Protein AF-0000000083728473 (afdb_homodimer)

pLDDT: mean 76.92, std 25.3, range [21.97, 98.69]

Organism: Esox lucius (NCBI:txid8010)

Solvent-accessible surface area (backbone atoms only — not comparable to full-atom values): 55226 Å² total; per-residue (Å²): 123,104,67,81,75,85,74,69,78,68,78,66,72,75,62,76,76,74,73,73,75,75,67,61,64,62,52,53,49,41,45,56,47,47,64,56,51,70,59,81,72,70,82,62,66,76,74,64,68,76,71,71,89,53,82,67,53,52,53,49,51,45,53,66,54,48,65,55,62,77,62,70,70,65,49,57,71,38,56,44,56,70,57,47,48,82,53,80,58,35,45,38,58,38,30,34,24,48,46,45,50,54,54,52,30,64,45,43,46,63,52,96,87,59,48,34,32,56,72,64,47,51,64,67,32,48,62,34,19,38,82,46,86,57,87,84,58,59,59,71,80,72,92,42,73,88,44,29,49,40,31,35,29,53,60,66,88,43,76,55,30,35,40,46,56,49,85,41,47,47,37,39,67,72,33,74,88,47,78,54,28,61,32,32,33,42,35,38,30,42,25,66,85,60,70,34,41,74,44,40,30,42,34,24,38,37,57,73,89,40,95,53,32,89,34,71,34,61,91,46,29,34,29,52,33,58,60,24,38,48,49,60,40,54,58,29,61,73,39,73,52,23,66,55,46,48,40,53,61,33,55,44,40,53,77,50,43,66,43,69,78,64,39,43,63,75,34,84,80,61,65,62,66,63,59,54,56,63,69,69,60,70,68,80,54,90,81,65,61,56,72,67,53,70,65,64,66,79,62,79,45,57,63,56,44,50,72,65,42,43,36,70,46,57,30,79,73,6,21,27,22,40,37,41,32,52,44,46,67,71,51,46,72,69,36,51,29,47,22,47,26,43,94,90,44,68,48,86,40,89,50,86,76,43,23,51,53,73,47,80,42,100,38,59,29,40,58,53,35,20,26,28,38,21,33,64,87,78,56,47,75,76,48,64,32,49,45,36,35,37,39,75,59,53,74,66,31,60,31,72,96,51,67,32,29,37,31,51,32,36,57,76,12,16,34,21,42,36,41,39,32,31,60,86,51,73,62,45,62,69,75,30,60,63,13,31,36,35,35,25,71,42,63,83,51,56,68,82,63,48,74,49,70,44,52,52,70,70,40,41,80,74,48,73,42,79,61,23,35,34,24,39,46,72,51,94,46,49,27,22,39,28,19,26,38,32,33,23,61,46,93,54,72,57,67,59,28,62,33,72,53,35,68,93,138,87,68,88,81,81,77,78,84,74,82,79,75,78,70,78,78,76,76,75,76,76,70,58,66,62,51,53,50,39,43,59,46,46,64,58,49,69,60,79,76,70,82,64,66,78,76,62,70,76,70,69,87,51,81,68,54,52,53,47,52,45,51,67,54,49,66,57,62,76,63,70,69,65,48,56,71,38,57,43,58,70,57,48,49,82,54,80,56,35,45,36,59,36,30,33,23,49,45,44,51,54,55,52,31,60,43,43,47,63,52,97,84,56,49,34,33,56,75,64,46,52,64,68,32,48,63,34,20,37,83,46,85,58,84,86,58,60,61,72,81,70,91,43,71,87,46,27,49,40,28,36,28,54,59,65,86,41,77,56,30,36,39,45,54,50,86,40,47,48,39,39,68,74,33,76,87,47,78,55,30,59,32,32,33,42,36,37,29,41,26,66,85,59,71,35,41,73,44,41,32,42,34,25,38,36,57,73,89,40,95,53,33,88,35,71,34,61,92,48,29,33,29,52,31,58,61,25,39,49,48,60,42,52,60,29,61,74,39,74,52,22,66,55,45,50,39,55,61,32,56,42,40,52,76,51,42,64,41,68,75,62,37,46,69,53,46,87,80,63,66,65,67,62,60,57,54,64,69,68,61,70,69,83,53,91,80,66,63,56,73,67,53,69,67,64,69,80,65,78,46,55,62,53,47,50,74,65,42,42,37,70,46,58,30,81,75,6,20,25,23,42,38,41,33,53,46,49,66,71,51,44,72,71,36,53,33,48,24,46,27,42,95,89,46,67,49,84,40,88,49,84,76,43,23,51,54,72,48,80,42,100,40,58,30,40,59,52,37,21,27,28,37,22,34,62,87,80,56,48,73,76,49,65,31,50,45,36,34,37,38,76,57,54,73,66,30,60,32,72,98,49,68,32,28,36,30,51,31,35,58,76,11,17,34,20,41,34,43,40,32,31,61,86,51,72,62,47,62,68,74,30,60,62,13,31,36,36,35,26,71,42,62,83,51,55,71,81,63,48,76,50,70,45,53,52,73,71,38,40,79,74,48,74,42,78,61,25,38,34,24,36,46,73,50,92,45,49,27,21,37,29,19,26,36,31,34,23,60,44,90,52,72,56,67,58,26,63,34,70,53,35,69,92

Radius of gyration: 35.51 Å; Cα contacts (8 Å, |Δi|>4): 1986; chains: 2; bounding box: 98×97×85 Å

Structure (mmCIF, N/CA/C/O backbone):
data_AF-0000000083728473-model_v1
#
loop_
_entity.id
_entity.type
_entity.pdbx_description
1 polymer 'Uncharacterized protein'
#
loop_
_atom_site.group_PDB
_atom_site.id
_atom_site.type_symbol
_atom_site.label_atom_id
_atom_site.label_alt_id
_atom_site.label_comp_id
_atom_site.label_asym_id
_atom_site.label_entity_id
_atom_site.label_seq_id
_atom_site.pdbx_PDB_ins_code
_atom_site.Cartn_x
_atom_site.Cartn_y
_atom_site.Cartn_z
_atom_site.occupancy
_atom_site.B_iso_or_equiv
_atom_site.auth_seq_id
_atom_site.auth_comp_id
_atom_site.auth_asym_id
_atom_site.auth_atom_id
_atom_site.pdbx_PDB_model_num
ATOM 1 N N . MET A 1 1 ? 44.094 33.469 -22.766 1 22.36 1 MET A N 1
ATOM 2 C CA . MET A 1 1 ? 43 32.625 -22.234 1 22.36 1 MET A CA 1
ATOM 3 C C . MET A 1 1 ? 43.469 31.188 -22.016 1 22.36 1 MET A C 1
ATOM 5 O O . MET A 1 1 ? 43.781 30.484 -22.969 1 22.36 1 MET A O 1
ATOM 9 N N . LEU A 1 2 ? 44.375 30.891 -21.047 1 26.5 2 LEU A N 1
ATOM 10 C CA . LEU A 1 2 ? 44.844 29.891 -20.094 1 26.5 2 LEU A CA 1
ATOM 11 C C . LEU A 1 2 ? 43.719 29.016 -19.594 1 26.5 2 LEU A C 1
ATOM 13 O O . LEU A 1 2 ? 43.812 28.438 -18.516 1 26.5 2 LEU A O 1
ATOM 17 N N . THR A 1 3 ? 42.375 29.078 -20.547 1 24.66 3 THR A N 1
ATOM 18 C CA . THR A 1 3 ? 41.156 28.688 -21.234 1 24.66 3 THR A CA 1
ATOM 19 C C . THR A 1 3 ? 41.312 27.344 -21.922 1 24.66 3 THR A C 1
ATOM 21 O O . THR A 1 3 ? 40.406 26.516 -21.938 1 24.66 3 THR A O 1
ATOM 24 N N . SER A 1 4 ? 42.156 26.969 -22.797 1 25.55 4 SER A N 1
ATOM 25 C CA . SER A 1 4 ? 41.812 25.859 -23.672 1 25.55 4 SER A CA 1
ATOM 26 C C . SER A 1 4 ? 42.094 24.516 -23 1 25.55 4 SER A C 1
ATOM 28 O O . SER A 1 4 ? 42 23.469 -23.641 1 25.55 4 SER A O 1
ATOM 30 N N . VAL A 1 5 ? 42.781 24.359 -21.828 1 26.14 5 VAL A N 1
ATOM 31 C CA . VAL A 1 5 ? 43.469 23.156 -21.375 1 26.14 5 VAL A CA 1
ATOM 32 C C . VAL A 1 5 ? 42.438 22.156 -20.828 1 26.14 5 VAL A C 1
ATOM 34 O O . VAL A 1 5 ? 42.531 20.969 -21.094 1 26.14 5 VAL A O 1
ATOM 37 N N . PHE A 1 6 ? 41.5 22.594 -19.734 1 25.92 6 PHE A N 1
ATOM 38 C CA . PHE A 1 6 ? 40.906 22.047 -18.516 1 25.92 6 PHE A CA 1
ATOM 39 C C . PHE A 1 6 ? 39.562 21.406 -18.828 1 25.92 6 PHE A C 1
ATOM 41 O O . PHE A 1 6 ? 38.875 20.953 -17.922 1 25.92 6 PHE A O 1
ATOM 48 N N . ILE A 1 7 ? 38.938 21.531 -20.016 1 26.45 7 ILE A N 1
ATOM 49 C CA . ILE A 1 7 ? 37.625 21.109 -20.547 1 26.45 7 ILE A CA 1
ATOM 50 C C . ILE A 1 7 ? 37.625 19.594 -20.75 1 26.45 7 ILE A C 1
ATOM 52 O O . ILE A 1 7 ? 36.594 18.969 -20.797 1 26.45 7 ILE A O 1
ATOM 56 N N . TYR A 1 8 ? 38.812 18.969 -21.031 1 24.41 8 TYR A N 1
ATOM 57 C CA . TYR A 1 8 ? 38.969 17.719 -21.75 1 24.41 8 TYR A CA 1
ATOM 58 C C . TYR A 1 8 ? 38.562 16.531 -20.859 1 24.41 8 TYR A C 1
ATOM 60 O O . TYR A 1 8 ? 38.531 15.391 -21.328 1 24.41 8 TYR A O 1
ATOM 68 N N . ILE A 1 9 ? 38.562 16.672 -19.531 1 26.03 9 ILE A N 1
ATOM 69 C CA . ILE A 1 9 ? 38.5 15.469 -18.703 1 26.03 9 ILE A CA 1
ATOM 70 C C . ILE A 1 9 ? 37.062 14.945 -18.656 1 26.03 9 ILE A C 1
ATOM 72 O O . ILE A 1 9 ? 36.75 14.094 -17.828 1 26.03 9 ILE A O 1
ATOM 76 N N . GLU A 1 10 ? 36.125 15.602 -19.375 1 27.42 10 GLU A N 1
ATOM 77 C CA . GLU A 1 10 ? 34.75 15.148 -19.344 1 27.42 10 GLU A CA 1
ATOM 78 C C . GLU A 1 10 ? 34.625 13.688 -19.766 1 27.42 10 GLU A C 1
ATOM 80 O O . GLU A 1 10 ? 33.812 12.938 -19.203 1 27.42 10 GLU A O 1
ATOM 85 N N . LYS A 1 11 ? 35.031 13.352 -21.062 1 27.45 11 LYS A N 1
ATOM 86 C CA . LYS A 1 11 ? 34.594 12.258 -21.922 1 27.45 11 LYS A CA 1
ATOM 87 C C . LYS A 1 11 ? 35.125 10.922 -21.422 1 27.45 11 LYS A C 1
ATOM 89 O O . LYS A 1 11 ? 34.938 9.891 -22.078 1 27.45 11 LYS A O 1
ATOM 94 N N . LEU A 1 12 ? 36.125 10.852 -20.625 1 25.94 12 LEU A N 1
ATOM 95 C CA . LEU A 1 12 ? 36.844 9.609 -20.406 1 25.94 12 LEU A CA 1
ATOM 96 C C . LEU A 1 12 ? 36.062 8.664 -19.516 1 25.94 12 LEU A C 1
ATOM 98 O O . LEU A 1 12 ? 36.625 7.828 -18.812 1 25.94 12 LEU A O 1
ATOM 102 N N . LYS A 1 13 ? 34.812 8.945 -19.281 1 26.62 13 LYS A N 1
ATOM 103 C CA . LYS A 1 13 ? 34.188 8.133 -18.25 1 26.62 13 LYS A CA 1
ATOM 104 C C . LYS A 1 13 ? 34.188 6.656 -18.625 1 26.62 13 LYS A C 1
ATOM 106 O O . LYS A 1 13 ? 34.031 5.785 -17.766 1 26.62 13 LYS A O 1
ATOM 111 N N . ARG A 1 14 ? 33.688 6.387 -19.875 1 27 14 ARG A N 1
ATOM 112 C CA . ARG A 1 14 ? 33.312 5 -20.156 1 27 14 ARG A CA 1
ATOM 113 C C . ARG A 1 14 ? 34.531 4.121 -20.281 1 27 14 ARG A C 1
ATOM 115 O O . ARG A 1 14 ? 34.469 2.979 -20.734 1 27 14 ARG A O 1
ATOM 122 N N . ILE A 1 15 ? 35.688 4.695 -20.469 1 25.81 15 ILE A N 1
ATOM 123 C CA . ILE A 1 15 ? 36.719 3.82 -21.047 1 25.81 15 ILE A CA 1
ATOM 124 C C . ILE A 1 15 ? 37.094 2.742 -20.031 1 25.81 15 ILE A C 1
ATOM 126 O O . ILE A 1 15 ? 37.594 3.051 -18.938 1 25.81 15 ILE A O 1
ATOM 130 N N . PRO A 1 16 ? 36.531 1.496 -20.188 1 24.64 16 PRO A N 1
ATOM 131 C CA . PRO A 1 16 ? 36.969 0.366 -19.359 1 24.64 16 PRO A CA 1
ATOM 132 C C . PRO A 1 16 ? 38.5 0.232 -19.312 1 24.64 16 PRO A C 1
ATOM 134 O O . PRO A 1 16 ? 39.156 0.171 -20.344 1 24.64 16 PRO A O 1
ATOM 137 N N . ILE A 1 17 ? 39.156 1.001 -18.562 1 25.17 17 ILE A N 1
ATOM 138 C CA . ILE A 1 17 ? 40.625 0.855 -18.469 1 25.17 17 ILE A CA 1
ATOM 139 C C . ILE A 1 17 ? 40.969 -0.606 -18.203 1 25.17 17 ILE A C 1
ATOM 141 O O . ILE A 1 17 ? 40.656 -1.148 -17.141 1 25.17 17 ILE A O 1
ATOM 145 N N . ALA A 1 18 ? 40.844 -1.518 -19.281 1 22.77 18 ALA A N 1
ATOM 146 C CA . ALA A 1 18 ? 41.5 -2.822 -19.328 1 22.77 18 ALA A CA 1
ATOM 147 C C . ALA A 1 18 ? 42.938 -2.73 -18.844 1 22.77 18 ALA A C 1
ATOM 149 O O . ALA A 1 18 ? 43.812 -2.152 -19.531 1 22.77 18 ALA A O 1
ATOM 150 N N . ILE A 1 19 ? 43.156 -2.293 -17.656 1 22.56 19 ILE A N 1
ATOM 151 C CA . ILE A 1 19 ? 44.5 -2.453 -17.172 1 22.56 19 ILE A CA 1
ATOM 152 C C . ILE A 1 19 ? 45 -3.873 -17.453 1 22.56 19 ILE A C 1
ATOM 154 O O . ILE A 1 19 ? 44.5 -4.836 -16.859 1 22.56 19 ILE A O 1
ATOM 158 N N . VAL A 1 20 ? 45.219 -4.18 -18.766 1 22.64 20 VAL A N 1
ATOM 159 C CA . VAL A 1 20 ? 46 -5.309 -19.25 1 22.64 20 VAL A CA 1
ATOM 160 C C . VAL A 1 20 ? 47.281 -5.414 -18.438 1 22.64 20 VAL A C 1
ATOM 162 O O . VAL A 1 20 ? 48.188 -4.574 -18.578 1 22.64 20 VAL A O 1
ATOM 165 N N . VAL A 1 21 ? 47.156 -5.617 -17.156 1 23.5 21 VAL A N 1
ATOM 166 C CA . VAL A 1 21 ? 48.344 -6.035 -16.469 1 23.5 21 VAL A CA 1
ATOM 167 C C . VAL A 1 21 ? 49 -7.199 -17.219 1 23.5 21 VAL A C 1
ATOM 169 O O . VAL A 1 21 ? 48.438 -8.297 -17.266 1 23.5 21 VAL A O 1
ATOM 172 N N . LEU A 1 22 ? 49.594 -6.949 -18.391 1 24.11 22 LEU A N 1
ATOM 173 C CA . LEU A 1 22 ? 50.562 -7.75 -19.125 1 24.11 22 LEU A CA 1
ATOM 174 C C . LEU A 1 22 ? 51.594 -8.383 -18.188 1 24.11 22 LEU A C 1
ATOM 176 O O . LEU A 1 22 ? 52.531 -7.719 -17.766 1 24.11 22 LEU A O 1
ATOM 180 N N . PHE A 1 23 ? 51.062 -9.055 -17.156 1 27.41 23 PHE A N 1
ATOM 181 C CA . PHE A 1 23 ? 52 -9.891 -16.453 1 27.41 23 PHE A CA 1
ATOM 182 C C . PHE A 1 23 ? 52.781 -10.789 -17.422 1 27.41 23 PHE A C 1
ATOM 184 O O . PHE A 1 23 ? 52.156 -11.414 -18.297 1 27.41 23 PHE A O 1
ATOM 191 N N . ASN A 1 24 ? 53.938 -10.438 -17.797 1 27.88 24 ASN A N 1
ATOM 192 C CA . ASN A 1 24 ? 54.906 -11.109 -18.672 1 27.88 24 ASN A CA 1
ATOM 193 C C . ASN A 1 24 ? 54.906 -12.617 -18.422 1 27.88 24 ASN A C 1
ATOM 195 O O . ASN A 1 24 ? 55.219 -13.07 -17.328 1 27.88 24 ASN A O 1
ATOM 199 N N . PHE A 1 25 ? 53.969 -13.367 -19.078 1 32.97 25 PHE A N 1
ATOM 200 C CA . PHE A 1 25 ? 53.906 -14.82 -19.156 1 32.97 25 PHE A CA 1
ATOM 201 C C . PHE A 1 25 ? 55.312 -15.422 -19.188 1 32.97 25 PHE A C 1
ATOM 203 O O . PHE A 1 25 ? 55.5 -16.578 -18.812 1 32.97 25 PHE A O 1
ATOM 210 N N . SER A 1 26 ? 56.281 -14.617 -19.688 1 34 26 SER A N 1
ATOM 211 C CA . SER A 1 26 ? 57.625 -15.109 -19.797 1 34 26 SER A CA 1
ATOM 212 C C . SER A 1 26 ? 58.25 -15.344 -18.438 1 34 26 SER A C 1
ATOM 214 O O . SER A 1 26 ? 59 -16.312 -18.234 1 34 26 SER A O 1
ATOM 216 N N . SER A 1 27 ? 57.844 -14.414 -17.531 1 34.66 27 SER A N 1
ATOM 217 C CA . SER A 1 27 ? 58.531 -14.539 -16.25 1 34.66 27 SER A CA 1
ATOM 218 C C . SER A 1 27 ? 57.969 -15.703 -15.438 1 34.66 27 SER A C 1
ATOM 220 O O . SER A 1 27 ? 58.688 -16.266 -14.586 1 34.66 27 SER A O 1
ATOM 222 N N . ILE A 1 28 ? 56.625 -15.812 -15.602 1 34.72 28 ILE A N 1
ATOM 223 C CA . ILE A 1 28 ? 56.094 -16.953 -14.852 1 34.72 28 ILE A CA 1
ATOM 224 C C . ILE A 1 28 ? 56.625 -18.25 -15.461 1 34.72 28 ILE A C 1
ATOM 226 O O . ILE A 1 28 ? 57 -19.172 -14.734 1 34.72 28 ILE A O 1
ATOM 230 N N . ILE A 1 29 ? 56.719 -18.25 -16.797 1 36.41 29 ILE A N 1
ATOM 231 C CA . ILE A 1 29 ? 57.406 -19.391 -17.406 1 36.41 29 ILE A CA 1
ATOM 232 C C . ILE A 1 29 ? 58.812 -19.5 -16.875 1 36.41 29 ILE A C 1
ATOM 234 O O . ILE A 1 29 ? 59.281 -20.594 -16.562 1 36.41 29 ILE A O 1
ATOM 238 N N . ASN A 1 30 ? 59.312 -18.328 -16.703 1 37.12 30 ASN A N 1
ATOM 239 C CA . ASN A 1 30 ? 60.719 -18.312 -16.219 1 37.12 30 ASN A CA 1
ATOM 240 C C . ASN A 1 30 ? 60.812 -18.797 -14.773 1 37.12 30 ASN A C 1
ATOM 242 O O . ASN A 1 30 ? 61.75 -19.484 -14.406 1 37.12 30 ASN A O 1
ATOM 246 N N . ILE A 1 31 ? 59.781 -18.328 -14.008 1 37.97 31 ILE A N 1
ATOM 247 C CA . ILE A 1 31 ? 59.844 -18.766 -12.625 1 37.97 31 ILE A CA 1
ATOM 248 C C . ILE A 1 31 ? 59.594 -20.266 -12.555 1 37.97 31 ILE A C 1
ATOM 250 O O . ILE A 1 31 ? 60.312 -21 -11.852 1 37.97 31 ILE A O 1
ATOM 254 N N . ILE A 1 32 ? 58.469 -20.625 -13.289 1 35.56 32 ILE A N 1
ATOM 255 C CA . ILE A 1 32 ? 58.281 -22.078 -13.312 1 35.56 32 ILE A CA 1
ATOM 256 C C . ILE A 1 32 ? 59.531 -22.766 -13.867 1 35.56 32 ILE A C 1
ATOM 258 O O . ILE A 1 32 ? 59.969 -23.766 -13.32 1 35.56 32 ILE A O 1
ATOM 262 N N . LEU A 1 33 ? 60.031 -22.016 -14.844 1 35.47 33 LEU A N 1
ATOM 263 C CA . LEU A 1 33 ? 61.281 -22.547 -15.398 1 35.47 33 LEU A CA 1
ATOM 264 C C . LEU A 1 33 ? 62.406 -22.5 -14.375 1 35.47 33 LEU A C 1
ATOM 266 O O . LEU A 1 33 ? 63.281 -23.359 -14.352 1 35.47 33 LEU A O 1
ATOM 270 N N . SER A 1 34 ? 62.312 -21.422 -13.594 1 33.81 34 SER A N 1
ATOM 271 C CA . SER A 1 34 ? 63.438 -21.297 -12.648 1 33.81 34 SER A CA 1
ATOM 272 C C . SER A 1 34 ? 63.375 -22.391 -11.586 1 33.81 34 SER A C 1
ATOM 274 O O . SER A 1 34 ? 64.438 -22.828 -11.086 1 33.81 34 SER A O 1
ATOM 276 N N . TYR A 1 35 ? 62.125 -22.484 -11.023 1 32.22 35 TYR A N 1
ATOM 277 C CA . TYR A 1 35 ? 62.062 -23.484 -9.977 1 32.22 35 TYR A CA 1
ATOM 278 C C . TYR A 1 35 ? 62.406 -24.875 -10.523 1 32.22 35 TYR A C 1
ATOM 280 O O . TYR A 1 35 ? 62.906 -25.719 -9.789 1 32.22 35 TYR A O 1
ATOM 288 N N . TYR A 1 36 ? 61.938 -25.062 -11.711 1 29.62 36 TYR A N 1
ATOM 289 C CA . TYR A 1 36 ? 62.344 -26.344 -12.273 1 29.62 36 TYR A CA 1
ATOM 290 C C . TYR A 1 36 ? 63.844 -26.406 -12.5 1 29.62 36 TYR A C 1
ATOM 292 O O . TYR A 1 36 ? 64.375 -27.375 -13.07 1 29.62 36 TYR A O 1
ATOM 300 N N . ARG A 1 37 ? 64.438 -25.203 -12.266 1 29.22 37 ARG A N 1
ATOM 301 C CA . ARG A 1 37 ? 65.875 -25.25 -12.555 1 29.22 37 ARG A CA 1
ATOM 302 C C . ARG A 1 37 ? 66.562 -26.234 -11.633 1 29.22 37 ARG A C 1
ATOM 304 O O . ARG A 1 37 ? 67.688 -26.641 -11.914 1 29.22 37 ARG A O 1
ATOM 311 N N . THR A 1 38 ? 66.125 -26.203 -10.391 1 30.55 38 THR A N 1
ATOM 312 C CA . THR A 1 38 ? 67.125 -26.906 -9.555 1 30.55 38 THR A CA 1
ATOM 313 C C . THR A 1 38 ? 67.062 -28.406 -9.844 1 30.55 38 THR A C 1
ATOM 315 O O . THR A 1 38 ? 67.812 -29.172 -9.195 1 30.55 38 THR A O 1
ATOM 318 N N . ILE A 1 39 ? 66 -28.906 -10.453 1 28.25 39 ILE A N 1
ATOM 319 C CA . ILE A 1 39 ? 66.125 -30.359 -10.602 1 28.25 39 ILE A CA 1
ATOM 320 C C . ILE A 1 39 ? 67.25 -30.672 -11.586 1 28.25 39 ILE A C 1
ATOM 322 O O . ILE A 1 39 ? 67.312 -30.062 -12.648 1 28.25 39 ILE A O 1
ATOM 326 N N . THR A 1 40 ? 68.312 -31.391 -11.148 1 26.27 40 THR A N 1
ATOM 327 C CA . THR A 1 40 ? 69.625 -31.812 -11.703 1 26.27 40 THR A CA 1
ATOM 328 C C . THR A 1 40 ? 69.438 -32.406 -13.109 1 26.27 40 THR A C 1
ATOM 330 O O . THR A 1 40 ? 68.562 -33.25 -13.328 1 26.27 40 THR A O 1
ATOM 333 N N . LEU A 1 41 ? 69.75 -31.594 -14.164 1 27.78 41 LEU A N 1
ATOM 334 C CA . LEU A 1 41 ? 69.75 -31.719 -15.625 1 27.78 41 LEU A CA 1
ATOM 335 C C . LEU A 1 41 ? 70.5 -33 -16.062 1 27.78 41 LEU A C 1
ATOM 337 O O . LEU A 1 41 ? 70.875 -33.125 -17.219 1 27.78 41 LEU A O 1
ATOM 341 N N . SER A 1 42 ? 71 -33.812 -15.117 1 28.41 42 SER A N 1
ATOM 342 C CA . SER A 1 42 ? 72 -34.719 -15.547 1 28.41 42 SER A CA 1
ATOM 343 C C . SER A 1 42 ? 71.5 -35.625 -16.656 1 28.41 42 SER A C 1
ATOM 345 O O . SER A 1 42 ? 72.312 -36.062 -17.516 1 28.41 42 SER A O 1
ATOM 347 N N . VAL A 1 43 ? 70.438 -36.344 -16.406 1 30.36 43 VAL A N 1
ATOM 348 C CA . VAL A 1 43 ? 70.188 -37.562 -17.172 1 30.36 43 VAL A CA 1
ATOM 349 C C . VAL A 1 43 ? 69.625 -37.188 -18.547 1 30.36 43 VAL A C 1
ATOM 351 O O . VAL A 1 43 ? 69.25 -38.094 -19.312 1 30.36 43 VAL A O 1
ATOM 354 N N . ILE A 1 44 ? 69.5 -35.875 -18.891 1 28.12 44 ILE A N 1
ATOM 355 C CA . ILE A 1 44 ? 68.75 -35.531 -20.062 1 28.12 44 ILE A CA 1
ATOM 356 C C . ILE A 1 44 ? 69.562 -35.781 -21.328 1 28.12 44 ILE A C 1
ATOM 358 O O . ILE A 1 44 ? 69.125 -35.469 -22.438 1 28.12 44 ILE A O 1
ATOM 362 N N . PRO A 1 45 ? 70.812 -36.094 -21.188 1 29.55 45 PRO A N 1
ATOM 363 C CA . PRO A 1 45 ? 71.562 -36.031 -22.453 1 29.55 45 PRO A CA 1
ATOM 364 C C . PRO A 1 45 ? 70.938 -36.906 -23.547 1 29.55 45 PRO A C 1
ATOM 366 O O . PRO A 1 45 ? 70.875 -36.5 -24.703 1 29.55 45 PRO A O 1
ATOM 369 N N . SER A 1 46 ? 70.938 -38.25 -23.281 1 30.67 46 SER A N 1
ATOM 370 C CA . SER A 1 46 ? 71.062 -39.188 -24.375 1 30.67 46 SER A CA 1
ATOM 371 C C . SER A 1 46 ? 69.812 -39.281 -25.188 1 30.67 46 SER A C 1
ATOM 373 O O . SER A 1 46 ? 69.75 -39.938 -26.219 1 30.67 46 SER A O 1
ATOM 375 N N . LEU A 1 47 ? 68.625 -39.156 -24.469 1 27.44 47 LEU A N 1
ATOM 376 C CA . LEU A 1 47 ? 67.438 -39.594 -25.188 1 27.44 47 LEU A CA 1
ATOM 377 C C . LEU A 1 47 ? 67 -38.531 -26.188 1 27.44 47 LEU A C 1
ATOM 379 O O . LEU A 1 47 ? 66 -38.656 -26.828 1 27.44 47 LEU A O 1
ATOM 383 N N . CYS A 1 48 ? 67.625 -37.344 -26.203 1 28.5 48 CYS A N 1
ATOM 384 C CA . CYS A 1 48 ? 67.188 -36.25 -27.047 1 28.5 48 CYS A CA 1
ATOM 385 C C . CYS A 1 48 ? 67.375 -36.562 -28.531 1 28.5 48 CYS A C 1
ATOM 387 O O . CYS A 1 48 ? 67.188 -35.719 -29.391 1 28.5 48 CYS A O 1
ATOM 389 N N . HIS A 1 49 ? 68.312 -37.438 -28.812 1 30.5 49 HIS A N 1
ATOM 390 C CA . HIS A 1 49 ? 68.625 -37.438 -30.234 1 30.5 49 HIS A CA 1
ATOM 391 C C . HIS A 1 49 ? 67.375 -37.656 -31.078 1 30.5 49 HIS A C 1
ATOM 393 O O . HIS A 1 49 ? 67.188 -37 -32.094 1 30.5 49 HIS A O 1
ATOM 399 N N . ARG A 1 50 ? 66.938 -39 -31.188 1 29.47 50 ARG A N 1
ATOM 400 C CA . ARG A 1 50 ? 66.25 -39.5 -32.375 1 29.47 50 ARG A CA 1
ATOM 401 C C . ARG A 1 50 ? 64.812 -39.094 -32.375 1 29.47 50 ARG A C 1
ATOM 403 O O . ARG A 1 50 ? 63.969 -39.688 -33.062 1 29.47 50 ARG A O 1
ATOM 410 N N . PHE A 1 51 ? 64.25 -38.406 -31.25 1 31.88 51 PHE A N 1
ATOM 411 C CA . PHE A 1 51 ? 62.844 -38.281 -31.391 1 31.88 51 PHE A CA 1
ATOM 412 C C . PHE A 1 51 ? 62.469 -37.375 -32.562 1 31.88 51 PHE A C 1
ATOM 414 O O . PHE A 1 51 ? 62.781 -36.188 -32.531 1 31.88 51 PHE A O 1
ATOM 421 N N . THR A 1 52 ? 62.531 -37.875 -33.812 1 31.27 52 THR A N 1
ATOM 422 C CA . THR A 1 52 ? 61.906 -37.281 -34.969 1 31.27 52 THR A CA 1
ATOM 423 C C . THR A 1 52 ? 60.469 -36.844 -34.656 1 31.27 52 THR A C 1
ATOM 425 O O . THR A 1 52 ? 59.719 -37.562 -34 1 31.27 52 THR A O 1
ATOM 428 N N . MET A 1 53 ? 60.25 -35.531 -34.531 1 36.53 53 MET A N 1
ATOM 429 C CA . MET A 1 53 ? 59.062 -34.719 -34.25 1 36.53 53 MET A CA 1
ATOM 430 C C . MET A 1 53 ? 57.844 -35.219 -35.031 1 36.53 53 MET A C 1
ATOM 432 O O . MET A 1 53 ? 57.5 -34.625 -36.062 1 36.53 53 MET A O 1
ATOM 436 N N . GLY A 1 54 ? 57.812 -36.562 -35.469 1 34.31 54 GLY A N 1
ATOM 437 C CA . GLY A 1 54 ? 56.781 -36.938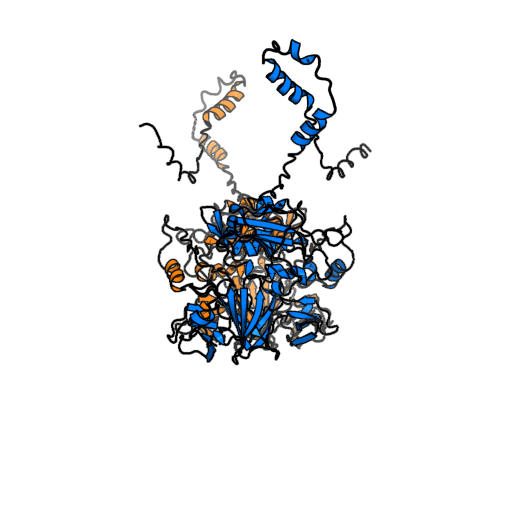 -36.406 1 34.31 54 GLY A CA 1
ATOM 438 C C . GLY A 1 54 ? 55.375 -36.594 -35.906 1 34.31 54 GLY A C 1
ATOM 439 O O . GLY A 1 54 ? 55.188 -36.25 -34.719 1 34.31 54 GLY A O 1
ATOM 440 N N . ARG A 1 55 ? 54.281 -36.906 -36.844 1 43.28 55 ARG A N 1
ATOM 441 C CA . ARG A 1 55 ? 52.844 -36.75 -36.969 1 43.28 55 ARG A CA 1
ATOM 442 C C . ARG A 1 55 ? 52.125 -37.281 -35.719 1 43.28 55 ARG A C 1
ATOM 444 O O . ARG A 1 55 ? 50.906 -37.125 -35.594 1 43.28 55 ARG A O 1
ATOM 451 N N . GLU A 1 56 ? 52.906 -38.062 -34.906 1 41.81 56 GLU A N 1
ATOM 452 C CA . GLU A 1 56 ? 52.156 -38.781 -33.844 1 41.81 56 GLU A CA 1
ATOM 453 C C . GLU A 1 56 ? 51.938 -37.875 -32.656 1 41.81 56 GLU A C 1
ATOM 455 O O . GLU A 1 56 ? 51.281 -38.312 -31.688 1 41.81 56 GLU A O 1
ATOM 460 N N . CYS A 1 57 ? 52.812 -36.812 -32.594 1 42.62 57 CYS A N 1
ATOM 461 C CA . CYS A 1 57 ? 52.594 -36.031 -31.375 1 42.62 57 CYS A CA 1
ATOM 462 C C . CYS A 1 57 ? 51.344 -35.188 -31.484 1 42.62 57 CYS A C 1
ATOM 464 O O . CYS A 1 57 ? 50.938 -34.531 -30.516 1 42.62 57 CYS A O 1
ATOM 466 N N . LEU A 1 58 ? 50.875 -35.125 -32.781 1 44.97 58 LEU A N 1
ATOM 467 C CA . LEU A 1 58 ? 49.688 -34.281 -32.938 1 44.97 58 LEU A CA 1
ATOM 468 C C . LEU A 1 58 ? 48.5 -34.844 -32.188 1 44.97 58 LEU A C 1
ATOM 470 O O . LEU A 1 58 ? 47.75 -34.125 -31.531 1 44.97 58 LEU A O 1
ATOM 474 N N . PRO A 1 59 ? 48.375 -36.219 -32.344 1 48.81 59 PRO A N 1
ATOM 475 C CA . PRO A 1 59 ? 47.156 -36.719 -31.672 1 48.81 59 PRO A CA 1
ATOM 476 C C . PRO A 1 59 ? 47.281 -36.625 -30.141 1 48.81 59 PRO A C 1
ATOM 478 O O . PRO A 1 59 ? 46.281 -36.406 -29.453 1 48.81 59 PRO A O 1
ATOM 481 N N . PHE A 1 60 ? 48.531 -36.75 -29.625 1 48.09 60 PHE A N 1
ATOM 482 C CA . PHE A 1 60 ? 48.688 -36.688 -28.172 1 48.09 60 PHE A CA 1
ATOM 483 C C . PHE A 1 60 ? 48.406 -35.281 -27.656 1 48.09 60 PHE A C 1
ATOM 485 O O . PHE A 1 60 ? 47.719 -35.094 -26.641 1 48.09 60 PHE A O 1
ATOM 492 N N . ILE A 1 61 ? 48.969 -34.281 -28.359 1 48.19 61 ILE A N 1
ATOM 493 C CA . ILE A 1 61 ? 48.625 -32.906 -27.984 1 48.19 61 ILE A CA 1
ATOM 494 C C . ILE A 1 61 ? 47.125 -32.719 -28.188 1 48.19 61 ILE A C 1
ATOM 496 O O . ILE A 1 61 ? 46.438 -32.094 -27.359 1 48.19 61 ILE A O 1
ATOM 500 N N . PHE A 1 62 ? 46.656 -33.312 -29.375 1 47.44 62 PHE A N 1
ATOM 501 C CA . PHE A 1 62 ? 45.219 -33.219 -29.562 1 47.44 62 PHE A CA 1
ATOM 502 C C . PHE A 1 62 ? 44.469 -33.969 -28.469 1 47.44 62 PHE A C 1
ATOM 504 O O . PHE A 1 62 ? 43.469 -33.5 -27.953 1 47.44 62 PHE A O 1
ATOM 511 N N . LEU A 1 63 ? 44.938 -35.188 -28.141 1 47.72 63 LEU A N 1
ATOM 512 C CA . LEU A 1 63 ? 44.281 -35.938 -27.062 1 47.72 63 LEU A CA 1
ATOM 513 C C . LEU A 1 63 ? 44.469 -35.219 -25.719 1 47.72 63 LEU A C 1
ATOM 515 O O . LEU A 1 63 ? 43.562 -35.281 -24.875 1 47.72 63 LEU A O 1
ATOM 519 N N . MET A 1 64 ? 45.719 -34.75 -25.438 1 46.91 64 MET A N 1
ATOM 520 C CA . MET A 1 64 ? 45.844 -34 -24.203 1 46.91 64 MET A CA 1
ATOM 521 C C . MET A 1 64 ? 45.031 -32.719 -24.234 1 46.91 64 MET A C 1
ATOM 523 O O . MET A 1 64 ? 44.656 -32.188 -23.172 1 46.91 64 MET A O 1
ATOM 527 N N . LEU A 1 65 ? 44.969 -32.094 -25.438 1 44.81 65 LEU A N 1
ATOM 528 C CA . LEU A 1 65 ? 44.094 -30.938 -25.547 1 44.81 65 LEU A CA 1
ATOM 529 C C . LEU A 1 65 ? 42.625 -31.359 -25.609 1 44.81 65 LEU A C 1
ATOM 531 O O . LEU A 1 65 ? 41.719 -30.5 -25.547 1 44.81 65 LEU A O 1
ATOM 535 N N . LEU A 1 66 ? 42.375 -32.562 -26.031 1 40.81 66 LEU A N 1
ATOM 536 C CA . LEU A 1 66 ? 41 -32.969 -26.125 1 40.81 66 LEU A CA 1
ATOM 537 C C . LEU A 1 66 ? 40.312 -32.875 -24.766 1 40.81 66 LEU A C 1
ATOM 539 O O . LEU A 1 66 ? 39.062 -32.781 -24.688 1 40.81 66 LEU A O 1
ATOM 543 N N . PRO A 1 67 ? 41 -33.469 -23.766 1 38.53 67 PRO A N 1
ATOM 544 C CA . PRO A 1 67 ? 40.062 -33.219 -22.656 1 38.53 67 PRO A CA 1
ATOM 545 C C . PRO A 1 67 ? 39.719 -31.75 -22.484 1 38.53 67 PRO A C 1
ATOM 547 O O . PRO A 1 67 ? 40.406 -31.047 -21.734 1 38.53 67 PRO A O 1
ATOM 550 N N . VAL A 1 68 ? 39.812 -30.906 -23.469 1 37.62 68 VAL A N 1
ATOM 551 C CA . VAL A 1 68 ? 38.969 -29.766 -23.203 1 37.62 68 VAL A CA 1
ATOM 552 C C . VAL A 1 68 ? 37.656 -30.219 -22.531 1 37.62 68 VAL A C 1
ATOM 554 O O . VAL A 1 68 ? 36.812 -30.828 -23.172 1 37.62 68 VAL A O 1
ATOM 557 N N . ALA A 1 69 ? 37.75 -31.016 -21.516 1 35.94 69 ALA A N 1
ATOM 558 C CA . ALA A 1 69 ? 36.562 -31.203 -20.672 1 35.94 69 ALA A CA 1
ATOM 559 C C . ALA A 1 69 ? 35.562 -30.078 -20.859 1 35.94 69 ALA A C 1
ATOM 561 O O . ALA A 1 69 ? 35.938 -28.891 -20.766 1 35.94 69 ALA A O 1
ATOM 562 N N . LEU A 1 70 ? 34.656 -30.125 -21.797 1 40.03 70 LEU A N 1
ATOM 563 C CA . LEU A 1 70 ? 33.406 -29.375 -21.734 1 40.03 70 LEU A CA 1
ATOM 564 C C . LEU A 1 70 ? 33.094 -28.922 -20.312 1 40.03 70 LEU A C 1
ATOM 566 O O . LEU A 1 70 ? 32.594 -29.703 -19.516 1 40.03 70 LEU A O 1
ATOM 570 N N . VAL A 1 71 ? 34.031 -28.531 -19.609 1 41.94 71 VAL A N 1
ATOM 571 C CA . VAL A 1 71 ? 33.719 -27.875 -18.359 1 41.94 71 VAL A CA 1
ATOM 572 C C . VAL A 1 71 ? 32.406 -27.109 -18.484 1 41.94 71 VAL A C 1
ATOM 574 O O . VAL A 1 71 ? 32.281 -26.172 -19.266 1 41.94 71 VAL A O 1
ATOM 577 N N . TRP A 1 72 ? 31.328 -27.812 -18.641 1 50.47 72 TRP A N 1
ATOM 578 C CA . TRP A 1 72 ? 30.078 -27.094 -18.438 1 50.47 72 TRP A CA 1
ATOM 579 C C . TRP A 1 72 ? 30.266 -25.984 -17.406 1 50.47 72 TRP A C 1
ATOM 581 O O . TRP A 1 72 ? 30.75 -26.219 -16.297 1 50.47 72 TRP A O 1
ATOM 591 N N . ALA A 1 73 ? 30.688 -24.875 -17.828 1 63.12 73 ALA A N 1
ATOM 592 C CA . ALA A 1 73 ? 30.828 -23.703 -16.969 1 63.12 73 ALA A CA 1
ATOM 593 C C . ALA A 1 73 ? 29.578 -23.484 -16.125 1 63.12 73 ALA A C 1
ATOM 595 O O . ALA A 1 73 ? 28.469 -23.359 -16.672 1 63.12 73 ALA A O 1
ATOM 596 N N . ASN A 1 74 ? 29.516 -24 -14.867 1 84.06 74 ASN A N 1
ATOM 597 C CA . ASN A 1 74 ? 28.453 -23.688 -13.906 1 84.06 74 ASN A CA 1
ATOM 598 C C . ASN A 1 74 ? 28.203 -22.188 -13.805 1 84.06 74 ASN A C 1
ATOM 600 O O . ASN A 1 74 ? 29.156 -21.406 -13.727 1 84.06 74 ASN A O 1
ATOM 604 N N . PRO A 1 75 ? 26.969 -21.859 -14.086 1 93.81 75 PRO A N 1
ATOM 605 C CA . PRO A 1 75 ? 26.688 -20.438 -13.852 1 93.81 75 PRO A CA 1
ATOM 606 C C . PRO A 1 75 ? 27.234 -19.922 -12.523 1 93.81 75 PRO A C 1
ATOM 608 O O . PRO A 1 75 ? 27.234 -20.656 -11.531 1 93.81 75 PRO A O 1
ATOM 611 N N . PRO A 1 76 ? 27.844 -18.75 -12.586 1 95.62 76 PRO A N 1
ATOM 612 C CA . PRO A 1 76 ? 28.312 -18.172 -11.32 1 95.62 76 PRO A CA 1
ATOM 613 C C . PRO A 1 76 ? 27.219 -18.078 -10.266 1 95.62 76 PRO A C 1
ATOM 615 O O . PRO A 1 76 ? 26.047 -17.969 -10.609 1 95.62 76 PRO A O 1
ATOM 618 N N . THR A 1 77 ? 27.625 -18.141 -8.992 1 97.25 77 THR A N 1
ATOM 619 C CA . THR A 1 77 ? 26.672 -18.172 -7.895 1 97.25 77 THR A CA 1
ATOM 620 C C . THR A 1 77 ? 26.578 -16.812 -7.219 1 97.25 77 THR A C 1
ATOM 622 O O . THR A 1 77 ? 27.594 -16.172 -6.938 1 97.25 77 THR A O 1
ATOM 625 N N . LEU A 1 78 ? 25.391 -16.266 -7.066 1 97.81 78 LEU A N 1
ATOM 626 C CA . LEU A 1 78 ? 25.109 -15.07 -6.281 1 97.81 78 LEU A CA 1
ATOM 627 C C . LEU A 1 78 ? 24.859 -15.422 -4.82 1 97.81 78 LEU A C 1
ATOM 629 O O . LEU A 1 78 ? 24.031 -16.297 -4.527 1 97.81 78 LEU A O 1
ATOM 633 N N . ASN A 1 79 ? 25.469 -14.688 -3.896 1 95.94 79 ASN A N 1
ATOM 634 C CA . ASN A 1 79 ? 25.422 -15.117 -2.5 1 95.94 79 ASN A CA 1
ATOM 635 C C . ASN A 1 79 ? 24.688 -14.102 -1.629 1 95.94 79 ASN A C 1
ATOM 637 O O . ASN A 1 79 ? 24.188 -14.445 -0.555 1 95.94 79 ASN A O 1
ATOM 641 N N . THR A 1 80 ? 24.656 -12.859 -2.07 1 93.25 80 THR A N 1
ATOM 642 C CA . THR A 1 80 ? 24.031 -11.805 -1.287 1 93.25 80 THR A CA 1
ATOM 643 C C . THR A 1 80 ? 23.203 -10.883 -2.186 1 93.25 80 THR A C 1
ATOM 645 O O . THR A 1 80 ? 23.344 -10.922 -3.41 1 93.25 80 THR A O 1
ATOM 648 N N . THR A 1 81 ? 22.438 -10.094 -1.554 1 91.25 81 THR A N 1
ATOM 649 C CA . THR A 1 81 ? 21.641 -9.125 -2.305 1 91.25 81 THR A CA 1
ATOM 650 C C . THR A 1 81 ? 22.531 -8.109 -3.004 1 91.25 81 THR A C 1
ATOM 652 O O . THR A 1 81 ? 22.188 -7.609 -4.078 1 91.25 81 THR A O 1
ATOM 655 N N . SER A 1 82 ? 23.703 -7.809 -2.477 1 89.69 82 SER A N 1
ATOM 656 C CA . SER A 1 82 ? 24.641 -6.891 -3.107 1 89.69 82 SER A CA 1
ATOM 657 C C . SER A 1 82 ? 25.125 -7.43 -4.449 1 89.69 82 SER A C 1
ATOM 659 O O . SER A 1 82 ? 25.422 -6.66 -5.363 1 89.69 82 SER A O 1
ATOM 661 N N . ASP A 1 83 ? 25.141 -8.758 -4.57 1 94.88 83 ASP A N 1
ATOM 662 C CA . ASP A 1 83 ? 25.578 -9.383 -5.816 1 94.88 83 ASP A CA 1
ATOM 663 C C . ASP A 1 83 ? 24.578 -9.109 -6.941 1 94.88 83 ASP A C 1
ATOM 665 O O . ASP A 1 83 ? 24.922 -9.195 -8.125 1 94.88 83 ASP A O 1
ATOM 669 N N . LEU A 1 84 ? 23.344 -8.797 -6.566 1 96.06 84 LEU A N 1
ATOM 670 C CA . LEU A 1 84 ? 22.312 -8.555 -7.559 1 96.06 84 LEU A CA 1
ATOM 671 C C . LEU A 1 84 ? 22.5 -7.195 -8.219 1 96.06 84 LEU A C 1
ATOM 673 O O . LEU A 1 84 ? 21.922 -6.93 -9.281 1 96.06 84 LEU A O 1
ATOM 677 N N . ILE A 1 85 ? 23.219 -6.344 -7.633 1 93.56 85 ILE A N 1
ATOM 678 C CA . ILE A 1 85 ? 23.328 -4.953 -8.062 1 93.56 85 ILE A CA 1
ATOM 679 C C . ILE A 1 85 ? 24.016 -4.887 -9.422 1 93.56 85 ILE A C 1
ATOM 681 O O . ILE A 1 85 ? 23.609 -4.109 -10.297 1 93.56 85 ILE A O 1
ATOM 685 N N . ASN A 1 86 ? 24.953 -5.699 -9.68 1 87.38 86 ASN A N 1
ATOM 686 C CA . ASN A 1 86 ? 25.812 -5.512 -10.836 1 87.38 86 ASN A CA 1
ATOM 687 C C . ASN A 1 86 ? 25.5 -6.512 -11.945 1 87.38 86 ASN A C 1
ATOM 689 O O . ASN A 1 86 ? 26.312 -6.742 -12.836 1 87.38 86 ASN A O 1
ATOM 693 N N . ILE A 1 87 ? 24.391 -7.125 -11.883 1 94.75 87 ILE A N 1
ATOM 694 C CA . ILE A 1 87 ? 24.031 -8.055 -12.953 1 94.75 87 ILE A CA 1
ATOM 695 C C . ILE A 1 87 ? 22.844 -7.5 -13.727 1 94.75 87 ILE A C 1
ATOM 697 O O . ILE A 1 87 ? 22.219 -6.527 -13.305 1 94.75 87 ILE A O 1
ATOM 701 N N . GLU A 1 88 ? 22.625 -8.094 -14.828 1 92.94 88 GLU A N 1
ATOM 702 C CA . GLU A 1 88 ? 21.453 -7.727 -15.625 1 92.94 88 GLU A CA 1
ATOM 703 C C . GLU A 1 88 ? 20.328 -8.742 -15.445 1 92.94 88 GLU A C 1
ATOM 705 O O . GLU A 1 88 ? 20.344 -9.805 -16.062 1 92.94 88 GLU A O 1
ATOM 710 N N . PHE A 1 89 ? 19.328 -8.445 -14.688 1 95.69 89 PHE A N 1
ATOM 711 C CA . PHE A 1 89 ? 18.219 -9.352 -14.461 1 95.69 89 PHE A CA 1
ATOM 712 C C . PHE A 1 89 ? 17 -8.586 -13.938 1 95.69 89 PHE A C 1
ATOM 714 O O . PHE A 1 89 ? 16.656 -8.688 -12.758 1 95.69 89 PHE A O 1
ATOM 721 N N . GLY A 1 90 ? 16.297 -7.918 -14.828 1 94.56 90 GLY A N 1
ATOM 722 C CA . GLY A 1 90 ? 15.031 -7.301 -14.484 1 94.56 90 GLY A CA 1
ATOM 723 C C . GLY A 1 90 ? 15.18 -6.066 -13.617 1 94.56 90 GLY A C 1
ATOM 724 O O . GLY A 1 90 ? 14.359 -5.82 -12.734 1 94.56 90 GLY A O 1
ATOM 725 N N . HIS A 1 91 ? 16.219 -5.227 -13.797 1 93.38 91 HIS A N 1
ATOM 726 C CA . HIS A 1 91 ? 16.516 -4.074 -12.953 1 93.38 91 HIS A CA 1
ATOM 727 C C . HIS A 1 91 ? 15.773 -2.83 -13.438 1 93.38 91 HIS A C 1
ATOM 729 O O . HIS A 1 91 ? 15.82 -1.785 -12.789 1 93.38 91 HIS A O 1
ATOM 735 N N . ARG A 1 92 ? 15.125 -3.008 -14.516 1 88.69 92 ARG A N 1
ATOM 736 C CA . ARG A 1 92 ? 14.406 -1.865 -15.078 1 88.69 92 ARG A CA 1
ATOM 737 C C . ARG A 1 92 ? 13.039 -2.283 -15.617 1 88.69 92 ARG A C 1
ATOM 739 O O . ARG A 1 92 ? 12.867 -3.418 -16.062 1 88.69 92 ARG A O 1
ATOM 746 N N . PHE A 1 93 ? 12.086 -1.357 -15.539 1 86.25 93 PHE A N 1
ATOM 747 C CA . PHE A 1 93 ? 10.805 -1.531 -16.203 1 86.25 93 PHE A CA 1
ATOM 748 C C . PHE A 1 93 ? 11 -1.663 -17.719 1 86.25 93 PHE A C 1
ATOM 750 O O . PHE A 1 93 ? 11.82 -0.958 -18.312 1 86.25 93 PHE A O 1
ATOM 757 N N . PRO A 1 94 ? 10.414 -2.582 -18.328 1 89.12 94 PRO A N 1
ATOM 758 C CA . PRO A 1 94 ? 9.289 -3.393 -17.859 1 89.12 94 PRO A CA 1
ATOM 759 C C . PRO A 1 94 ? 9.703 -4.816 -17.484 1 89.12 94 PRO A C 1
ATOM 761 O O . PRO A 1 94 ? 8.852 -5.707 -17.406 1 89.12 94 PRO A O 1
ATOM 764 N N . ARG A 1 95 ? 10.969 -5.043 -17.312 1 93.25 95 ARG A N 1
ATOM 765 C CA . ARG A 1 95 ? 11.438 -6.375 -16.953 1 93.25 95 ARG A CA 1
ATOM 766 C C . ARG A 1 95 ? 10.938 -6.773 -15.562 1 93.25 95 ARG A C 1
ATOM 768 O O . ARG A 1 95 ? 10.727 -5.914 -14.703 1 93.25 95 ARG A O 1
ATOM 775 N N . HIS A 1 96 ? 10.719 -8.086 -15.344 1 94.44 96 HIS A N 1
ATOM 776 C CA . HIS A 1 96 ? 10.062 -8.508 -14.109 1 94.44 96 HIS A CA 1
ATOM 777 C C . HIS A 1 96 ? 10.953 -9.453 -13.312 1 94.44 96 HIS A C 1
ATOM 779 O O . HIS A 1 96 ? 10.492 -10.094 -12.359 1 94.44 96 HIS A O 1
ATOM 785 N N . GLY A 1 97 ? 12.195 -9.547 -13.625 1 97.44 97 GLY A N 1
ATOM 786 C CA . GLY A 1 97 ? 13.094 -10.547 -13.07 1 97.44 97 GLY A CA 1
ATOM 787 C C . GLY A 1 97 ? 13.203 -10.477 -11.555 1 97.44 97 GLY A C 1
ATOM 788 O O . GLY A 1 97 ? 12.969 -11.469 -10.859 1 97.44 97 GLY A O 1
ATOM 789 N N . LEU A 1 98 ? 13.523 -9.328 -11.07 1 96.62 98 LEU A N 1
ATOM 790 C CA . LEU A 1 98 ? 13.711 -9.172 -9.633 1 96.62 98 LEU A CA 1
ATOM 791 C C . LEU A 1 98 ? 12.406 -9.422 -8.883 1 96.62 98 LEU A C 1
ATOM 793 O O . LEU A 1 98 ? 12.414 -9.992 -7.793 1 96.62 98 LEU A O 1
ATOM 797 N N . HIS A 1 99 ? 11.297 -9.016 -9.438 1 94.75 99 HIS A N 1
ATOM 798 C CA . HIS A 1 99 ? 9.992 -9.289 -8.844 1 94.75 99 HIS A CA 1
ATOM 799 C C . HIS A 1 99 ? 9.727 -10.789 -8.766 1 94.75 99 HIS A C 1
ATOM 801 O O . HIS A 1 99 ? 9.234 -11.289 -7.754 1 94.75 99 HIS A O 1
ATOM 807 N N . LEU A 1 100 ? 10.055 -11.43 -9.797 1 97.31 100 LEU A N 1
ATOM 808 C CA . LEU A 1 100 ? 9.867 -12.867 -9.883 1 97.31 100 LEU A CA 1
ATOM 809 C C . LEU A 1 100 ? 10.758 -13.594 -8.875 1 97.31 100 LEU A C 1
ATOM 811 O O . LEU A 1 100 ? 10.305 -14.508 -8.188 1 97.31 100 LEU A O 1
ATOM 815 N N . LEU A 1 101 ? 12 -13.188 -8.789 1 97.69 101 LEU A N 1
ATOM 816 C CA . LEU A 1 101 ? 12.922 -13.789 -7.832 1 97.69 101 LEU A CA 1
ATOM 817 C C . LEU A 1 101 ? 12.406 -13.609 -6.406 1 97.69 101 LEU A C 1
ATOM 819 O O . LEU A 1 101 ? 12.43 -14.555 -5.609 1 97.69 101 LEU A O 1
ATOM 823 N N . TYR A 1 102 ? 11.969 -12.43 -6.113 1 94.81 102 TYR A N 1
ATOM 824 C CA . TYR A 1 102 ? 11.383 -12.156 -4.805 1 94.81 102 TYR A CA 1
ATOM 825 C C . TYR A 1 102 ? 10.25 -13.117 -4.504 1 94.81 102 TYR A C 1
ATOM 827 O O . TYR A 1 102 ? 10.195 -13.703 -3.42 1 94.81 102 TYR A O 1
ATOM 835 N N . PHE A 1 103 ? 9.391 -13.234 -5.426 1 94.81 103 PHE A N 1
ATOM 836 C CA . PHE A 1 103 ? 8.219 -14.086 -5.254 1 94.81 103 PHE A CA 1
ATOM 837 C C . PHE A 1 103 ? 8.641 -15.531 -4.988 1 94.81 103 PHE A C 1
ATOM 839 O O . PHE A 1 103 ? 8.203 -16.141 -4.008 1 94.81 103 PHE A O 1
ATOM 846 N N . ILE A 1 104 ? 9.492 -16.062 -5.801 1 95.75 104 ILE A N 1
ATOM 847 C CA . ILE A 1 104 ? 9.891 -17.453 -5.707 1 95.75 104 ILE A CA 1
ATOM 848 C C . ILE A 1 104 ? 10.648 -17.688 -4.406 1 95.75 104 ILE A C 1
ATOM 850 O O . ILE A 1 104 ? 10.461 -18.719 -3.744 1 95.75 104 ILE A O 1
ATOM 854 N N . ALA A 1 105 ? 11.477 -16.797 -4.066 1 94.75 105 ALA A N 1
ATOM 855 C CA . ALA A 1 105 ? 12.242 -16.938 -2.836 1 94.75 105 ALA A CA 1
ATOM 856 C C . ALA A 1 105 ? 11.32 -17.094 -1.628 1 94.75 105 ALA A C 1
ATOM 858 O O . ALA A 1 105 ? 11.648 -17.812 -0.679 1 94.75 105 ALA A O 1
ATOM 859 N N . HIS A 1 106 ? 10.227 -16.5 -1.687 1 89.94 106 HIS A N 1
ATOM 860 C CA . HIS A 1 106 ? 9.305 -16.531 -0.558 1 89.94 106 HIS A CA 1
ATOM 861 C C . HIS A 1 106 ? 8.516 -17.844 -0.534 1 89.94 106 HIS A C 1
ATOM 863 O O . HIS A 1 106 ? 7.836 -18.141 0.448 1 89.94 106 HIS A O 1
ATOM 869 N N . HIS A 1 107 ? 8.633 -18.578 -1.534 1 91.19 107 HIS A N 1
ATOM 870 C CA . HIS A 1 107 ? 7.984 -19.891 -1.586 1 91.19 107 HIS A CA 1
ATOM 871 C C . HIS A 1 107 ? 9 -21.016 -1.423 1 91.19 107 HIS A C 1
ATOM 873 O O . HIS A 1 107 ? 8.688 -22.172 -1.698 1 91.19 107 HIS A O 1
ATOM 879 N N . LEU A 1 108 ? 10.18 -20.609 -0.971 1 93.06 108 LEU A N 1
ATOM 880 C CA . LEU A 1 108 ? 11.242 -21.578 -0.713 1 93.06 108 LEU A CA 1
ATOM 881 C C . LEU A 1 108 ? 11.688 -21.516 0.746 1 93.06 108 L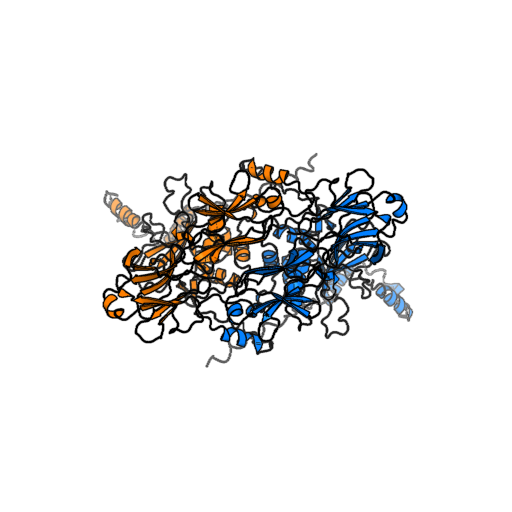EU A C 1
ATOM 883 O O . LEU A 1 108 ? 12.031 -20.453 1.256 1 93.06 108 LEU A O 1
ATOM 887 N N . ASP A 1 109 ? 11.625 -22.641 1.366 1 89.31 109 ASP A N 1
ATOM 888 C CA . ASP A 1 109 ? 12.195 -22.781 2.705 1 89.31 109 ASP A CA 1
ATOM 889 C C . ASP A 1 109 ? 13.617 -23.328 2.645 1 89.31 109 ASP A C 1
ATOM 891 O O . ASP A 1 109 ? 13.859 -24.375 2.035 1 89.31 109 ASP A O 1
ATOM 895 N N . VAL A 1 110 ? 14.461 -22.609 3.211 1 92.31 110 VAL A N 1
ATOM 896 C CA . VAL A 1 110 ? 15.852 -23.047 3.26 1 92.31 110 VAL A CA 1
ATOM 897 C C . VAL A 1 110 ? 16.25 -23.359 4.699 1 92.31 110 VAL A C 1
ATOM 899 O O . VAL A 1 110 ? 16.266 -22.469 5.555 1 92.31 110 VAL A O 1
ATOM 902 N N . ASP A 1 111 ? 16.609 -24.531 4.98 1 89.94 111 ASP A N 1
ATOM 903 C CA . ASP A 1 111 ? 16.938 -24.922 6.352 1 89.94 111 ASP A CA 1
ATOM 904 C C . ASP A 1 111 ? 18.406 -24.672 6.656 1 89.94 111 ASP A C 1
ATOM 906 O O . ASP A 1 111 ? 19.141 -24.125 5.832 1 89.94 111 ASP A O 1
ATOM 910 N N . ASP A 1 112 ? 18.844 -25.125 7.82 1 89.69 112 ASP A N 1
ATOM 911 C CA . ASP A 1 112 ? 20.203 -24.844 8.297 1 89.69 112 ASP A CA 1
ATOM 912 C C . ASP A 1 112 ? 21.234 -25.656 7.516 1 89.69 112 ASP A C 1
ATOM 914 O O . ASP A 1 112 ? 22.422 -25.312 7.512 1 89.69 112 ASP A O 1
ATOM 918 N N . ASN A 1 113 ? 20.875 -26.75 6.855 1 92.5 113 ASN A N 1
ATOM 919 C CA . ASN A 1 113 ? 21.75 -27.562 6.031 1 92.5 113 ASN A CA 1
ATOM 920 C C . ASN A 1 113 ? 21.734 -27.125 4.57 1 92.5 113 ASN A C 1
ATOM 922 O O . ASN A 1 113 ? 22.234 -27.828 3.697 1 92.5 113 ASN A O 1
ATOM 926 N N . ASN A 1 114 ? 21.062 -26.016 4.293 1 93.38 114 ASN A N 1
ATOM 927 C CA . ASN A 1 114 ? 20.984 -25.391 2.973 1 93.38 114 ASN A CA 1
ATOM 928 C C . ASN A 1 114 ? 20.156 -26.234 2.008 1 93.38 114 ASN A C 1
ATOM 930 O O . ASN A 1 114 ? 20.391 -26.219 0.799 1 93.38 114 ASN A O 1
ATOM 934 N N . ILE A 1 115 ? 19.312 -27.016 2.607 1 94.5 115 ILE A N 1
ATOM 935 C CA . ILE A 1 115 ? 18.359 -27.734 1.778 1 94.5 115 ILE A CA 1
ATOM 936 C C . ILE A 1 115 ? 17.203 -26.812 1.408 1 94.5 115 ILE A C 1
ATOM 938 O O . ILE A 1 115 ? 16.609 -26.172 2.279 1 94.5 115 ILE A O 1
ATOM 942 N N . ILE A 1 116 ? 16.906 -26.719 0.102 1 96 116 ILE A N 1
ATOM 943 C CA . ILE A 1 116 ? 15.852 -25.828 -0.4 1 96 116 ILE A CA 1
ATOM 944 C C . ILE A 1 116 ? 14.562 -26.625 -0.611 1 96 116 ILE A C 1
ATOM 946 O O . ILE A 1 116 ? 14.492 -27.469 -1.503 1 96 116 ILE A O 1
ATOM 950 N N . ARG A 1 117 ? 13.578 -26.344 0.148 1 93.94 117 ARG A N 1
ATOM 951 C CA . ARG A 1 117 ? 12.297 -27.031 0.051 1 93.94 117 ARG A CA 1
ATOM 952 C C . ARG A 1 117 ? 11.211 -26.094 -0.466 1 93.94 117 ARG A C 1
ATOM 954 O O . ARG A 1 117 ? 10.867 -25.109 0.191 1 93.94 117 ARG A O 1
ATOM 961 N N . PRO A 1 118 ? 10.688 -26.391 -1.601 1 94.06 118 PRO A N 1
ATOM 962 C CA . PRO A 1 118 ? 9.617 -25.547 -2.139 1 94.06 118 PRO A CA 1
ATOM 963 C C . PRO A 1 118 ? 8.25 -25.891 -1.542 1 94.06 118 PRO A C 1
ATOM 965 O O . PRO A 1 118 ? 8.023 -27.016 -1.11 1 94.06 118 PRO A O 1
ATOM 968 N N . ASN A 1 119 ? 7.344 -24.922 -1.52 1 89.62 119 ASN A N 1
ATOM 969 C CA . ASN A 1 119 ? 5.953 -25.172 -1.164 1 89.62 119 ASN A CA 1
ATOM 970 C C . ASN A 1 119 ? 5.078 -25.344 -2.404 1 89.62 119 ASN A C 1
ATOM 972 O O . ASN A 1 119 ? 3.857 -25.188 -2.33 1 89.62 119 ASN A O 1
ATOM 976 N N . PHE A 1 120 ? 5.715 -25.547 -3.492 1 92.38 120 PHE A N 1
ATOM 977 C CA . PHE A 1 120 ? 5.07 -25.781 -4.777 1 92.38 120 PHE A CA 1
ATOM 978 C C . PHE A 1 120 ? 5.68 -27 -5.473 1 92.38 120 PHE A C 1
ATOM 980 O O . PHE A 1 120 ? 6.715 -27.5 -5.047 1 92.38 120 PHE A O 1
ATOM 987 N N . VAL A 1 121 ? 5.008 -27.438 -6.457 1 92 121 VAL A N 1
ATOM 988 C CA . VAL A 1 121 ? 5.461 -28.578 -7.242 1 92 121 VAL A CA 1
ATOM 989 C C . VAL A 1 121 ? 5.684 -28.156 -8.695 1 92 121 VAL A C 1
ATOM 991 O O . VAL A 1 121 ? 4.73 -28.047 -9.461 1 92 121 VAL A O 1
ATOM 994 N N . PRO A 1 122 ? 6.918 -28.016 -9.047 1 92.56 122 PRO A N 1
ATOM 995 C CA . PRO A 1 122 ? 7.188 -27.531 -10.398 1 92.56 122 PRO A CA 1
ATOM 996 C C . PRO A 1 122 ? 6.637 -28.469 -11.477 1 92.56 122 PRO A C 1
ATOM 998 O O . PRO A 1 122 ? 6.105 -28 -12.492 1 92.56 122 PRO A O 1
ATOM 1001 N N . ASP A 1 123 ? 6.746 -29.719 -11.297 1 89.94 123 ASP A N 1
ATOM 1002 C CA . ASP A 1 123 ? 6.359 -30.703 -12.305 1 89.94 123 ASP A CA 1
ATOM 1003 C C . ASP A 1 123 ? 4.84 -30.766 -12.453 1 89.94 123 ASP A C 1
ATOM 1005 O O . ASP A 1 123 ? 4.332 -31.328 -13.422 1 89.94 123 ASP A O 1
ATOM 1009 N N . ARG A 1 124 ? 4.152 -30.234 -11.547 1 89.5 124 ARG A N 1
ATOM 1010 C CA . ARG A 1 124 ? 2.697 -30.156 -11.625 1 89.5 124 ARG A CA 1
ATOM 1011 C C . ARG A 1 124 ? 2.244 -28.891 -12.336 1 89.5 124 ARG A C 1
ATOM 1013 O O . ARG A 1 124 ? 1.055 -28.719 -12.602 1 89.5 124 ARG A O 1
ATOM 1020 N N . GLY A 1 125 ? 3.209 -27.984 -12.562 1 90.25 125 GLY A N 1
ATOM 1021 C CA . GLY A 1 125 ? 2.893 -26.75 -13.258 1 90.25 125 GLY A CA 1
ATOM 1022 C C . GLY A 1 125 ? 2.488 -25.625 -12.328 1 90.25 125 GLY A C 1
ATOM 1023 O O . GLY A 1 125 ? 1.92 -24.625 -12.758 1 90.25 125 GLY A O 1
ATOM 1024 N N . ASP A 1 126 ? 2.754 -25.766 -11.039 1 92.06 126 ASP A N 1
ATOM 1025 C CA . ASP A 1 126 ? 2.414 -24.719 -10.07 1 92.06 126 ASP A CA 1
ATOM 1026 C C . ASP A 1 126 ? 2.998 -23.375 -10.477 1 92.06 126 ASP A C 1
ATOM 1028 O O . ASP A 1 126 ? 4.133 -23.297 -10.961 1 92.06 126 ASP A O 1
ATOM 1032 N N . TRP A 1 127 ? 2.215 -22.312 -10.391 1 92.06 127 TRP A N 1
ATOM 1033 C CA . TRP A 1 127 ? 2.582 -20.922 -10.68 1 92.06 127 TRP A CA 1
ATOM 1034 C C . TRP A 1 127 ? 2.92 -20.734 -12.148 1 92.06 127 TRP A C 1
ATOM 1036 O O . TRP A 1 127 ? 3.4 -19.688 -12.555 1 92.06 127 TRP A O 1
ATOM 1046 N N . GLY A 1 128 ? 2.801 -21.766 -12.938 1 90.69 128 GLY A N 1
ATOM 1047 C CA . GLY A 1 128 ? 3.127 -21.672 -14.352 1 90.69 128 GLY A CA 1
ATOM 1048 C C . GLY A 1 128 ? 4.469 -22.297 -14.695 1 90.69 128 GLY A C 1
ATOM 1049 O O . GLY A 1 128 ? 4.992 -22.094 -15.789 1 90.69 128 GLY A O 1
ATOM 1050 N N . PHE A 1 129 ? 5.02 -23.016 -13.789 1 93.44 129 PHE A N 1
ATOM 1051 C CA . PHE A 1 129 ? 6.242 -23.75 -14.094 1 93.44 129 PHE A CA 1
ATOM 1052 C C . PHE A 1 129 ? 6.023 -24.719 -15.25 1 93.44 129 PHE A C 1
ATOM 1054 O O . PHE A 1 129 ? 4.973 -25.344 -15.344 1 93.44 129 PHE A O 1
ATOM 1061 N N . PHE A 1 130 ? 7.004 -24.859 -16.078 1 92 130 PHE A N 1
ATOM 1062 C CA . PHE A 1 130 ? 7 -25.844 -17.156 1 92 130 PHE A CA 1
ATOM 1063 C C . PHE A 1 130 ? 8.375 -26.484 -17.328 1 92 130 PHE A C 1
ATOM 1065 O O . PHE A 1 130 ? 9.383 -25.891 -16.938 1 92 130 PHE A O 1
ATOM 1072 N N . SER A 1 131 ? 8.391 -27.609 -17.859 1 92.25 131 SER A N 1
ATOM 1073 C CA . SER A 1 131 ? 9.641 -28.344 -18.062 1 92.25 131 SER A CA 1
ATOM 1074 C C . SER A 1 131 ? 10.508 -27.656 -19.125 1 92.25 131 SER A C 1
ATOM 1076 O O . SER A 1 131 ? 10 -27.188 -20.141 1 92.25 131 SER A O 1
ATOM 1078 N N . TYR A 1 132 ? 11.719 -27.562 -18.766 1 92.56 132 TYR A N 1
ATOM 1079 C CA . TYR A 1 132 ? 12.688 -26.984 -19.688 1 92.56 132 TYR A CA 1
ATOM 1080 C C . TYR A 1 132 ? 13.758 -27.984 -20.078 1 92.56 132 TYR A C 1
ATOM 1082 O O . TYR A 1 132 ? 14.453 -28.531 -19.203 1 92.56 132 TYR A O 1
ATOM 1090 N N . SER A 1 133 ? 14.008 -28.297 -21.344 1 88.38 133 SER A N 1
ATOM 1091 C CA . SER A 1 133 ? 14.898 -29.359 -21.828 1 88.38 133 SER A CA 1
ATOM 1092 C C . SER A 1 133 ? 16.344 -28.891 -21.828 1 88.38 133 SER A C 1
ATOM 1094 O O . SER A 1 133 ? 17.266 -29.703 -21.844 1 88.38 133 SER A O 1
ATOM 1096 N N . ASP A 1 134 ? 16.672 -27.672 -21.688 1 89.62 134 ASP A N 1
ATOM 1097 C CA . ASP A 1 134 ? 18.016 -27.094 -21.688 1 89.62 134 ASP A CA 1
ATOM 1098 C C . ASP A 1 134 ? 18.828 -27.609 -22.875 1 89.62 134 ASP A C 1
ATOM 1100 O O . ASP A 1 134 ? 19.953 -28.078 -22.703 1 89.62 134 ASP A O 1
ATOM 1104 N N . SER A 1 135 ? 18.359 -27.594 -24.031 1 83.06 135 SER A N 1
ATOM 1105 C CA . SER A 1 135 ? 19.031 -28.094 -25.219 1 83.06 135 SER A CA 1
ATOM 1106 C C . SER A 1 135 ? 20.297 -27.281 -25.531 1 83.06 135 SER A C 1
ATOM 1108 O O . SER A 1 135 ? 21.25 -27.781 -26.109 1 83.06 135 SER A O 1
ATOM 1110 N N . GLU A 1 136 ? 20.344 -26.078 -25.156 1 84.06 136 GLU A N 1
ATOM 1111 C CA . GLU A 1 136 ? 21.469 -25.172 -25.391 1 84.06 136 GLU A CA 1
ATOM 1112 C C . GLU A 1 136 ? 22.578 -25.406 -24.375 1 84.06 136 GLU A C 1
ATOM 1114 O O . GLU A 1 136 ? 23.703 -24.938 -24.547 1 84.06 136 GLU A O 1
ATOM 1119 N N . GLY A 1 137 ? 22.312 -26.078 -23.312 1 88.44 137 GLY A N 1
ATOM 1120 C CA . GLY A 1 137 ? 23.328 -26.406 -22.328 1 88.44 137 GLY A CA 1
ATOM 1121 C C . GLY A 1 137 ? 23.703 -25.25 -21.438 1 88.44 137 GLY A C 1
ATOM 1122 O O . GLY A 1 137 ? 24.875 -24.984 -21.219 1 88.44 137 GLY A O 1
ATOM 1123 N N . VAL A 1 138 ? 22.734 -24.531 -21.047 1 92.69 138 VAL A N 1
ATOM 1124 C CA . VAL A 1 138 ? 22.938 -23.375 -20.188 1 92.69 138 VAL A CA 1
ATOM 1125 C C . VAL A 1 138 ? 23.188 -23.828 -18.75 1 92.69 138 VAL A C 1
ATOM 1127 O O . VAL A 1 138 ? 23.922 -23.203 -18.016 1 92.69 138 VAL A O 1
ATOM 1130 N N . PHE A 1 139 ? 22.641 -24.969 -18.375 1 94.75 139 PHE A N 1
ATOM 1131 C CA . PHE A 1 139 ? 22.672 -25.469 -17 1 94.75 139 PHE A CA 1
ATOM 1132 C C . PHE A 1 139 ? 23.5 -26.734 -16.906 1 94.75 139 PHE A C 1
ATOM 1134 O O . PHE A 1 139 ? 23.703 -27.438 -17.906 1 94.75 139 PHE A O 1
ATOM 1141 N N . PRO A 1 140 ? 23.969 -27.031 -15.688 1 93.06 140 PRO A N 1
ATOM 1142 C CA . PRO A 1 140 ? 24.688 -28.297 -15.516 1 93.06 140 PRO A CA 1
ATOM 1143 C C . PRO A 1 140 ? 23.844 -29.516 -15.883 1 93.06 140 PRO A C 1
ATOM 1145 O O . PRO A 1 140 ? 22.625 -29.5 -15.672 1 93.06 140 PRO A O 1
ATOM 1148 N N . PRO A 1 141 ? 24.547 -30.469 -16.375 1 90.38 141 PRO A N 1
ATOM 1149 C CA . PRO A 1 141 ? 23.781 -31.672 -16.734 1 90.38 141 PRO A CA 1
ATOM 1150 C C . PRO A 1 141 ? 23.125 -32.344 -15.539 1 90.38 141 PRO A C 1
ATOM 1152 O O . PRO A 1 141 ? 23.656 -32.281 -14.43 1 90.38 141 PRO A O 1
ATOM 1155 N N . LEU A 1 142 ? 21.984 -32.969 -15.82 1 90.62 142 LEU A N 1
ATOM 1156 C CA . LEU A 1 142 ? 21.25 -33.688 -14.789 1 90.62 142 LEU A CA 1
ATOM 1157 C C . LEU A 1 142 ? 21.906 -35.031 -14.508 1 90.62 142 LEU A C 1
ATOM 1159 O O . LEU A 1 142 ? 22.375 -35.719 -15.43 1 90.62 142 LEU A O 1
ATOM 1163 N N . LEU A 1 143 ? 22 -35.406 -13.273 1 84.69 143 LEU A N 1
ATOM 1164 C CA . LEU A 1 143 ? 22.562 -36.688 -12.898 1 84.69 143 LEU A CA 1
ATOM 1165 C C . LEU A 1 143 ? 21.594 -37.812 -13.25 1 84.69 143 LEU A C 1
ATOM 1167 O O . LEU A 1 143 ? 22.016 -38.906 -13.656 1 84.69 143 LEU A O 1
ATOM 1171 N N . ASP A 1 144 ? 20.344 -37.594 -13.023 1 86.5 144 ASP A N 1
ATOM 1172 C CA . ASP A 1 144 ? 19.266 -38.531 -13.359 1 86.5 144 ASP A CA 1
ATOM 1173 C C . ASP A 1 144 ? 18.188 -37.844 -14.195 1 86.5 144 ASP A C 1
ATOM 1175 O O . ASP A 1 144 ? 17.297 -37.219 -13.648 1 86.5 144 ASP A O 1
ATOM 1179 N N . GLN A 1 145 ? 18.188 -38.094 -15.406 1 81.81 145 GLN A N 1
ATOM 1180 C CA . GLN A 1 145 ? 17.297 -37.406 -16.344 1 81.81 145 GLN A CA 1
ATOM 1181 C C . GLN A 1 145 ? 15.852 -37.875 -16.156 1 81.81 145 GLN A C 1
ATOM 1183 O O . GLN A 1 145 ? 14.922 -37.188 -16.594 1 81.81 145 GLN A O 1
ATOM 1188 N N . ASN A 1 146 ? 15.75 -39.062 -15.578 1 79.25 146 ASN A N 1
ATOM 1189 C CA . ASN A 1 146 ? 14.406 -39.594 -15.438 1 79.25 146 ASN A CA 1
ATOM 1190 C C . ASN A 1 146 ? 13.734 -39.094 -14.156 1 79.25 146 ASN A C 1
ATOM 1192 O O . ASN A 1 146 ? 12.5 -39.062 -14.07 1 79.25 146 ASN A O 1
ATOM 1196 N N . GLN A 1 147 ? 14.562 -38.688 -13.25 1 82.94 147 GLN A N 1
ATOM 1197 C CA . GLN A 1 147 ? 14 -38.375 -11.938 1 82.94 147 GLN A CA 1
ATOM 1198 C C . GLN A 1 147 ? 14.203 -36.906 -11.602 1 82.94 147 GLN A C 1
ATOM 1200 O O . GLN A 1 147 ? 13.625 -36.406 -10.633 1 82.94 147 GLN A O 1
ATOM 1205 N N . GLN A 1 148 ? 15.008 -36.312 -12.359 1 89.06 148 GLN A N 1
ATOM 1206 C CA . GLN A 1 148 ? 15.281 -34.906 -12.164 1 89.06 148 GLN A CA 1
ATOM 1207 C C . GLN A 1 148 ? 14.859 -34.062 -13.383 1 89.06 148 GLN A C 1
ATOM 1209 O O . GLN A 1 148 ? 14.641 -34.625 -14.469 1 89.06 148 GLN A O 1
ATOM 1214 N N . GLY A 1 149 ? 14.68 -32.812 -13.141 1 91.81 149 GLY A N 1
ATOM 1215 C CA . GLY A 1 149 ? 14.375 -31.938 -14.273 1 91.81 149 GLY A CA 1
ATOM 1216 C C . GLY A 1 149 ? 14.594 -30.469 -13.977 1 91.81 149 GLY A C 1
ATOM 1217 O O . GLY A 1 149 ? 14.766 -30.078 -12.82 1 91.81 149 GLY A O 1
ATOM 1218 N N . TYR A 1 150 ? 14.727 -29.75 -15.086 1 95.25 150 TYR A N 1
ATOM 1219 C CA . TYR A 1 150 ? 14.695 -28.297 -15.016 1 95.25 150 TYR A CA 1
ATOM 1220 C C . TYR A 1 150 ? 13.289 -27.766 -15.305 1 95.25 150 TYR A C 1
ATOM 1222 O O . TYR A 1 150 ? 12.633 -28.219 -16.25 1 95.25 150 TYR A O 1
ATOM 1230 N N . TYR A 1 151 ? 12.828 -26.891 -14.484 1 95.25 151 TYR A N 1
ATOM 1231 C CA . TYR A 1 151 ? 11.531 -26.25 -14.648 1 95.25 151 TYR A CA 1
ATOM 1232 C C . TYR A 1 151 ? 11.656 -24.734 -14.602 1 95.25 151 TYR A C 1
ATOM 1234 O O . TYR A 1 151 ? 12.336 -24.188 -13.719 1 95.25 151 TYR A O 1
ATOM 1242 N N . SER A 1 152 ? 11.062 -24.125 -15.539 1 96.19 152 SER A N 1
ATOM 1243 C CA . SER A 1 152 ? 11.172 -22.672 -15.688 1 96.19 152 SER A CA 1
ATOM 1244 C C . SER A 1 152 ? 9.844 -21.984 -15.406 1 96.19 152 SER A C 1
ATOM 1246 O O . SER A 1 152 ? 8.781 -22.531 -15.703 1 96.19 152 SER A O 1
ATOM 1248 N N . VAL A 1 153 ? 9.891 -20.828 -14.766 1 96.69 153 VAL A N 1
ATOM 1249 C CA . VAL A 1 153 ? 8.727 -19.984 -14.531 1 96.69 153 VAL A CA 1
ATOM 1250 C C . VAL A 1 153 ? 9.047 -18.531 -14.914 1 96.69 153 VAL A C 1
ATOM 1252 O O . VAL A 1 153 ? 10.211 -18.141 -14.922 1 96.69 153 VAL A O 1
ATOM 1255 N N . GLY A 1 154 ? 8.008 -17.766 -15.281 1 95.88 154 GLY A N 1
ATOM 1256 C CA . GLY A 1 154 ? 8.195 -16.359 -15.602 1 95.88 154 GLY A CA 1
ATOM 1257 C C . GLY A 1 154 ? 7.793 -16.016 -17.016 1 95.88 154 GLY A C 1
ATOM 1258 O O . GLY A 1 154 ? 7.848 -14.852 -17.422 1 95.88 154 GLY A O 1
ATOM 1259 N N . ASN A 1 155 ? 7.449 -17.016 -17.812 1 94 155 ASN A N 1
ATOM 1260 C CA . ASN A 1 155 ? 6.898 -16.719 -19.125 1 94 155 ASN A CA 1
ATOM 1261 C C . ASN A 1 155 ? 5.5 -16.125 -19.031 1 94 155 ASN A C 1
ATOM 1263 O O . ASN A 1 155 ? 4.516 -16.859 -18.891 1 94 155 ASN A O 1
ATOM 1267 N N . LEU A 1 156 ? 5.359 -14.867 -19.219 1 91.88 156 LEU A N 1
ATOM 1268 C CA . LEU A 1 156 ? 4.117 -14.148 -18.953 1 91.88 156 LEU A CA 1
ATOM 1269 C C . LEU A 1 156 ? 3.207 -14.172 -20.172 1 91.88 156 LEU A C 1
ATOM 1271 O O . LEU A 1 156 ? 2.08 -13.672 -20.125 1 91.88 156 LEU A O 1
ATOM 1275 N N . ASN A 1 157 ? 3.641 -14.758 -21.25 1 85.81 157 ASN A N 1
ATOM 1276 C CA . ASN A 1 157 ? 2.801 -14.922 -22.422 1 85.81 157 ASN A CA 1
ATOM 1277 C C . ASN A 1 157 ? 1.807 -16.062 -22.25 1 85.81 157 ASN A C 1
ATOM 1279 O O . ASN A 1 157 ? 0.825 -16.172 -22.984 1 85.81 157 ASN A O 1
ATOM 1283 N N . LEU A 1 158 ? 2.109 -16.828 -21.344 1 78.94 158 LEU A N 1
ATOM 1284 C CA . LEU A 1 158 ? 1.297 -18.031 -21.141 1 78.94 158 LEU A CA 1
ATOM 1285 C C . LEU A 1 158 ? 0.15 -17.75 -20.172 1 78.94 158 LEU A C 1
ATOM 1287 O O . LEU A 1 158 ? 0.336 -17.062 -19.156 1 78.94 158 LEU A O 1
ATOM 1291 N N . GLN A 1 159 ? -0.946 -18.297 -20.438 1 74.62 159 GLN A N 1
ATOM 1292 C CA . GLN A 1 159 ? -2.119 -18.125 -19.594 1 74.62 159 GLN A CA 1
ATOM 1293 C C . GLN A 1 159 ? -1.884 -18.734 -18.203 1 74.62 159 GLN A C 1
ATOM 1295 O O . GLN A 1 159 ? -2.512 -18.312 -17.234 1 74.62 159 GLN A O 1
ATOM 1300 N N . ILE A 1 160 ? -1.035 -19.641 -18.188 1 71.12 160 ILE A N 1
ATOM 1301 C CA . ILE A 1 160 ? -0.744 -20.328 -16.938 1 71.12 160 ILE A CA 1
ATOM 1302 C C . ILE A 1 160 ? -0.073 -19.359 -15.961 1 71.12 160 ILE A C 1
ATOM 1304 O O . ILE A 1 160 ? -0.036 -19.609 -14.758 1 71.12 160 ILE A O 1
ATOM 1308 N N . SER A 1 161 ? 0.383 -18.266 -16.484 1 75.75 161 SER A N 1
ATOM 1309 C CA . SER A 1 161 ? 1.098 -17.312 -15.648 1 75.75 161 SER A CA 1
ATOM 1310 C C . SER A 1 161 ? 0.13 -16.375 -14.922 1 75.75 161 SER A C 1
ATOM 1312 O O . SER A 1 161 ? 0.551 -15.531 -14.133 1 75.75 161 SER A O 1
ATOM 1314 N N . TYR A 1 162 ? -1.143 -16.672 -15.117 1 81.38 162 TYR A N 1
ATOM 1315 C CA . TYR A 1 162 ? -2.127 -15.82 -14.445 1 81.38 162 TYR A CA 1
ATOM 1316 C C . TYR A 1 162 ? -2.08 -16.016 -12.938 1 81.38 162 TYR A C 1
ATOM 1318 O O . TYR A 1 162 ? -2.592 -15.188 -12.18 1 81.38 162 TYR A O 1
ATOM 1326 N N . SER A 1 163 ? -1.453 -17.094 -12.594 1 89.06 163 SER A N 1
ATOM 1327 C CA . SER A 1 163 ? -1.406 -17.422 -11.172 1 89.06 163 SER A CA 1
ATOM 1328 C C . SER A 1 163 ? -0.331 -16.609 -10.461 1 89.06 163 SER A C 1
ATOM 1330 O O . SER A 1 163 ? -0.307 -16.547 -9.227 1 89.06 163 SER A O 1
ATOM 1332 N N . LEU A 1 164 ? 0.564 -15.977 -11.242 1 92.25 164 LEU A N 1
ATOM 1333 C CA . LEU A 1 164 ? 1.597 -15.148 -10.625 1 92.25 164 LEU A CA 1
ATOM 1334 C C . LEU A 1 164 ? 0.999 -13.859 -10.07 1 92.25 164 LEU A C 1
ATOM 1336 O O . LEU A 1 164 ? 0.008 -13.352 -10.602 1 92.25 164 LEU A O 1
ATOM 1340 N N . PRO A 1 165 ? 1.565 -13.391 -9.031 1 90.06 165 PRO A N 1
ATOM 1341 C CA . PRO A 1 165 ? 1.009 -12.18 -8.422 1 90.06 165 PRO A CA 1
ATOM 1342 C C . PRO A 1 165 ? 1.112 -10.961 -9.336 1 90.06 165 PRO A C 1
ATOM 1344 O O . PRO A 1 165 ? 1.939 -10.938 -10.25 1 90.06 165 PRO A O 1
ATOM 1347 N N . HIS A 1 166 ? 0.332 -9.992 -8.992 1 86.31 166 HIS A N 1
ATOM 1348 C CA . HIS A 1 166 ? 0.219 -8.781 -9.805 1 86.31 166 HIS A CA 1
ATOM 1349 C C . HIS A 1 166 ? 1.55 -8.047 -9.875 1 86.31 166 HIS A C 1
ATOM 1351 O O . HIS A 1 166 ? 1.92 -7.527 -10.938 1 86.31 166 HIS A O 1
ATOM 1357 N N . PHE A 1 167 ? 2.277 -8.008 -8.766 1 87.19 167 PHE A N 1
ATOM 1358 C CA . PHE A 1 167 ? 3.504 -7.223 -8.758 1 87.19 167 PHE A CA 1
ATOM 1359 C C . PHE A 1 167 ? 4.539 -7.832 -9.695 1 87.19 167 PHE A C 1
ATOM 1361 O O . PHE A 1 167 ? 5.5 -7.164 -10.094 1 87.19 167 PHE A O 1
ATOM 1368 N N . VAL A 1 168 ? 4.344 -9.055 -10.078 1 92.75 168 VAL A N 1
ATOM 1369 C CA . VAL A 1 168 ? 5.227 -9.688 -11.047 1 92.75 168 VAL A CA 1
ATOM 1370 C C . VAL A 1 168 ? 4.727 -9.414 -12.461 1 92.75 168 VAL A C 1
ATOM 1372 O O . VAL A 1 168 ? 5.523 -9.172 -13.375 1 92.75 168 VAL A O 1
ATOM 1375 N N . THR A 1 169 ? 3.439 -9.391 -12.672 1 91.06 169 THR A N 1
ATOM 1376 C CA . THR A 1 169 ? 2.873 -9.406 -14.016 1 91.06 169 THR A CA 1
ATOM 1377 C C . THR A 1 169 ? 2.512 -7.996 -14.469 1 91.06 169 THR A C 1
ATOM 1379 O O . THR A 1 169 ? 2.258 -7.762 -15.656 1 91.06 169 THR A O 1
ATOM 1382 N N . GLN A 1 170 ? 2.455 -7.086 -13.609 1 84.38 170 GLN A N 1
ATOM 1383 C CA . GLN A 1 170 ? 1.943 -5.746 -13.883 1 84.38 170 GLN A CA 1
ATOM 1384 C C . GLN A 1 170 ? 2.715 -5.086 -15.023 1 84.38 170 GLN A C 1
ATOM 1386 O O . GLN A 1 170 ? 2.117 -4.469 -15.906 1 84.38 170 GLN A O 1
ATOM 1391 N N . SER A 1 171 ? 4.035 -5.219 -14.992 1 83.56 171 SER A N 1
ATOM 1392 C CA . SER A 1 171 ? 4.852 -4.562 -16 1 83.56 171 SER A CA 1
ATOM 1393 C C . SER A 1 171 ? 4.574 -5.125 -17.391 1 83.56 171 SER A C 1
ATOM 1395 O O . SER A 1 171 ? 4.625 -4.398 -18.391 1 83.56 171 SER A O 1
ATOM 1397 N N . TYR A 1 172 ? 4.266 -6.348 -17.438 1 87.5 172 TYR A N 1
ATOM 1398 C CA . TYR A 1 172 ? 3.955 -7.012 -18.703 1 87.5 172 TYR A CA 1
ATOM 1399 C C . TYR A 1 172 ? 2.725 -6.391 -19.359 1 87.5 172 TYR A C 1
ATOM 1401 O O . TYR A 1 172 ? 2.705 -6.164 -20.562 1 87.5 172 TYR A O 1
ATOM 1409 N N . ARG A 1 173 ? 1.813 -6.066 -18.609 1 79.44 173 ARG A N 1
ATOM 1410 C CA . ARG A 1 173 ? 0.541 -5.551 -19.109 1 79.44 173 ARG A CA 1
ATOM 1411 C C . ARG A 1 173 ? 0.644 -4.066 -19.438 1 79.44 173 ARG A C 1
ATOM 1413 O O . ARG A 1 173 ? -0.036 -3.584 -20.359 1 79.44 173 ARG A O 1
ATOM 1420 N N . LEU A 1 174 ? 1.482 -3.414 -18.734 1 77.5 174 LEU A N 1
ATOM 1421 C CA . LEU A 1 174 ? 1.607 -1.97 -18.906 1 77.5 174 LEU A CA 1
ATOM 1422 C C . LEU A 1 174 ? 2.492 -1.636 -20.094 1 77.5 174 LEU A C 1
ATOM 1424 O O . LEU A 1 174 ? 2.443 -0.52 -20.625 1 77.5 174 LEU A O 1
ATOM 1428 N N . ALA A 1 175 ? 3.273 -2.59 -20.484 1 80.25 175 ALA A N 1
ATOM 1429 C CA . ALA A 1 175 ? 4.246 -2.316 -21.547 1 80.25 175 ALA A CA 1
ATOM 1430 C C . ALA A 1 175 ? 3.967 -3.162 -22.781 1 80.25 175 ALA A C 1
ATOM 1432 O O . ALA A 1 175 ? 4.871 -3.811 -23.312 1 80.25 175 ALA A O 1
ATOM 1433 N N . LEU A 1 176 ? 2.83 -3.225 -23.328 1 75.38 176 LEU A N 1
ATOM 1434 C CA . LEU A 1 176 ? 2.391 -4.07 -24.438 1 75.38 176 LEU A CA 1
ATOM 1435 C C . LEU A 1 176 ? 3.299 -3.895 -25.656 1 75.38 176 LEU A C 1
ATOM 1437 O O . LEU A 1 176 ? 3.539 -4.848 -26.391 1 75.38 176 LEU A O 1
ATOM 1441 N N . GLY A 1 177 ? 3.967 -2.834 -25.844 1 75 177 GLY A N 1
ATOM 1442 C CA . GLY A 1 177 ? 4.793 -2.596 -27.016 1 75 177 GLY A CA 1
ATOM 1443 C C . GLY A 1 177 ? 6.266 -2.883 -26.766 1 75 177 GLY A C 1
ATOM 1444 O O . GLY A 1 177 ? 7.066 -2.854 -27.703 1 75 177 GLY A O 1
ATOM 1445 N N . SER A 1 178 ? 6.562 -3.371 -25.625 1 84.5 178 SER A N 1
ATOM 1446 C CA . SER A 1 178 ? 7.973 -3.582 -25.312 1 84.5 178 SER A CA 1
ATOM 1447 C C . SER A 1 178 ? 8.352 -5.055 -25.438 1 84.5 178 SER A C 1
ATOM 1449 O O . SER A 1 178 ? 7.668 -5.922 -24.891 1 84.5 178 SER A O 1
ATOM 1451 N N . ALA A 1 179 ? 9.438 -5.305 -26.078 1 86.19 179 ALA A N 1
ATOM 1452 C CA . ALA A 1 179 ? 9.945 -6.664 -26.25 1 86.19 179 ALA A CA 1
ATOM 1453 C C . ALA A 1 179 ? 10.625 -7.148 -24.969 1 86.19 179 ALA A C 1
ATOM 1455 O O . ALA A 1 179 ? 10.891 -8.344 -24.812 1 86.19 179 ALA A O 1
ATOM 1456 N N . GLU A 1 180 ? 10.867 -6.254 -24.078 1 90.94 180 GLU A N 1
ATOM 1457 C CA . GLU A 1 180 ? 11.641 -6.578 -22.875 1 90.94 180 GLU A CA 1
ATOM 1458 C C . GLU A 1 180 ? 10.75 -7.102 -21.766 1 90.94 180 GLU A C 1
ATOM 1460 O O . GLU A 1 180 ? 11.242 -7.625 -20.766 1 90.94 180 GLU A O 1
ATOM 1465 N N . ARG A 1 181 ? 9.484 -7.094 -21.953 1 90.19 181 ARG A N 1
ATOM 1466 C CA . ARG A 1 181 ? 8.547 -7.285 -20.844 1 90.19 181 ARG A CA 1
ATOM 1467 C C . ARG A 1 181 ? 8.414 -8.766 -20.484 1 90.19 181 ARG A C 1
ATOM 1469 O O . ARG A 1 181 ? 7.797 -9.109 -19.484 1 90.19 181 ARG A O 1
ATOM 1476 N N . ASN A 1 182 ? 8.969 -9.688 -21.297 1 93.75 182 ASN A N 1
ATOM 1477 C CA . ASN A 1 182 ? 8.82 -11.117 -21.047 1 93.75 182 ASN A CA 1
ATOM 1478 C C . ASN A 1 182 ? 10.148 -11.852 -21.203 1 93.75 182 ASN A C 1
ATOM 1480 O O . ASN A 1 182 ? 10.195 -12.938 -21.781 1 93.75 182 ASN A O 1
ATOM 1484 N N . ARG A 1 183 ? 11.195 -11.367 -20.625 1 95.31 183 ARG A N 1
ATOM 1485 C CA . ARG A 1 183 ? 12.516 -11.945 -20.859 1 95.31 183 ARG A CA 1
ATOM 1486 C C . ARG A 1 183 ? 12.977 -12.766 -19.656 1 95.31 183 ARG A C 1
ATOM 1488 O O . ARG A 1 183 ? 13.711 -13.742 -19.812 1 95.31 183 ARG A O 1
ATOM 1495 N N . ASP A 1 184 ? 12.625 -12.398 -18.531 1 96.88 184 ASP A N 1
ATOM 1496 C CA . ASP A 1 184 ? 13.234 -12.906 -17.312 1 96.88 184 ASP A CA 1
ATOM 1497 C C . ASP A 1 184 ? 12.586 -14.219 -16.875 1 96.88 184 ASP A C 1
ATOM 1499 O O . ASP A 1 184 ? 11.375 -14.383 -17 1 96.88 184 ASP A O 1
ATOM 1503 N N . ARG A 1 185 ? 13.508 -15.133 -16.391 1 97.5 185 ARG A N 1
ATOM 1504 C CA . ARG A 1 185 ? 13.039 -16.438 -15.945 1 97.5 185 ARG A CA 1
ATOM 1505 C C . ARG A 1 185 ? 13.742 -16.859 -14.656 1 97.5 185 ARG A C 1
ATOM 1507 O O . ARG A 1 185 ? 14.883 -16.469 -14.406 1 97.5 185 ARG A O 1
ATOM 1514 N N . VAL A 1 186 ? 13.023 -17.594 -13.836 1 98.19 186 VAL A N 1
ATOM 1515 C CA . VAL A 1 186 ? 13.625 -18.391 -12.766 1 98.19 186 VAL A CA 1
ATOM 1516 C C . VAL A 1 186 ? 13.539 -19.875 -13.117 1 98.19 186 VAL A C 1
ATOM 1518 O O . VAL A 1 186 ? 12.5 -20.344 -13.578 1 98.19 186 VAL A O 1
ATOM 1521 N N . VAL A 1 187 ? 14.633 -20.578 -12.969 1 97.94 187 VAL A N 1
ATOM 1522 C CA . VAL A 1 187 ? 14.695 -22 -13.273 1 97.94 187 VAL A CA 1
ATOM 1523 C C . VAL A 1 187 ? 15.086 -22.781 -12.016 1 97.94 187 VAL A C 1
ATOM 1525 O O . VAL A 1 187 ? 16 -22.375 -11.297 1 97.94 187 VAL A O 1
ATOM 1528 N N . VAL A 1 188 ? 14.352 -23.812 -11.781 1 97.75 188 VAL A N 1
ATOM 1529 C CA . VAL A 1 188 ? 14.68 -24.656 -10.641 1 97.75 188 VAL A CA 1
ATOM 1530 C C . VAL A 1 188 ? 15.07 -26.062 -11.117 1 97.75 188 VAL A C 1
ATOM 1532 O O . VAL A 1 188 ? 14.594 -26.516 -12.156 1 97.75 188 VAL A O 1
ATOM 1535 N N . ARG A 1 189 ? 15.977 -26.641 -10.391 1 96.5 189 ARG A N 1
ATOM 1536 C CA . ARG A 1 189 ? 16.359 -28.031 -10.602 1 96.5 189 ARG A CA 1
ATOM 1537 C C . ARG A 1 189 ? 15.859 -28.922 -9.469 1 96.5 189 ARG A C 1
ATOM 1539 O O . ARG A 1 189 ? 16.188 -28.688 -8.305 1 96.5 189 ARG A O 1
ATOM 1546 N N . THR A 1 190 ? 15.078 -29.891 -9.82 1 94.69 190 THR A N 1
ATOM 1547 C CA . THR A 1 190 ? 14.5 -30.75 -8.797 1 94.69 190 THR A CA 1
ATOM 1548 C C . THR A 1 190 ? 15.484 -31.859 -8.406 1 94.69 190 THR A C 1
ATOM 1550 O O . THR A 1 190 ? 16.359 -32.219 -9.188 1 94.69 190 THR A O 1
ATOM 1553 N N . SER A 1 191 ? 15.32 -32.344 -7.184 1 91.25 191 SER A N 1
ATOM 1554 C CA . SER A 1 191 ? 16.047 -33.531 -6.73 1 91.25 191 SER A CA 1
ATOM 1555 C C . SER A 1 191 ? 15.43 -34.812 -7.301 1 91.25 191 SER A C 1
ATOM 1557 O O . SER A 1 191 ? 14.297 -34.812 -7.789 1 91.25 191 SER A O 1
ATOM 1559 N N . PRO A 1 192 ? 16.172 -35.844 -7.23 1 83.56 192 PRO A N 1
ATOM 1560 C CA . PRO A 1 192 ? 15.641 -37.125 -7.77 1 83.56 192 PRO A CA 1
ATOM 1561 C C . PRO A 1 192 ? 14.352 -37.562 -7.082 1 83.56 192 PRO A C 1
ATOM 1563 O O . PRO A 1 192 ? 13.453 -38.094 -7.734 1 83.56 192 PRO A O 1
ATOM 1566 N N . ASN A 1 193 ? 14.258 -37.344 -5.766 1 74.94 193 ASN A N 1
ATOM 1567 C CA . ASN A 1 193 ? 13.031 -37.75 -5.078 1 74.94 193 ASN A CA 1
ATOM 1568 C C . ASN A 1 193 ? 12.008 -36.625 -5.07 1 74.94 193 ASN A C 1
ATOM 1570 O O . ASN A 1 193 ? 10.898 -36.781 -4.566 1 74.94 193 ASN A O 1
ATOM 1574 N N . ARG A 1 194 ? 12.398 -35.531 -5.711 1 70.81 194 ARG A N 1
ATOM 1575 C CA . ARG A 1 194 ? 11.586 -34.344 -5.977 1 70.81 194 ARG A CA 1
ATOM 1576 C C . ARG A 1 194 ? 11.062 -33.75 -4.68 1 70.81 194 ARG A C 1
ATOM 1578 O O . ARG A 1 194 ? 10.039 -33.062 -4.676 1 70.81 194 ARG A O 1
ATOM 1585 N N . GLU A 1 195 ? 11.742 -34.031 -3.619 1 79.56 195 GLU A N 1
ATOM 1586 C CA . GLU A 1 195 ? 11.344 -33.531 -2.312 1 79.56 195 GLU A CA 1
ATOM 1587 C C . GLU A 1 195 ? 11.945 -32.156 -2.061 1 79.56 195 GLU A C 1
ATOM 1589 O O . GLU A 1 195 ? 11.391 -31.344 -1.297 1 79.56 195 GLU A O 1
ATOM 1594 N N . TYR A 1 196 ? 12.984 -31.922 -2.656 1 92.81 196 TYR A N 1
ATOM 1595 C CA . TYR A 1 196 ? 13.664 -30.641 -2.494 1 92.81 196 TYR A CA 1
ATOM 1596 C C . TYR A 1 196 ? 14.258 -30.156 -3.814 1 92.81 196 TYR A C 1
ATOM 1598 O O . TYR A 1 196 ? 14.172 -30.859 -4.828 1 92.81 196 TYR A O 1
ATOM 1606 N N . LEU A 1 197 ? 14.641 -28.953 -3.859 1 96.5 197 LEU A N 1
ATOM 1607 C CA . LEU A 1 197 ? 15.32 -28.391 -5.027 1 96.5 197 LEU A CA 1
ATOM 1608 C C . LEU A 1 197 ? 16.828 -28.469 -4.855 1 96.5 197 LEU A C 1
ATOM 1610 O O . LEU A 1 197 ? 17.359 -28.125 -3.793 1 96.5 197 LEU A O 1
ATOM 1614 N N . GLU A 1 198 ? 17.5 -28.859 -5.855 1 95.62 198 GLU A N 1
ATOM 1615 C CA . GLU A 1 198 ? 18.969 -28.906 -5.82 1 95.62 198 GLU A CA 1
ATOM 1616 C C . GLU A 1 198 ? 19.562 -27.547 -6.148 1 95.62 198 GLU A C 1
ATOM 1618 O O . GLU A 1 198 ? 20.656 -27.219 -5.676 1 95.62 198 GLU A O 1
ATOM 1623 N N . ALA A 1 199 ? 18.844 -26.844 -6.949 1 96.44 199 ALA A N 1
ATOM 1624 C CA . ALA A 1 199 ? 19.391 -25.547 -7.344 1 96.44 199 ALA A CA 1
ATOM 1625 C C . ALA A 1 199 ? 18.266 -24.625 -7.828 1 96.44 199 ALA A C 1
ATOM 1627 O O . ALA A 1 199 ? 17.219 -25.078 -8.266 1 96.44 199 ALA A O 1
ATOM 1628 N N . VAL A 1 200 ? 18.5 -23.375 -7.66 1 98.25 200 VAL A N 1
ATOM 1629 C CA . VAL A 1 200 ? 17.672 -22.297 -8.203 1 98.25 200 VAL A CA 1
ATOM 1630 C C . VAL A 1 200 ? 18.547 -21.375 -9.062 1 98.25 200 VAL A C 1
ATOM 1632 O O . VAL A 1 200 ? 19.641 -20.984 -8.664 1 98.25 200 VAL A O 1
ATOM 1635 N N . TYR A 1 201 ? 18.078 -21.062 -10.266 1 98.31 201 TYR A N 1
ATOM 1636 C CA . TYR A 1 201 ? 18.797 -20.188 -11.188 1 98.31 201 TYR A CA 1
ATOM 1637 C C . TYR A 1 201 ? 17.922 -19.016 -11.625 1 98.31 201 TYR A C 1
ATOM 1639 O O . TYR A 1 201 ? 16.703 -19.125 -11.641 1 98.31 201 TYR A O 1
ATOM 1647 N N . ILE A 1 202 ? 18.531 -17.906 -11.867 1 98.5 202 ILE A N 1
ATOM 1648 C CA . ILE A 1 202 ? 17.891 -16.828 -12.594 1 98.5 202 ILE A CA 1
ATOM 1649 C C . ILE A 1 202 ? 18.516 -16.672 -13.969 1 98.5 202 ILE A C 1
ATOM 1651 O O . ILE A 1 202 ? 19.734 -16.875 -14.133 1 98.5 202 ILE A O 1
ATOM 1655 N N . THR A 1 203 ? 17.703 -16.406 -14.953 1 97.69 203 THR A N 1
ATOM 1656 C CA . THR A 1 203 ? 18.172 -16.281 -16.328 1 97.69 203 THR A CA 1
ATOM 1657 C C . THR A 1 203 ? 17.234 -15.391 -17.141 1 97.69 203 THR A C 1
ATOM 1659 O O . THR A 1 203 ? 16.344 -14.758 -16.594 1 97.69 203 THR A O 1
ATOM 1662 N N . GLN A 1 204 ? 17.578 -15.211 -18.344 1 96.81 204 GLN A N 1
ATOM 1663 C CA . GLN A 1 204 ? 16.766 -14.406 -19.266 1 96.81 204 GLN A CA 1
ATOM 1664 C C . GLN A 1 204 ? 16.922 -14.883 -20.703 1 96.81 204 GLN A C 1
ATOM 1666 O O . GLN A 1 204 ? 17.938 -15.484 -21.062 1 96.81 204 GLN A O 1
ATOM 1671 N N . ARG A 1 205 ? 15.914 -14.664 -21.438 1 95.25 205 ARG A N 1
ATOM 1672 C CA . ARG A 1 205 ? 16.016 -14.906 -22.875 1 95.25 205 ARG A CA 1
ATOM 1673 C C . ARG A 1 205 ? 16.844 -13.828 -23.547 1 95.25 205 ARG A C 1
ATOM 1675 O O . ARG A 1 205 ? 16.953 -12.711 -23.047 1 95.25 205 ARG A O 1
ATOM 1682 N N . TYR A 1 206 ? 17.359 -14.203 -24.734 1 93.75 206 TYR A N 1
ATOM 1683 C CA . TYR A 1 206 ? 17.969 -13.195 -25.578 1 93.75 206 TYR A CA 1
ATOM 1684 C C . TYR A 1 206 ? 16.938 -12.172 -26.062 1 93.75 206 TYR A C 1
ATOM 1686 O O . TYR A 1 206 ? 15.742 -12.461 -26.078 1 93.75 206 TYR A O 1
ATOM 1694 N N . PRO A 1 207 ? 17.438 -10.984 -26.344 1 90.56 207 PRO A N 1
ATOM 1695 C CA . PRO A 1 207 ? 16.5 -10 -26.906 1 90.56 207 PRO A CA 1
ATOM 1696 C C . PRO A 1 207 ? 15.797 -10.508 -28.156 1 90.56 207 PRO A C 1
ATOM 1698 O O . PRO A 1 207 ? 16.344 -11.344 -28.891 1 90.56 207 PRO A O 1
ATOM 1701 N N . LEU A 1 208 ? 14.664 -10.023 -28.391 1 87.62 208 LEU A N 1
ATOM 1702 C CA . LEU A 1 208 ? 13.805 -10.5 -29.469 1 87.62 208 LEU A CA 1
ATOM 1703 C C . LEU A 1 208 ? 14.5 -10.367 -30.812 1 87.62 208 LEU A C 1
ATOM 1705 O O . LEU A 1 208 ? 14.258 -11.164 -31.734 1 87.62 208 LEU A O 1
ATOM 1709 N N . ASN A 1 209 ? 15.305 -9.406 -31 1 86.88 209 ASN A N 1
ATOM 1710 C CA . ASN A 1 209 ? 15.992 -9.18 -32.281 1 86.88 209 ASN A CA 1
ATOM 1711 C C . ASN A 1 209 ? 17.172 -10.141 -32.438 1 86.88 209 ASN A C 1
ATOM 1713 O O . ASN A 1 209 ? 17.766 -10.211 -33.531 1 86.88 209 ASN A O 1
ATOM 1717 N N . ASP A 1 210 ? 17.469 -10.836 -31.484 1 90.56 210 ASP A N 1
ATOM 1718 C CA . ASP A 1 210 ? 18.531 -11.836 -31.547 1 90.56 210 ASP A CA 1
ATOM 1719 C C . ASP A 1 210 ? 18.031 -13.141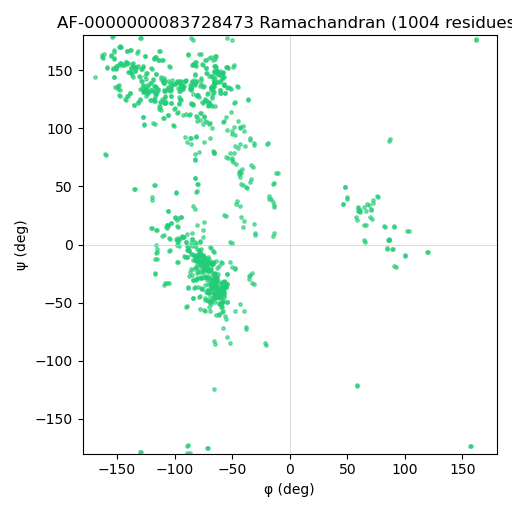 -32.156 1 90.56 210 ASP A C 1
ATOM 1721 O O . ASP A 1 210 ? 16.922 -13.586 -31.844 1 90.56 210 ASP A O 1
ATOM 1725 N N . PRO A 1 211 ? 18.797 -13.844 -33.031 1 89.69 211 PRO A N 1
ATOM 1726 C CA . PRO A 1 211 ? 18.391 -15.133 -33.562 1 89.69 211 PRO A CA 1
ATOM 1727 C C . PRO A 1 211 ? 18.203 -16.203 -32.5 1 89.69 211 PRO A C 1
ATOM 1729 O O . PRO A 1 211 ? 17.516 -17.203 -32.75 1 89.69 211 PRO A O 1
ATOM 1732 N N . ARG A 1 212 ? 18.734 -16 -31.406 1 88.12 212 ARG A N 1
ATOM 1733 C CA . ARG A 1 212 ? 18.641 -16.953 -30.312 1 88.12 212 ARG A CA 1
ATOM 1734 C C . ARG A 1 212 ? 17.531 -16.547 -29.328 1 88.12 212 ARG A C 1
ATOM 1736 O O . ARG A 1 212 ? 17.547 -16.922 -28.172 1 88.12 212 ARG A O 1
ATOM 1743 N N . SER A 1 213 ? 16.625 -15.797 -29.703 1 89.81 213 SER A N 1
ATOM 1744 C CA . SER A 1 213 ? 15.617 -15.164 -28.859 1 89.81 213 SER A CA 1
ATOM 1745 C C . SER A 1 213 ? 14.797 -16.203 -28.109 1 89.81 213 SER A C 1
ATOM 1747 O O . SER A 1 213 ? 14.211 -15.891 -27.062 1 89.81 213 SER A O 1
ATOM 1749 N N . ASN A 1 214 ? 14.852 -17.438 -28.516 1 87.5 214 ASN A N 1
ATOM 1750 C CA . ASN A 1 214 ? 14.086 -18.484 -27.844 1 87.5 214 ASN A CA 1
ATOM 1751 C C . ASN A 1 214 ? 14.93 -19.234 -26.828 1 87.5 214 ASN A C 1
ATOM 1753 O O . ASN A 1 214 ? 14.422 -20.109 -26.109 1 87.5 214 ASN A O 1
ATOM 1757 N N . GLN A 1 215 ? 16.125 -18.781 -26.719 1 92.12 215 GLN A N 1
ATOM 1758 C CA . GLN A 1 215 ? 17.047 -19.453 -25.812 1 92.12 215 GLN A CA 1
ATOM 1759 C C . GLN A 1 215 ? 17.359 -18.578 -24.594 1 92.12 215 GLN A C 1
ATOM 1761 O O . GLN A 1 215 ? 17.141 -17.359 -24.641 1 92.12 215 GLN A O 1
ATOM 1766 N N . TYR A 1 216 ? 17.781 -19.266 -23.625 1 95.31 216 TYR A N 1
ATOM 1767 C CA . TYR A 1 216 ? 18.297 -18.531 -22.469 1 95.31 216 TYR A CA 1
ATOM 1768 C C . TYR A 1 216 ? 19.734 -18.094 -22.688 1 95.31 216 TYR A C 1
ATOM 1770 O O . TYR A 1 216 ? 20.5 -18.797 -23.359 1 95.31 216 TYR A O 1
ATOM 1778 N N . ASP A 1 217 ? 20.094 -16.969 -22.156 1 94 217 ASP A N 1
ATOM 1779 C CA . ASP A 1 217 ? 21.422 -16.375 -22.297 1 94 217 ASP A CA 1
ATOM 1780 C C . ASP A 1 217 ? 22.375 -16.891 -21.219 1 94 217 ASP A C 1
ATOM 1782 O O . ASP A 1 217 ? 22.266 -16.5 -20.062 1 94 217 ASP A O 1
ATOM 1786 N N . PRO A 1 218 ? 23.359 -17.672 -21.625 1 93.56 218 PRO A N 1
ATOM 1787 C CA . PRO A 1 218 ? 24.266 -18.203 -20.609 1 93.56 218 PRO A CA 1
ATOM 1788 C C . PRO A 1 218 ? 25.094 -17.125 -19.906 1 93.56 218 PRO A C 1
ATOM 1790 O O . PRO A 1 218 ? 25.5 -17.281 -18.766 1 93.56 218 PRO A O 1
ATOM 1793 N N . GLN A 1 219 ? 25.312 -15.977 -20.531 1 92.44 219 GLN A N 1
ATOM 1794 C CA . GLN A 1 219 ? 26.125 -14.898 -19.969 1 92.44 219 GLN A CA 1
ATOM 1795 C C . GLN A 1 219 ? 25.359 -14.141 -18.891 1 92.44 219 GLN A C 1
ATOM 1797 O O . GLN A 1 219 ? 25.953 -13.43 -18.078 1 92.44 219 GLN A O 1
ATOM 1802 N N . ASN A 1 220 ? 24.094 -14.297 -18.969 1 95.56 220 ASN A N 1
ATOM 1803 C CA . ASN A 1 220 ? 23.25 -13.656 -17.953 1 95.56 220 ASN A CA 1
ATOM 1804 C C . ASN A 1 220 ? 22.438 -14.688 -17.188 1 95.56 220 ASN A C 1
ATOM 1806 O O . ASN A 1 220 ? 21.234 -14.523 -17.016 1 95.56 220 ASN A O 1
ATOM 1810 N N . THR A 1 221 ? 23.047 -15.781 -16.875 1 97.19 221 THR A N 1
ATOM 1811 C CA . THR A 1 221 ? 22.469 -16.844 -16.047 1 97.19 221 THR A CA 1
ATOM 1812 C C . THR A 1 221 ? 23.281 -17.031 -14.773 1 97.19 221 THR A C 1
ATOM 1814 O O . THR A 1 221 ? 24.516 -17.109 -14.82 1 97.19 221 THR A O 1
ATOM 1817 N N . TRP A 1 222 ? 22.609 -17.078 -13.656 1 98.06 222 TRP A N 1
ATOM 1818 C CA . TRP A 1 222 ? 23.281 -17.172 -12.359 1 98.06 222 TRP A CA 1
ATOM 1819 C C . TRP A 1 222 ? 22.578 -18.188 -11.453 1 98.06 222 TRP A C 1
ATOM 1821 O O . TRP A 1 222 ? 21.344 -18.312 -11.492 1 98.06 222 TRP A O 1
ATOM 1831 N N . ARG A 1 223 ? 23.391 -18.812 -10.703 1 98.12 223 ARG A N 1
ATOM 1832 C CA . ARG A 1 223 ? 22.844 -19.641 -9.625 1 98.12 223 ARG A CA 1
ATOM 1833 C C . ARG A 1 223 ? 22.609 -18.812 -8.367 1 98.12 223 ARG A C 1
ATOM 1835 O O . ARG A 1 223 ? 23.406 -17.938 -8.023 1 98.12 223 ARG A O 1
ATOM 1842 N N . ILE A 1 224 ? 21.484 -19.016 -7.699 1 98.38 224 ILE A N 1
ATOM 1843 C CA . ILE A 1 224 ? 21.156 -18.344 -6.453 1 98.38 224 ILE A CA 1
ATOM 1844 C C . ILE A 1 224 ? 21.547 -19.219 -5.266 1 98.38 224 ILE A C 1
ATOM 1846 O O . ILE A 1 224 ? 21.109 -20.375 -5.168 1 98.38 224 ILE A O 1
ATOM 1850 N N . SER A 1 225 ? 22.312 -18.734 -4.375 1 97.75 225 SER A N 1
ATOM 1851 C CA . SER A 1 225 ? 22.719 -19.5 -3.209 1 97.75 225 SER A CA 1
ATOM 1852 C C . SER A 1 225 ? 21.578 -19.609 -2.195 1 97.75 225 SER A C 1
ATOM 1854 O O . SER A 1 225 ? 20.703 -18.75 -2.141 1 97.75 225 SER A O 1
ATOM 1856 N N . PRO A 1 226 ? 21.625 -20.672 -1.387 1 97.12 226 PRO A N 1
ATOM 1857 C CA . PRO A 1 226 ? 20.688 -20.734 -0.276 1 97.12 226 PRO A CA 1
ATOM 1858 C C . PRO A 1 226 ? 20.766 -19.531 0.654 1 97.12 226 PRO A C 1
ATOM 1860 O O . PRO A 1 226 ? 19.75 -19.094 1.197 1 97.12 226 PRO A O 1
ATOM 1863 N N . ALA A 1 227 ? 21.938 -18.984 0.8 1 95.56 227 ALA A N 1
ATOM 1864 C CA . ALA A 1 227 ? 22.125 -17.812 1.655 1 95.56 227 ALA A CA 1
ATOM 1865 C C . ALA A 1 227 ? 21.359 -16.609 1.114 1 95.56 227 ALA A C 1
ATOM 1867 O O . ALA A 1 227 ? 20.703 -15.883 1.875 1 95.56 227 ALA A O 1
ATOM 1868 N N . LEU A 1 228 ? 21.438 -16.406 -0.154 1 96.56 228 LEU A N 1
ATOM 1869 C CA . LEU A 1 228 ? 20.719 -15.297 -0.767 1 96.56 228 LEU A CA 1
ATOM 1870 C C . LEU A 1 228 ? 19.203 -15.5 -0.645 1 96.56 228 LEU A C 1
ATOM 1872 O O . LEU A 1 228 ? 18.469 -14.555 -0.355 1 96.56 228 LEU A O 1
ATOM 1876 N N . LEU A 1 229 ? 18.766 -16.703 -0.866 1 96.19 229 LEU A N 1
ATOM 1877 C CA . LEU A 1 229 ? 17.344 -17.016 -0.705 1 96.19 229 LEU A CA 1
ATOM 1878 C C . LEU A 1 229 ? 16.875 -16.688 0.709 1 96.19 229 LEU A C 1
ATOM 1880 O O . LEU A 1 229 ? 15.82 -16.078 0.892 1 96.19 229 LEU A O 1
ATOM 1884 N N . ARG A 1 230 ? 17.688 -17 1.675 1 92.44 230 ARG A N 1
ATOM 1885 C CA . ARG A 1 230 ? 17.375 -16.703 3.064 1 92.44 230 ARG A CA 1
ATOM 1886 C C . ARG A 1 230 ? 17.344 -15.195 3.301 1 92.44 230 ARG A C 1
ATOM 1888 O O . ARG A 1 230 ? 16.453 -14.688 3.998 1 92.44 230 ARG A O 1
ATOM 1895 N N . GLU A 1 231 ? 18.297 -14.594 2.727 1 90.5 231 GLU A N 1
ATOM 1896 C CA . GLU A 1 231 ? 18.375 -13.148 2.902 1 90.5 231 GLU A CA 1
ATOM 1897 C C . GLU A 1 231 ? 17.141 -12.445 2.342 1 90.5 231 GLU A C 1
ATOM 1899 O O . GLU A 1 231 ? 16.594 -11.555 2.979 1 90.5 231 GLU A O 1
ATOM 1904 N N . ILE A 1 232 ? 16.719 -12.81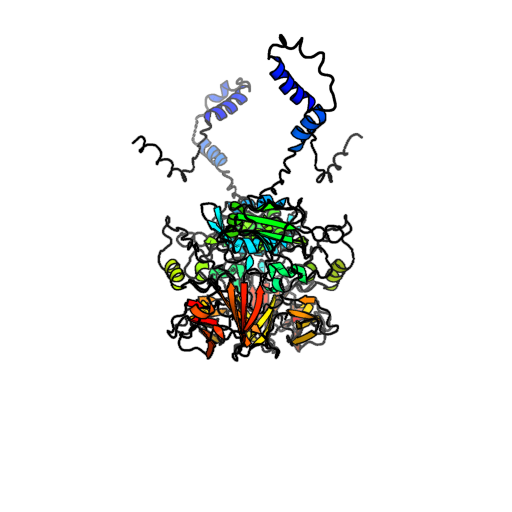2 1.188 1 90.69 232 ILE A N 1
ATOM 1905 C CA . ILE A 1 232 ? 15.547 -12.219 0.566 1 90.69 232 ILE A CA 1
ATOM 1906 C C . ILE A 1 232 ? 14.32 -12.461 1.445 1 90.69 232 ILE A C 1
ATOM 1908 O O . ILE A 1 232 ? 13.523 -11.555 1.676 1 90.69 232 ILE A O 1
ATOM 1912 N N . ARG A 1 233 ? 14.219 -13.602 1.964 1 85.75 233 ARG A N 1
ATOM 1913 C CA . ARG A 1 233 ? 13.078 -13.961 2.803 1 85.75 233 ARG A CA 1
ATOM 1914 C C . ARG A 1 233 ? 13.109 -13.195 4.121 1 85.75 233 ARG A C 1
ATOM 1916 O O . ARG A 1 233 ? 12.062 -12.797 4.633 1 85.75 233 ARG A O 1
ATOM 1923 N N . ASN A 1 234 ? 14.227 -13.039 4.594 1 76.94 234 ASN A N 1
ATOM 1924 C CA . ASN A 1 234 ? 14.367 -12.398 5.898 1 76.94 234 ASN A CA 1
ATOM 1925 C C . ASN A 1 234 ? 14.141 -10.891 5.816 1 76.94 234 ASN A C 1
ATOM 1927 O O . ASN A 1 234 ? 13.82 -10.258 6.82 1 76.94 234 ASN A O 1
ATOM 1931 N N . LEU A 1 235 ? 14.445 -10.32 4.625 1 73.88 235 LEU A N 1
ATOM 1932 C CA . LEU A 1 235 ? 14.125 -8.906 4.477 1 73.88 235 LEU A CA 1
ATOM 1933 C C . LEU A 1 235 ? 12.656 -8.648 4.781 1 73.88 235 LEU A C 1
ATOM 1935 O O . LEU A 1 235 ? 12.289 -7.559 5.227 1 73.88 235 LEU A O 1
ATOM 1939 N N . SER A 1 236 ? 11.906 -9.578 4.438 1 59.81 236 SER A N 1
ATOM 1940 C CA . SER A 1 236 ? 10.453 -9.492 4.52 1 59.81 236 SER A CA 1
ATOM 1941 C C . SER A 1 236 ? 9.961 -9.805 5.926 1 59.81 236 SER A C 1
ATOM 1943 O O . SER A 1 236 ? 8.797 -9.562 6.25 1 59.81 236 SER A O 1
ATOM 1945 N N . ALA A 1 237 ? 10.852 -10.32 6.609 1 58.88 237 ALA A N 1
ATOM 1946 C CA . ALA A 1 237 ? 10.344 -10.773 7.906 1 58.88 237 ALA A CA 1
ATOM 1947 C C . ALA A 1 237 ? 9.719 -9.617 8.68 1 58.88 237 ALA A C 1
ATOM 1949 O O . ALA A 1 237 ? 10.375 -8.609 8.945 1 58.88 237 ALA A O 1
ATOM 1950 N N . ASN A 1 238 ? 8.469 -9.602 8.742 1 57.72 238 ASN A N 1
ATOM 1951 C CA . ASN A 1 238 ? 7.648 -8.734 9.578 1 57.72 238 ASN A CA 1
ATOM 1952 C C . ASN A 1 238 ? 7.449 -7.363 8.945 1 57.72 238 ASN A C 1
ATOM 1954 O O . ASN A 1 238 ? 7.273 -6.367 9.648 1 57.72 238 ASN A O 1
ATOM 1958 N N . ARG A 1 239 ? 7.809 -7.402 7.547 1 64.62 239 ARG A N 1
ATOM 1959 C CA . ARG A 1 239 ? 7.648 -6.102 6.902 1 64.62 239 ARG A CA 1
ATOM 1960 C C . ARG A 1 239 ? 6.582 -6.164 5.812 1 64.62 239 ARG A C 1
ATOM 1962 O O . ARG A 1 239 ? 6.566 -7.094 5.004 1 64.62 239 ARG A O 1
ATOM 1969 N N . LYS A 1 240 ? 5.695 -5.281 5.855 1 65.56 240 LYS A N 1
ATOM 1970 C CA . LYS A 1 240 ? 4.699 -5.148 4.801 1 65.56 240 LYS A CA 1
ATOM 1971 C C . LYS A 1 240 ? 5.324 -4.617 3.514 1 65.56 240 LYS A C 1
ATOM 1973 O O . LYS A 1 240 ? 4.805 -4.855 2.42 1 65.56 240 LYS A O 1
ATOM 1978 N N . ASP A 1 241 ? 6.414 -3.951 3.643 1 72.69 241 ASP A N 1
ATOM 1979 C CA . ASP A 1 241 ? 7.043 -3.301 2.498 1 72.69 241 ASP A CA 1
ATOM 1980 C C . ASP A 1 241 ? 8.281 -4.066 2.043 1 72.69 241 ASP A C 1
ATOM 1982 O O . ASP A 1 241 ? 9.227 -3.475 1.507 1 72.69 241 ASP A O 1
ATOM 1986 N N . SER A 1 242 ? 8.25 -5.352 2.277 1 79 242 SER A N 1
ATOM 1987 C CA . SER A 1 242 ? 9.438 -6.176 2.037 1 79 242 SER A CA 1
ATOM 1988 C C . SER A 1 242 ? 9.844 -6.133 0.569 1 79 242 SER A C 1
ATOM 1990 O O . SER A 1 242 ? 11.039 -6.082 0.254 1 79 242 SER A O 1
ATOM 1992 N N . LEU A 1 243 ? 8.891 -6.137 -0.314 1 86.25 243 LEU A N 1
ATOM 1993 C CA . LEU A 1 243 ? 9.211 -6.09 -1.736 1 86.25 243 LEU A CA 1
ATOM 1994 C C . LEU A 1 243 ? 9.938 -4.801 -2.086 1 86.25 243 LEU A C 1
ATOM 1996 O O . LEU A 1 243 ? 10.961 -4.828 -2.777 1 86.25 243 LEU A O 1
ATOM 2000 N N . SER A 1 244 ? 9.461 -3.711 -1.567 1 80.38 244 SER A N 1
ATOM 2001 C CA . SER A 1 244 ? 10.062 -2.41 -1.836 1 80.38 244 SER A CA 1
ATOM 2002 C C . SER A 1 244 ? 11.5 -2.357 -1.334 1 80.38 244 SER A C 1
ATOM 2004 O O . SER A 1 244 ? 12.391 -1.854 -2.027 1 80.38 244 SER A O 1
ATOM 2006 N N . VAL A 1 245 ? 11.719 -2.838 -0.17 1 82.31 245 VAL A N 1
ATOM 2007 C CA . VAL A 1 245 ? 13.055 -2.848 0.428 1 82.31 245 VAL A CA 1
ATOM 2008 C C . VAL A 1 245 ? 13.984 -3.74 -0.392 1 82.31 245 VAL A C 1
ATOM 2010 O O . VAL A 1 245 ? 15.125 -3.373 -0.66 1 82.31 245 VAL A O 1
ATOM 2013 N N . PHE A 1 246 ? 13.469 -4.879 -0.801 1 90.12 246 PHE A N 1
ATOM 2014 C CA . PHE A 1 246 ? 14.266 -5.777 -1.633 1 90.12 246 PHE A CA 1
ATOM 2015 C C . PHE A 1 246 ? 14.664 -5.098 -2.936 1 90.12 246 PHE A C 1
ATOM 2017 O O . PHE A 1 246 ? 15.836 -5.125 -3.322 1 90.12 246 PHE A O 1
ATOM 2024 N N . LEU A 1 247 ? 13.703 -4.523 -3.633 1 88.44 247 LEU A N 1
ATOM 2025 C CA . LEU A 1 247 ? 13.969 -3.869 -4.91 1 88.44 247 LEU A CA 1
ATOM 2026 C C . LEU A 1 247 ? 14.984 -2.744 -4.746 1 88.44 247 LEU A C 1
ATOM 2028 O O . LEU A 1 247 ? 15.859 -2.566 -5.594 1 88.44 247 LEU A O 1
ATOM 2032 N N . TYR A 1 248 ? 14.859 -2.033 -3.646 1 83.38 248 TYR A N 1
ATOM 2033 C CA . TYR A 1 248 ? 15.812 -0.971 -3.367 1 83.38 248 TYR A CA 1
ATOM 2034 C C . TYR A 1 248 ? 17.219 -1.54 -3.15 1 83.38 248 TYR A C 1
ATOM 2036 O O . TYR A 1 248 ? 18.188 -1.048 -3.725 1 83.38 248 TYR A O 1
ATOM 2044 N N . THR A 1 249 ? 17.328 -2.559 -2.393 1 85.19 249 THR A N 1
ATOM 2045 C CA . THR A 1 249 ? 18.625 -3.15 -2.07 1 85.19 249 THR A CA 1
ATOM 2046 C C . THR A 1 249 ? 19.25 -3.793 -3.305 1 85.19 249 THR A C 1
ATOM 2048 O O . THR A 1 249 ? 20.484 -3.84 -3.434 1 85.19 249 THR A O 1
ATOM 2051 N N . ALA A 1 250 ? 18.391 -4.254 -4.18 1 91.06 250 ALA A N 1
ATOM 2052 C CA . ALA A 1 250 ? 18.859 -4.867 -5.418 1 91.06 250 ALA A CA 1
ATOM 2053 C C . ALA A 1 250 ? 19.125 -3.811 -6.488 1 91.06 250 ALA A C 1
ATOM 2055 O O . ALA A 1 250 ? 19.484 -4.141 -7.621 1 91.06 250 ALA A O 1
ATOM 2056 N N . SER A 1 251 ? 18.891 -2.533 -6.223 1 87.94 251 SER A N 1
ATOM 2057 C CA . SER A 1 251 ? 19.156 -1.391 -7.09 1 87.94 251 SER A CA 1
ATOM 2058 C C . SER A 1 251 ? 18.219 -1.384 -8.297 1 87.94 251 SER A C 1
ATOM 2060 O O . SER A 1 251 ? 18.656 -1.152 -9.43 1 87.94 251 SER A O 1
ATOM 2062 N N . TYR A 1 252 ? 17.016 -1.843 -8.07 1 88.38 252 TYR A N 1
ATOM 2063 C CA . TYR A 1 252 ? 16.016 -1.678 -9.117 1 88.38 252 TYR A CA 1
ATOM 2064 C C . TYR A 1 252 ? 15.852 -0.209 -9.492 1 88.38 252 TYR A C 1
ATOM 2066 O O . TYR A 1 252 ? 15.773 0.656 -8.617 1 88.38 252 TYR A O 1
ATOM 2074 N N . ASP A 1 253 ? 15.742 0.077 -10.797 1 81.56 253 ASP A N 1
ATOM 2075 C CA . ASP A 1 253 ? 15.625 1.45 -11.273 1 81.56 253 ASP A CA 1
ATOM 2076 C C . ASP A 1 253 ? 14.172 1.913 -11.266 1 81.56 253 ASP A C 1
ATOM 2078 O O . ASP A 1 253 ? 13.461 1.787 -12.273 1 81.56 253 ASP A O 1
ATOM 2082 N N . VAL A 1 254 ? 13.82 2.443 -10.273 1 72.62 254 VAL A N 1
ATOM 2083 C CA . VAL A 1 254 ? 12.438 2.883 -10.109 1 72.62 254 VAL A CA 1
ATOM 2084 C C . VAL A 1 254 ? 12.125 3.996 -11.109 1 72.62 254 VAL A C 1
ATOM 2086 O O . VAL A 1 254 ? 10.977 4.172 -11.523 1 72.62 254 VAL A O 1
ATOM 2089 N N . SER A 1 255 ? 13.117 4.75 -11.492 1 66 255 SER A N 1
ATOM 2090 C CA . SER A 1 255 ? 12.93 5.863 -12.414 1 66 255 SER A CA 1
ATOM 2091 C C . SER A 1 255 ? 12.57 5.371 -13.812 1 66 255 SER A C 1
ATOM 2093 O O . SER A 1 255 ? 12.086 6.137 -14.641 1 66 255 SER A O 1
ATOM 2095 N N . SER A 1 256 ? 12.828 4.113 -13.945 1 68.75 256 SER A N 1
ATOM 2096 C CA . SER A 1 256 ? 12.523 3.549 -15.258 1 68.75 256 SER A CA 1
ATOM 2097 C C . SER A 1 256 ? 11.023 3.391 -15.461 1 68.75 256 SER A C 1
ATOM 2099 O O . SER A 1 256 ? 10.555 3.211 -16.578 1 68.75 256 SER A O 1
ATOM 2101 N N . ILE A 1 257 ? 10.43 3.229 -14.242 1 61.75 257 ILE A N 1
ATOM 2102 C CA . ILE A 1 257 ? 8.977 3.123 -14.328 1 61.75 257 ILE A CA 1
ATOM 2103 C C . ILE A 1 257 ? 8.391 4.449 -14.797 1 61.75 257 ILE A C 1
ATOM 2105 O O . ILE A 1 257 ? 8.562 5.484 -14.148 1 61.75 257 ILE A O 1
ATOM 2109 N N . ASN A 1 258 ? 8.438 4.652 -15.945 1 50.53 258 ASN A N 1
ATOM 2110 C CA . ASN A 1 258 ? 7.797 5.879 -16.406 1 50.53 258 ASN A CA 1
ATOM 2111 C C . ASN A 1 258 ? 6.414 6.059 -15.797 1 50.53 258 ASN A C 1
ATOM 2113 O O . ASN A 1 258 ? 5.402 5.766 -16.438 1 50.53 258 ASN A O 1
ATOM 2117 N N . PHE A 1 259 ? 6.426 5.59 -14.555 1 48.75 259 PHE A N 1
ATOM 2118 C CA . PHE A 1 259 ? 5.117 5.746 -13.93 1 48.75 259 PHE A CA 1
ATOM 2119 C C . PHE A 1 259 ? 4.602 7.168 -14.102 1 48.75 259 PHE A C 1
ATOM 2121 O O . PHE A 1 259 ? 3.516 7.504 -13.625 1 48.75 259 PHE A O 1
ATOM 2128 N N . ASN A 1 260 ? 5.547 8.094 -14.406 1 43.72 260 ASN A N 1
ATOM 2129 C CA . ASN A 1 260 ? 5.062 9.461 -14.594 1 43.72 260 ASN A CA 1
ATOM 2130 C C . ASN A 1 260 ? 3.688 9.477 -15.25 1 43.72 260 ASN A C 1
ATOM 2132 O O . ASN A 1 260 ? 2.898 10.398 -15.023 1 43.72 260 ASN A O 1
ATOM 2136 N N . LYS A 1 261 ? 3.549 8.445 -16.016 1 45.06 261 LYS A N 1
ATOM 2137 C CA . LYS A 1 261 ? 2.275 8.547 -16.719 1 45.06 261 LYS A CA 1
ATOM 2138 C C . LYS A 1 261 ? 1.101 8.336 -15.773 1 45.06 261 LYS A C 1
ATOM 2140 O O . LYS A 1 261 ? 0.016 8.883 -15.984 1 45.06 261 LYS A O 1
ATOM 2145 N N . TYR A 1 262 ? 1.365 7.547 -14.711 1 46.5 262 TYR A N 1
ATOM 2146 C CA . TYR A 1 262 ? 0.162 7.293 -13.93 1 46.5 262 TYR A CA 1
ATOM 2147 C C . TYR A 1 262 ? 0.284 7.887 -12.531 1 46.5 262 TYR A C 1
ATOM 2149 O O . TYR A 1 262 ? -0.53 7.594 -11.648 1 46.5 262 TYR A O 1
ATOM 2157 N N . CYS A 1 263 ? 1.415 8.5 -12.258 1 50.28 263 CYS A N 1
ATOM 2158 C CA . CYS A 1 263 ? 1.466 9.289 -11.031 1 50.28 263 CYS A CA 1
ATOM 2159 C C . CYS A 1 263 ? 0.72 10.602 -11.203 1 50.28 263 CYS A C 1
ATOM 2161 O O . CYS A 1 263 ? 0.898 11.297 -12.203 1 50.28 263 CYS A O 1
ATOM 2163 N N . TYR A 1 264 ? -0.418 10.641 -10.664 1 44.56 264 TYR A N 1
ATOM 2164 C CA . TYR A 1 264 ? -1.236 11.844 -10.781 1 44.56 264 TYR A CA 1
ATOM 2165 C C . TYR A 1 264 ? -0.962 12.805 -9.625 1 44.56 264 TYR A C 1
ATOM 2167 O O . TYR A 1 264 ? -0.718 12.367 -8.492 1 44.56 264 TYR A O 1
ATOM 2175 N N . TYR A 1 265 ? -0.402 13.836 -9.992 1 42.53 265 TYR A N 1
ATOM 2176 C CA . TYR A 1 265 ? -0.149 14.922 -9.055 1 42.53 265 TYR A CA 1
ATOM 2177 C C . TYR A 1 265 ? -1.436 15.367 -8.367 1 42.53 265 TYR A C 1
ATOM 2179 O O . TYR A 1 265 ? -2.484 15.469 -9.008 1 42.53 265 TYR A O 1
ATOM 2187 N N . THR A 1 266 ? -1.615 15.117 -7.117 1 39.44 266 THR A N 1
ATOM 2188 C CA . THR A 1 266 ? -2.779 15.609 -6.391 1 39.44 266 THR A CA 1
ATOM 2189 C C . THR A 1 266 ? -2.559 17.047 -5.938 1 39.44 266 THR A C 1
ATOM 2191 O O . THR A 1 266 ? -3.457 17.672 -5.371 1 39.44 266 THR A O 1
ATOM 2194 N N . GLY A 1 267 ? -1.747 17.938 -6.68 1 38.97 267 GLY A N 1
ATOM 2195 C CA . GLY A 1 267 ? -1.608 19.297 -6.211 1 38.97 267 GLY A CA 1
ATOM 2196 C C . GLY A 1 267 ? -2.32 20.312 -7.09 1 38.97 267 GLY A C 1
ATOM 2197 O O . GLY A 1 267 ? -2.643 20.016 -8.242 1 38.97 267 GLY A O 1
ATOM 2198 N N . PRO A 1 268 ? -2.924 21.375 -6.508 1 35.66 268 PRO A N 1
ATOM 2199 C CA . PRO A 1 268 ? -3.732 22.359 -7.234 1 35.66 268 PRO A CA 1
ATOM 2200 C C . PRO A 1 268 ? -3.139 22.719 -8.586 1 35.66 268 PRO A C 1
ATOM 2202 O O . PRO A 1 268 ? -3.875 23.047 -9.523 1 35.66 268 PRO A O 1
ATOM 2205 N N . ASP A 1 269 ? -1.934 23.188 -8.641 1 34.66 269 ASP A N 1
ATOM 2206 C CA . ASP A 1 269 ? -1.453 23.938 -9.805 1 34.66 269 ASP A CA 1
ATOM 2207 C C . ASP A 1 269 ? -0.936 23 -10.891 1 34.66 269 ASP A C 1
ATOM 2209 O O . ASP A 1 269 ? -0.158 23.406 -11.75 1 34.66 269 ASP A O 1
ATOM 2213 N N . ILE A 1 270 ? -1.118 21.844 -10.789 1 35.16 270 ILE A N 1
ATOM 2214 C CA . ILE A 1 270 ? -0.462 21.125 -11.875 1 35.16 270 ILE A CA 1
ATOM 2215 C C . ILE A 1 270 ? -1.342 21.172 -13.125 1 35.16 270 ILE A C 1
ATOM 2217 O O . ILE A 1 270 ? -2.461 20.656 -13.117 1 35.16 270 ILE A O 1
ATOM 2221 N N . ASN A 1 271 ? -1.191 22.031 -13.945 1 31.52 271 ASN A N 1
ATOM 2222 C CA . ASN A 1 271 ? -1.622 21.859 -15.328 1 31.52 271 ASN A CA 1
ATOM 2223 C C . ASN A 1 271 ? -1.211 20.484 -15.867 1 31.52 271 ASN A C 1
ATOM 2225 O O . ASN A 1 271 ? -0.022 20.219 -16.047 1 31.52 271 ASN A O 1
ATOM 2229 N N . ILE A 1 272 ? -1.891 19.516 -15.648 1 34.38 272 ILE A N 1
ATOM 2230 C CA . ILE A 1 272 ? -1.833 18.156 -16.172 1 34.38 272 ILE A CA 1
ATOM 2231 C C . ILE A 1 272 ? -1.293 18.172 -17.609 1 34.38 272 ILE A C 1
ATOM 2233 O O . ILE A 1 272 ? -0.78 17.156 -18.094 1 34.38 272 ILE A O 1
ATOM 2237 N N . ASP A 1 273 ? -1.562 19.141 -18.359 1 33.06 273 ASP A N 1
ATOM 2238 C CA . ASP A 1 273 ? -1.15 19.172 -19.766 1 33.06 273 ASP A CA 1
ATOM 2239 C C . ASP A 1 273 ? 0.359 18.984 -19.891 1 33.06 273 ASP A C 1
ATOM 2241 O O . ASP A 1 273 ? 0.837 18.438 -20.891 1 33.06 273 ASP A O 1
ATOM 2245 N N . GLN A 1 274 ? 1.1 19.484 -19.031 1 33.31 274 GLN A N 1
ATOM 2246 C CA . GLN A 1 274 ? 2.539 19.5 -19.266 1 33.31 274 GLN A CA 1
ATOM 2247 C C . GLN A 1 274 ? 3.162 18.141 -18.953 1 33.31 274 GLN A C 1
ATOM 2249 O O . GLN A 1 274 ? 4.254 17.828 -19.438 1 33.31 274 GLN A O 1
ATOM 2254 N N . VAL A 1 275 ? 2.549 17.344 -18.172 1 35.44 275 VAL A N 1
ATOM 2255 C CA . VAL A 1 275 ? 3.152 16.047 -17.891 1 35.44 275 VAL A CA 1
ATOM 2256 C C . VAL A 1 275 ? 2.799 15.07 -19.016 1 35.44 275 VAL A C 1
ATOM 2258 O O . VAL A 1 275 ? 3.568 14.156 -19.312 1 35.44 275 VAL A O 1
ATOM 2261 N N . GLU A 1 276 ? 1.657 15.125 -19.547 1 35.97 276 GLU A N 1
ATOM 2262 C CA . GLU A 1 276 ? 1.322 14.266 -20.672 1 35.97 276 GLU A CA 1
ATOM 2263 C C . GLU A 1 276 ? 2.273 14.5 -21.844 1 35.97 276 GLU A C 1
ATOM 2265 O O . GLU A 1 276 ? 2.635 13.555 -22.562 1 35.97 276 GLU A O 1
ATOM 2270 N N . GLU A 1 277 ? 2.502 15.742 -22.25 1 33.69 277 GLU A N 1
ATOM 2271 C CA . GLU A 1 277 ? 3.322 16.031 -23.422 1 33.69 277 GLU A CA 1
ATOM 2272 C C . GLU A 1 277 ? 4.75 15.523 -23.234 1 33.69 277 GLU A C 1
ATOM 2274 O O . GLU A 1 277 ? 5.41 15.133 -24.203 1 33.69 277 GLU A O 1
ATOM 2279 N N . ALA A 1 278 ? 5.262 15.641 -22.078 1 32.09 278 ALA A N 1
ATOM 2280 C CA . ALA A 1 278 ? 6.66 15.219 -22 1 32.09 278 ALA A CA 1
ATOM 2281 C C . ALA A 1 278 ? 6.785 13.703 -22.125 1 32.09 278 ALA A C 1
ATOM 2283 O O . ALA A 1 278 ? 7.801 13.195 -22.609 1 32.09 278 ALA A O 1
ATOM 2284 N N . SER A 1 279 ? 5.828 13.016 -21.609 1 32.34 279 SER A N 1
ATOM 2285 C CA . SER A 1 279 ? 5.992 11.562 -21.672 1 32.34 279 SER A CA 1
ATOM 2286 C C . SER A 1 279 ? 5.715 11.039 -23.078 1 32.34 279 SER A C 1
ATOM 2288 O O . SER A 1 279 ? 6.195 9.969 -23.453 1 32.34 279 SER A O 1
ATOM 2290 N N . ALA A 1 280 ? 4.754 11.523 -23.859 1 30.34 280 ALA A N 1
ATOM 2291 C CA . ALA A 1 280 ? 4.441 10.945 -25.172 1 30.34 280 ALA A CA 1
ATOM 2292 C C . ALA A 1 280 ? 5.57 11.203 -26.172 1 30.34 280 ALA A C 1
ATOM 2294 O O . ALA A 1 280 ? 5.637 10.555 -27.219 1 30.34 280 ALA A O 1
ATOM 2295 N N . GLN A 1 281 ? 6.086 12.438 -26.312 1 29.53 281 GLN A N 1
ATOM 2296 C CA . GLN A 1 281 ? 6.848 12.609 -27.547 1 29.53 281 GLN A CA 1
ATOM 2297 C C . GLN A 1 281 ? 8.094 11.727 -27.562 1 29.53 281 GLN A C 1
ATOM 2299 O O . GLN A 1 281 ? 8.539 11.281 -28.609 1 29.53 281 GLN A O 1
ATOM 2304 N N . GLN A 1 282 ? 9.297 12.188 -26.953 1 29.52 282 GLN A N 1
ATOM 2305 C CA . GLN A 1 282 ? 10.555 11.758 -27.547 1 29.52 282 GLN A CA 1
ATOM 2306 C C . GLN A 1 282 ? 10.852 10.297 -27.203 1 29.52 282 GLN A C 1
ATOM 2308 O O . GLN A 1 282 ? 10.648 9.867 -26.062 1 29.52 282 GLN A O 1
ATOM 2313 N N . PRO A 1 283 ? 11.016 9.445 -28.172 1 28.17 283 PRO A N 1
ATOM 2314 C CA . PRO A 1 283 ? 11.75 8.195 -27.984 1 28.17 283 PRO A CA 1
ATOM 2315 C C . PRO A 1 283 ? 12.938 8.336 -27.047 1 28.17 283 PRO A C 1
ATOM 2317 O O . PRO A 1 283 ? 13.578 9.391 -27 1 28.17 283 PRO A O 1
ATOM 2320 N N . PRO A 1 284 ? 13.094 7.605 -26 1 28.62 284 PRO A N 1
ATOM 2321 C CA . PRO A 1 284 ? 14.375 7.734 -25.297 1 28.62 284 PRO A CA 1
ATOM 2322 C C . PRO A 1 284 ? 15.562 7.812 -26.25 1 28.62 284 PRO A C 1
ATOM 2324 O O . PRO A 1 284 ? 15.867 6.84 -26.953 1 28.62 284 PRO A O 1
ATOM 2327 N N . THR A 1 285 ? 15.844 8.742 -27.125 1 28.56 285 THR A N 1
ATOM 2328 C CA . THR A 1 285 ? 17.25 8.742 -27.5 1 28.56 285 THR A CA 1
ATOM 2329 C C . THR A 1 285 ? 18.156 8.695 -26.266 1 28.56 285 THR A C 1
ATOM 2331 O O . THR A 1 285 ? 17.734 9.102 -25.188 1 28.56 285 THR A O 1
ATOM 2334 N N . GLU A 1 286 ? 19.547 8.094 -26.453 1 27.98 286 GLU A N 1
ATOM 2335 C CA . GLU A 1 286 ? 20.594 7.816 -25.484 1 27.98 286 GLU A CA 1
ATOM 2336 C C . GLU A 1 286 ? 20.656 8.906 -24.422 1 27.98 286 GLU A C 1
ATOM 2338 O O . GLU A 1 286 ? 20.859 8.617 -23.234 1 27.98 286 GLU A O 1
ATOM 2343 N N . SER A 1 287 ? 21.188 10.086 -24.875 1 24.53 287 SER A N 1
ATOM 2344 C CA . SER A 1 287 ? 21.703 11.195 -24.078 1 24.53 287 SER A CA 1
ATOM 2345 C C . SER A 1 287 ? 20.609 11.789 -23.188 1 24.53 287 SER A C 1
ATOM 2347 O O . SER A 1 287 ? 20.891 12.273 -22.094 1 24.53 287 SER A O 1
ATOM 2349 N N . THR A 1 288 ? 19.641 12.25 -23.844 1 23.23 288 THR A N 1
ATOM 2350 C CA . THR A 1 288 ? 18.734 13.234 -23.234 1 23.23 288 THR A CA 1
ATOM 2351 C C . THR A 1 288 ? 17.688 12.547 -22.359 1 23.23 288 THR A C 1
ATOM 2353 O O . THR A 1 288 ? 16.594 13.062 -22.188 1 23.23 288 THR A O 1
ATOM 2356 N N . ALA A 1 289 ? 17.766 11.297 -22.281 1 26.12 289 ALA A N 1
ATOM 2357 C CA . ALA A 1 289 ? 16.938 10.852 -21.172 1 26.12 289 ALA A CA 1
ATOM 2358 C C . ALA A 1 289 ? 17.062 11.805 -19.984 1 26.12 289 ALA A C 1
ATOM 2360 O O . ALA A 1 289 ? 17.891 11.602 -19.094 1 26.12 289 ALA A O 1
ATOM 2361 N N . VAL A 1 290 ? 17.5 12.938 -20.328 1 24.8 290 VAL A N 1
ATOM 2362 C CA . VAL A 1 290 ? 17.391 14.031 -19.375 1 24.8 290 VAL A CA 1
ATOM 2363 C C . VAL A 1 290 ? 16.109 13.875 -18.562 1 24.8 290 VAL A C 1
ATOM 2365 O O . VAL A 1 290 ? 15.016 13.742 -19.125 1 24.8 290 VAL A O 1
ATOM 2368 N N . ASN A 1 291 ? 16.188 13.227 -17.453 1 27.14 291 ASN A N 1
ATOM 2369 C CA . ASN A 1 291 ? 15.445 13.398 -16.219 1 27.14 291 ASN A CA 1
ATOM 2370 C C . ASN A 1 291 ? 14.688 14.727 -16.203 1 27.14 291 ASN A C 1
ATOM 2372 O O . ASN A 1 291 ? 15.266 15.766 -15.891 1 27.14 291 ASN A O 1
ATOM 2376 N N . LYS A 1 292 ? 14.305 15.102 -17.281 1 28.25 292 LYS A N 1
ATOM 2377 C CA . LYS A 1 292 ? 13.406 16.219 -17.031 1 28.25 292 LYS A CA 1
ATOM 2378 C C . LYS A 1 292 ? 12.609 16.016 -15.742 1 28.25 292 LYS A C 1
ATOM 2380 O O . LYS A 1 292 ? 11.68 15.195 -15.703 1 28.25 292 LYS A O 1
ATOM 2385 N N . ARG A 1 293 ? 13.305 15.789 -14.727 1 30.06 293 ARG A N 1
ATOM 2386 C CA . ARG A 1 293 ? 12.797 16.266 -13.445 1 30.06 293 ARG A CA 1
ATOM 2387 C C . ARG A 1 293 ? 11.656 17.266 -13.648 1 30.06 293 ARG A C 1
ATOM 2389 O O . ARG A 1 293 ? 11.867 18.359 -14.18 1 30.06 293 ARG A O 1
ATOM 2396 N N . VAL A 1 294 ? 10.727 16.828 -14.422 1 29.62 294 VAL A N 1
ATOM 2397 C CA . VAL A 1 294 ? 9.75 17.828 -14.016 1 29.62 294 VAL A CA 1
ATOM 2398 C C . VAL A 1 294 ? 10.25 18.562 -12.781 1 29.62 294 VAL A C 1
ATOM 2400 O O . VAL A 1 294 ? 10.406 17.969 -11.711 1 29.62 294 VAL A O 1
ATOM 2403 N N . SER A 1 295 ? 11.367 19.234 -12.875 1 30.48 295 SER A N 1
ATOM 2404 C CA . SER A 1 295 ? 11.578 20.266 -11.875 1 30.48 295 SER A CA 1
ATOM 2405 C C . SER A 1 295 ? 10.273 20.609 -11.156 1 30.48 295 SER A C 1
ATOM 2407 O O . SER A 1 295 ? 9.508 21.453 -11.633 1 30.48 295 SER A O 1
ATOM 2409 N N . LEU A 1 296 ? 9.555 19.688 -10.906 1 31.88 296 LEU A N 1
ATOM 2410 C CA . LEU A 1 296 ? 8.617 20.016 -9.828 1 31.88 296 LEU A CA 1
ATOM 2411 C C . LEU A 1 296 ? 9.219 21.031 -8.875 1 31.88 296 LEU A C 1
ATOM 2413 O O . LEU A 1 296 ? 9.633 20.703 -7.766 1 31.88 296 LEU A O 1
ATOM 2417 N N . SER A 1 297 ? 10.258 21.578 -9.172 1 32.34 297 SER A N 1
ATOM 2418 C CA . SER A 1 297 ? 10.883 22.703 -8.484 1 32.34 297 SER A CA 1
ATOM 2419 C C . SER A 1 297 ? 9.875 23.469 -7.633 1 32.34 297 SER A C 1
ATOM 2421 O O . SER A 1 297 ? 10.125 23.719 -6.453 1 32.34 297 SER A O 1
ATOM 2423 N N . ASN A 1 298 ? 9.203 24.438 -8.336 1 32.31 298 ASN A N 1
ATOM 2424 C CA . ASN A 1 298 ? 8.5 25.484 -7.598 1 32.31 298 ASN A CA 1
ATOM 2425 C C . ASN A 1 298 ? 7.266 24.938 -6.887 1 32.31 298 ASN A C 1
ATOM 2427 O O . ASN A 1 298 ? 6.676 25.609 -6.039 1 32.31 298 ASN A O 1
ATOM 2431 N N . SER A 1 299 ? 6.328 24.234 -7.691 1 33.66 299 SER A N 1
ATOM 2432 C CA . SER A 1 299 ? 5.012 24.047 -7.094 1 33.66 299 SER A CA 1
ATOM 2433 C C . SER A 1 299 ? 5.047 22.969 -6.012 1 33.66 299 SER A C 1
ATOM 2435 O O . SER A 1 299 ? 5.734 21.953 -6.156 1 33.66 299 SER A O 1
ATOM 2437 N N . ASN A 1 300 ? 4.922 23.219 -4.777 1 38.34 300 ASN A N 1
ATOM 2438 C CA . ASN A 1 300 ? 4.527 22.688 -3.479 1 38.34 300 ASN A CA 1
ATOM 2439 C C . ASN A 1 300 ? 3.752 21.391 -3.617 1 38.34 300 ASN A C 1
ATOM 2441 O O . ASN A 1 300 ? 3.033 20.984 -2.701 1 38.34 300 ASN A O 1
ATOM 2445 N N . ASN A 1 301 ? 3.701 20.875 -4.953 1 39.78 301 ASN A N 1
ATOM 2446 C CA . ASN A 1 301 ? 2.707 19.812 -5.055 1 39.78 301 ASN A CA 1
ATOM 2447 C C . ASN A 1 301 ? 3.311 18.453 -4.75 1 39.78 301 ASN A C 1
ATOM 2449 O O . ASN A 1 301 ? 4.32 18.062 -5.348 1 39.78 301 ASN A O 1
ATOM 2453 N N . HIS A 1 302 ? 3.311 18.125 -3.59 1 44.25 302 HIS A N 1
ATOM 2454 C CA . HIS A 1 302 ? 3.58 16.75 -3.213 1 44.25 302 HIS A CA 1
ATOM 2455 C C . HIS A 1 302 ? 2.889 15.773 -4.164 1 44.25 302 HIS A C 1
ATOM 2457 O O . HIS A 1 302 ? 1.702 15.93 -4.461 1 44.25 302 HIS A O 1
ATOM 2463 N N . VAL A 1 303 ? 3.701 15.188 -5.121 1 46.16 303 VAL A N 1
ATOM 2464 C CA . VAL A 1 303 ? 3.205 14.148 -6.012 1 46.16 303 VAL A CA 1
ATOM 2465 C C . VAL A 1 303 ? 3.059 12.836 -5.242 1 46.16 303 VAL A C 1
ATOM 2467 O O . VAL A 1 303 ? 4.016 12.352 -4.633 1 46.16 303 VAL A O 1
ATOM 2470 N N . GLU A 1 304 ? 1.92 12.641 -4.648 1 49.25 304 GLU A N 1
ATOM 2471 C CA . GLU A 1 304 ? 1.759 11.281 -4.145 1 49.25 304 GLU A CA 1
ATOM 2472 C C . GLU A 1 304 ? 1.401 10.312 -5.27 1 49.25 304 GLU A C 1
ATOM 2474 O O . GLU A 1 304 ? 0.455 10.555 -6.023 1 49.25 304 GLU A O 1
ATOM 2479 N N . CYS A 1 305 ? 2.322 9.469 -5.672 1 54.41 305 CYS A N 1
ATOM 2480 C CA . CYS A 1 305 ? 2.139 8.438 -6.688 1 54.41 305 CYS A CA 1
ATOM 2481 C C . CYS A 1 305 ? 1.416 7.23 -6.109 1 54.41 305 CYS A C 1
ATOM 2483 O O . CYS A 1 305 ? 1.98 6.492 -5.301 1 54.41 305 CYS A O 1
ATOM 2485 N N . ASN A 1 306 ? 0.054 7.445 -6.027 1 58.97 306 ASN A N 1
ATOM 2486 C CA . ASN A 1 306 ? -0.669 6.254 -5.598 1 58.97 306 ASN A CA 1
ATOM 2487 C C . ASN A 1 306 ? -0.89 5.285 -6.758 1 58.97 306 ASN A C 1
ATOM 2489 O O . ASN A 1 306 ? -1.175 5.707 -7.879 1 58.97 306 ASN A O 1
ATOM 2493 N N . GLU A 1 307 ? -0.541 4.055 -6.582 1 69.75 307 GLU A N 1
ATOM 2494 C CA . GLU A 1 307 ? -0.811 3.023 -7.582 1 69.75 307 GLU A CA 1
ATOM 2495 C C . GLU A 1 307 ? -2.303 2.711 -7.664 1 69.75 307 GLU A C 1
ATOM 2497 O O . GLU A 1 307 ? -2.951 2.479 -6.641 1 69.75 307 GLU A O 1
ATOM 2502 N N . ILE A 1 308 ? -2.842 2.916 -8.898 1 82.19 308 ILE A N 1
ATOM 2503 C CA . ILE A 1 308 ? -4.23 2.535 -9.125 1 82.19 308 ILE A CA 1
ATOM 2504 C C . ILE A 1 308 ? -4.406 1.039 -8.883 1 82.19 308 ILE A C 1
ATOM 2506 O O . ILE A 1 308 ? -3.578 0.232 -9.312 1 82.19 308 ILE A O 1
ATOM 2510 N N . PHE A 1 309 ? -5.336 0.72 -8.141 1 86.75 309 PHE A N 1
ATOM 2511 C CA . PHE A 1 309 ? -5.633 -0.669 -7.812 1 86.75 309 PHE A CA 1
ATOM 2512 C C . PHE A 1 309 ? -6.902 -1.132 -8.516 1 86.75 309 PHE A C 1
ATOM 2514 O O . PHE A 1 309 ? -7.945 -0.478 -8.422 1 86.75 309 PHE A O 1
ATOM 2521 N N . LEU A 1 310 ? -6.797 -2.184 -9.297 1 90.81 310 LEU A N 1
ATOM 2522 C CA . LEU A 1 310 ? -7.91 -2.844 -9.969 1 90.81 310 LEU A CA 1
ATOM 2523 C C . LEU A 1 310 ? -7.883 -4.348 -9.719 1 90.81 310 LEU A C 1
ATOM 2525 O O . LEU A 1 310 ? -6.836 -4.984 -9.852 1 90.81 310 LEU A O 1
ATOM 2529 N N . GLU A 1 311 ? -9.07 -4.906 -9.375 1 92.38 311 GLU A N 1
ATOM 2530 C CA . GLU A 1 311 ? -9.109 -6.348 -9.148 1 92.38 311 GLU A CA 1
ATOM 2531 C C . GLU A 1 311 ? -10.5 -6.906 -9.414 1 92.38 311 GLU A C 1
ATOM 2533 O O . GLU A 1 311 ? -11.5 -6.184 -9.32 1 92.38 311 GLU A O 1
ATOM 2538 N N . VAL A 1 312 ? -10.5 -8.133 -9.789 1 92.88 312 VAL A N 1
ATOM 2539 C CA . VAL A 1 312 ? -11.742 -8.883 -9.938 1 92.88 312 VAL A CA 1
ATOM 2540 C C . VAL A 1 312 ? -11.859 -9.922 -8.828 1 92.88 312 VAL A C 1
ATOM 2542 O O . VAL A 1 312 ? -10.875 -10.578 -8.477 1 92.88 312 VAL A O 1
ATOM 2545 N N . LYS A 1 313 ? -13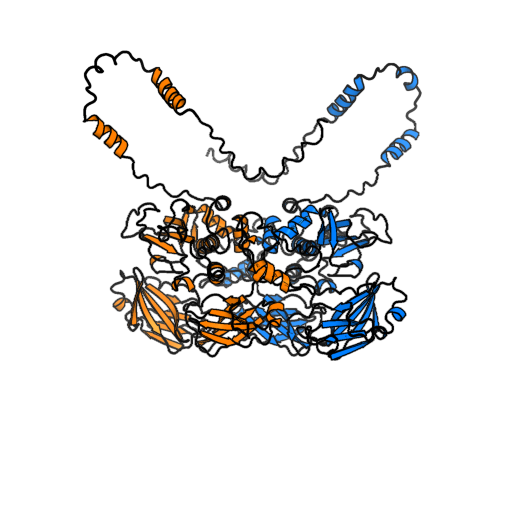 -9.992 -8.203 1 92.44 313 LYS A N 1
ATOM 2546 C CA . LYS A 1 313 ? -13.297 -10.953 -7.145 1 92.44 313 LYS A CA 1
ATOM 2547 C C . LYS A 1 313 ? -14.609 -11.672 -7.41 1 92.44 313 LYS A C 1
ATOM 2549 O O . LYS A 1 313 ? -15.305 -11.383 -8.391 1 92.44 313 LYS A O 1
ATOM 2554 N N . ALA A 1 314 ? -14.938 -12.578 -6.551 1 94.38 314 ALA A N 1
ATOM 2555 C CA . ALA A 1 314 ? -16.172 -13.344 -6.676 1 94.38 314 ALA A CA 1
ATOM 2556 C C . ALA A 1 314 ? -17.297 -12.711 -5.855 1 94.38 314 ALA A C 1
ATOM 2558 O O . ALA A 1 314 ? -17.062 -12.234 -4.738 1 94.38 314 ALA A O 1
ATOM 2559 N N . THR A 1 315 ? -18.5 -12.734 -6.43 1 93.38 315 THR A N 1
ATOM 2560 C CA . THR A 1 315 ? -19.688 -12.469 -5.633 1 93.38 315 THR A CA 1
ATOM 2561 C C . THR A 1 315 ? -20.234 -13.758 -5.02 1 93.38 315 THR A C 1
ATOM 2563 O O . THR A 1 315 ? -19.656 -14.836 -5.215 1 93.38 315 THR A O 1
ATOM 2566 N N . ASP A 1 316 ? -21.328 -13.648 -4.289 1 93.12 316 ASP A N 1
ATOM 2567 C CA . ASP A 1 316 ? -21.922 -14.812 -3.646 1 93.12 316 ASP A CA 1
ATOM 2568 C C . ASP A 1 316 ? -22.688 -15.664 -4.656 1 93.12 316 ASP A C 1
ATOM 2570 O O . ASP A 1 316 ? -23.078 -16.797 -4.355 1 93.12 316 ASP A O 1
ATOM 2574 N N . LYS A 1 317 ? -22.859 -15.156 -5.848 1 95.06 317 LYS A N 1
ATOM 2575 C CA . LYS A 1 317 ? -23.672 -15.859 -6.836 1 95.06 317 LYS A CA 1
ATOM 2576 C C . LYS A 1 317 ? -22.828 -16.312 -8.023 1 95.06 317 LYS A C 1
ATOM 2578 O O . LYS A 1 317 ? -23.359 -16.625 -9.086 1 95.06 317 LYS A O 1
ATOM 2583 N N . GLY A 1 318 ? -21.516 -16.25 -7.887 1 96.06 318 GLY A N 1
ATOM 2584 C CA . GLY A 1 318 ? -20.641 -16.734 -8.938 1 96.06 318 GLY A CA 1
ATOM 2585 C C . GLY A 1 318 ? -20.344 -15.695 -10 1 96.06 318 GLY A C 1
ATOM 2586 O O . GLY A 1 318 ? -19.703 -16 -11.016 1 96.06 318 GLY A O 1
ATOM 2587 N N . TYR A 1 319 ? -20.844 -14.516 -9.781 1 94.75 319 TYR A N 1
ATOM 2588 C CA . TYR A 1 319 ? -20.578 -13.414 -10.695 1 94.75 319 TYR A CA 1
ATOM 2589 C C . TYR A 1 319 ? -19.297 -12.68 -10.312 1 94.75 319 TYR A C 1
ATOM 2591 O O . TYR A 1 319 ? -18.766 -12.883 -9.219 1 94.75 319 TYR A O 1
ATOM 2599 N N . ALA A 1 320 ? -18.812 -11.914 -11.289 1 94 320 ALA A N 1
ATOM 2600 C CA . ALA A 1 320 ? -17.625 -11.117 -11.055 1 94 320 ALA A CA 1
ATOM 2601 C C . ALA A 1 320 ? -17.953 -9.805 -10.344 1 94 320 ALA A C 1
ATOM 2603 O O . ALA A 1 320 ? -18.984 -9.18 -10.641 1 94 320 ALA A O 1
ATOM 2604 N N . ARG A 1 321 ? -17.156 -9.469 -9.414 1 92.44 321 ARG A N 1
ATOM 2605 C CA . ARG A 1 321 ? -17.156 -8.156 -8.766 1 92.44 321 ARG A CA 1
ATOM 2606 C C . ARG A 1 321 ? -15.875 -7.395 -9.055 1 92.44 321 ARG A C 1
ATOM 2608 O O . ARG A 1 321 ? -14.781 -7.949 -8.938 1 92.44 321 ARG A O 1
ATOM 2615 N N . ILE A 1 322 ? -16.016 -6.121 -9.414 1 92.31 322 ILE A N 1
ATOM 2616 C CA . ILE A 1 322 ? -14.852 -5.289 -9.648 1 92.31 322 ILE A CA 1
ATOM 2617 C C . ILE A 1 322 ? -14.586 -4.406 -8.43 1 92.31 322 ILE A C 1
ATOM 2619 O O . ILE A 1 322 ? -15.523 -3.869 -7.832 1 92.31 322 ILE A O 1
ATOM 2623 N N . ARG A 1 323 ? -13.367 -4.305 -8.109 1 91.44 323 ARG A N 1
ATOM 2624 C CA . ARG A 1 323 ? -12.898 -3.396 -7.066 1 91.44 323 ARG A CA 1
ATOM 2625 C C . ARG A 1 323 ? -11.812 -2.469 -7.602 1 91.44 323 ARG A C 1
ATOM 2627 O O . ARG A 1 323 ? -10.914 -2.904 -8.328 1 91.44 323 ARG A O 1
ATOM 2634 N N . TRP A 1 324 ? -11.938 -1.19 -7.293 1 90.94 324 TRP A N 1
ATOM 2635 C CA . TRP A 1 324 ? -10.906 -0.236 -7.691 1 90.94 324 TRP A CA 1
ATOM 2636 C C . TRP A 1 324 ? -10.602 0.746 -6.566 1 90.94 324 TRP A C 1
ATOM 2638 O O . TRP A 1 324 ? -11.422 0.933 -5.66 1 90.94 324 TRP A O 1
ATOM 2648 N N . SER A 1 325 ? -9.367 1.243 -6.566 1 88.44 325 SER A N 1
ATOM 2649 C CA . SER A 1 325 ? -8.992 2.291 -5.625 1 88.44 325 SER A CA 1
ATOM 2650 C C . SER A 1 325 ? -7.887 3.176 -6.191 1 88.44 325 SER A C 1
ATOM 2652 O O . SER A 1 325 ? -7.195 2.785 -7.137 1 88.44 325 SER A O 1
ATOM 2654 N N . ASN A 1 326 ? -7.863 4.414 -5.727 1 82.69 326 ASN A N 1
ATOM 2655 C CA . ASN A 1 326 ? -6.801 5.379 -5.98 1 82.69 326 ASN A CA 1
ATOM 2656 C C . ASN A 1 326 ? -6.809 5.855 -7.43 1 82.69 326 ASN A C 1
ATOM 2658 O O . ASN A 1 326 ? -5.75 6.043 -8.031 1 82.69 326 ASN A O 1
ATOM 2662 N N . ILE A 1 327 ? -7.914 5.875 -7.984 1 86.56 327 ILE A N 1
ATOM 2663 C CA . ILE A 1 327 ? -7.996 6.539 -9.281 1 86.56 327 ILE A CA 1
ATOM 2664 C C . ILE A 1 327 ? -7.84 8.047 -9.102 1 86.56 327 ILE A C 1
ATOM 2666 O O . ILE A 1 327 ? -8.586 8.672 -8.352 1 86.56 327 ILE A O 1
ATOM 2670 N N . PRO A 1 328 ? -6.934 8.539 -9.719 1 80.62 328 PRO A N 1
ATOM 2671 C CA . PRO A 1 328 ? -6.688 9.969 -9.523 1 80.62 328 PRO A CA 1
ATOM 2672 C C . PRO A 1 328 ? -7.84 10.836 -10.023 1 80.62 328 PRO A C 1
ATOM 2674 O O . PRO A 1 328 ? -8.477 10.508 -11.031 1 80.62 328 PRO A O 1
ATOM 2677 N N . ASP A 1 329 ? -8.031 12.016 -9.484 1 80 329 ASP A N 1
ATOM 2678 C CA . ASP A 1 329 ? -9.078 12.961 -9.844 1 80 329 ASP A CA 1
ATOM 2679 C C . ASP A 1 329 ? -8.93 13.422 -11.289 1 80 329 ASP A C 1
ATOM 2681 O O . ASP A 1 329 ? -9.922 13.633 -11.984 1 80 329 ASP A O 1
ATOM 2685 N N . THR A 1 330 ? -7.723 13.57 -11.672 1 76.94 330 THR A N 1
ATOM 2686 C CA . THR A 1 330 ? -7.457 14.047 -13.031 1 76.94 330 THR A CA 1
ATOM 2687 C C . THR A 1 330 ? -8.039 13.086 -14.062 1 76.94 330 THR A C 1
ATOM 2689 O O . THR A 1 330 ? -8.562 13.516 -15.086 1 76.94 330 THR A O 1
ATOM 2692 N N . LEU A 1 331 ? -7.906 11.836 -13.766 1 83.56 331 LEU A N 1
ATOM 2693 C CA . LEU A 1 331 ? -8.477 10.852 -14.68 1 83.56 331 LEU A CA 1
ATOM 2694 C C . LEU A 1 331 ? -10 10.852 -14.594 1 83.56 331 LEU A C 1
ATOM 2696 O O . LEU A 1 331 ? -10.68 10.742 -15.617 1 83.56 331 LEU A O 1
ATOM 2700 N N . LEU A 1 332 ? -10.445 10.992 -13.43 1 87.19 332 LEU A N 1
ATOM 2701 C CA . LEU A 1 332 ? -11.891 11.031 -13.242 1 87.19 332 LEU A CA 1
ATOM 2702 C C . LEU A 1 332 ? -12.5 12.219 -13.977 1 87.19 332 LEU A C 1
ATOM 2704 O O . LEU A 1 332 ? -13.578 12.109 -14.57 1 87.19 332 LEU A O 1
ATOM 2708 N N . ASP A 1 333 ? -11.82 13.328 -13.992 1 84.62 333 ASP A N 1
ATOM 2709 C CA . ASP A 1 333 ? -12.297 14.523 -14.68 1 84.62 333 ASP A CA 1
ATOM 2710 C C . ASP A 1 333 ? -12.32 14.312 -16.188 1 84.62 333 ASP A C 1
ATOM 2712 O O . ASP A 1 333 ? -13.172 14.883 -16.891 1 84.62 333 ASP A O 1
ATOM 2716 N N . LYS A 1 334 ? -11.352 13.555 -16.641 1 84.25 334 LYS A N 1
ATOM 2717 C CA . LYS A 1 334 ? -11.273 13.281 -18.062 1 84.25 334 LYS A CA 1
ATOM 2718 C C . LYS A 1 334 ? -12.32 12.258 -18.484 1 84.25 334 LYS A C 1
ATOM 2720 O O . LYS A 1 334 ? -12.508 12 -19.672 1 84.25 334 LYS A O 1
ATOM 2725 N N . GLY A 1 335 ? -12.953 11.68 -17.547 1 88.88 335 GLY A N 1
ATOM 2726 C CA . GLY A 1 335 ? -13.984 10.703 -17.859 1 88.88 335 GLY A CA 1
ATOM 2727 C C . GLY A 1 335 ? -13.438 9.305 -18.062 1 88.88 335 GLY A C 1
ATOM 2728 O O . GLY A 1 335 ? -13.094 8.922 -19.188 1 88.88 335 GLY A O 1
ATOM 2729 N N . VAL A 1 336 ? -13.359 8.586 -17.031 1 89.31 336 VAL A N 1
ATOM 2730 C CA . VAL A 1 336 ? -12.867 7.215 -17.109 1 89.31 336 VAL A CA 1
ATOM 2731 C C . VAL A 1 336 ? -13.891 6.258 -16.5 1 89.31 336 VAL A C 1
ATOM 2733 O O . VAL A 1 336 ? -14.828 6.691 -15.82 1 89.31 336 VAL A O 1
ATOM 2736 N N . GLN A 1 337 ? -13.727 5.059 -16.828 1 91.69 337 GLN A N 1
ATOM 2737 C CA . GLN A 1 337 ? -14.547 3.979 -16.281 1 91.69 337 GLN A CA 1
ATOM 2738 C C . GLN A 1 337 ? -13.734 2.707 -16.094 1 91.69 337 GLN A C 1
ATOM 2740 O O . GLN A 1 337 ? -12.648 2.564 -16.656 1 91.69 337 GLN A O 1
ATOM 2745 N N . VAL A 1 338 ? -14.219 1.895 -15.156 1 92.56 338 VAL A N 1
ATOM 2746 C CA . VAL A 1 338 ? -13.586 0.602 -14.914 1 92.56 338 VAL A CA 1
ATOM 2747 C C . VAL A 1 338 ? -14.422 -0.509 -15.539 1 92.56 338 VAL A C 1
ATOM 2749 O O . VAL A 1 338 ? -15.602 -0.673 -15.203 1 92.56 338 VAL A O 1
ATOM 2752 N N . ASN A 1 339 ? -13.812 -1.26 -16.438 1 91.44 339 ASN A N 1
ATOM 2753 C CA . ASN A 1 339 ? -14.484 -2.332 -17.156 1 91.44 339 ASN A CA 1
ATOM 2754 C C . ASN A 1 339 ? -13.828 -3.684 -16.906 1 91.44 339 ASN A C 1
ATOM 2756 O O . ASN A 1 339 ? -12.648 -3.744 -16.531 1 91.44 339 ASN A O 1
ATOM 2760 N N . VAL A 1 340 ? -14.656 -4.699 -16.984 1 92.56 340 VAL A N 1
ATOM 2761 C CA . VAL A 1 340 ? -14.102 -6.051 -17 1 92.56 340 VAL A CA 1
ATOM 2762 C C . VAL A 1 340 ? -13.969 -6.535 -18.453 1 92.56 340 VAL A C 1
ATOM 2764 O O . VAL A 1 340 ? -14.945 -6.555 -19.203 1 92.56 340 VAL A O 1
ATOM 2767 N N . CYS A 1 341 ? -12.758 -6.863 -18.781 1 89.75 341 CYS A N 1
ATOM 2768 C CA . CYS A 1 341 ? -12.484 -7.203 -20.172 1 89.75 341 CYS A CA 1
ATOM 2769 C C . CYS A 1 341 ? -11.984 -8.641 -20.297 1 89.75 341 CYS A C 1
ATOM 2771 O O . CYS A 1 341 ? -11.336 -9.156 -19.391 1 89.75 341 CYS A O 1
ATOM 2773 N N . LYS A 1 342 ? -12.406 -9.281 -21.312 1 88 342 LYS A N 1
ATOM 2774 C CA . LYS A 1 342 ? -11.898 -10.586 -21.719 1 88 342 LYS A CA 1
ATOM 2775 C C . LYS A 1 342 ? -11.766 -10.688 -23.234 1 88 342 LYS A C 1
ATOM 2777 O O . LYS A 1 342 ? -12.727 -10.461 -23.953 1 88 342 LYS A O 1
ATOM 2782 N N . ASP A 1 343 ? -10.586 -11.078 -23.656 1 79.12 343 ASP A N 1
ATOM 2783 C CA . ASP A 1 343 ? -10.32 -11.297 -25.078 1 79.12 343 ASP A CA 1
ATOM 2784 C C . ASP A 1 343 ? -10.781 -10.094 -25.906 1 79.12 343 ASP A C 1
ATOM 2786 O O . ASP A 1 343 ? -11.492 -10.258 -26.906 1 79.12 343 ASP A O 1
ATOM 2790 N N . GLY A 1 344 ? -10.547 -8.914 -25.406 1 74 344 GLY A N 1
ATOM 2791 C CA . GLY A 1 344 ? -10.812 -7.707 -26.172 1 74 344 GLY A CA 1
ATOM 2792 C C . GLY A 1 344 ? -12.211 -7.16 -25.969 1 74 344 GLY A C 1
ATOM 2793 O O . GLY A 1 344 ? -12.508 -6.031 -26.359 1 74 344 GLY A O 1
ATOM 2794 N N . SER A 1 345 ? -13.102 -7.996 -25.469 1 82.75 345 SER A N 1
ATOM 2795 C CA . SER A 1 345 ? -14.453 -7.527 -25.188 1 82.75 345 SER A CA 1
ATOM 2796 C C . SER A 1 345 ? -14.594 -7.078 -23.734 1 82.75 345 SER A C 1
ATOM 2798 O O . SER A 1 345 ? -14.109 -7.75 -22.828 1 82.75 345 SER A O 1
ATOM 2800 N N . CYS A 1 346 ? -15.219 -5.918 -23.625 1 86.81 346 CYS A N 1
ATOM 2801 C CA . CYS A 1 346 ? -15.289 -5.352 -22.281 1 86.81 346 CYS A CA 1
ATOM 2802 C C . CYS A 1 346 ? -16.734 -5.094 -21.891 1 86.81 346 CYS A C 1
ATOM 2804 O O . CYS A 1 346 ? -17.562 -4.754 -22.734 1 86.81 346 CYS A O 1
ATOM 2806 N N . LEU A 1 347 ? -17.047 -5.438 -20.672 1 84.81 347 LEU A N 1
ATOM 2807 C CA . LEU A 1 347 ? -18.312 -5.07 -20.062 1 84.81 347 LEU A CA 1
ATOM 2808 C C . LEU A 1 347 ? -18.141 -3.914 -19.078 1 84.81 347 LEU A C 1
ATOM 2810 O O . LEU A 1 347 ? -17.203 -3.91 -18.281 1 84.81 347 LEU A O 1
ATOM 2814 N N . THR A 1 348 ? -19.078 -2.961 -19.156 1 75.31 348 THR A N 1
ATOM 2815 C CA . THR A 1 348 ? -18.906 -1.661 -18.516 1 75.31 348 THR A CA 1
ATOM 2816 C C . THR A 1 348 ? -19.484 -1.678 -17.109 1 75.31 348 THR A C 1
ATOM 2818 O O . THR A 1 348 ? -20.516 -2.318 -16.859 1 75.31 348 THR A O 1
ATOM 2821 N N . SER A 1 349 ? -18.672 -0.986 -16.281 1 75 349 SER A N 1
ATOM 2822 C CA . SER A 1 349 ? -19.156 -0.68 -14.945 1 75 349 SER A CA 1
ATOM 2823 C C . SER A 1 349 ? -19.125 0.82 -14.672 1 75 349 SER A C 1
ATOM 2825 O O . SER A 1 349 ? -18.125 1.483 -14.961 1 75 349 SER A O 1
ATOM 2827 N N . PRO A 1 350 ? -20.297 1.371 -14.18 1 76 350 PRO A N 1
ATOM 2828 C CA . PRO A 1 350 ? -20.234 2.783 -13.797 1 76 350 PRO A CA 1
ATOM 2829 C C . PRO A 1 350 ? -19.469 3.012 -12.5 1 76 350 PRO A C 1
ATOM 2831 O O . PRO A 1 350 ? -19.656 2.287 -11.523 1 76 350 PRO A O 1
ATOM 2834 N N . ILE A 1 351 ? -18.422 3.844 -12.539 1 82.06 351 ILE A N 1
ATOM 2835 C CA . ILE A 1 351 ? -17.688 4.105 -11.305 1 82.06 351 ILE A CA 1
ATOM 2836 C C . ILE A 1 351 ? -18.219 5.387 -10.656 1 82.06 351 ILE A C 1
ATOM 2838 O O . ILE A 1 351 ? -17.828 5.727 -9.539 1 82.06 351 ILE A O 1
ATOM 2842 N N . ASP A 1 352 ? -19.234 6.059 -11.117 1 76.12 352 ASP A N 1
ATOM 2843 C CA . ASP A 1 352 ? -19.891 7.234 -10.555 1 76.12 352 ASP A CA 1
ATOM 2844 C C . ASP A 1 352 ? -18.859 8.273 -10.117 1 76.12 352 ASP A C 1
ATOM 2846 O O . ASP A 1 352 ? -18.984 8.859 -9.039 1 76.12 352 ASP A O 1
ATOM 2850 N N . LYS A 1 353 ? -17.703 8.438 -10.828 1 80.81 353 LYS A N 1
ATOM 2851 C CA . LYS A 1 353 ? -16.641 9.406 -10.57 1 80.81 353 LYS A CA 1
ATOM 2852 C C . LYS A 1 353 ? -16.016 9.188 -9.195 1 80.81 353 LYS A C 1
ATOM 2854 O O . LYS A 1 353 ? -15.633 10.148 -8.531 1 80.81 353 LYS A O 1
ATOM 2859 N N . ARG A 1 354 ? -16.047 8.047 -8.742 1 86.75 354 ARG A N 1
ATOM 2860 C CA . ARG A 1 354 ? -15.422 7.738 -7.457 1 86.75 354 ARG A CA 1
ATOM 2861 C C . ARG A 1 354 ? -14.016 7.176 -7.648 1 86.75 354 ARG A C 1
ATOM 2863 O O . ARG A 1 354 ? -13.781 6.371 -8.555 1 86.75 354 ARG A O 1
ATOM 2870 N N . SER A 1 355 ? -13.148 7.652 -6.715 1 87.56 355 SER A N 1
ATOM 2871 C CA . SER A 1 355 ? -11.773 7.184 -6.781 1 87.56 355 SER A CA 1
ATOM 2872 C C . SER A 1 355 ? -11.641 5.758 -6.254 1 87.56 355 SER A C 1
ATOM 2874 O O . SER A 1 355 ? -10.617 5.105 -6.457 1 87.56 355 SER A O 1
ATOM 2876 N N . TYR A 1 356 ? -12.641 5.273 -5.59 1 89.38 356 TYR A N 1
ATOM 2877 C CA . TYR A 1 356 ? -12.68 3.924 -5.039 1 89.38 356 TYR A CA 1
ATOM 2878 C C . TYR A 1 356 ? -14.094 3.363 -5.055 1 89.38 356 TYR A C 1
ATOM 2880 O O . TYR A 1 356 ? -15.07 4.117 -5.141 1 89.38 356 TYR A O 1
ATOM 2888 N N . GLY A 1 357 ? -14.148 2.025 -5.051 1 87.81 357 GLY A N 1
ATOM 2889 C CA . GLY A 1 357 ? -15.469 1.418 -4.996 1 87.81 357 GLY A CA 1
ATOM 2890 C C . GLY A 1 357 ? -15.477 -0.038 -5.422 1 87.81 357 GLY A C 1
ATOM 2891 O O . GLY A 1 357 ? -14.414 -0.643 -5.598 1 87.81 357 GLY A O 1
ATOM 2892 N N . THR A 1 358 ? -16.625 -0.618 -5.316 1 88.12 358 THR A N 1
ATOM 2893 C CA . THR A 1 358 ? -16.891 -1.96 -5.82 1 88.12 358 THR A CA 1
ATOM 2894 C C . THR A 1 358 ? -18.141 -1.972 -6.684 1 88.12 358 THR A C 1
ATOM 2896 O O . THR A 1 358 ? -19.031 -1.119 -6.523 1 88.12 358 THR A O 1
ATOM 2899 N N . TYR A 1 359 ? -18.172 -2.836 -7.598 1 89.88 359 TYR A N 1
ATOM 2900 C CA . TYR A 1 359 ? -19.344 -3.002 -8.438 1 89.88 359 TYR A CA 1
ATOM 2901 C C . TYR A 1 359 ? -19.516 -4.457 -8.867 1 89.88 359 TYR A C 1
ATOM 2903 O O . TYR A 1 359 ? -18.562 -5.09 -9.32 1 89.88 359 TYR A O 1
ATOM 2911 N N . ASP A 1 360 ? -20.703 -5 -8.648 1 89 360 ASP A N 1
ATOM 2912 C CA . ASP A 1 360 ? -21.016 -6.355 -9.086 1 89 360 ASP A CA 1
ATOM 2913 C C . ASP A 1 360 ? -21.453 -6.375 -10.547 1 89 360 ASP A C 1
ATOM 2915 O O . ASP A 1 360 ? -22.453 -5.746 -10.906 1 89 360 ASP A O 1
ATOM 2919 N N . ILE A 1 361 ? -20.672 -7.113 -11.281 1 89.38 361 ILE A N 1
ATOM 2920 C CA . ILE A 1 361 ? -21.016 -7.219 -12.703 1 89.38 361 ILE A CA 1
ATOM 2921 C C . ILE A 1 361 ? -21.781 -8.508 -12.953 1 89.38 361 ILE A C 1
ATOM 2923 O O . ILE A 1 361 ? -21.516 -9.539 -12.328 1 89.38 361 ILE A O 1
ATOM 2927 N N . ARG A 1 362 ? -22.844 -8.453 -13.852 1 86.44 362 ARG A N 1
ATOM 2928 C CA . ARG A 1 362 ? -23.625 -9.641 -14.188 1 86.44 362 ARG A CA 1
ATOM 2929 C C . ARG A 1 362 ? -22.906 -10.5 -15.219 1 86.44 362 ARG A C 1
ATOM 2931 O O . ARG A 1 362 ? -23.438 -10.789 -16.281 1 86.44 362 ARG A O 1
ATOM 2938 N N . LYS A 1 363 ? -21.734 -10.812 -14.984 1 91.12 363 LYS A N 1
ATOM 2939 C CA . LYS A 1 363 ? -20.922 -11.758 -15.742 1 91.12 363 LYS A CA 1
ATOM 2940 C C . LYS A 1 363 ? -20.312 -12.812 -14.82 1 91.12 363 LYS A C 1
ATOM 2942 O O . LYS A 1 363 ? -19.828 -12.484 -13.727 1 91.12 363 LYS A O 1
ATOM 2947 N N . TYR A 1 364 ? -20.406 -13.945 -15.375 1 94.62 364 TYR A N 1
ATOM 2948 C CA . TYR A 1 364 ? -19.875 -15.039 -14.562 1 94.62 364 TYR A CA 1
ATOM 2949 C C . TYR A 1 364 ? -18.375 -14.914 -14.414 1 94.62 364 TYR A C 1
ATOM 2951 O O . TYR A 1 364 ? -17.672 -14.477 -15.336 1 94.62 364 TYR A O 1
ATOM 2959 N N . LEU A 1 365 ? -17.906 -15.305 -13.234 1 95.62 365 LEU A N 1
ATOM 2960 C CA . LEU A 1 365 ? -16.469 -15.305 -12.938 1 95.62 365 LEU A CA 1
ATOM 2961 C C . LEU A 1 365 ? -15.758 -16.406 -13.711 1 95.62 365 LEU A C 1
ATOM 2963 O O . LEU A 1 365 ? -16.094 -17.578 -13.57 1 95.62 365 LEU A O 1
ATOM 2967 N N . ASN A 1 366 ? -14.836 -15.953 -14.531 1 93.75 366 ASN A N 1
ATOM 2968 C CA . ASN A 1 366 ? -14.094 -16.891 -15.367 1 93.75 366 ASN A CA 1
ATOM 2969 C C . ASN A 1 366 ? -12.625 -16.484 -15.492 1 93.75 366 ASN A C 1
ATOM 2971 O O . ASN A 1 366 ? -12.281 -15.312 -15.336 1 93.75 366 ASN A O 1
ATOM 2975 N N . LYS A 1 367 ? -11.875 -17.516 -15.812 1 93.31 367 LYS A N 1
ATOM 2976 C CA . LYS A 1 367 ? -10.469 -17.281 -16.125 1 93.31 367 LYS A CA 1
ATOM 2977 C C . LYS A 1 367 ? -10.328 -16.281 -17.266 1 93.31 367 LYS A C 1
ATOM 2979 O O . LYS A 1 367 ? -11.086 -16.312 -18.234 1 93.31 367 LYS A O 1
ATOM 2984 N N . GLY A 1 368 ? -9.383 -15.367 -17.125 1 91.88 368 GLY A N 1
ATOM 2985 C CA . GLY A 1 368 ? -9.078 -14.477 -18.234 1 91.88 368 GLY A CA 1
ATOM 2986 C C . GLY A 1 368 ? -9.727 -13.109 -18.094 1 91.88 368 GLY A C 1
ATOM 2987 O O . GLY A 1 368 ? -9.414 -12.188 -18.844 1 91.88 368 GLY A O 1
ATOM 2988 N N . LEU A 1 369 ? -10.586 -12.961 -17.141 1 92.94 369 LEU A N 1
ATOM 2989 C CA . LEU A 1 369 ? -11.18 -11.648 -16.891 1 92.94 369 LEU A CA 1
ATOM 2990 C C . LEU A 1 369 ? -10.141 -10.664 -16.375 1 92.94 369 LEU A C 1
ATOM 2992 O O . LEU A 1 369 ? -9.312 -11.023 -15.531 1 92.94 369 LEU A O 1
ATOM 2996 N N . SER A 1 370 ? -10.164 -9.5 -16.969 1 91.44 370 SER A N 1
ATOM 2997 C CA . SER A 1 370 ? -9.25 -8.445 -16.531 1 91.44 370 SER A CA 1
ATOM 2998 C C . SER A 1 370 ? -10 -7.141 -16.281 1 91.44 370 SER A C 1
ATOM 3000 O O . SER A 1 370 ? -10.75 -6.672 -17.141 1 91.44 370 SER A O 1
ATOM 3002 N N . PRO A 1 371 ? -9.859 -6.574 -15.07 1 92.56 371 PRO A N 1
ATOM 3003 C CA . PRO A 1 371 ? -10.398 -5.227 -14.859 1 92.56 371 PRO A CA 1
ATOM 3004 C C . PRO A 1 371 ? -9.562 -4.145 -15.531 1 92.56 371 PRO A C 1
ATOM 3006 O O . PRO A 1 371 ? -8.352 -4.066 -15.305 1 92.56 371 PRO A O 1
ATOM 3009 N N . CYS A 1 372 ? -10.164 -3.342 -16.344 1 90.69 372 CYS A N 1
ATOM 3010 C CA . CYS A 1 372 ? -9.43 -2.346 -17.125 1 90.69 372 CYS A CA 1
ATOM 3011 C C . CYS A 1 372 ? -10.016 -0.956 -16.922 1 90.69 372 CYS A C 1
ATOM 3013 O O . CYS A 1 372 ? -11.242 -0.794 -16.891 1 90.69 372 CYS A O 1
ATOM 3015 N N . LEU A 1 373 ? -9.133 -0.018 -16.672 1 90.06 373 LEU A N 1
ATOM 3016 C CA . LEU A 1 373 ? -9.492 1.395 -16.656 1 90.06 373 LEU A CA 1
ATOM 3017 C C . LEU A 1 373 ? -9.43 1.986 -18.062 1 90.06 373 LEU A C 1
ATOM 3019 O O . LEU A 1 373 ? -8.391 1.902 -18.719 1 90.06 373 LEU A O 1
ATOM 3023 N N . GLN A 1 374 ? -10.531 2.5 -18.469 1 89.38 374 GLN A N 1
ATOM 3024 C CA . GLN A 1 374 ? -10.617 3.018 -19.844 1 89.38 374 GLN A CA 1
ATOM 3025 C C . GLN A 1 374 ? -11.281 4.391 -19.859 1 89.38 374 GLN A C 1
ATOM 3027 O O . GLN A 1 374 ? -12.07 4.719 -18.969 1 89.38 374 GLN A O 1
ATOM 3032 N N . TYR A 1 375 ? -10.898 5.121 -20.859 1 88.44 375 TYR A N 1
ATOM 3033 C CA . TYR A 1 375 ? -11.633 6.355 -21.094 1 88.44 375 TYR A CA 1
ATOM 3034 C C . TYR A 1 375 ? -13.039 6.055 -21.609 1 88.44 375 TYR A C 1
ATOM 3036 O O . TYR A 1 375 ? -13.242 5.137 -22.406 1 88.44 375 TYR A O 1
ATOM 3044 N N . VAL A 1 376 ? -13.992 6.879 -21.203 1 89.19 376 VAL A N 1
ATOM 3045 C CA . VAL A 1 376 ? -15.391 6.68 -21.562 1 89.19 376 VAL A CA 1
ATOM 3046 C C . VAL A 1 376 ? -15.594 6.988 -23.047 1 89.19 376 VAL A C 1
ATOM 3048 O O . VAL A 1 376 ? -16.297 6.266 -23.75 1 89.19 376 VAL A O 1
ATOM 3051 N N . VAL A 1 377 ? -14.984 7.992 -23.562 1 87.19 377 VAL A N 1
ATOM 3052 C CA . VAL A 1 377 ? -15.266 8.523 -24.891 1 87.19 377 VAL A CA 1
ATOM 3053 C C . VAL A 1 377 ? -14.68 7.59 -25.953 1 87.19 377 VAL A C 1
ATOM 3055 O O . VAL A 1 377 ? -15.398 7.078 -26.812 1 87.19 377 VAL A O 1
ATOM 3058 N N . ASN A 1 378 ? -13.414 7.297 -25.922 1 86 378 ASN A N 1
ATOM 3059 C CA . ASN A 1 378 ? -12.789 6.527 -26.984 1 86 378 ASN A CA 1
ATOM 3060 C C . ASN A 1 378 ? -12.5 5.09 -26.562 1 86 378 ASN A C 1
ATOM 3062 O O . ASN A 1 378 ? -11.977 4.297 -27.344 1 86 378 ASN A O 1
ATOM 3066 N N . LYS A 1 379 ? -12.727 4.801 -25.391 1 83.38 379 LYS A N 1
ATOM 3067 C CA . LYS A 1 379 ? -12.586 3.455 -24.844 1 83.38 379 LYS A CA 1
ATOM 3068 C C . LYS A 1 379 ? -11.125 3.01 -24.859 1 83.38 379 LYS A C 1
ATOM 3070 O O . LYS A 1 379 ? -10.836 1.814 -24.766 1 83.38 379 LYS A O 1
ATOM 3075 N N . SER A 1 380 ? -10.305 4.039 -25.016 1 83.88 380 SER A N 1
ATOM 3076 C CA . SER A 1 380 ? -8.891 3.695 -24.953 1 83.88 380 SER A CA 1
ATOM 3077 C C . SER A 1 380 ? -8.5 3.217 -23.562 1 83.88 380 SER A C 1
ATOM 3079 O O . SER A 1 380 ? -8.961 3.764 -22.562 1 83.88 380 SER A O 1
ATOM 3081 N N . GLU A 1 381 ? -7.68 2.205 -23.609 1 83.69 381 GLU A N 1
ATOM 3082 C CA . GLU A 1 381 ? -7.246 1.587 -22.359 1 83.69 381 GLU A CA 1
ATOM 3083 C C . GLU A 1 381 ? -6.125 2.389 -21.703 1 83.69 381 GLU A C 1
ATOM 3085 O O . GLU A 1 381 ? -5.145 2.742 -22.359 1 83.69 381 GLU A O 1
ATOM 3090 N N . ILE A 1 382 ? -6.324 2.678 -20.469 1 82 382 ILE A N 1
ATOM 3091 C CA . ILE A 1 382 ? -5.285 3.328 -19.672 1 82 382 ILE A CA 1
ATOM 3092 C C . ILE A 1 382 ? -4.402 2.271 -19.016 1 82 382 ILE A C 1
ATOM 3094 O O . ILE A 1 382 ? -3.178 2.303 -19.156 1 82 382 ILE A O 1
ATOM 3098 N N . MET A 1 383 ? -5.055 1.376 -18.328 1 83.69 383 MET A N 1
ATOM 3099 C CA . MET A 1 383 ? -4.352 0.261 -17.703 1 83.69 383 MET A CA 1
ATOM 3100 C C . MET A 1 383 ? -5.32 -0.859 -17.328 1 83.69 383 MET A C 1
ATOM 3102 O O . MET A 1 383 ? -6.531 -0.636 -17.25 1 83.69 383 MET A O 1
ATOM 3106 N N . CYS A 1 384 ? -4.699 -2.014 -17.094 1 86.62 384 CYS A N 1
ATOM 3107 C CA . CYS A 1 384 ? -5.496 -3.146 -16.641 1 86.62 384 CYS A CA 1
ATOM 3108 C C . CYS A 1 384 ? -4.898 -3.77 -15.391 1 86.62 384 CYS A C 1
ATOM 3110 O O . CYS A 1 384 ? -3.68 -3.764 -15.203 1 86.62 384 CYS A O 1
ATOM 3112 N N . GLY A 1 385 ? -5.801 -4.137 -14.516 1 87.19 385 GLY A N 1
ATOM 3113 C CA . GLY A 1 385 ? -5.363 -4.934 -13.383 1 87.19 385 GLY A CA 1
ATOM 3114 C C . GLY A 1 385 ? -4.984 -6.352 -13.75 1 87.19 385 GLY A C 1
ATOM 3115 O O . GLY A 1 385 ? -4.957 -6.703 -14.938 1 87.19 385 GLY A O 1
ATOM 3116 N N . PRO A 1 386 ? -4.672 -7.164 -12.727 1 87.88 386 PRO A N 1
ATOM 3117 C CA . PRO A 1 386 ? -4.277 -8.555 -12.977 1 87.88 386 PRO A CA 1
ATOM 3118 C C . PRO A 1 386 ? -5.395 -9.375 -13.625 1 87.88 386 PRO A C 1
ATOM 3120 O O . PRO A 1 386 ? -6.566 -9.203 -13.289 1 87.88 386 PRO A O 1
ATOM 3123 N N . THR A 1 387 ? -4.973 -10.219 -14.578 1 91.06 387 THR A N 1
ATOM 3124 C CA . THR A 1 387 ? -5.914 -11.156 -15.18 1 91.06 387 THR A CA 1
ATOM 3125 C C . THR A 1 387 ? -6.34 -12.219 -14.172 1 91.06 387 THR A C 1
ATOM 3127 O O . THR A 1 387 ? -5.504 -12.766 -13.453 1 91.06 387 THR A O 1
ATOM 3130 N N . TYR A 1 388 ? -7.559 -12.445 -14.148 1 93.06 388 TYR A N 1
ATOM 3131 C CA . TYR A 1 388 ? -8.117 -13.336 -13.141 1 93.06 388 TYR A CA 1
ATOM 3132 C C . TYR A 1 388 ? -7.734 -14.789 -13.422 1 93.06 388 TYR A C 1
ATOM 3134 O O . TYR A 1 388 ? -7.855 -15.258 -14.555 1 93.06 388 TYR A O 1
ATOM 3142 N N . ASP A 1 389 ? -7.223 -15.43 -12.375 1 92.94 389 ASP A N 1
ATOM 3143 C CA . ASP A 1 389 ? -6.91 -16.859 -12.391 1 92.94 389 ASP A CA 1
ATOM 3144 C C . ASP A 1 389 ? -8.086 -17.688 -11.883 1 92.94 389 ASP A C 1
ATOM 3146 O O . ASP A 1 389 ? -8.711 -17.328 -10.875 1 92.94 389 ASP A O 1
ATOM 3150 N N . ASP A 1 390 ? -8.43 -18.766 -12.492 1 94.06 390 ASP A N 1
ATOM 3151 C CA . ASP A 1 390 ? -9.633 -19.531 -12.18 1 94.06 390 ASP A CA 1
ATOM 3152 C C . ASP A 1 390 ? -9.508 -20.219 -10.828 1 94.06 390 ASP A C 1
ATOM 3154 O O . ASP A 1 390 ? -10.484 -20.766 -10.312 1 94.06 390 ASP A O 1
ATOM 3158 N N . THR A 1 391 ? -8.328 -20.266 -10.258 1 95.19 391 THR A N 1
ATOM 3159 C CA . THR A 1 391 ? -8.117 -20.922 -8.969 1 95.19 391 THR A CA 1
ATOM 3160 C C . THR A 1 391 ? -7.977 -19.891 -7.855 1 95.19 391 THR A C 1
ATOM 3162 O O . THR A 1 391 ? -7.605 -20.234 -6.73 1 95.19 391 THR A O 1
ATOM 3165 N N . ASP A 1 392 ? -8.164 -18.625 -8.18 1 92.94 392 ASP A N 1
ATOM 3166 C CA . ASP A 1 392 ? -7.922 -17.531 -7.238 1 92.94 392 ASP A CA 1
ATOM 3167 C C . ASP A 1 392 ? -6.469 -17.516 -6.766 1 92.94 392 ASP A C 1
ATOM 3169 O O . ASP A 1 392 ? -6.191 -17.203 -5.605 1 92.94 392 ASP A O 1
ATOM 3173 N N . ARG A 1 393 ? -5.602 -17.984 -7.59 1 90.44 393 ARG A N 1
ATOM 3174 C CA . ARG A 1 393 ? -4.152 -18.016 -7.402 1 90.44 393 ARG A CA 1
ATOM 3175 C C . ARG A 1 393 ? -3.771 -18.922 -6.238 1 90.44 393 ARG A C 1
ATOM 3177 O O . ARG A 1 393 ? -2.816 -18.641 -5.512 1 90.44 393 ARG A O 1
ATOM 3184 N N . LYS A 1 394 ? -4.539 -19.938 -6.035 1 92.38 394 LYS A N 1
ATOM 3185 C CA . LYS A 1 394 ? -4.25 -20.922 -4.992 1 92.38 394 LYS A CA 1
ATOM 3186 C C . LYS A 1 394 ? -3.719 -22.219 -5.586 1 92.38 394 LYS A C 1
ATOM 3188 O O . LYS A 1 394 ? -4.199 -22.672 -6.625 1 92.38 394 LYS A O 1
ATOM 3193 N N . LEU A 1 395 ? -2.783 -22.719 -4.867 1 92.56 395 LEU A N 1
ATOM 3194 C CA . LEU A 1 395 ? -2.172 -23.969 -5.312 1 92.56 395 LEU A CA 1
ATOM 3195 C C . LEU A 1 395 ? -3.021 -25.172 -4.91 1 92.56 395 LEU A C 1
ATOM 3197 O O . LEU A 1 395 ? -3.836 -25.078 -3.988 1 92.56 395 LEU A O 1
ATOM 3201 N N . PRO A 1 396 ? -2.848 -26.281 -5.641 1 95.5 396 PRO A N 1
ATOM 3202 C CA . PRO A 1 396 ? -3.479 -27.531 -5.191 1 95.5 396 PRO A CA 1
ATOM 3203 C C . PRO A 1 396 ? -2.996 -27.969 -3.809 1 95.5 396 PRO A C 1
ATOM 3205 O O . PRO A 1 396 ? -1.843 -27.719 -3.447 1 95.5 396 PRO A O 1
ATOM 3208 N N . VAL A 1 397 ? -3.91 -28.594 -3.119 1 95.5 397 VAL A N 1
ATOM 3209 C CA . VAL A 1 397 ? -3.57 -29.141 -1.805 1 95.5 397 VAL A CA 1
ATOM 3210 C C . VAL A 1 397 ? -3.355 -30.641 -1.901 1 95.5 397 VAL A C 1
ATOM 3212 O O . VAL A 1 397 ? -4.137 -31.344 -2.539 1 95.5 397 VAL A O 1
ATOM 3215 N N . ASP A 1 398 ? -2.369 -31.125 -1.244 1 93.25 398 ASP A N 1
ATOM 3216 C CA . ASP A 1 398 ? -2.033 -32.531 -1.312 1 93.25 398 ASP A CA 1
ATOM 3217 C C . ASP A 1 398 ? -3.02 -33.375 -0.506 1 93.25 398 ASP A C 1
ATOM 3219 O O . ASP A 1 398 ? -3.432 -33 0.586 1 93.25 398 ASP A O 1
ATOM 3223 N N . ILE A 1 399 ? -3.416 -34.469 -1.12 1 95.75 399 ILE A N 1
ATOM 3224 C CA . ILE A 1 399 ? -4.156 -35.469 -0.372 1 95.75 399 ILE A CA 1
ATOM 3225 C C . ILE A 1 399 ? -3.186 -36.344 0.421 1 95.75 399 ILE A C 1
ATOM 3227 O O . ILE A 1 399 ? -2.455 -37.156 -0.156 1 95.75 399 ILE A O 1
ATOM 3231 N N . LYS A 1 400 ? -3.219 -36.188 1.695 1 91.31 400 LYS A N 1
ATOM 3232 C CA . LYS A 1 400 ? -2.229 -36.812 2.574 1 91.31 400 LYS A CA 1
ATOM 3233 C C . LYS A 1 400 ? -2.191 -38.312 2.387 1 91.31 400 LYS A C 1
ATOM 3235 O O . LYS A 1 400 ? -3.232 -38.969 2.418 1 91.31 400 LYS A O 1
ATOM 3240 N N . GLY A 1 401 ? -0.965 -38.812 2.211 1 91.81 401 GLY A N 1
ATOM 3241 C CA . GLY A 1 401 ? -0.776 -40.25 2.123 1 91.81 401 GLY A CA 1
ATOM 3242 C C . GLY A 1 401 ? -0.892 -40.781 0.706 1 91.81 401 GLY A C 1
ATOM 3243 O O . GLY A 1 401 ? -0.669 -41.969 0.462 1 91.81 401 GLY A O 1
ATOM 3244 N N . TYR A 1 402 ? -1.21 -39.906 -0.196 1 95 402 TYR A N 1
ATOM 3245 C CA . TYR A 1 402 ? -1.409 -40.344 -1.574 1 95 402 TYR A CA 1
ATOM 3246 C C . TYR A 1 402 ? -0.731 -39.375 -2.551 1 95 402 TYR A C 1
ATOM 3248 O O . TYR A 1 402 ? -0.593 -38.188 -2.268 1 95 402 TYR A O 1
ATOM 3256 N N . ASP A 1 403 ? -0.366 -39.844 -3.666 1 93 403 ASP A N 1
ATOM 3257 C CA . ASP A 1 403 ? 0.231 -39.062 -4.723 1 93 403 ASP A CA 1
ATOM 3258 C C . ASP A 1 403 ? -0.842 -38.344 -5.555 1 93 403 ASP A C 1
ATOM 3260 O O . ASP A 1 403 ? -0.898 -38.5 -6.773 1 93 403 ASP A O 1
ATOM 3264 N N . ALA A 1 404 ? -1.588 -37.594 -4.895 1 96.62 404 ALA A N 1
ATOM 3265 C CA . ALA A 1 404 ? -2.713 -36.875 -5.492 1 96.62 404 ALA A CA 1
ATOM 3266 C C . ALA A 1 404 ? -2.957 -35.562 -4.781 1 96.62 404 ALA A C 1
ATOM 3268 O O . ALA A 1 404 ? -2.527 -35.375 -3.643 1 96.62 404 ALA A O 1
ATOM 3269 N N . SER A 1 405 ? -3.527 -34.625 -5.473 1 97.25 405 SER A N 1
ATOM 3270 C CA . SER A 1 405 ? -3.854 -33.312 -4.918 1 97.25 405 SER A CA 1
ATOM 3271 C C . SER A 1 405 ? -5.246 -32.875 -5.348 1 97.25 405 SER A C 1
ATOM 3273 O O . SER A 1 405 ? -5.793 -33.375 -6.328 1 97.25 405 SER A O 1
ATOM 3275 N N . LEU A 1 406 ? -5.793 -32 -4.551 1 98.25 406 LEU A N 1
ATOM 3276 C CA . LEU A 1 406 ? -7.109 -31.406 -4.785 1 98.25 406 LEU A CA 1
ATOM 3277 C C . LEU A 1 406 ? -7 -29.906 -4.992 1 98.25 406 LEU A C 1
ATOM 3279 O O . LEU A 1 406 ? -6.258 -29.219 -4.277 1 98.25 406 LEU A O 1
ATOM 3283 N N . GLN A 1 407 ? -7.711 -29.406 -5.992 1 97.75 407 GLN A N 1
ATOM 3284 C CA . GLN A 1 407 ? -7.703 -27.969 -6.242 1 97.75 407 GLN A CA 1
ATOM 3285 C C . GLN A 1 407 ? -9.102 -27.469 -6.582 1 97.75 407 GLN A C 1
ATOM 3287 O O . GLN A 1 407 ? -9.805 -28.062 -7.391 1 97.75 407 GLN A O 1
ATOM 3292 N N . LEU A 1 408 ? -9.477 -26.406 -5.895 1 98.31 408 LEU A N 1
ATOM 3293 C CA . LEU A 1 408 ? -10.727 -25.703 -6.195 1 98.31 408 LEU A CA 1
ATOM 3294 C C . LEU A 1 408 ? -10.516 -24.672 -7.293 1 98.31 408 LEU A C 1
ATOM 3296 O O . LEU A 1 408 ? -9.508 -23.969 -7.301 1 98.31 408 LEU A O 1
ATOM 3300 N N . TYR A 1 409 ? -11.406 -24.641 -8.289 1 97.69 409 TYR A N 1
ATOM 3301 C CA . TYR A 1 409 ? -11.359 -23.625 -9.336 1 97.69 409 TYR A CA 1
ATOM 3302 C C . TYR A 1 409 ? -12.766 -23.266 -9.805 1 97.69 409 TYR A C 1
ATOM 3304 O O . TYR A 1 409 ? -13.75 -23.812 -9.32 1 97.69 409 TYR A O 1
ATOM 3312 N N . THR A 1 410 ? -12.883 -22.219 -10.609 1 98.06 410 THR A N 1
ATOM 3313 C CA . THR A 1 410 ? -14.195 -21.797 -11.078 1 98.06 410 THR A CA 1
ATOM 3314 C C . THR A 1 410 ? -14.273 -21.828 -12.602 1 98.06 410 THR A C 1
ATOM 3316 O O . THR A 1 410 ? -13.273 -21.578 -13.281 1 98.06 410 THR A O 1
ATOM 3319 N N . LYS A 1 411 ? -15.312 -22.25 -13.078 1 97.25 411 LYS A N 1
ATOM 3320 C CA . LYS A 1 411 ? -15.711 -22.203 -14.477 1 97.25 411 LYS A CA 1
ATOM 3321 C C . LYS A 1 411 ? -17.156 -21.75 -14.625 1 97.25 411 LYS A C 1
ATOM 3323 O O . LYS A 1 411 ? -18.062 -22.359 -14.055 1 97.25 411 LYS A O 1
ATOM 3328 N N . ASP A 1 412 ? -17.312 -20.688 -15.297 1 96.75 412 ASP A N 1
ATOM 3329 C CA . ASP A 1 412 ? -18.625 -20.125 -15.547 1 96.75 412 ASP A CA 1
ATOM 3330 C C . ASP A 1 412 ? -19.344 -19.797 -14.234 1 96.75 412 ASP A C 1
ATOM 3332 O O . ASP A 1 412 ? -20.547 -20.016 -14.102 1 96.75 412 ASP A O 1
ATOM 3336 N N . GLY A 1 413 ? -18.578 -19.422 -13.227 1 97.38 413 GLY A N 1
ATOM 3337 C CA . GLY A 1 413 ? -19.141 -18.969 -11.969 1 97.38 413 GLY A CA 1
ATOM 3338 C C . GLY A 1 413 ? -19.453 -20.109 -11.016 1 97.38 413 GLY A C 1
ATOM 3339 O O . GLY A 1 413 ? -20.016 -19.875 -9.938 1 97.38 413 GLY A O 1
ATOM 3340 N N . TYR A 1 414 ? -19.109 -21.281 -11.406 1 98.31 414 TYR A N 1
ATOM 3341 C CA . TYR A 1 414 ? -19.422 -22.422 -10.555 1 98.31 414 TYR A CA 1
ATOM 3342 C C . TYR A 1 414 ? -18.172 -22.922 -9.828 1 98.31 414 TYR A C 1
ATOM 3344 O O . TYR A 1 414 ? -17.047 -22.703 -10.289 1 98.31 414 TYR A O 1
ATOM 3352 N N . ALA A 1 415 ? -18.422 -23.547 -8.633 1 98.62 415 ALA A N 1
ATOM 3353 C CA . ALA A 1 415 ? -17.344 -24.219 -7.902 1 98.62 415 ALA A CA 1
ATOM 3354 C C . ALA A 1 415 ? -17 -25.562 -8.523 1 98.62 415 ALA A C 1
ATOM 3356 O O . ALA A 1 415 ? -17.844 -26.469 -8.547 1 98.62 415 ALA A O 1
ATOM 3357 N N . CYS A 1 416 ? -15.891 -25.625 -9.031 1 98.62 416 CYS A N 1
ATOM 3358 C CA . CYS A 1 416 ? -15.383 -26.844 -9.641 1 98.62 416 CYS A CA 1
ATOM 3359 C C . CYS A 1 416 ? -14.156 -27.359 -8.891 1 98.62 416 CYS A C 1
ATOM 3361 O O . CYS A 1 416 ? -13.562 -26.625 -8.094 1 98.62 416 CYS A O 1
ATOM 3363 N N . ALA A 1 417 ? -13.836 -28.609 -9.086 1 98.62 417 ALA A N 1
ATOM 3364 C CA . ALA A 1 417 ? -12.648 -29.188 -8.461 1 98.62 417 ALA A CA 1
ATOM 3365 C C . ALA A 1 417 ? -11.852 -30.016 -9.461 1 98.62 417 ALA A C 1
ATOM 3367 O O . ALA A 1 417 ? -12.406 -30.547 -10.422 1 98.62 417 ALA A O 1
ATOM 3368 N N . ARG A 1 418 ? -10.562 -30.016 -9.211 1 97.5 418 ARG A N 1
ATOM 3369 C CA . ARG A 1 418 ? -9.625 -30.844 -9.953 1 97.5 418 ARG A CA 1
ATOM 3370 C C . ARG A 1 418 ? -8.938 -31.859 -9.039 1 97.5 418 ARG A C 1
ATOM 3372 O O . ARG A 1 418 ? -8.484 -31.5 -7.945 1 97.5 418 ARG A O 1
ATOM 3379 N N . LEU A 1 419 ? -8.969 -33.062 -9.492 1 98.12 419 LEU A N 1
ATOM 3380 C CA . LEU A 1 419 ? -8.102 -34.094 -8.914 1 98.12 419 LEU A CA 1
ATOM 3381 C C . LEU A 1 419 ? -6.871 -34.312 -9.789 1 98.12 419 LEU A C 1
ATOM 3383 O O . LEU A 1 419 ? -6.988 -34.656 -10.961 1 98.12 419 LEU A O 1
ATOM 3387 N N . ILE A 1 420 ? -5.801 -34.031 -9.188 1 97.56 420 ILE A N 1
ATOM 3388 C CA . ILE A 1 420 ? -4.527 -34.156 -9.891 1 97.56 420 ILE A CA 1
ATOM 3389 C C . ILE A 1 420 ? -3.791 -35.406 -9.375 1 97.56 420 ILE A C 1
ATOM 3391 O O . ILE A 1 420 ? -3.254 -35.375 -8.266 1 97.56 420 ILE A O 1
ATOM 3395 N N . ILE A 1 421 ? -3.672 -36.406 -10.211 1 97.31 421 ILE A N 1
ATOM 3396 C CA . ILE A 1 421 ? -3.174 -37.688 -9.797 1 97.31 421 ILE A CA 1
ATOM 3397 C C . ILE A 1 421 ? -1.878 -38.031 -10.539 1 97.31 421 ILE A C 1
ATOM 3399 O O . ILE A 1 421 ? -1.835 -37.969 -11.766 1 97.31 421 ILE A O 1
ATOM 3403 N N . LYS A 1 422 ? -0.934 -38.312 -9.758 1 94 422 LYS A N 1
ATOM 3404 C CA . LYS A 1 422 ? 0.336 -38.688 -10.367 1 94 422 LYS A CA 1
ATOM 3405 C C . LYS A 1 422 ? 0.188 -39.938 -11.219 1 94 422 LYS A C 1
ATOM 3407 O O . LYS A 1 422 ? -0.504 -40.875 -10.828 1 94 422 LYS A O 1
ATOM 3412 N N . ASN A 1 423 ? 0.928 -40 -12.266 1 90.94 423 ASN A N 1
ATOM 3413 C CA . ASN A 1 423 ? 0.814 -41.094 -13.203 1 90.94 423 ASN A CA 1
ATOM 3414 C C . ASN A 1 423 ? 1.221 -42.438 -12.562 1 90.94 423 ASN A C 1
ATOM 3416 O O . ASN A 1 423 ? 0.69 -43.469 -12.914 1 90.94 423 ASN A O 1
ATOM 3420 N N . THR A 1 424 ? 2.117 -42.344 -11.641 1 89.06 424 THR A N 1
ATOM 3421 C CA . THR A 1 424 ? 2.627 -43.562 -11.008 1 89.06 424 THR A CA 1
ATOM 3422 C C . THR A 1 424 ? 1.611 -44.125 -10.023 1 89.06 424 THR A C 1
ATOM 3424 O O . THR A 1 424 ? 1.729 -45.281 -9.586 1 89.06 424 THR A O 1
ATOM 3427 N N . PHE A 1 425 ? 0.644 -43.344 -9.641 1 94.94 425 PHE A N 1
ATOM 3428 C CA . PHE A 1 425 ? -0.452 -43.812 -8.797 1 94.94 425 PHE A CA 1
ATOM 3429 C C . PHE A 1 425 ? -1.521 -44.5 -9.641 1 94.94 425 PHE A C 1
ATOM 3431 O O . PHE A 1 425 ? -2.646 -44.031 -9.742 1 94.94 425 PHE A O 1
ATOM 3438 N N . SER A 1 426 ? -1.253 -45.656 -10.109 1 92.38 426 SER A N 1
ATOM 3439 C CA . SER A 1 426 ? -2.049 -46.312 -11.125 1 92.38 426 SER A CA 1
ATOM 3440 C C . SER A 1 426 ? -3.309 -46.938 -10.523 1 92.38 426 SER A C 1
ATOM 3442 O O . SER A 1 426 ? -4.32 -47.094 -11.211 1 92.38 426 SER A O 1
ATOM 3444 N N . ASP A 1 427 ? -3.285 -47.344 -9.281 1 95.25 427 ASP A N 1
ATOM 3445 C CA . ASP A 1 427 ? -4.426 -48.031 -8.68 1 95.25 427 ASP A CA 1
ATOM 3446 C C . ASP A 1 427 ? -5.324 -47.031 -7.938 1 95.25 427 ASP A C 1
ATOM 3448 O O . ASP A 1 427 ? -5.977 -47.406 -6.957 1 95.25 427 ASP A O 1
ATOM 3452 N N . TRP A 1 428 ? -5.262 -45.781 -8.312 1 96.38 428 TRP A N 1
ATOM 3453 C CA . TRP A 1 428 ? -5.965 -44.75 -7.559 1 96.38 428 TRP A CA 1
ATOM 3454 C C . TRP A 1 428 ? -7.473 -45 -7.578 1 96.38 428 TRP A C 1
ATOM 3456 O O . TRP A 1 428 ? -8.172 -44.688 -6.609 1 96.38 428 TRP A O 1
ATOM 3466 N N . MET A 1 429 ? -8.07 -45.594 -8.633 1 95.75 429 MET A N 1
ATOM 3467 C CA . MET A 1 429 ? -9.508 -45.844 -8.75 1 95.75 429 MET A CA 1
ATOM 3468 C C . MET A 1 429 ? -9.984 -46.812 -7.672 1 95.75 429 MET A C 1
ATOM 3470 O O . MET A 1 429 ? -11.102 -46.688 -7.168 1 95.75 429 MET A O 1
ATOM 3474 N N . ASN A 1 430 ? -9.164 -47.75 -7.391 1 95.69 430 ASN A N 1
ATOM 3475 C CA . ASN A 1 430 ? -9.492 -48.688 -6.324 1 95.69 430 ASN A CA 1
ATOM 3476 C C . ASN A 1 430 ? -9.344 -48.062 -4.945 1 95.69 430 ASN A C 1
ATOM 3478 O O . ASN A 1 430 ? -10.211 -48.219 -4.09 1 95.69 430 ASN A O 1
ATOM 3482 N N . LYS A 1 431 ? -8.219 -47.375 -4.773 1 96.06 431 LYS A N 1
ATOM 3483 C CA . LYS A 1 431 ? -7.934 -46.75 -3.482 1 96.06 431 LYS A CA 1
ATOM 3484 C C . LYS A 1 431 ? -8.969 -45.688 -3.15 1 96.06 431 LYS A C 1
ATOM 3486 O O . LYS A 1 431 ? -9.312 -45.5 -1.983 1 96.06 431 LYS A O 1
ATOM 3491 N N . PHE A 1 432 ? -9.445 -45 -4.246 1 97.06 432 PHE A N 1
ATOM 3492 C CA . PHE A 1 432 ? -10.391 -43.906 -4.051 1 97.06 432 PHE A CA 1
ATOM 3493 C C . PHE A 1 432 ? -11.805 -44.344 -4.402 1 97.06 432 PHE A C 1
ATOM 3495 O O . PHE A 1 432 ? -12.672 -43.531 -4.672 1 97.06 432 PHE A O 1
ATOM 3502 N N . GLY A 1 433 ? -12.031 -45.562 -4.438 1 95.31 433 GLY A N 1
ATOM 3503 C CA . GLY A 1 433 ? -13.312 -46.094 -4.844 1 95.31 433 GLY A CA 1
ATOM 3504 C C . GLY A 1 433 ? -14.477 -45.594 -4.016 1 95.31 433 GLY A C 1
ATOM 3505 O O . GLY A 1 433 ? -15.578 -45.438 -4.527 1 95.31 433 GLY A O 1
ATOM 3506 N N . SER A 1 434 ? -14.258 -45.312 -2.756 1 95.12 434 SER A N 1
ATOM 3507 C CA . SER A 1 434 ? -15.305 -44.844 -1.869 1 95.12 434 SER A CA 1
ATOM 3508 C C . SER A 1 434 ? -15.062 -43.375 -1.489 1 95.12 434 SER A C 1
ATOM 3510 O O . SER A 1 434 ? -15.703 -42.844 -0.575 1 95.12 434 SER A O 1
ATOM 3512 N N . SER A 1 435 ? -14.086 -42.812 -2.137 1 96.94 435 SER A N 1
ATOM 3513 C CA . SER A 1 435 ? -13.727 -41.438 -1.797 1 96.94 435 SER A CA 1
ATOM 3514 C C . SER A 1 435 ? -14.609 -40.438 -2.525 1 96.94 435 SER A C 1
ATOM 3516 O O . SER A 1 435 ? -15.172 -40.75 -3.578 1 96.94 435 SER A O 1
ATOM 3518 N N . TRP A 1 436 ? -14.75 -39.25 -1.955 1 97.5 436 TRP A N 1
ATOM 3519 C CA . TRP A 1 436 ? -15.586 -38.219 -2.547 1 97.5 436 TRP A CA 1
ATOM 3520 C C . TRP A 1 436 ? -15.094 -36.844 -2.152 1 97.5 436 TRP A C 1
ATOM 3522 O O . TRP A 1 436 ? -14.273 -36.688 -1.242 1 97.5 436 TRP A O 1
ATOM 3532 N N . VAL A 1 437 ? -15.508 -35.844 -2.951 1 98.25 437 VAL A N 1
ATOM 3533 C CA . VAL A 1 437 ? -15.188 -34.469 -2.707 1 98.25 437 VAL A CA 1
ATOM 3534 C C . VAL A 1 437 ? -16.453 -33.688 -2.332 1 98.25 437 VAL A C 1
ATOM 3536 O O . VAL A 1 437 ? -17.453 -33.75 -3.055 1 98.25 437 VAL A O 1
ATOM 3539 N N . GLY A 1 438 ? -16.391 -33.062 -1.142 1 98.19 438 GLY A N 1
ATOM 3540 C CA . GLY A 1 438 ? -17.484 -32.156 -0.722 1 98.19 438 GLY A CA 1
ATOM 3541 C C . GLY A 1 438 ? -17.219 -30.719 -1.043 1 98.19 438 GLY A C 1
ATOM 3542 O O . GLY A 1 438 ? -16.094 -30.234 -0.914 1 98.19 438 GLY A O 1
ATOM 3543 N N . PHE A 1 439 ? -18.266 -30.047 -1.511 1 98.62 439 PHE A N 1
ATOM 3544 C CA . PHE A 1 439 ? -18.203 -28.625 -1.765 1 98.62 439 PHE A CA 1
ATOM 3545 C C . PHE A 1 439 ? -18.953 -27.859 -0.679 1 98.62 439 PHE A C 1
ATOM 3547 O O . PHE A 1 439 ? -20.078 -28.219 -0.315 1 98.62 439 PHE A O 1
ATOM 3554 N N . TYR A 1 440 ? -18.25 -26.828 -0.209 1 98.12 440 TYR A N 1
ATOM 3555 C CA . TYR A 1 440 ? -18.781 -26.031 0.888 1 98.12 440 TYR A CA 1
ATOM 3556 C C . TYR A 1 440 ? -18.875 -24.562 0.496 1 98.12 440 TYR A C 1
ATOM 3558 O O . TYR A 1 440 ? -17.906 -23.984 0.001 1 98.12 440 TYR A O 1
ATOM 3566 N N . SER A 1 441 ? -20.031 -23.938 0.745 1 96.5 441 SER A N 1
ATOM 3567 C CA . SER A 1 441 ? -20.203 -22.516 0.491 1 96.5 441 SER A CA 1
ATOM 3568 C C . SER A 1 441 ? -19.531 -21.672 1.58 1 96.5 441 SER A C 1
ATOM 3570 O O . SER A 1 441 ? -19.359 -20.469 1.417 1 96.5 441 SER A O 1
ATOM 3572 N N . ASP A 1 442 ? -19.234 -22.297 2.639 1 93.75 442 ASP A N 1
ATOM 3573 C CA . ASP A 1 442 ? -18.609 -21.703 3.814 1 93.75 442 ASP A CA 1
ATOM 3574 C C . ASP A 1 442 ? -17.609 -22.656 4.445 1 93.75 442 ASP A C 1
ATOM 3576 O O . ASP A 1 442 ? -17.969 -23.781 4.836 1 93.75 442 ASP A O 1
ATOM 3580 N N . HIS A 1 443 ? -16.406 -22.172 4.578 1 93.5 443 HIS A N 1
ATOM 3581 C CA . HIS A 1 443 ? -15.336 -23.062 5.035 1 93.5 443 HIS A CA 1
ATOM 3582 C C . HIS A 1 443 ? -15.492 -23.391 6.516 1 93.5 443 HIS A C 1
ATOM 3584 O O . HIS A 1 443 ? -14.844 -24.312 7.02 1 93.5 443 HIS A O 1
ATOM 3590 N N . ASN A 1 444 ? -16.328 -22.703 7.219 1 89.94 444 ASN A N 1
ATOM 3591 C CA . ASN A 1 444 ? -16.531 -22.953 8.641 1 89.94 444 ASN A CA 1
ATOM 3592 C C . ASN A 1 444 ? -17.547 -24.062 8.875 1 89.94 444 ASN A C 1
ATOM 3594 O O . ASN A 1 444 ? -17.734 -24.516 10.008 1 89.94 444 ASN A O 1
ATOM 3598 N N . LYS A 1 445 ? -18.156 -24.469 7.84 1 94.44 445 LYS A N 1
ATOM 3599 C CA . LYS A 1 445 ? -19.125 -25.562 7.98 1 94.44 445 LYS A CA 1
ATOM 3600 C C . LYS A 1 445 ? -18.438 -26.859 8.422 1 94.44 445 LYS A C 1
ATOM 3602 O O . LYS A 1 445 ? -17.312 -27.125 8.016 1 94.44 445 LYS A O 1
ATOM 3607 N N . TYR A 1 446 ? -19.188 -27.594 9.148 1 94.75 446 TYR A N 1
ATOM 3608 C CA . TYR A 1 446 ? -18.703 -28.922 9.516 1 94.75 446 TYR A CA 1
ATOM 3609 C C . TYR A 1 446 ? -18.641 -29.828 8.297 1 94.75 446 TYR A C 1
ATOM 3611 O O . TYR A 1 446 ? -19.344 -29.594 7.305 1 94.75 446 TYR A O 1
ATOM 3619 N N . ASN A 1 447 ? -17.891 -30.859 8.422 1 95.62 447 ASN A N 1
ATOM 3620 C CA . ASN A 1 447 ? -17.656 -31.781 7.316 1 95.62 447 ASN A CA 1
ATOM 3621 C C . ASN A 1 447 ? -18.969 -32.406 6.82 1 95.62 447 ASN A C 1
ATOM 3623 O O . ASN A 1 447 ? -19.125 -32.625 5.621 1 95.62 447 ASN A O 1
ATOM 3627 N N . TYR A 1 448 ? -19.891 -32.625 7.73 1 95 448 TYR A N 1
ATOM 3628 C CA . TYR A 1 448 ? -21.109 -33.281 7.336 1 95 448 TYR A CA 1
ATOM 3629 C C . TYR A 1 448 ? -22.109 -32.312 6.719 1 95 448 TYR A C 1
ATOM 3631 O O . TYR A 1 448 ? -23.109 -32.719 6.129 1 95 448 TYR A O 1
ATOM 3639 N N . ASN A 1 449 ? -21.875 -31.078 6.773 1 96.25 449 ASN A N 1
ATOM 3640 C CA . ASN A 1 449 ? -22.781 -30.047 6.273 1 96.25 449 ASN A CA 1
ATOM 3641 C C . ASN A 1 449 ? -22.359 -29.562 4.887 1 96.25 449 ASN A C 1
ATOM 3643 O O . ASN A 1 449 ? -22.297 -28.359 4.641 1 96.25 449 ASN A O 1
ATOM 3647 N N . TYR A 1 450 ? -22.016 -30.484 3.996 1 96.5 450 TYR A N 1
ATOM 3648 C CA . TYR A 1 450 ? -21.641 -30.109 2.637 1 96.5 450 TYR A CA 1
ATOM 3649 C C . TYR A 1 450 ? -22.859 -29.672 1.833 1 96.5 450 TYR A C 1
ATOM 3651 O O . TYR A 1 450 ? -23.984 -30.109 2.098 1 96.5 450 TYR A O 1
ATOM 3659 N N . ASP A 1 451 ? -22.641 -28.812 0.87 1 98 451 ASP A N 1
ATOM 3660 C CA . ASP A 1 451 ? -23.719 -28.328 0.004 1 98 451 ASP A CA 1
ATOM 3661 C C . ASP A 1 451 ? -23.969 -29.297 -1.142 1 98 451 ASP A C 1
ATOM 3663 O O . ASP A 1 451 ? -25.125 -29.547 -1.507 1 98 451 ASP A O 1
ATOM 3667 N N . THR A 1 452 ? -22.984 -29.75 -1.773 1 98 452 THR A N 1
ATOM 3668 C CA . THR A 1 452 ? -23.031 -30.766 -2.809 1 98 452 THR A CA 1
ATOM 3669 C C . THR A 1 452 ? -21.766 -31.625 -2.783 1 98 452 THR A C 1
ATOM 3671 O O . THR A 1 452 ? -20.844 -31.359 -2.008 1 98 452 THR A O 1
ATOM 3674 N N . HIS A 1 453 ? -21.734 -32.719 -3.514 1 96.94 453 HIS A N 1
ATOM 3675 C CA . HIS A 1 453 ? -20.562 -33.625 -3.508 1 96.94 453 HIS A CA 1
ATOM 3676 C C . HIS A 1 453 ? -20.453 -34.375 -4.82 1 96.94 453 HIS A C 1
ATOM 3678 O O . HIS A 1 453 ? -21.359 -34.344 -5.656 1 96.94 453 HIS A O 1
ATOM 3684 N N . GLN A 1 454 ? -19.391 -34.938 -5.039 1 97.88 454 GLN A N 1
ATOM 3685 C CA . GLN A 1 454 ? -19.141 -35.812 -6.172 1 97.88 454 GLN A CA 1
ATOM 3686 C C . GLN A 1 454 ? -18.141 -36.906 -5.797 1 97.88 454 GLN A C 1
ATOM 3688 O O . GLN A 1 454 ? -17.172 -36.656 -5.086 1 97.88 454 GLN A O 1
ATOM 3693 N N . MET A 1 455 ? -18.469 -38.094 -6.246 1 97.31 455 MET A N 1
ATOM 3694 C CA . MET A 1 455 ? -17.531 -39.188 -6.039 1 97.31 455 MET A CA 1
ATOM 3695 C C . MET A 1 455 ? -16.25 -38.969 -6.82 1 97.31 455 MET A C 1
ATOM 3697 O O . MET A 1 455 ? -16.281 -38.5 -7.969 1 97.31 455 MET A O 1
ATOM 3701 N N . ALA A 1 456 ? -15.133 -39.281 -6.184 1 97.94 456 ALA A N 1
ATOM 3702 C CA . ALA A 1 456 ? -13.828 -39.031 -6.789 1 97.94 456 ALA A CA 1
ATOM 3703 C C . ALA A 1 456 ? -13.688 -39.781 -8.125 1 97.94 456 ALA A C 1
ATOM 3705 O O . ALA A 1 456 ? -13.172 -39.219 -9.094 1 97.94 456 ALA A O 1
ATOM 3706 N N . THR A 1 457 ? -14.164 -40.938 -8.195 1 96.94 457 THR A N 1
ATOM 3707 C CA . THR A 1 457 ? -13.977 -41.781 -9.375 1 96.94 457 THR A CA 1
ATOM 3708 C C . THR A 1 457 ? -14.883 -41.312 -10.516 1 96.94 457 THR A C 1
ATOM 3710 O O . THR A 1 457 ? -14.742 -41.781 -11.648 1 96.94 457 THR A O 1
ATOM 3713 N N . TYR A 1 458 ? -15.758 -40.469 -10.258 1 97.56 458 TYR A N 1
ATOM 3714 C CA . TYR A 1 458 ? -16.688 -40 -11.281 1 97.56 458 TYR A CA 1
ATOM 3715 C C . TYR A 1 458 ? -16.203 -38.688 -11.898 1 97.56 458 TYR A C 1
ATOM 3717 O O . TYR A 1 458 ? -16.875 -38.125 -12.758 1 97.56 458 TYR A O 1
ATOM 3725 N N . PHE A 1 459 ? -15.086 -38.188 -11.414 1 98.25 459 PHE A N 1
ATOM 3726 C CA . PHE A 1 459 ? -14.477 -37.031 -12.078 1 98.25 459 PHE A CA 1
ATOM 3727 C C . PHE A 1 459 ? -14.094 -37.375 -13.508 1 98.25 459 PHE A C 1
ATOM 3729 O O . PHE A 1 459 ? -13.695 -38.531 -13.797 1 98.25 459 PHE A O 1
ATOM 3736 N N . GLN A 1 460 ? -14.18 -36.438 -14.352 1 97.94 460 GLN A N 1
ATOM 3737 C CA . GLN A 1 460 ? -13.906 -36.625 -15.773 1 97.94 460 GLN A CA 1
ATOM 3738 C C . GLN A 1 460 ? -12.453 -36.312 -16.109 1 97.94 460 GLN A C 1
ATOM 3740 O O . GLN A 1 460 ? -11.922 -35.281 -15.68 1 97.94 460 GLN A O 1
ATOM 3745 N N . TYR A 1 461 ? -11.906 -37.125 -16.859 1 96.81 461 TYR A N 1
ATOM 3746 C CA . TYR A 1 461 ? -10.531 -36.938 -17.297 1 96.81 461 TYR A CA 1
ATOM 3747 C C . TYR A 1 461 ? -10.43 -35.719 -18.219 1 96.81 461 TYR A C 1
ATOM 3749 O O . TYR A 1 461 ? -11.18 -35.594 -19.203 1 96.81 461 TYR A O 1
ATOM 3757 N N . GLU A 1 462 ? -9.547 -34.812 -17.891 1 95.12 462 GLU A N 1
ATOM 3758 C CA . GLU A 1 462 ? -9.383 -33.625 -18.703 1 95.12 462 GLU A CA 1
ATOM 3759 C C . GLU A 1 462 ? -8.078 -33.625 -19.484 1 95.12 462 GLU A C 1
ATOM 3761 O O . GLU A 1 462 ? -7.988 -33.062 -20.562 1 95.12 462 GLU A O 1
ATOM 3766 N N . GLY A 1 463 ? -7.016 -34.219 -18.922 1 92.12 463 GLY A N 1
ATOM 3767 C CA . GLY A 1 463 ? -5.742 -34.281 -19.625 1 92.12 463 GLY A CA 1
ATOM 3768 C C . GLY A 1 463 ? -4.559 -34.469 -18.688 1 92.12 463 GLY A C 1
ATOM 3769 O O . GLY A 1 463 ? -4.742 -34.719 -17.484 1 92.12 463 GLY A O 1
ATOM 3770 N N . MET A 1 464 ? -3.373 -34.375 -19.344 1 89.25 464 MET A N 1
ATOM 3771 C CA . MET A 1 464 ? -2.129 -34.562 -18.594 1 89.25 464 MET A CA 1
ATOM 3772 C C . MET A 1 464 ? -1.377 -33.25 -18.438 1 89.25 464 MET A C 1
ATOM 3774 O O . MET A 1 464 ? -1.36 -32.438 -19.344 1 89.25 464 MET A O 1
ATOM 3778 N N . VAL A 1 465 ? -0.869 -33.094 -17.281 1 82.19 465 VAL A N 1
ATOM 3779 C CA . VAL A 1 465 ? 0.064 -32 -17 1 82.19 465 VAL A CA 1
ATOM 3780 C C . VAL A 1 465 ? 1.335 -32.562 -16.359 1 82.19 465 VAL A C 1
ATOM 3782 O O . VAL A 1 465 ? 1.322 -33 -15.211 1 82.19 465 VAL A O 1
ATOM 3785 N N . GLY A 1 466 ? 2.412 -32.531 -17.094 1 80.19 466 GLY A N 1
ATOM 3786 C CA . GLY A 1 466 ? 3.617 -33.188 -16.609 1 80.19 466 GLY A CA 1
ATOM 3787 C C . GLY A 1 466 ? 3.432 -34.656 -16.344 1 80.19 466 GLY A C 1
ATOM 3788 O O . GLY A 1 466 ? 3.008 -35.406 -17.234 1 80.19 466 GLY A O 1
ATOM 3789 N N . GLN A 1 467 ? 3.715 -34.969 -15.062 1 84.62 467 GLN A N 1
ATOM 3790 C CA . GLN A 1 467 ? 3.604 -36.375 -14.672 1 84.62 467 GLN A CA 1
ATOM 3791 C C . GLN A 1 467 ? 2.281 -36.656 -13.961 1 84.62 467 GLN A C 1
ATOM 3793 O O . GLN A 1 467 ? 2.16 -37.625 -13.219 1 84.62 467 GLN A O 1
ATOM 3798 N N . TYR A 1 468 ? 1.324 -35.781 -14.258 1 92.81 468 TYR A N 1
ATOM 3799 C CA . TYR A 1 468 ? 0.057 -35.906 -13.547 1 92.81 468 TYR A CA 1
ATOM 3800 C C . TYR A 1 468 ? -1.11 -36 -14.523 1 92.81 468 TYR A C 1
ATOM 3802 O O . TYR A 1 468 ? -1.086 -35.375 -15.586 1 92.81 468 TYR A O 1
ATOM 3810 N N . ASN A 1 469 ? -2.072 -36.781 -14.125 1 95.75 469 ASN A N 1
ATOM 3811 C CA . ASN A 1 469 ? -3.375 -36.781 -14.789 1 95.75 469 ASN A CA 1
ATOM 3812 C C . ASN A 1 469 ? -4.375 -35.906 -14.047 1 95.75 469 ASN A C 1
ATOM 3814 O O . ASN A 1 469 ? -4.449 -35.938 -12.82 1 95.75 469 ASN A O 1
ATOM 3818 N N . MET A 1 470 ? -5.051 -35.156 -14.812 1 96.5 470 MET A N 1
ATOM 3819 C CA . MET A 1 470 ? -6.012 -34.219 -14.211 1 96.5 470 MET A CA 1
ATOM 3820 C C . MET A 1 470 ? -7.445 -34.688 -14.477 1 96.5 470 MET A C 1
ATOM 3822 O O . MET A 1 470 ? -7.797 -35 -15.617 1 96.5 470 MET A O 1
ATOM 3826 N N . TYR A 1 471 ? -8.266 -34.812 -13.453 1 98 471 TYR A N 1
ATOM 3827 C CA . TYR A 1 471 ? -9.695 -35.125 -13.508 1 98 471 TYR A CA 1
ATOM 3828 C C . TYR A 1 471 ? -10.516 -33.969 -12.945 1 98 471 TYR A C 1
ATOM 3830 O O . TYR A 1 471 ? -10.164 -33.375 -11.922 1 98 471 TYR A O 1
ATOM 3838 N N . VAL A 1 472 ? -11.609 -33.625 -13.625 1 98.31 472 VAL A N 1
ATOM 3839 C CA . VAL A 1 472 ? -12.312 -32.406 -13.242 1 98.31 472 VAL A CA 1
ATOM 3840 C C . VAL A 1 472 ? -13.789 -32.719 -13.008 1 98.31 472 VAL A C 1
ATOM 3842 O O . VAL A 1 472 ? -14.32 -33.688 -13.547 1 98.31 472 VAL A O 1
ATOM 3845 N N . TYR A 1 473 ? -14.398 -31.906 -12.172 1 98.62 473 TYR A N 1
ATOM 3846 C CA . TYR A 1 473 ? -15.836 -31.906 -11.93 1 98.62 473 TYR A CA 1
ATOM 3847 C C . TYR A 1 473 ? -16.312 -30.5 -11.578 1 98.62 473 TYR A C 1
ATOM 3849 O O . TYR A 1 473 ? -15.664 -29.781 -10.805 1 98.62 473 TYR A O 1
ATOM 3857 N N . CYS A 1 474 ? -17.375 -30.125 -12.195 1 98.44 474 CYS A N 1
ATOM 3858 C CA . CYS A 1 474 ? -18 -28.844 -11.867 1 98.44 474 CYS A CA 1
ATOM 3859 C C . CYS A 1 474 ? -19.328 -29.047 -11.172 1 98.44 474 CYS A C 1
ATOM 3861 O O . CYS A 1 474 ? -20.234 -29.688 -11.711 1 98.44 474 CYS A O 1
ATOM 3863 N N . SER A 1 475 ? -19.484 -28.469 -10.023 1 98.25 475 SER A N 1
ATOM 3864 C CA . SER A 1 475 ? -20.719 -28.594 -9.258 1 98.25 475 SER A CA 1
ATOM 3865 C C . SER A 1 475 ? -21.75 -27.562 -9.695 1 98.25 475 SER A C 1
ATOM 3867 O O . SER A 1 475 ? -21.469 -26.75 -10.586 1 98.25 475 SER A O 1
ATOM 3869 N N . ASN A 1 476 ? -22.906 -27.688 -9.055 1 96.75 476 ASN A N 1
ATOM 3870 C CA . ASN A 1 476 ? -23.953 -26.703 -9.305 1 96.75 476 ASN A CA 1
ATOM 3871 C C . ASN A 1 476 ? -23.906 -25.578 -8.273 1 96.75 476 ASN A C 1
ATOM 3873 O O . ASN A 1 476 ? -24.766 -24.688 -8.273 1 96.75 476 ASN A O 1
ATOM 3877 N N . MET A 1 477 ? -22.906 -25.594 -7.461 1 97.94 477 MET A N 1
ATOM 3878 C CA . MET A 1 477 ? -22.719 -24.531 -6.465 1 97.94 477 MET A CA 1
ATOM 3879 C C . MET A 1 477 ? -21.969 -23.344 -7.055 1 97.94 477 MET A C 1
ATOM 3881 O O . MET A 1 477 ? -20.969 -23.531 -7.762 1 97.94 477 MET A O 1
ATOM 3885 N N . ALA A 1 478 ? -22.453 -22.188 -6.781 1 97.81 478 ALA A N 1
ATOM 3886 C CA . ALA A 1 478 ? -21.719 -20.984 -7.203 1 97.81 478 ALA A CA 1
ATOM 3887 C C . ALA A 1 478 ? -20.391 -20.875 -6.465 1 97.81 478 ALA A C 1
ATOM 3889 O O . ALA A 1 478 ? -20.312 -21.156 -5.266 1 97.81 478 ALA A O 1
ATOM 3890 N N . ILE A 1 479 ? -19.375 -20.531 -7.242 1 98.06 479 ILE A N 1
ATOM 3891 C CA . ILE A 1 479 ? -18.156 -20.141 -6.551 1 98.06 479 ILE A CA 1
ATOM 3892 C C . ILE A 1 479 ? -18.391 -18.828 -5.801 1 98.06 479 ILE A C 1
ATOM 3894 O O . ILE A 1 479 ? -19.047 -17.922 -6.309 1 98.06 479 ILE A O 1
ATOM 3898 N N . ARG A 1 480 ? -17.938 -18.734 -4.598 1 95.88 480 ARG A N 1
ATOM 3899 C CA . ARG A 1 480 ? -18.203 -17.578 -3.736 1 95.88 480 ARG A CA 1
ATOM 3900 C C . ARG A 1 480 ? -17.109 -17.422 -2.678 1 95.88 480 ARG A C 1
ATOM 3902 O O . ARG A 1 480 ? -16.328 -18.359 -2.445 1 95.88 480 ARG A O 1
ATOM 3909 N N . PRO A 1 481 ? -17.062 -16.234 -2.088 1 93.44 481 PRO A N 1
ATOM 3910 C CA . PRO A 1 481 ? -16.141 -16.078 -0.966 1 93.44 481 PRO A CA 1
ATOM 3911 C C . PRO A 1 481 ? -16.312 -17.172 0.095 1 93.44 481 PRO A C 1
ATOM 3913 O O . PRO A 1 481 ? -17.453 -17.562 0.4 1 93.44 481 PRO A O 1
ATOM 3916 N N . GLU A 1 482 ? -15.25 -17.766 0.579 1 93.69 482 GLU A N 1
ATOM 3917 C CA . GLU A 1 482 ? -15.188 -18.75 1.656 1 93.69 482 GLU A CA 1
ATOM 3918 C C . GLU A 1 482 ? -15.461 -20.156 1.135 1 93.69 482 GLU A C 1
ATOM 3920 O O . GLU A 1 482 ? -15.422 -21.125 1.896 1 93.69 482 GLU A O 1
ATOM 3925 N N . ALA A 1 483 ? -15.75 -20.234 -0.102 1 97.12 483 ALA A N 1
ATOM 3926 C CA . ALA A 1 483 ? -15.992 -21.562 -0.666 1 97.12 483 ALA A CA 1
ATOM 3927 C C . ALA A 1 483 ? -14.773 -22.469 -0.477 1 97.12 483 ALA A C 1
ATOM 3929 O O . ALA A 1 483 ? -13.633 -22 -0.515 1 97.12 483 ALA A O 1
ATOM 3930 N N . GLN A 1 484 ? -15.016 -23.734 -0.321 1 97.88 484 GLN A N 1
ATOM 3931 C CA . GLN A 1 484 ? -13.945 -24.703 -0.082 1 97.88 484 GLN A CA 1
ATOM 3932 C C . GLN A 1 484 ? -14.336 -26.094 -0.578 1 97.88 484 GLN A C 1
ATOM 3934 O O . GLN A 1 484 ? -15.516 -26.438 -0.591 1 97.88 484 GLN A O 1
ATOM 3939 N N . ALA A 1 485 ? -13.43 -26.797 -1.073 1 98.5 485 ALA A N 1
ATOM 3940 C CA . ALA A 1 485 ? -13.586 -28.219 -1.385 1 98.5 485 ALA A CA 1
ATOM 3941 C C . ALA A 1 485 ? -12.781 -29.078 -0.422 1 98.5 485 ALA A C 1
ATOM 3943 O O . ALA A 1 485 ? -11.664 -28.719 -0.042 1 98.5 485 ALA A O 1
ATOM 3944 N N . ARG A 1 486 ? -13.352 -30.203 -0.05 1 98 486 ARG A N 1
ATOM 3945 C CA . ARG A 1 486 ? -12.703 -31.125 0.87 1 98 486 ARG A CA 1
ATOM 3946 C C . ARG A 1 486 ? -12.734 -32.562 0.322 1 98 486 ARG A C 1
ATOM 3948 O O . ARG A 1 486 ? -13.711 -32.969 -0.311 1 98 486 ARG A O 1
ATOM 3955 N N . PHE A 1 487 ? -11.703 -33.25 0.594 1 98.31 487 PHE A N 1
ATOM 3956 C CA . PHE A 1 487 ? -11.594 -34.625 0.135 1 98.31 487 PHE A CA 1
ATOM 3957 C C . PHE A 1 487 ? -11.797 -35.594 1.29 1 98.31 487 PHE A C 1
ATOM 3959 O O . PHE A 1 487 ? -11.188 -35.469 2.352 1 98.31 487 PHE A O 1
ATOM 3966 N N . PHE A 1 488 ? -12.602 -36.625 1.013 1 97.44 488 PHE A N 1
ATOM 3967 C CA . PHE A 1 488 ? -12.906 -37.656 1.992 1 97.44 488 PHE A CA 1
ATOM 3968 C C . PHE A 1 488 ? -12.586 -39.031 1.439 1 97.44 488 PHE A C 1
ATOM 3970 O O . PHE A 1 488 ? -12.945 -39.344 0.305 1 97.44 488 PHE A O 1
ATOM 3977 N N . LEU A 1 489 ? -11.93 -39.812 2.227 1 94.94 489 LEU A N 1
ATOM 3978 C CA . LEU A 1 489 ? -11.547 -41.156 1.797 1 94.94 489 LEU A CA 1
ATOM 3979 C C . LEU A 1 489 ? -12.727 -42.094 1.907 1 94.94 489 LEU A C 1
ATOM 3981 O O . LEU A 1 489 ? -12.836 -43.062 1.123 1 94.94 489 LEU A O 1
ATOM 3985 N N . HIS A 1 490 ? -13.406 -41.969 3.059 1 87.06 490 HIS A N 1
ATOM 3986 C CA . HIS A 1 490 ? -14.523 -42.875 3.34 1 87.06 490 HIS A CA 1
ATOM 3987 C C . HIS A 1 490 ? -15.773 -42.094 3.744 1 87.06 490 HIS A C 1
ATOM 3989 O O . HIS A 1 490 ? -15.781 -40.875 3.713 1 87.06 490 HIS A O 1
ATOM 3995 N N . LYS A 1 491 ? -16.719 -42.906 4.004 1 78.12 491 LYS A N 1
ATOM 3996 C CA . LYS A 1 491 ? -18 -42.281 4.328 1 78.12 491 LYS A CA 1
ATOM 3997 C C . LYS A 1 491 ? -17.953 -41.562 5.672 1 78.12 491 LYS A C 1
ATOM 3999 O O . LYS A 1 491 ? -18.828 -40.75 5.977 1 78.12 491 LYS A O 1
ATOM 4004 N N . GLU A 1 492 ? -16.797 -41.719 6.211 1 83.88 492 GLU A N 1
ATOM 4005 C CA . GLU A 1 492 ? -16.656 -40.969 7.461 1 83.88 492 GLU A CA 1
ATOM 4006 C C . GLU A 1 492 ? -16.328 -39.5 7.199 1 83.88 492 GLU A C 1
ATOM 4008 O O . GLU A 1 492 ? -15.773 -39.156 6.16 1 83.88 492 GLU A O 1
ATOM 4013 N N . TYR A 1 493 ? -16.859 -38.625 7.914 1 90.06 493 TYR A N 1
ATOM 4014 C CA . TYR A 1 493 ? -16.75 -37.188 7.715 1 90.06 493 TYR A CA 1
ATOM 4015 C C . TYR A 1 493 ? -15.445 -36.656 8.289 1 90.06 493 TYR A C 1
ATOM 4017 O O . TYR A 1 493 ? -15.438 -35.656 9.016 1 90.06 493 TYR A O 1
ATOM 4025 N N . VAL A 1 494 ? -14.375 -37.469 7.945 1 91.25 494 VAL A N 1
ATOM 4026 C CA . VAL A 1 494 ? -13.039 -36.969 8.266 1 91.25 494 VAL A CA 1
ATOM 4027 C C . VAL A 1 494 ? -12.312 -36.594 6.98 1 91.25 494 VAL A C 1
ATOM 4029 O O . VAL A 1 494 ? -11.938 -37.438 6.18 1 91.25 494 VAL A O 1
ATOM 4032 N N . SER A 1 495 ? -12.164 -35.344 6.812 1 94 495 SER A N 1
ATOM 4033 C CA . SER A 1 495 ? -11.5 -34.844 5.605 1 94 495 SER A CA 1
ATOM 4034 C C . SER A 1 495 ? -9.992 -35 5.699 1 94 495 SER A C 1
ATOM 4036 O O . SER A 1 495 ? -9.398 -34.781 6.758 1 94 495 SER A O 1
ATOM 4038 N N . ILE A 1 496 ? -9.359 -35.344 4.617 1 94.44 496 ILE A N 1
ATOM 4039 C CA . ILE A 1 496 ? -7.91 -35.562 4.633 1 94.44 496 ILE A CA 1
ATOM 4040 C C . ILE A 1 496 ? -7.234 -34.5 3.752 1 94.44 496 ILE A C 1
ATOM 4042 O O . ILE A 1 496 ? -6.004 -34.438 3.678 1 94.44 496 ILE A O 1
ATOM 4046 N N . ALA A 1 497 ? -7.965 -33.719 3.082 1 95.88 497 ALA A N 1
ATOM 4047 C CA . ALA A 1 497 ? -7.477 -32.562 2.338 1 95.88 497 ALA A CA 1
ATOM 4048 C C . ALA A 1 497 ? -8.555 -31.484 2.234 1 95.88 497 ALA A C 1
ATOM 4050 O O . ALA A 1 497 ? -9.719 -31.781 1.986 1 95.88 497 ALA A O 1
ATOM 4051 N N . MET A 1 498 ? -8.203 -30.281 2.457 1 96.75 498 MET A N 1
ATOM 4052 C CA . MET A 1 498 ? -9.078 -29.125 2.338 1 96.75 498 MET A CA 1
ATOM 4053 C C . MET A 1 498 ? -8.406 -28.016 1.521 1 96.75 498 MET A C 1
ATOM 4055 O O . MET A 1 498 ? -7.281 -27.625 1.821 1 96.75 498 MET A O 1
ATOM 4059 N N . THR A 1 499 ? -9.055 -27.625 0.486 1 96.56 499 THR A N 1
ATOM 4060 C CA . THR A 1 499 ? -8.5 -26.531 -0.296 1 96.56 499 THR A CA 1
ATOM 4061 C C . THR A 1 499 ? -8.508 -25.234 0.507 1 96.56 499 THR A C 1
ATOM 4063 O O . THR A 1 499 ? -9.25 -25.109 1.484 1 96.56 499 THR A O 1
ATOM 4066 N N . ILE A 1 500 ? -7.66 -24.297 0.088 1 91 500 ILE A N 1
ATOM 4067 C CA . ILE A 1 500 ? -7.691 -22.969 0.686 1 91 500 ILE A CA 1
ATOM 4068 C C . ILE A 1 500 ? -9.016 -22.281 0.343 1 91 500 ILE A C 1
ATOM 4070 O O . ILE A 1 500 ? -9.445 -22.297 -0.812 1 91 500 ILE A O 1
ATOM 4074 N N . PRO A 1 501 ? -9.68 -21.719 1.351 1 93 501 PRO A N 1
ATOM 4075 C CA . PRO A 1 501 ? -10.953 -21.062 1.06 1 93 501 PRO A CA 1
ATOM 4076 C C . PRO A 1 501 ? -10.82 -19.938 0.026 1 93 501 PRO A C 1
ATOM 4078 O O . PRO A 1 501 ? -9.797 -19.25 -0.012 1 93 501 PRO A O 1
ATOM 4081 N N . TRP A 1 502 ? -11.805 -19.828 -0.766 1 94.25 502 TRP A N 1
ATOM 4082 C CA . TRP A 1 502 ? -11.844 -18.766 -1.766 1 94.25 502 TRP A CA 1
ATOM 4083 C C . TRP A 1 502 ? -11.805 -17.391 -1.103 1 94.25 502 TRP A C 1
ATOM 4085 O O . TRP A 1 502 ? -12.453 -17.172 -0.077 1 94.25 502 TRP A O 1
ATOM 4095 N N . GLU A 1 503 ? -11.102 -16.516 -1.693 1 87.38 503 GLU A N 1
ATOM 4096 C CA . GLU A 1 503 ? -10.844 -15.219 -1.091 1 87.38 503 GLU A CA 1
ATOM 4097 C C . GLU A 1 503 ? -12.125 -14.398 -0.974 1 87.38 503 GLU A C 1
ATOM 4099 O O . GLU A 1 503 ? -12.953 -14.398 -1.888 1 87.38 503 GLU A O 1
ATOM 4104 N N . ARG A 1 504 ? -12.18 -13.656 0.177 1 84.25 504 ARG A N 1
ATOM 4105 C CA . ARG A 1 504 ? -13.32 -12.797 0.445 1 84.25 504 ARG A CA 1
ATOM 4106 C C . ARG A 1 504 ? -13.094 -11.398 -0.128 1 84.25 504 ARG A C 1
ATOM 4108 O O . ARG A 1 504 ? -11.969 -10.914 -0.168 1 84.25 504 ARG A O 1
ATOM 4115 N N . MET B 1 1 ? 45.344 -33.5 26.828 1 21.97 1 MET B N 1
ATOM 4116 C CA . MET B 1 1 ? 44.312 -32.969 27.734 1 21.97 1 MET B CA 1
ATOM 4117 C C . MET B 1 1 ? 44 -31.5 27.422 1 21.97 1 MET B C 1
ATOM 4119 O O . MET B 1 1 ? 43 -30.969 27.875 1 21.97 1 MET B O 1
ATOM 4123 N N . LEU B 1 2 ? 44.906 -30.781 26.859 1 22.64 2 LEU B N 1
ATOM 4124 C CA . LEU B 1 2 ? 45 -29.375 26.484 1 22.64 2 LEU B CA 1
ATOM 4125 C C . LEU B 1 2 ? 43.969 -29.016 25.422 1 22.64 2 LEU B C 1
ATOM 4127 O O . LEU B 1 2 ? 43.875 -27.875 24.984 1 22.64 2 LEU B O 1
ATOM 4131 N N . THR B 1 3 ? 43.25 -29.844 24.672 1 24.86 3 THR B N 1
ATOM 4132 C CA . THR B 1 3 ? 42.5 -29.656 23.438 1 24.86 3 THR B CA 1
ATOM 4133 C C . THR B 1 3 ? 41.312 -28.734 23.672 1 24.86 3 THR B C 1
ATOM 4135 O O . THR B 1 3 ? 41.125 -27.781 22.922 1 24.86 3 THR B O 1
ATOM 4138 N N . SER B 1 4 ? 39.938 -28.859 23.469 1 26.42 4 SER B N 1
ATOM 4139 C CA . SER B 1 4 ? 39 -28.109 22.625 1 26.42 4 SER B CA 1
ATOM 4140 C C . SER B 1 4 ? 38.531 -26.844 23.328 1 26.42 4 SER B C 1
ATOM 4142 O O . SER B 1 4 ? 37.562 -26.891 24.109 1 26.42 4 SER B O 1
ATOM 4144 N N . VAL B 1 5 ? 39 -26.016 24.125 1 25.75 5 VAL B N 1
ATOM 4145 C CA . VAL B 1 5 ? 38.5 -24.969 25.016 1 25.75 5 VAL B CA 1
ATOM 4146 C C . VAL B 1 5 ? 38.094 -23.75 24.188 1 25.75 5 VAL B C 1
ATOM 4148 O O . VAL B 1 5 ? 37.625 -22.75 24.75 1 25.75 5 VAL B O 1
ATOM 4151 N N . PHE B 1 6 ? 38.062 -23.672 22.734 1 25.38 6 PHE B N 1
ATOM 4152 C CA . PHE B 1 6 ? 37.938 -22.75 21.609 1 25.38 6 PHE B CA 1
ATOM 4153 C C . PHE B 1 6 ? 36.469 -22.391 21.375 1 25.38 6 PHE B C 1
ATOM 4155 O O . PHE B 1 6 ? 36.156 -21.625 20.484 1 25.38 6 PHE B O 1
ATOM 4162 N N . ILE B 1 7 ? 35.406 -22.969 21.875 1 26.45 7 ILE B N 1
ATOM 4163 C CA . ILE B 1 7 ? 33.969 -22.859 21.719 1 26.45 7 ILE B CA 1
ATOM 4164 C C . ILE B 1 7 ? 33.5 -21.531 22.297 1 26.45 7 ILE B C 1
ATOM 4166 O O . ILE B 1 7 ? 32.469 -20.984 21.859 1 26.45 7 ILE B O 1
ATOM 4170 N N . TYR B 1 8 ? 34.125 -20.875 23.297 1 23.94 8 TYR B N 1
ATOM 4171 C CA . TYR B 1 8 ? 33.562 -19.906 24.234 1 23.94 8 TYR B CA 1
ATOM 4172 C C . TYR B 1 8 ? 33.469 -18.516 23.609 1 23.94 8 TYR B C 1
ATOM 4174 O O . TYR B 1 8 ? 33.094 -17.547 24.266 1 23.94 8 TYR B O 1
ATOM 4182 N N . ILE B 1 9 ? 33.938 -18.203 22.359 1 25.16 9 ILE B N 1
ATOM 4183 C CA . ILE B 1 9 ? 33.938 -16.906 21.703 1 25.16 9 ILE B CA 1
ATOM 4184 C C . ILE B 1 9 ? 32.531 -16.547 21.25 1 25.16 9 ILE B C 1
ATOM 4186 O O . ILE B 1 9 ? 32.25 -16.422 20.047 1 25.16 9 ILE B O 1
ATOM 4190 N N . GLU B 1 10 ? 31.453 -17.094 21.719 1 26.62 10 GLU B N 1
ATOM 4191 C CA . GLU B 1 10 ? 30.094 -16.781 21.312 1 26.62 10 GLU B CA 1
ATOM 4192 C C . GLU B 1 10 ? 29.828 -15.273 21.375 1 26.62 10 GLU B C 1
ATOM 4194 O O . GLU B 1 10 ? 29.266 -14.695 20.438 1 26.62 10 GLU B O 1
ATOM 4199 N N . LYS B 1 11 ? 29.406 -14.555 22.656 1 25.94 11 LYS B N 1
ATOM 4200 C CA . LYS B 1 11 ? 28.562 -13.594 23.344 1 25.94 11 LYS B CA 1
ATOM 4201 C C . LYS B 1 11 ? 29.203 -12.211 23.375 1 25.94 11 LYS B C 1
ATOM 4203 O O . LYS B 1 11 ? 28.703 -11.305 24.031 1 25.94 11 LYS B O 1
ATOM 4208 N N . LEU B 1 12 ? 30.375 -11.883 23.062 1 25.08 12 LEU B N 1
ATOM 4209 C CA . LEU B 1 12 ? 31.062 -10.641 23.391 1 25.08 12 LEU B CA 1
ATOM 4210 C C . LEU B 1 12 ? 30.656 -9.516 22.453 1 25.08 12 LEU B C 1
ATOM 4212 O O . LEU B 1 12 ? 31.516 -8.859 21.859 1 25.08 12 LEU B O 1
ATOM 4216 N N . LYS B 1 13 ? 29.609 -9.555 21.719 1 26.84 13 LYS B N 1
ATOM 4217 C CA . LYS B 1 13 ? 29.422 -8.516 20.703 1 26.84 13 LYS B CA 1
ATOM 4218 C C . LYS B 1 13 ? 29.25 -7.145 21.344 1 26.84 13 LYS B C 1
ATOM 4220 O O . LYS B 1 13 ? 29.359 -6.121 20.672 1 26.84 13 LYS B O 1
ATOM 4225 N N . ARG B 1 14 ? 28.359 -6.988 22.359 1 26.5 14 ARG B N 1
ATOM 4226 C CA . ARG B 1 14 ? 27.859 -5.645 22.641 1 26.5 14 ARG B CA 1
ATOM 4227 C C . ARG B 1 14 ? 28.953 -4.789 23.281 1 26.5 14 ARG B C 1
ATOM 4229 O O . ARG B 1 14 ? 28.672 -3.707 23.797 1 26.5 14 ARG B O 1
ATOM 4236 N N . ILE B 1 15 ? 30.031 -5.309 23.75 1 25.59 15 ILE B N 1
ATOM 4237 C CA . ILE B 1 15 ? 30.75 -4.508 24.75 1 25.59 15 ILE B CA 1
ATOM 4238 C C . ILE B 1 15 ? 31.406 -3.316 24.062 1 25.59 15 ILE B C 1
ATOM 4240 O O . ILE B 1 15 ? 32.25 -3.492 23.172 1 25.59 15 ILE B O 1
ATOM 4244 N N . PRO B 1 16 ? 30.859 -2.02 24.219 1 25.11 16 PRO B N 1
ATOM 4245 C CA . PRO B 1 16 ? 31.453 -0.771 23.734 1 25.11 16 PRO B CA 1
ATOM 4246 C C . PRO B 1 16 ? 32.906 -0.611 24.188 1 25.11 16 PRO B C 1
ATOM 4248 O O . PRO B 1 16 ? 33.188 -0.681 25.375 1 25.11 16 PRO B O 1
ATOM 4251 N N . ILE B 1 17 ? 33.844 -1.193 23.641 1 25.14 17 ILE B N 1
ATOM 4252 C CA . ILE B 1 17 ? 35.25 -1.03 24.031 1 25.14 17 ILE B CA 1
ATOM 4253 C C . ILE B 1 17 ? 35.625 0.449 23.984 1 25.14 17 ILE B C 1
ATOM 4255 O O . ILE B 1 17 ? 35.625 1.064 22.922 1 25.14 17 ILE B O 1
ATOM 4259 N N . ALA B 1 18 ? 35.156 1.325 25.031 1 22.84 18 ALA B N 1
ATOM 4260 C CA . ALA B 1 18 ? 35.719 2.635 25.391 1 22.84 18 ALA B CA 1
ATOM 4261 C C . ALA B 1 18 ? 37.219 2.619 25.406 1 22.84 18 ALA B C 1
ATOM 4263 O O . ALA B 1 18 ? 37.844 1.983 26.266 1 22.84 18 ALA B O 1
ATOM 4264 N N . ILE B 1 19 ? 37.844 2.396 24.344 1 22.72 19 ILE B N 1
ATOM 4265 C CA . ILE B 1 19 ? 39.281 2.65 24.312 1 22.72 19 ILE B CA 1
ATOM 4266 C C . ILE B 1 19 ? 39.562 4.055 24.844 1 22.72 19 ILE B C 1
ATOM 4268 O O . ILE B 1 19 ? 39.188 5.051 24.219 1 22.72 19 ILE B O 1
ATOM 4272 N N . VAL B 1 20 ? 39.438 4.293 26.203 1 22.45 20 VAL B N 1
ATOM 4273 C CA . VAL B 1 20 ? 39.938 5.398 27.016 1 22.45 20 VAL B CA 1
ATOM 4274 C C . VAL B 1 20 ? 41.375 5.707 26.625 1 22.45 20 VAL B C 1
ATOM 4276 O O . VAL B 1 20 ? 42.312 4.93 26.922 1 22.45 20 VAL B O 1
ATOM 4279 N N . VAL B 1 21 ? 41.625 6.09 25.453 1 23.58 21 VAL B N 1
ATOM 4280 C CA . VAL B 1 21 ? 42.938 6.684 25.172 1 23.58 21 VAL B CA 1
ATOM 4281 C C . VAL B 1 21 ? 43.188 7.84 26.141 1 23.58 21 VAL B C 1
ATOM 4283 O O . VAL B 1 21 ? 42.5 8.867 26.078 1 23.58 21 VAL B O 1
ATOM 4286 N N . LEU B 1 22 ? 43.5 7.602 27.438 1 24.05 22 LEU B N 1
ATOM 4287 C CA . LEU B 1 22 ? 44.094 8.422 28.484 1 24.05 22 LEU B CA 1
ATOM 4288 C C . LEU B 1 22 ? 45.25 9.234 27.938 1 24.05 22 LEU B C 1
ATOM 4290 O O . LEU B 1 22 ? 46.375 8.711 27.781 1 24.05 22 LEU B O 1
ATOM 4294 N N . PHE B 1 23 ? 45.031 9.953 26.875 1 27.59 23 PHE B N 1
ATOM 4295 C CA . PHE B 1 23 ? 46.062 10.922 26.547 1 27.59 23 PHE B CA 1
ATOM 4296 C C . PHE B 1 23 ? 46.344 11.844 27.734 1 27.59 23 PHE B C 1
ATOM 4298 O O . PHE B 1 23 ? 45.438 12.383 28.344 1 27.59 23 PHE B O 1
ATOM 4305 N N . ASN B 1 24 ? 47.375 11.617 28.531 1 28.06 24 ASN B N 1
ATOM 4306 C CA . ASN B 1 24 ? 47.875 12.352 29.688 1 28.06 24 ASN B CA 1
ATOM 4307 C C . ASN B 1 24 ? 47.875 13.859 29.438 1 28.06 24 ASN B C 1
ATOM 4309 O O . ASN B 1 24 ? 48.531 14.336 28.5 1 28.06 24 ASN B O 1
ATOM 4313 N N . PHE B 1 25 ? 46.781 14.531 29.688 1 33.47 25 PHE B N 1
ATOM 4314 C CA . PHE B 1 25 ? 46.625 15.977 29.734 1 33.47 25 PHE B CA 1
ATOM 4315 C C . PHE B 1 25 ? 47.906 16.641 30.25 1 33.47 25 PHE B C 1
ATOM 4317 O O . PHE B 1 25 ? 48.125 17.828 29.984 1 33.47 25 PHE B O 1
ATOM 4324 N N . SER B 1 26 ? 48.688 15.875 31.016 1 34.25 26 SER B N 1
ATOM 4325 C CA . SER B 1 26 ? 49.938 16.406 31.562 1 34.25 26 SER B CA 1
ATOM 4326 C C . SER B 1 26 ? 50.969 16.656 30.453 1 34.25 26 SER B C 1
ATOM 4328 O O . SER B 1 26 ? 51.688 17.641 30.5 1 34.25 26 SER B O 1
ATOM 4330 N N . SER B 1 27 ? 50.844 15.758 29.484 1 34.53 27 SER B N 1
ATOM 4331 C CA . SER B 1 27 ? 51.938 15.906 28.5 1 34.53 27 SER B CA 1
ATOM 4332 C C . SER B 1 27 ? 51.656 17.047 27.547 1 34.53 27 SER B C 1
ATOM 4334 O O . SER B 1 27 ? 52.562 17.609 26.953 1 34.53 27 SER B O 1
ATOM 4336 N N . ILE B 1 28 ? 50.312 17.125 27.25 1 35.56 28 ILE B N 1
ATOM 4337 C CA . ILE B 1 28 ? 50.062 18.266 26.375 1 35.56 28 ILE B CA 1
ATOM 4338 C C . ILE B 1 28 ? 50.344 19.562 27.094 1 35.56 28 ILE B C 1
ATOM 4340 O O . ILE B 1 28 ? 50.938 20.484 26.531 1 35.56 28 ILE B O 1
ATOM 4344 N N . ILE B 1 29 ? 50 19.562 28.391 1 37 29 ILE B N 1
ATOM 4345 C CA . ILE B 1 29 ? 50.438 20.703 29.188 1 37 29 ILE B CA 1
ATOM 4346 C C . ILE B 1 29 ? 51.969 20.812 29.141 1 37 29 ILE B C 1
ATOM 4348 O O . ILE B 1 29 ? 52.5 21.906 28.984 1 37 29 ILE B O 1
ATOM 4352 N N . ASN B 1 30 ? 52.5 19.641 29.109 1 36.94 30 ASN B N 1
ATOM 4353 C CA . ASN B 1 30 ? 53.938 19.625 29.078 1 36.94 30 ASN B CA 1
ATOM 4354 C C . ASN B 1 30 ? 54.5 20.125 27.75 1 36.94 30 ASN B C 1
ATOM 4356 O O . ASN B 1 30 ? 55.5 20.812 27.703 1 36.94 30 ASN B O 1
ATOM 4360 N N . ILE B 1 31 ? 53.781 19.625 26.703 1 38.44 31 ILE B N 1
ATOM 4361 C CA . ILE B 1 31 ? 54.312 20.062 25.406 1 38.44 31 ILE B CA 1
ATOM 4362 C C . ILE B 1 31 ? 54.094 21.562 25.25 1 38.44 31 ILE B C 1
ATOM 4364 O O . ILE B 1 31 ? 55 22.281 24.828 1 38.44 31 ILE B O 1
ATOM 4368 N N . ILE B 1 32 ? 52.812 21.922 25.562 1 36.16 32 ILE B N 1
ATOM 4369 C CA . ILE B 1 32 ? 52.625 23.359 25.516 1 36.16 32 ILE B CA 1
ATOM 4370 C C . ILE B 1 32 ? 53.625 24.062 26.422 1 36.16 32 ILE B C 1
ATOM 4372 O O . ILE B 1 32 ? 54.25 25.062 26.047 1 36.16 32 ILE B O 1
ATOM 4376 N N . LEU B 1 33 ? 53.812 23.312 27.516 1 35.06 33 LEU B N 1
ATOM 4377 C CA . LEU B 1 33 ? 54.812 23.844 28.422 1 35.06 33 LEU B CA 1
ATOM 4378 C C . LEU B 1 33 ? 56.188 23.781 27.828 1 35.06 33 LEU B C 1
ATOM 4380 O O . LEU B 1 33 ? 57.031 24.656 28.062 1 35.06 33 LEU B O 1
ATOM 4384 N N . SER B 1 34 ? 56.344 22.719 27.047 1 33.84 34 SER B N 1
ATOM 4385 C CA . SER B 1 34 ? 57.688 22.562 26.5 1 33.84 34 SER B CA 1
ATOM 4386 C C . SER B 1 34 ? 58 23.656 25.5 1 33.84 34 SER B C 1
ATOM 4388 O O . SER B 1 34 ? 59.156 24.062 25.375 1 33.84 34 SER B O 1
ATOM 4390 N N . TYR B 1 35 ? 57 23.75 24.562 1 32.56 35 TYR B N 1
ATOM 4391 C CA . TYR B 1 35 ? 57.312 24.75 23.547 1 32.56 35 TYR B CA 1
ATOM 4392 C C . TYR B 1 35 ? 57.562 26.109 24.188 1 32.56 35 TYR B C 1
ATOM 4394 O O . TYR B 1 35 ? 58.375 26.906 23.672 1 32.56 35 TYR B O 1
ATOM 4402 N N . TYR B 1 36 ? 56.75 26.359 25.141 1 29.81 36 TYR B N 1
ATOM 4403 C CA . TYR B 1 36 ? 57 27.641 25.766 1 29.81 36 TYR B CA 1
ATOM 4404 C C . TYR B 1 36 ? 58.344 27.641 26.5 1 29.81 36 TYR B C 1
ATOM 4406 O O . TYR B 1 36 ? 58.656 28.594 27.219 1 29.81 36 TYR B O 1
ATOM 4414 N N . ARG B 1 37 ? 58.875 26.391 26.453 1 29.08 37 ARG B N 1
ATOM 4415 C CA . ARG B 1 37 ? 60.094 26.359 27.219 1 29.08 37 ARG B CA 1
ATOM 4416 C C . ARG B 1 37 ? 61.156 27.297 26.625 1 29.08 37 ARG B C 1
ATOM 4418 O O . ARG B 1 37 ? 62.125 27.641 27.281 1 29.08 37 ARG B O 1
ATOM 4425 N N . THR B 1 38 ? 61.125 27.281 25.312 1 30.5 38 THR B N 1
ATOM 4426 C CA . THR B 1 38 ? 62.344 27.891 24.828 1 30.5 38 THR B CA 1
ATOM 4427 C C . THR B 1 38 ? 62.375 29.391 25.141 1 30.5 38 THR B C 1
ATOM 4429 O O . THR B 1 38 ? 63.312 30.094 24.766 1 30.5 38 THR B O 1
ATOM 4432 N N . ILE B 1 39 ? 61.156 29.969 25.391 1 28.52 39 ILE B N 1
ATOM 4433 C CA . ILE B 1 39 ? 61.344 31.406 25.547 1 28.52 39 ILE B CA 1
ATOM 4434 C C . ILE B 1 39 ? 62.188 31.688 26.797 1 28.52 39 ILE B C 1
ATOM 4436 O O . ILE B 1 39 ? 61.938 31.094 27.844 1 28.52 39 ILE B O 1
ATOM 4440 N N . THR B 1 40 ? 63.344 32.312 26.672 1 25.98 40 THR B N 1
ATOM 4441 C CA . THR B 1 40 ? 64.438 32.688 27.547 1 25.98 40 THR B CA 1
ATOM 4442 C C . THR B 1 40 ? 63.938 33.25 28.859 1 25.98 40 THR B C 1
ATOM 4444 O O . THR B 1 40 ? 63.094 34.156 28.859 1 25.98 40 THR B O 1
ATOM 4447 N N . LEU B 1 41 ? 63.938 32.438 29.984 1 27.97 41 LEU B N 1
ATOM 4448 C CA . LEU B 1 41 ? 63.594 32.594 31.406 1 27.97 41 LEU B CA 1
ATOM 4449 C C . LEU B 1 41 ? 64.312 33.812 32 1 27.97 41 LEU B C 1
ATOM 4451 O O . LEU B 1 41 ? 64.562 33.875 33.219 1 27.97 41 LEU B O 1
ATOM 4455 N N . SER B 1 42 ? 65.062 34.562 31.219 1 28.45 42 SER B N 1
ATOM 4456 C CA . SER B 1 42 ? 66 35.406 31.953 1 28.45 42 SER B CA 1
ATOM 4457 C C . SER B 1 42 ? 65.25 36.375 32.875 1 28.45 42 SER B C 1
ATOM 4459 O O . SER B 1 42 ? 65.75 36.688 33.969 1 28.45 42 SER B O 1
ATOM 4461 N N . VAL B 1 43 ? 64.438 37.188 32.312 1 29.83 43 VAL B N 1
ATOM 4462 C CA . VAL B 1 43 ? 64.125 38.469 32.969 1 29.83 43 VAL B CA 1
ATOM 4463 C C . VAL B 1 43 ? 63.156 38.25 34.094 1 29.83 43 VAL B C 1
ATOM 4465 O O . VAL B 1 43 ? 62.688 39.219 34.719 1 29.83 43 VAL B O 1
ATOM 4468 N N . ILE B 1 44 ? 62.625 37.031 34.344 1 27.64 44 ILE B N 1
ATOM 4469 C CA . ILE B 1 44 ? 61.406 36.938 35.156 1 27.64 44 ILE B CA 1
ATOM 4470 C C . ILE B 1 44 ? 61.781 37 36.625 1 27.64 44 ILE B C 1
ATOM 4472 O O . ILE B 1 44 ? 60.906 36.781 37.5 1 27.64 44 ILE B O 1
ATOM 4476 N N . PRO B 1 45 ? 63.031 37.156 36.969 1 29.86 45 PRO B N 1
ATOM 4477 C CA . PRO B 1 45 ? 63.25 36.969 38.406 1 29.86 45 PRO B CA 1
ATOM 4478 C C . PRO B 1 45 ? 62.438 37.938 39.281 1 29.86 45 PRO B C 1
ATOM 4480 O O . PRO B 1 45 ? 61.938 37.531 40.344 1 29.86 45 PRO B O 1
ATOM 4483 N N . SER B 1 46 ? 62.656 39.25 39.062 1 30.55 46 SER B N 1
ATOM 4484 C CA . SER B 1 46 ? 62.469 40.25 40.125 1 30.55 46 SER B CA 1
ATOM 4485 C C . SER B 1 46 ? 61 40.406 40.5 1 30.55 46 SER B C 1
ATOM 4487 O O . SER B 1 46 ? 60.656 41.062 41.5 1 30.55 46 SER B O 1
ATOM 4489 N N . LEU B 1 47 ? 60.125 40.406 39.5 1 27.91 47 LEU B N 1
ATOM 4490 C CA . LEU B 1 47 ? 58.812 40.906 39.781 1 27.91 47 LEU B CA 1
ATOM 4491 C C . LEU B 1 47 ? 58 39.875 40.594 1 27.91 47 LEU B C 1
ATOM 4493 O O . LEU B 1 47 ? 56.844 40.094 40.906 1 27.91 47 LEU B O 1
ATOM 4497 N N . CYS B 1 48 ? 58.5 38.625 40.75 1 28.52 48 CYS B N 1
ATOM 4498 C CA . CYS B 1 48 ? 57.656 37.562 41.281 1 28.52 48 CYS B CA 1
ATOM 4499 C C . CYS B 1 48 ? 57.469 37.719 42.781 1 28.52 48 CYS B C 1
ATOM 4501 O O . CYS B 1 48 ? 56.906 36.844 43.438 1 28.52 48 CYS B O 1
ATOM 4503 N N . HIS B 1 49 ? 58.344 38.438 43.438 1 30.67 49 HIS B N 1
ATOM 4504 C CA . HIS B 1 49 ? 58.25 38.25 44.875 1 30.67 49 HIS B CA 1
ATOM 4505 C C . HIS B 1 49 ? 56.844 38.594 45.375 1 30.67 49 HIS B C 1
ATOM 4507 O O . HIS B 1 49 ? 56.312 37.906 46.25 1 30.67 49 HIS B O 1
ATOM 4513 N N . ARG B 1 50 ? 56.531 39.969 45.375 1 29.75 50 ARG B N 1
ATOM 4514 C CA . ARG B 1 50 ? 55.594 40.531 46.281 1 29.75 50 ARG B CA 1
ATOM 4515 C C . ARG B 1 50 ? 54.156 40.188 45.906 1 29.75 50 ARG B C 1
ATOM 4517 O O . ARG B 1 50 ? 53.188 40.781 46.406 1 29.75 50 ARG B O 1
ATOM 4524 N N . PHE B 1 51 ? 53.938 39.594 44.656 1 32.16 51 PHE B N 1
ATOM 4525 C CA . PHE B 1 51 ? 52.5 39.531 44.438 1 32.16 51 PHE B CA 1
ATOM 4526 C C . PHE B 1 51 ? 51.812 38.594 45.438 1 32.16 51 PHE B C 1
ATOM 4528 O O . PHE B 1 51 ? 52.062 37.406 45.438 1 32.16 51 PHE B O 1
ATOM 4535 N N . THR B 1 52 ? 51.594 39.094 46.719 1 32.03 52 THR B N 1
ATOM 4536 C CA . THR B 1 52 ? 50.594 38.531 47.625 1 32.03 52 THR B CA 1
ATOM 4537 C C . THR B 1 52 ? 49.312 38.156 46.906 1 32.03 52 THR B C 1
ATOM 4539 O O . THR B 1 52 ? 48.781 38.938 46.125 1 32.03 52 THR B O 1
ATOM 4542 N N . MET B 1 53 ? 49.188 36.875 46.562 1 36.12 53 MET B N 1
ATOM 4543 C CA . MET B 1 53 ? 48.094 36.188 45.875 1 36.12 53 MET B CA 1
ATOM 4544 C C . MET B 1 53 ? 46.75 36.625 46.406 1 36.12 53 MET B C 1
ATOM 4546 O O . MET B 1 53 ? 46.25 36.031 47.375 1 36.12 53 MET B O 1
ATOM 4550 N N . GLY B 1 54 ? 46.594 37.938 46.844 1 34.47 54 GLY B N 1
ATOM 4551 C CA . GLY B 1 54 ? 45.344 38.438 47.438 1 34.47 54 GLY B CA 1
ATOM 4552 C C . GLY B 1 54 ? 44.125 38.125 46.625 1 34.47 54 GLY B C 1
ATOM 4553 O O . GLY B 1 54 ? 44.25 37.688 45.469 1 34.47 54 GLY B O 1
ATOM 4554 N N . ARG B 1 55 ? 42.844 38.531 47.219 1 43.25 55 ARG B N 1
ATOM 4555 C CA . ARG B 1 55 ? 41.406 38.469 46.938 1 43.25 55 ARG B CA 1
ATOM 4556 C C . ARG B 1 55 ? 41.094 38.906 45.5 1 43.25 55 ARG B C 1
ATOM 4558 O O . ARG B 1 55 ? 39.969 38.75 45.031 1 43.25 55 ARG B O 1
ATOM 4565 N N . GLU B 1 56 ? 42.094 39.656 44.938 1 42.12 56 GLU B N 1
ATOM 4566 C CA . GLU B 1 56 ? 41.75 40.312 43.688 1 42.12 56 GLU B CA 1
ATOM 4567 C C . GLU B 1 56 ? 41.844 39.375 42.5 1 42.12 56 GLU B C 1
ATOM 4569 O O . GLU B 1 56 ? 41.5 39.719 41.375 1 42.12 56 GLU B O 1
ATOM 4574 N N . CYS B 1 57 ? 42.719 38.344 42.75 1 42.41 57 CYS B N 1
ATOM 4575 C CA . CYS B 1 57 ? 42.844 37.469 41.562 1 42.41 57 CYS B CA 1
ATOM 4576 C C . CYS B 1 57 ? 41.625 36.625 41.344 1 42.41 57 CYS B C 1
ATOM 4578 O O . CYS B 1 57 ? 41.5 35.906 40.344 1 42.41 57 CYS B O 1
ATOM 4580 N N . LEU B 1 58 ? 40.844 36.562 42.5 1 44.94 58 LEU B N 1
ATOM 4581 C CA . LEU B 1 58 ? 39.656 35.719 42.375 1 44.94 58 LEU B CA 1
ATOM 4582 C C . LEU B 1 58 ? 38.719 36.25 41.312 1 44.94 58 LEU B C 1
ATOM 4584 O O . LEU B 1 58 ? 38.156 35.5 40.531 1 44.94 58 LEU B O 1
ATOM 4588 N N . PRO B 1 59 ? 38.562 37.656 41.375 1 49.03 59 PRO B N 1
ATOM 4589 C CA . PRO B 1 59 ? 37.625 38.125 40.375 1 49.03 59 PRO B CA 1
ATOM 4590 C C . PRO B 1 59 ? 38.125 37.938 38.938 1 49.03 59 PRO B C 1
ATOM 4592 O O . PRO B 1 59 ? 37.344 37.656 38.031 1 49.03 59 PRO B O 1
ATOM 4595 N N . PHE B 1 60 ? 39.469 38 38.781 1 48.06 60 PHE B N 1
ATOM 4596 C CA . PHE B 1 60 ? 40 37.875 37.406 1 48.06 60 PHE B CA 1
ATOM 4597 C C . PHE B 1 60 ? 39.844 36.438 36.938 1 48.06 60 PHE B C 1
ATOM 4599 O O . PHE B 1 60 ? 39.469 36.188 35.781 1 48.06 60 PHE B O 1
ATOM 4606 N N . ILE B 1 61 ? 40.25 35.5 37.781 1 48.16 61 ILE B N 1
ATOM 4607 C CA . ILE B 1 61 ? 40 34.094 37.406 1 48.16 61 ILE B CA 1
ATOM 4608 C C . ILE B 1 61 ? 38.5 33.875 37.219 1 48.16 61 ILE B C 1
ATOM 4610 O O . ILE B 1 61 ? 38.094 33.219 36.281 1 48.16 61 ILE B O 1
ATOM 4614 N N . PHE B 1 62 ? 37.75 34.531 38.25 1 47.31 62 PHE B N 1
ATOM 4615 C CA . PHE B 1 62 ? 36.312 34.438 38.062 1 47.31 62 PHE B CA 1
ATOM 4616 C C . PHE B 1 62 ? 35.875 35.125 36.781 1 47.31 62 PHE B C 1
ATOM 4618 O O . PHE B 1 62 ? 35.031 34.594 36.062 1 47.31 62 PHE B O 1
ATOM 4625 N N . LEU B 1 63 ? 36.469 36.312 36.5 1 47.78 63 LEU B N 1
ATOM 4626 C CA . LEU B 1 63 ? 36.094 36.969 35.281 1 47.78 63 LEU B CA 1
ATOM 4627 C C . LEU B 1 63 ? 36.625 36.219 34.062 1 47.78 63 LEU B C 1
ATOM 4629 O O . LEU B 1 63 ? 35.969 36.188 33 1 47.78 63 LEU B O 1
ATOM 4633 N N . MET B 1 64 ? 37.875 35.719 34.125 1 46.78 64 MET B N 1
ATOM 4634 C CA . MET B 1 64 ? 38.344 34.906 33 1 46.78 64 MET B CA 1
ATOM 4635 C C . MET B 1 64 ? 37.531 33.625 32.906 1 46.78 64 MET B C 1
ATOM 4637 O O . MET B 1 64 ? 37.438 33.031 31.812 1 46.78 64 MET B O 1
ATOM 4641 N N . LEU B 1 65 ? 37.188 33.062 34.094 1 44.25 65 LEU B N 1
ATOM 4642 C CA . LEU B 1 65 ? 36.344 31.891 34.031 1 44.25 65 LEU B CA 1
ATOM 4643 C C . LEU B 1 65 ? 34.906 32.281 33.75 1 44.25 65 LEU B C 1
ATOM 4645 O O . LEU B 1 65 ? 34.031 31.422 33.5 1 44.25 65 LEU B O 1
ATOM 4649 N N . LEU B 1 66 ? 34.531 33.5 34.062 1 40.53 66 LEU B N 1
ATOM 4650 C CA . LEU B 1 66 ? 33.156 33.875 33.812 1 40.53 66 LEU B CA 1
ATOM 4651 C C . LEU B 1 66 ? 32.812 33.719 32.312 1 40.53 66 LEU B C 1
ATOM 4653 O O . LEU B 1 66 ? 31.641 33.625 31.969 1 40.53 66 LEU B O 1
ATOM 4657 N N . PRO B 1 67 ? 33.719 34.312 31.5 1 38.28 67 PRO B N 1
ATOM 4658 C CA . PRO B 1 67 ? 33.062 34 30.219 1 38.28 67 PRO B CA 1
ATOM 4659 C C . PRO B 1 67 ? 32.844 32.5 30.016 1 38.28 67 PRO B C 1
ATOM 4661 O O . PRO B 1 67 ? 33.625 31.844 29.359 1 38.28 67 PRO B O 1
ATOM 4664 N N . VAL B 1 68 ? 32.75 31.688 31.031 1 37.47 68 VAL B N 1
ATOM 4665 C CA . VAL B 1 68 ? 32 30.516 30.594 1 37.47 68 VAL B CA 1
ATOM 4666 C C . VAL B 1 68 ? 30.891 30.922 29.641 1 37.47 68 VAL B C 1
ATOM 4668 O O . VAL B 1 68 ? 29.891 31.516 30.062 1 37.47 68 VAL B O 1
ATOM 4671 N N . ALA B 1 69 ? 31.156 31.703 28.672 1 36.09 69 ALA B N 1
ATOM 4672 C CA . ALA B 1 69 ? 30.203 31.859 27.578 1 36.09 69 ALA B CA 1
ATOM 4673 C C . ALA B 1 69 ? 29.234 30.688 27.531 1 36.09 69 ALA B C 1
ATOM 4675 O O . ALA B 1 69 ? 29.641 29.531 27.547 1 36.09 69 ALA B O 1
ATOM 4676 N N . LEU B 1 70 ? 28.156 30.688 28.234 1 40.12 70 LEU B N 1
ATOM 4677 C CA . LEU B 1 70 ? 26.969 29.891 27.922 1 40.12 70 LEU B CA 1
ATOM 4678 C C . LEU B 1 70 ? 27.016 29.438 26.469 1 40.12 70 LEU B C 1
ATOM 4680 O O . LEU B 1 70 ? 26.656 30.188 25.562 1 40.12 70 LEU B O 1
ATOM 4684 N N . VAL B 1 71 ? 28.094 29.047 26 1 42.22 71 VAL B N 1
ATOM 4685 C CA . VAL B 1 71 ? 28.078 28.391 24.688 1 42.22 71 VAL B CA 1
ATOM 4686 C C . VAL B 1 71 ? 26.797 27.594 24.531 1 42.22 71 VAL B C 1
ATOM 4688 O O . VAL B 1 71 ? 26.531 26.656 25.281 1 42.22 71 VAL B O 1
ATOM 4691 N N . TRP B 1 72 ? 25.688 28.281 24.438 1 50.81 72 TRP B N 1
ATOM 4692 C CA . TRP B 1 72 ? 24.547 27.516 23.969 1 50.81 72 TRP B CA 1
ATOM 4693 C C . TRP B 1 72 ? 24.984 26.406 23.016 1 50.81 72 TRP B C 1
ATOM 4695 O O . TRP B 1 72 ? 25.703 26.656 22.047 1 50.81 72 TRP B O 1
ATOM 4705 N N . ALA B 1 73 ? 25.312 25.281 23.547 1 63.53 73 ALA B N 1
ATOM 4706 C CA . ALA B 1 73 ? 25.688 24.125 22.734 1 63.53 73 ALA B CA 1
ATOM 4707 C C . ALA B 1 73 ? 24.656 23.875 21.641 1 63.53 73 ALA B C 1
ATOM 4709 O O . ALA B 1 73 ? 23.469 23.688 21.922 1 63.53 73 ALA B O 1
ATOM 4710 N N . ASN B 1 74 ? 24.859 24.391 20.391 1 84.12 74 ASN B N 1
ATOM 4711 C CA . ASN B 1 74 ? 24.062 24.047 19.219 1 84.12 74 ASN B CA 1
ATOM 4712 C C . ASN B 1 74 ? 23.891 22.547 19.078 1 84.12 74 ASN B C 1
ATOM 4714 O O . ASN B 1 74 ? 24.844 21.781 19.203 1 84.12 74 ASN B O 1
ATOM 4718 N N . PRO B 1 75 ? 22.625 22.172 19.062 1 93.88 75 PRO B N 1
ATOM 4719 C CA . PRO B 1 75 ? 22.438 20.75 18.781 1 93.88 75 PRO B CA 1
ATOM 4720 C C . PRO B 1 75 ? 23.281 20.266 17.609 1 93.88 75 PRO B C 1
ATOM 4722 O O . PRO B 1 75 ? 23.469 21 16.625 1 93.88 75 PRO B O 1
ATOM 4725 N N . PRO B 1 76 ? 23.891 19.094 17.797 1 95.69 76 PRO B N 1
ATOM 4726 C CA . PRO B 1 76 ? 24.641 18.547 16.656 1 95.69 76 PRO B CA 1
ATOM 4727 C C . PRO B 1 76 ? 23.797 18.438 15.391 1 95.69 76 PRO B C 1
ATOM 4729 O O . PRO B 1 76 ? 22.578 18.281 15.469 1 95.69 76 PRO B O 1
ATOM 4732 N N . THR B 1 77 ? 24.5 18.516 14.234 1 97.31 77 THR B N 1
ATOM 4733 C CA . THR B 1 77 ? 23.797 18.531 12.953 1 97.31 77 THR B CA 1
ATOM 4734 C C . THR B 1 77 ? 23.891 17.156 12.273 1 97.31 77 THR B C 1
ATOM 4736 O O . THR B 1 77 ? 24.969 16.562 12.219 1 97.31 77 THR B O 1
ATOM 4739 N N . LEU B 1 78 ? 22.781 16.578 11.875 1 97.88 78 LEU B N 1
ATOM 4740 C CA . LEU B 1 78 ? 22.719 15.375 11.047 1 97.88 78 LEU B CA 1
ATOM 4741 C C . LEU B 1 78 ? 22.781 15.734 9.57 1 97.88 78 LEU B C 1
ATOM 4743 O O . LEU B 1 78 ? 22.016 16.578 9.094 1 97.88 78 LEU B O 1
ATOM 4747 N N . ASN B 1 79 ? 23.594 15.016 8.805 1 96.06 79 ASN B N 1
ATOM 4748 C CA . ASN B 1 79 ? 23.859 15.438 7.43 1 96.06 79 ASN B CA 1
ATOM 4749 C C . ASN B 1 79 ? 23.359 14.406 6.418 1 96.06 79 ASN B C 1
ATOM 4751 O O . ASN B 1 79 ? 23.109 14.742 5.258 1 96.06 79 ASN B O 1
ATOM 4755 N N . THR B 1 80 ? 23.266 13.172 6.855 1 93.25 80 THR B N 1
ATOM 4756 C CA . THR B 1 80 ? 22.859 12.102 5.953 1 93.25 80 THR B CA 1
ATOM 4757 C C . THR B 1 80 ? 21.891 11.148 6.648 1 93.25 80 THR B C 1
ATOM 4759 O O . THR B 1 80 ? 21.75 11.188 7.875 1 93.25 80 THR B O 1
ATOM 4762 N N . THR B 1 81 ? 21.297 10.328 5.855 1 91.19 81 THR B N 1
ATOM 4763 C CA . THR B 1 81 ? 20.391 9.336 6.41 1 91.19 81 THR B CA 1
ATOM 4764 C C . THR B 1 81 ? 21.141 8.344 7.293 1 91.19 81 THR B C 1
ATOM 4766 O O . THR B 1 81 ? 20.578 7.82 8.266 1 91.19 81 THR B O 1
ATOM 4769 N N . SER B 1 82 ? 22.406 8.078 7.035 1 89.62 82 SER B N 1
ATOM 4770 C CA . SER B 1 82 ? 23.219 7.191 7.863 1 89.62 82 SER B CA 1
ATOM 4771 C C . SER B 1 82 ? 23.375 7.742 9.281 1 89.62 82 SER B C 1
ATOM 4773 O O . SER B 1 82 ? 23.484 6.977 10.234 1 89.62 82 SER B O 1
ATOM 4775 N N . ASP B 1 83 ? 23.312 9.055 9.391 1 94.94 83 ASP B N 1
ATOM 4776 C CA . ASP B 1 83 ? 23.453 9.688 10.703 1 94.94 83 ASP B CA 1
ATOM 4777 C C . ASP B 1 83 ? 22.234 9.383 11.578 1 94.94 83 ASP B C 1
ATOM 4779 O O . ASP B 1 83 ? 22.312 9.484 12.805 1 94.94 83 ASP B O 1
ATOM 4783 N N . LEU B 1 84 ? 21.125 9.039 10.945 1 96.19 84 LEU B N 1
ATOM 4784 C CA . LEU B 1 84 ? 19.906 8.766 11.688 1 96.19 84 LEU B CA 1
ATOM 4785 C C . LEU B 1 84 ? 19.984 7.41 12.383 1 96.19 84 LEU B C 1
ATOM 4787 O O . LEU B 1 84 ? 19.188 7.121 13.281 1 96.19 84 LEU B O 1
ATOM 4791 N N . ILE B 1 85 ? 20.844 6.578 11.969 1 93.75 85 ILE B N 1
ATOM 4792 C CA . ILE B 1 85 ? 20.891 5.191 12.414 1 93.75 85 ILE B CA 1
ATOM 4793 C C . ILE B 1 85 ? 21.266 5.141 13.891 1 93.75 85 ILE B C 1
ATOM 4795 O O . ILE B 1 85 ? 20.719 4.348 14.656 1 93.75 85 ILE B O 1
ATOM 4799 N N . ASN B 1 86 ? 22.109 5.969 14.344 1 87.44 86 ASN B N 1
ATOM 4800 C CA . ASN B 1 86 ? 22.703 5.805 15.664 1 87.44 86 ASN B CA 1
ATOM 4801 C C . ASN B 1 86 ? 22.125 6.789 16.672 1 87.44 86 ASN B C 1
ATOM 4803 O O . ASN B 1 86 ? 22.719 7.043 17.719 1 87.44 86 ASN B O 1
ATOM 4807 N N . ILE B 1 87 ? 21.031 7.363 16.375 1 94.75 87 ILE B N 1
ATOM 4808 C CA . ILE B 1 87 ? 20.422 8.273 17.328 1 94.75 87 ILE B CA 1
ATOM 4809 C C . ILE B 1 87 ? 19.109 7.688 17.828 1 94.75 87 ILE B C 1
ATOM 4811 O O . ILE B 1 87 ? 18.609 6.691 17.281 1 94.75 87 ILE B O 1
ATOM 4815 N N . GLU B 1 88 ? 18.641 8.266 18.859 1 92.88 88 GLU B N 1
ATOM 4816 C CA . GLU B 1 88 ? 17.328 7.867 19.375 1 92.88 88 GLU B CA 1
ATOM 4817 C C . GLU B 1 88 ? 16.25 8.844 18.953 1 92.88 88 GLU B C 1
ATOM 4819 O O . GLU B 1 88 ? 16.094 9.906 19.547 1 92.88 88 GLU B O 1
ATOM 4824 N N . PHE B 1 89 ? 15.461 8.531 17.984 1 95.81 89 PHE B N 1
ATOM 4825 C CA . PHE B 1 89 ? 14.383 9.398 17.516 1 95.81 89 PHE B CA 1
ATOM 4826 C C . PHE B 1 89 ? 13.336 8.602 16.75 1 95.81 89 PHE B C 1
ATOM 4828 O O . PHE B 1 89 ? 13.258 8.688 15.523 1 95.81 89 PHE B O 1
ATOM 4835 N N . GLY B 1 90 ? 12.508 7.902 17.484 1 94.88 90 GLY B N 1
ATOM 4836 C CA . GLY B 1 90 ? 11.359 7.238 16.875 1 94.88 90 GLY B CA 1
ATOM 4837 C C . GLY B 1 90 ? 11.742 6.02 16.047 1 94.88 90 GLY B C 1
ATOM 4838 O O . GLY B 1 90 ? 11.148 5.766 15 1 94.88 90 GLY B O 1
ATOM 4839 N N . HIS B 1 91 ? 12.711 5.215 16.453 1 93.62 91 HIS B N 1
ATOM 4840 C CA . HIS B 1 91 ? 13.227 4.078 15.703 1 93.62 91 HIS B CA 1
ATOM 4841 C C . HIS B 1 91 ? 12.445 2.809 16.016 1 93.62 91 HIS B C 1
ATOM 4843 O O . HIS B 1 91 ? 12.672 1.769 15.391 1 93.62 91 HIS B O 1
ATOM 4849 N N . ARG B 1 92 ? 11.578 2.951 16.906 1 88.94 92 ARG B N 1
ATOM 4850 C CA . ARG B 1 92 ? 10.789 1.783 17.297 1 88.94 92 ARG B CA 1
ATOM 4851 C C . ARG B 1 92 ? 9.336 2.158 17.531 1 88.94 92 ARG B C 1
ATOM 4853 O O . ARG B 1 92 ? 9.031 3.285 17.938 1 88.94 92 ARG B O 1
ATOM 4860 N N . PHE B 1 93 ? 8.445 1.21 17.25 1 86.38 93 PHE B N 1
ATOM 4861 C CA . PHE B 1 93 ? 7.047 1.34 17.625 1 86.38 93 PHE B CA 1
ATOM 4862 C C . PHE B 1 93 ? 6.898 1.471 19.141 1 86.38 93 PHE B C 1
ATOM 4864 O O . PHE B 1 93 ? 7.594 0.789 19.906 1 86.38 93 PHE B O 1
ATOM 4871 N N . PRO B 1 94 ? 6.164 2.367 19.609 1 89.31 94 PRO B N 1
ATOM 4872 C CA . PRO B 1 94 ? 5.141 3.145 18.906 1 89.31 94 PRO B CA 1
ATOM 4873 C C . PRO B 1 94 ? 5.578 4.582 18.641 1 89.31 94 PRO B C 1
ATOM 4875 O O . PRO B 1 94 ? 4.738 5.445 18.359 1 89.31 94 PRO B O 1
ATOM 4878 N N . ARG B 1 95 ? 6.84 4.84 18.734 1 93.44 95 ARG B N 1
ATOM 4879 C CA . ARG B 1 95 ? 7.34 6.188 18.469 1 93.44 95 ARG B CA 1
ATOM 4880 C C . ARG B 1 95 ? 7.141 6.578 17.016 1 93.44 95 ARG B C 1
ATOM 4882 O O . ARG B 1 95 ? 7.148 5.719 16.125 1 93.44 95 ARG B O 1
ATOM 4889 N N . HIS B 1 96 ? 6.918 7.887 16.75 1 94.5 96 HIS B N 1
ATOM 4890 C CA . HIS B 1 96 ? 6.535 8.297 15.406 1 94.5 96 HIS B CA 1
ATOM 4891 C C . HIS B 1 96 ? 7.551 9.273 14.82 1 94.5 96 HIS B C 1
ATOM 4893 O O . HIS B 1 96 ? 7.289 9.898 13.789 1 94.5 96 HIS B O 1
ATOM 4899 N N . GLY B 1 97 ? 8.688 9.398 15.383 1 97.44 97 GLY B N 1
ATOM 4900 C CA . GLY B 1 97 ? 9.648 10.43 15.031 1 97.44 97 GLY B CA 1
ATOM 4901 C C . GLY B 1 97 ? 10.094 10.367 13.586 1 97.44 97 GLY B C 1
ATOM 4902 O O . GLY B 1 97 ? 9.984 11.352 12.852 1 97.44 97 GLY B O 1
ATOM 4903 N N . LEU B 1 98 ? 10.547 9.242 13.188 1 96.69 98 LEU B N 1
ATOM 4904 C CA . LEU B 1 98 ? 11.055 9.094 11.828 1 96.69 98 LEU B CA 1
ATOM 4905 C C . LEU B 1 98 ? 9.938 9.305 10.812 1 96.69 98 LEU B C 1
ATOM 4907 O O . LEU B 1 98 ? 10.164 9.883 9.742 1 96.69 98 LEU B O 1
ATOM 4911 N N . HIS B 1 99 ? 8.742 8.859 11.102 1 94.75 99 HIS B N 1
ATOM 4912 C CA . HIS B 1 99 ? 7.594 9.102 10.234 1 94.75 99 HIS B CA 1
ATOM 4913 C C . HIS B 1 99 ? 7.309 10.594 10.102 1 94.75 99 HIS B C 1
ATOM 4915 O O . HIS B 1 99 ? 7.031 11.078 9 1 94.75 99 HIS B O 1
ATOM 4921 N N . LEU B 1 100 ? 7.383 11.234 11.18 1 97.31 100 LEU B N 1
ATOM 4922 C CA . LEU B 1 100 ? 7.133 12.672 11.219 1 97.31 100 LEU B CA 1
ATOM 4923 C C . LEU B 1 100 ? 8.203 13.43 10.43 1 97.31 100 LEU B C 1
ATOM 4925 O O . LEU B 1 100 ? 7.883 14.336 9.656 1 97.31 100 LEU B O 1
ATOM 4929 N N . LEU B 1 101 ? 9.438 13.055 10.617 1 97.69 101 LEU B N 1
ATOM 4930 C CA . LEU B 1 101 ? 10.531 13.688 9.883 1 97.69 101 LEU B CA 1
ATOM 4931 C C . LEU B 1 101 ? 10.352 13.5 8.375 1 97.69 101 LEU B C 1
ATOM 4933 O O . LEU B 1 101 ? 10.516 14.453 7.605 1 97.69 101 LEU B O 1
ATOM 4937 N N . TYR B 1 102 ? 10.023 12.305 7.996 1 94.88 102 TYR B N 1
ATOM 4938 C CA . TYR B 1 102 ? 9.75 12.023 6.594 1 94.88 102 TYR B CA 1
ATOM 4939 C C . TYR B 1 102 ? 8.68 12.953 6.047 1 94.88 102 TYR B C 1
ATOM 4941 O O . TYR B 1 102 ? 8.844 13.547 4.977 1 94.88 102 TYR B O 1
ATOM 4949 N N . PHE B 1 103 ? 7.637 13.039 6.758 1 94.69 103 PHE B N 1
ATOM 4950 C CA . PHE B 1 103 ? 6.504 13.859 6.336 1 94.69 103 PHE B CA 1
ATOM 4951 C C . PHE B 1 103 ? 6.922 15.312 6.16 1 94.69 103 PHE B C 1
ATOM 4953 O O . PHE B 1 103 ? 6.684 15.914 5.113 1 94.69 103 PHE B O 1
ATOM 4960 N N . ILE B 1 104 ? 7.57 15.867 7.133 1 95.81 104 ILE B N 1
ATOM 4961 C CA . ILE B 1 104 ? 7.938 17.281 7.125 1 95.81 104 ILE B CA 1
ATOM 4962 C C . ILE B 1 104 ? 8.953 17.547 6.02 1 95.81 104 ILE B C 1
ATOM 4964 O O . ILE B 1 104 ? 8.883 18.562 5.324 1 95.81 104 ILE B O 1
ATOM 4968 N N . ALA B 1 105 ? 9.852 16.656 5.867 1 94.75 105 ALA B N 1
ATOM 4969 C CA . ALA B 1 105 ? 10.875 16.828 4.836 1 94.75 105 ALA B CA 1
ATOM 4970 C C . ALA B 1 105 ? 10.234 16.969 3.455 1 94.75 105 ALA B C 1
ATOM 4972 O O . ALA B 1 105 ? 10.734 17.703 2.6 1 94.75 105 ALA B O 1
ATOM 4973 N N . HIS B 1 106 ? 9.172 16.328 3.275 1 90 106 HIS B N 1
ATOM 4974 C CA . HIS B 1 106 ? 8.516 16.344 1.973 1 90 106 HIS B CA 1
ATOM 4975 C C . HIS B 1 106 ? 7.719 17.625 1.773 1 90 106 HIS B C 1
ATOM 4977 O O . HIS B 1 106 ? 7.258 17.922 0.665 1 90 106 HIS B O 1
ATOM 4983 N N . HIS B 1 107 ? 7.59 18.375 2.771 1 91.19 107 HIS B N 1
ATOM 4984 C CA . HIS B 1 107 ? 6.902 19.656 2.68 1 91.19 107 HIS B CA 1
ATOM 4985 C C . HIS B 1 107 ? 7.887 20.812 2.752 1 91.19 107 HIS B C 1
ATOM 4987 O O . HIS B 1 107 ? 7.484 21.953 2.967 1 91.19 107 HIS B O 1
ATOM 4993 N N . LEU B 1 108 ? 9.156 20.453 2.57 1 92.94 108 LEU B N 1
ATOM 4994 C CA . LEU B 1 108 ? 10.219 21.453 2.555 1 92.94 108 LEU B CA 1
ATOM 4995 C C . LEU B 1 108 ? 10.969 21.422 1.226 1 92.94 108 LEU B C 1
ATOM 4997 O O . LEU B 1 108 ? 11.461 20.375 0.808 1 92.94 108 LEU B O 1
ATOM 5001 N N . ASP B 1 109 ? 11.008 22.562 0.599 1 89.06 109 ASP B N 1
ATOM 5002 C CA . ASP B 1 109 ? 11.852 22.719 -0.583 1 89.06 109 ASP B CA 1
ATOM 5003 C C . ASP B 1 109 ? 13.211 23.312 -0.212 1 89.06 109 ASP B C 1
ATOM 5005 O O . ASP B 1 109 ? 13.281 24.359 0.447 1 89.06 109 ASP B O 1
ATOM 5009 N N . VAL B 1 110 ? 14.172 22.625 -0.592 1 92.25 110 VAL B N 1
ATOM 5010 C CA . VAL B 1 110 ? 15.531 23.094 -0.333 1 92.25 110 VAL B CA 1
ATOM 5011 C C . VAL B 1 110 ? 16.219 23.438 -1.653 1 92.25 110 VAL B C 1
ATOM 5013 O O . VAL B 1 110 ? 16.469 22.547 -2.479 1 92.25 110 VAL B O 1
ATOM 5016 N N . ASP B 1 111 ? 16.609 24.641 -1.829 1 89.69 111 ASP B N 1
ATOM 5017 C CA . ASP B 1 111 ? 17.203 25.047 -3.098 1 89.69 111 ASP B CA 1
ATOM 5018 C C . ASP B 1 111 ? 18.719 24.828 -3.076 1 89.69 111 ASP B C 1
ATOM 5020 O O . ASP B 1 111 ? 19.266 24.297 -2.111 1 89.69 111 ASP B O 1
ATOM 5024 N N . ASP B 1 112 ? 19.375 25.281 -4.121 1 89.56 112 ASP B N 1
ATOM 5025 C CA . ASP B 1 112 ? 20.812 25.047 -4.293 1 89.56 112 ASP B CA 1
ATOM 5026 C C . ASP B 1 112 ? 21.625 25.891 -3.307 1 89.56 112 ASP B C 1
ATOM 5028 O O . ASP B 1 112 ? 22.781 25.578 -3.039 1 89.56 112 ASP B O 1
ATOM 5032 N N . ASN B 1 113 ? 21.094 26.953 -2.748 1 92.25 113 ASN B N 1
ATOM 5033 C CA . ASN B 1 113 ? 21.766 27.797 -1.756 1 92.25 113 ASN B CA 1
ATOM 5034 C C . ASN B 1 113 ? 21.422 27.344 -0.335 1 92.25 113 ASN B C 1
ATOM 5036 O O . ASN B 1 113 ? 21.719 28.062 0.627 1 92.25 113 ASN B O 1
ATOM 5040 N N . ASN B 1 114 ? 20.734 26.234 -0.207 1 93.31 114 ASN B N 1
ATOM 5041 C CA . ASN B 1 114 ? 20.391 25.609 1.066 1 93.31 114 ASN B CA 1
ATOM 5042 C C . ASN B 1 114 ? 19.344 26.406 1.824 1 93.31 114 ASN B C 1
ATOM 5044 O O . ASN B 1 114 ? 19.312 26.391 3.057 1 93.31 114 ASN B O 1
ATOM 5048 N N . ILE B 1 115 ? 18.641 27.188 1.06 1 94.5 115 ILE B N 1
ATOM 5049 C CA . ILE B 1 115 ? 17.5 27.875 1.659 1 94.5 115 ILE B CA 1
ATOM 5050 C C . ILE B 1 115 ? 16.328 26.906 1.77 1 94.5 115 ILE B C 1
ATOM 5052 O O . ILE B 1 115 ? 15.945 26.25 0.79 1 94.5 115 ILE B O 1
ATOM 5056 N N . ILE B 1 116 ? 15.75 26.781 2.979 1 96 116 ILE B N 1
ATOM 5057 C CA . ILE B 1 116 ? 14.648 25.875 3.24 1 96 116 ILE B CA 1
ATOM 5058 C C . ILE B 1 116 ? 13.32 26.625 3.16 1 96 116 ILE B C 1
ATOM 5060 O O . ILE B 1 116 ? 13.031 27.469 4.004 1 96 116 ILE B O 1
ATOM 5064 N N . ARG B 1 117 ? 12.531 26.297 2.213 1 93.81 117 ARG B N 1
ATOM 5065 C CA . ARG B 1 117 ? 11.242 26.953 2.025 1 93.81 117 ARG B CA 1
ATOM 5066 C C . ARG B 1 117 ? 10.094 25.969 2.293 1 93.81 117 ARG B C 1
ATOM 5068 O O . ARG B 1 117 ? 9.938 24.984 1.577 1 93.81 117 ARG B O 1
ATOM 5075 N N . PRO B 1 118 ? 9.328 26.266 3.277 1 93.94 118 PRO B N 1
ATOM 5076 C CA . PRO B 1 118 ? 8.195 25.375 3.57 1 93.94 118 PRO B CA 1
ATOM 5077 C C . PRO B 1 118 ? 6.984 25.672 2.686 1 93.94 118 PRO B C 1
ATOM 5079 O O . PRO B 1 118 ? 6.812 26.797 2.213 1 93.94 118 PRO B O 1
ATOM 5082 N N . ASN B 1 119 ? 6.145 24.672 2.475 1 89.56 119 ASN B N 1
ATOM 5083 C CA . ASN B 1 119 ? 4.855 24.875 1.821 1 89.56 119 ASN B CA 1
ATOM 5084 C C . ASN B 1 119 ? 3.727 25 2.84 1 89.56 119 ASN B C 1
ATOM 5086 O O . ASN B 1 119 ? 2.561 24.781 2.506 1 89.56 119 ASN B O 1
ATOM 5090 N N . PHE B 1 120 ? 4.105 25.234 4.035 1 92.25 120 PHE B N 1
ATOM 5091 C CA . PHE B 1 120 ? 3.189 25.438 5.148 1 92.25 120 PHE B CA 1
ATOM 5092 C C . PHE B 1 120 ? 3.594 26.672 5.953 1 92.25 120 PHE B C 1
ATOM 5094 O O . PHE B 1 120 ? 4.684 27.219 5.758 1 92.25 120 PHE B O 1
ATOM 5101 N N . VAL B 1 121 ? 2.693 27.109 6.762 1 92.12 121 VAL B N 1
ATOM 5102 C CA . VAL B 1 121 ? 2.928 28.25 7.621 1 92.12 121 VAL B CA 1
ATOM 5103 C C . VAL B 1 121 ? 2.846 27.844 9.086 1 92.12 121 VAL B C 1
ATOM 5105 O O . VAL B 1 121 ? 1.752 27.688 9.633 1 92.12 121 VAL B O 1
ATOM 5108 N N . PRO B 1 122 ? 3.98 27.734 9.703 1 92.62 122 PRO B N 1
ATOM 5109 C CA . PRO B 1 122 ? 3.965 27.25 11.094 1 92.62 122 PRO B CA 1
ATOM 5110 C C . PRO B 1 122 ? 3.158 28.156 12.016 1 92.62 122 PRO B C 1
ATOM 5112 O O . PRO B 1 122 ? 2.438 27.672 12.891 1 92.62 122 PRO B O 1
ATOM 5115 N N . ASP B 1 123 ? 3.26 29.422 11.875 1 90.12 123 ASP B N 1
ATOM 5116 C CA . ASP B 1 123 ? 2.631 30.391 12.766 1 90.12 123 ASP B CA 1
ATOM 5117 C C . ASP B 1 123 ? 1.116 30.406 12.57 1 90.12 123 ASP B C 1
ATOM 5119 O O . ASP B 1 123 ? 0.387 30.953 13.406 1 90.12 123 ASP B O 1
ATOM 5123 N N . ARG B 1 124 ? 0.674 29.859 11.539 1 89.62 124 ARG B N 1
ATOM 5124 C CA . ARG B 1 124 ? -0.759 29.75 11.289 1 89.62 124 ARG B CA 1
ATOM 5125 C C . ARG B 1 124 ? -1.325 28.469 11.891 1 89.62 124 ARG B C 1
ATOM 5127 O O . ARG B 1 124 ? -2.541 28.266 11.898 1 89.62 124 ARG B O 1
ATOM 5134 N N . GLY B 1 125 ? -0.407 27.594 12.328 1 90.19 125 GLY B N 1
ATOM 5135 C CA . GLY B 1 125 ? -0.835 26.344 12.945 1 90.19 125 GLY B CA 1
ATOM 5136 C C . GLY B 1 125 ? -0.996 25.203 11.945 1 90.19 125 GLY B C 1
ATOM 5137 O O . GLY B 1 125 ? -1.628 24.203 12.25 1 90.19 125 GLY B O 1
ATOM 5138 N N . ASP B 1 126 ? -0.458 25.344 10.758 1 91.94 126 ASP B N 1
ATOM 5139 C CA . ASP B 1 126 ? -0.551 24.297 9.742 1 91.94 126 ASP B CA 1
ATOM 5140 C C . ASP B 1 126 ? -0.041 22.969 10.281 1 91.94 126 ASP B C 1
ATOM 5142 O O . ASP B 1 126 ? 0.963 22.922 10.992 1 91.94 126 ASP B O 1
ATOM 5146 N N . TRP B 1 127 ? -0.771 21.891 10.031 1 91.81 127 TRP B N 1
ATOM 5147 C CA . TRP B 1 127 ? -0.444 20.516 10.398 1 91.81 127 TRP B CA 1
ATOM 5148 C C . TRP B 1 127 ? -0.403 20.344 11.914 1 91.81 127 TRP B C 1
ATOM 5150 O O . TRP B 1 127 ? 0.05 19.312 12.414 1 91.81 127 TRP B O 1
ATOM 5160 N N . GLY B 1 128 ? -0.73 21.359 12.641 1 90.56 128 GLY B N 1
ATOM 5161 C CA . GLY B 1 128 ? -0.709 21.266 14.086 1 90.56 128 GLY B CA 1
ATOM 5162 C C . GLY B 1 128 ? 0.513 21.922 14.711 1 90.56 128 GLY B C 1
ATOM 5163 O O . GLY B 1 128 ? 0.799 21.734 15.891 1 90.56 128 GLY B O 1
ATOM 5164 N N . PHE B 1 129 ? 1.229 22.656 13.953 1 93.5 129 PHE B N 1
ATOM 5165 C CA . PHE B 1 129 ? 2.338 23.422 14.508 1 93.5 129 PHE B CA 1
ATOM 5166 C C . PHE B 1 129 ? 1.847 24.375 15.586 1 93.5 129 PHE B C 1
ATOM 5168 O O . PHE B 1 129 ? 0.781 24.984 15.453 1 93.5 129 PHE B O 1
ATOM 5175 N N . PHE B 1 130 ? 2.631 24.562 16.609 1 92 130 PHE B N 1
ATOM 5176 C CA . PHE B 1 130 ? 2.357 25.531 17.656 1 92 130 PHE B CA 1
ATOM 5177 C C . PHE B 1 130 ? 3.645 26.203 18.109 1 92 130 PHE B C 1
ATOM 5179 O O . PHE B 1 130 ? 4.734 25.656 17.953 1 92 130 PHE B O 1
ATOM 5186 N N . SER B 1 131 ? 3.5 27.344 18.625 1 92.38 131 SER B N 1
ATOM 5187 C CA . SER B 1 131 ? 4.652 28.109 19.094 1 92.38 131 SER B CA 1
ATOM 5188 C C . SER B 1 131 ? 5.281 27.438 20.312 1 92.38 131 SER B C 1
ATOM 5190 O O . SER B 1 131 ? 4.574 26.969 21.219 1 92.38 131 SER B O 1
ATOM 5192 N N . TYR B 1 132 ? 6.547 27.391 20.234 1 92.69 132 TYR B N 1
ATOM 5193 C CA . TYR B 1 132 ? 7.305 26.828 21.344 1 92.69 132 TYR B CA 1
ATOM 5194 C C . TYR B 1 132 ? 8.234 27.875 21.969 1 92.69 132 TYR B C 1
ATOM 5196 O O . TYR B 1 132 ? 9.078 28.438 21.281 1 92.69 132 TYR B O 1
ATOM 5204 N N . SER B 1 133 ? 8.172 28.172 23.266 1 88.75 133 SER B N 1
ATOM 5205 C CA . SER B 1 133 ? 8.898 29.25 23.938 1 88.75 133 SER B CA 1
ATOM 5206 C C . SER B 1 133 ? 10.328 28.828 24.266 1 88.75 133 SER B C 1
ATOM 5208 O O . SER B 1 133 ? 11.195 29.688 24.484 1 88.75 133 SER B O 1
ATOM 5210 N N . ASP B 1 134 ? 10.703 27.625 24.203 1 89.88 134 ASP B N 1
ATOM 5211 C CA . ASP B 1 134 ? 12.031 27.094 24.5 1 89.88 134 ASP B CA 1
ATOM 5212 C C . ASP B 1 134 ? 12.555 27.641 25.828 1 89.88 134 ASP B C 1
ATOM 5214 O O . ASP B 1 134 ? 13.672 28.141 25.891 1 89.88 134 ASP B O 1
ATOM 5218 N N . SER B 1 135 ? 11.852 27.609 26.844 1 83.44 135 SER B N 1
ATOM 5219 C CA . SER B 1 135 ? 12.242 28.125 28.141 1 83.44 135 SER B CA 1
ATOM 5220 C C . SER B 1 135 ? 13.43 27.359 28.719 1 83.44 135 SER B C 1
ATOM 5222 O O . SER B 1 135 ? 14.211 27.906 29.5 1 83.44 135 SER B O 1
ATOM 5224 N N . GLU B 1 136 ? 13.594 26.156 28.375 1 84.38 136 GLU B N 1
ATOM 5225 C CA . GLU B 1 136 ? 14.672 25.297 28.859 1 84.38 136 GLU B CA 1
ATOM 5226 C C . GLU B 1 136 ? 15.969 25.547 28.109 1 84.38 136 GLU B C 1
ATOM 5228 O O . GLU B 1 136 ? 17.047 25.109 28.531 1 84.38 136 GLU B O 1
ATOM 5233 N N . GLY B 1 137 ? 15.914 26.219 27.031 1 88.62 137 GLY B N 1
ATOM 5234 C CA . GLY B 1 137 ? 17.109 26.594 26.281 1 88.62 137 GLY B CA 1
ATOM 5235 C C . GLY B 1 137 ? 17.703 25.453 25.5 1 88.62 137 GLY B C 1
ATOM 5236 O O . GLY B 1 137 ? 18.922 25.219 25.547 1 88.62 137 GLY B O 1
ATOM 5237 N N . VAL B 1 138 ? 16.859 24.719 24.922 1 92.56 138 VAL B N 1
ATOM 5238 C CA . VAL B 1 138 ? 17.297 23.562 24.125 1 92.56 138 VAL B CA 1
ATOM 5239 C C . VAL B 1 138 ? 17.828 24.031 22.781 1 92.56 138 VAL B C 1
ATOM 5241 O O . VAL B 1 138 ? 18.75 23.422 22.219 1 92.56 138 VAL B O 1
ATOM 5244 N N . PHE B 1 139 ? 17.344 25.156 22.281 1 94.81 139 PHE B N 1
ATOM 5245 C CA . PHE B 1 139 ? 17.672 25.641 20.953 1 94.81 139 PHE B CA 1
ATOM 5246 C C . PHE B 1 139 ? 18.453 26.953 21.031 1 94.81 139 PHE B C 1
ATOM 5248 O O . PHE B 1 139 ? 18.406 27.656 22.047 1 94.81 139 PHE B O 1
ATOM 5255 N N . PRO B 1 140 ? 19.172 27.266 19.953 1 93.12 140 PRO B N 1
ATOM 5256 C CA . PRO B 1 140 ? 19.875 28.562 19.938 1 93.12 140 PRO B CA 1
ATOM 5257 C C . PRO B 1 140 ? 18.938 29.75 20.109 1 93.12 140 PRO B C 1
ATOM 5259 O O . PRO B 1 140 ? 17.797 29.703 19.641 1 93.12 140 PRO B O 1
ATOM 5262 N N . PRO B 1 141 ? 19.469 30.719 20.719 1 90.5 141 PRO B N 1
ATOM 5263 C CA . PRO B 1 141 ? 18.609 31.891 20.906 1 90.5 141 PRO B CA 1
ATOM 5264 C C . PRO B 1 141 ? 18.219 32.531 19.578 1 90.5 141 PRO B C 1
ATOM 5266 O O . PRO B 1 141 ? 18.984 32.5 18.609 1 90.5 141 PRO B O 1
ATOM 5269 N N . LEU B 1 142 ? 17.031 33.125 19.594 1 90.88 142 LEU B N 1
ATOM 5270 C CA . LEU B 1 142 ? 16.516 33.844 18.422 1 90.88 142 LEU B CA 1
ATOM 5271 C C . LEU B 1 142 ? 17.172 35.219 18.297 1 90.88 142 LEU B C 1
ATOM 5273 O O . LEU B 1 142 ? 17.359 35.906 19.297 1 90.88 142 LEU B O 1
ATOM 5277 N N . LEU B 1 143 ? 17.547 35.562 17.125 1 85.12 143 LEU B N 1
ATOM 5278 C CA . LEU B 1 143 ? 18.125 36.875 16.891 1 85.12 143 LEU B CA 1
ATOM 5279 C C . LEU B 1 143 ? 17.062 37.969 17.016 1 85.12 143 LEU B C 1
ATOM 5281 O O . LEU B 1 143 ? 17.344 39.062 17.516 1 85.12 143 LEU B O 1
ATOM 5285 N N . ASP B 1 144 ? 15.914 37.719 16.516 1 86.88 144 ASP B N 1
ATOM 5286 C CA . ASP B 1 144 ? 14.766 38.625 16.609 1 86.88 144 ASP B CA 1
ATOM 5287 C C . ASP B 1 144 ? 13.547 37.906 17.188 1 86.88 144 ASP B C 1
ATOM 5289 O O . ASP B 1 144 ? 12.797 37.25 16.453 1 86.88 144 ASP B O 1
ATOM 5293 N N . GLN B 1 145 ? 13.266 38.125 18.359 1 82.25 145 GLN B N 1
ATOM 5294 C CA . GLN B 1 145 ? 12.211 37.406 19.078 1 82.25 145 GLN B CA 1
ATOM 5295 C C . GLN B 1 145 ? 10.828 37.844 18.594 1 82.25 145 GLN B C 1
ATOM 5297 O O . GLN B 1 145 ? 9.852 37.125 18.797 1 82.25 145 GLN B O 1
ATOM 5302 N N . ASN B 1 146 ? 10.828 39 18.016 1 79.44 146 ASN B N 1
ATOM 5303 C CA . ASN B 1 146 ? 9.531 39.5 17.578 1 79.44 146 ASN B CA 1
ATOM 5304 C C . ASN B 1 146 ? 9.172 39 16.188 1 79.44 146 ASN B C 1
ATOM 5306 O O . ASN B 1 146 ? 7.996 38.938 15.828 1 79.44 146 ASN B O 1
ATOM 5310 N N . GLN B 1 147 ? 10.203 38.656 15.461 1 83.31 147 GLN B N 1
ATOM 5311 C CA . GLN B 1 147 ? 9.945 38.312 14.062 1 83.31 147 GLN B CA 1
ATOM 5312 C C . GLN B 1 147 ? 10.258 36.844 13.781 1 83.31 147 GLN B C 1
ATOM 5314 O O . GLN B 1 147 ? 9.922 36.344 12.711 1 83.31 147 GLN B O 1
ATOM 5319 N N . GLN B 1 148 ? 10.891 36.281 14.695 1 89.44 148 GLN B N 1
ATOM 5320 C CA . GLN B 1 148 ? 11.242 34.875 14.562 1 89.44 148 GLN B CA 1
ATOM 5321 C C . GLN B 1 148 ? 10.586 34.031 15.664 1 89.44 148 GLN B C 1
ATOM 5323 O O . GLN B 1 148 ? 10.117 34.562 16.672 1 89.44 148 GLN B O 1
ATOM 5328 N N . GLY B 1 149 ? 10.516 32.75 15.391 1 92 149 GLY B N 1
ATOM 5329 C CA . GLY B 1 149 ? 10 31.875 16.438 1 92 149 GLY B CA 1
ATOM 5330 C C . GLY B 1 149 ? 10.328 30.406 16.188 1 92 149 GLY B C 1
ATOM 5331 O O . GLY B 1 149 ? 10.766 30.031 15.109 1 92 149 GLY B O 1
ATOM 5332 N N . TYR B 1 150 ? 10.219 29.703 17.312 1 95.38 150 TYR B N 1
ATOM 5333 C CA . TYR B 1 150 ? 10.242 28.25 17.234 1 95.38 150 TYR B CA 1
ATOM 5334 C C . TYR B 1 150 ? 8.828 27.672 17.219 1 95.38 150 TYR B C 1
ATOM 5336 O O . TYR B 1 150 ? 7.965 28.109 17.984 1 95.38 150 TYR B O 1
ATOM 5344 N N . TYR B 1 151 ? 8.594 26.781 16.312 1 95.31 151 TYR B N 1
ATOM 5345 C CA . TYR B 1 151 ? 7.309 26.109 16.188 1 95.31 151 TYR B CA 1
ATOM 5346 C C . TYR B 1 151 ? 7.492 24.594 16.172 1 95.31 151 TYR B C 1
ATOM 5348 O O . TYR B 1 151 ? 8.352 24.062 15.461 1 95.31 151 TYR B O 1
ATOM 5356 N N . SER B 1 152 ? 6.727 23.938 16.969 1 96.25 152 SER B N 1
ATOM 5357 C CA . SER B 1 152 ? 6.844 22.5 17.141 1 96.25 152 SER B CA 1
ATOM 5358 C C . SER B 1 152 ? 5.625 21.781 16.562 1 96.25 152 SER B C 1
ATOM 5360 O O . SER B 1 152 ? 4.508 22.297 16.625 1 96.25 152 SER B O 1
ATOM 5362 N N . VAL B 1 153 ? 5.848 20.609 15.977 1 96.69 153 VAL B N 1
ATOM 5363 C CA . VAL B 1 153 ? 4.789 19.734 15.484 1 96.69 153 VAL B CA 1
ATOM 5364 C C . VAL B 1 153 ? 5.062 18.297 15.93 1 96.69 153 VAL B C 1
ATOM 5366 O O . VAL B 1 153 ? 6.211 17.938 16.203 1 96.69 153 VAL B O 1
ATOM 5369 N N . GLY B 1 154 ? 3.982 17.5 16.062 1 95.88 154 GLY B N 1
ATOM 5370 C CA . GLY B 1 154 ? 4.141 16.094 16.406 1 95.88 154 GLY B CA 1
ATOM 5371 C C . GLY B 1 154 ? 3.451 15.727 17.719 1 95.88 154 GLY B C 1
ATOM 5372 O O . GLY B 1 154 ? 3.453 14.555 18.109 1 95.88 154 GLY B O 1
ATOM 5373 N N . ASN B 1 155 ? 2.924 16.719 18.422 1 94 155 ASN B N 1
ATOM 5374 C CA . ASN B 1 155 ? 2.107 16.406 19.594 1 94 155 ASN B CA 1
ATOM 5375 C C . ASN B 1 155 ? 0.781 15.766 19.188 1 94 155 ASN B C 1
ATOM 5377 O O . ASN B 1 155 ? -0.161 16.453 18.812 1 94 155 ASN B O 1
ATOM 5381 N N . LEU B 1 156 ? 0.642 14.492 19.359 1 91.88 156 LEU B N 1
ATOM 5382 C CA . LEU B 1 156 ? -0.487 13.742 18.812 1 91.88 156 LEU B CA 1
ATOM 5383 C C . LEU B 1 156 ? -1.646 13.719 19.812 1 91.88 156 LEU B C 1
ATOM 5385 O O . LEU B 1 156 ? -2.715 13.188 19.516 1 91.88 156 LEU B O 1
ATOM 5389 N N . ASN B 1 157 ? -1.471 14.32 20.953 1 85.44 157 ASN B N 1
ATOM 5390 C CA . ASN B 1 157 ? -2.557 14.453 21.922 1 85.44 157 ASN B CA 1
ATOM 5391 C C . ASN B 1 157 ? -3.523 15.562 21.516 1 85.44 157 ASN B C 1
ATOM 5393 O O . ASN B 1 157 ? -4.648 15.625 22.031 1 85.44 157 ASN B O 1
ATOM 5397 N N . LEU B 1 158 ? -3.059 16.328 20.703 1 78.44 158 LEU B N 1
ATOM 5398 C CA . LEU B 1 158 ? -3.848 17.5 20.344 1 78.44 158 LEU B CA 1
ATOM 5399 C C . LEU B 1 158 ? -4.746 17.188 19.141 1 78.44 158 LEU B C 1
ATOM 5401 O O . LEU B 1 158 ? -4.324 16.531 18.203 1 78.44 158 LEU B O 1
ATOM 5405 N N . GLN B 1 159 ? -5.898 17.688 19.188 1 74.56 159 GLN B N 1
ATOM 5406 C CA . GLN B 1 159 ? -6.852 17.5 18.094 1 74.56 159 GLN B CA 1
ATOM 5407 C C . GLN B 1 159 ? -6.336 18.109 16.797 1 74.56 159 GLN B C 1
ATOM 5409 O O . GLN B 1 159 ? -6.727 17.688 15.703 1 74.56 159 GLN B O 1
ATOM 5414 N N . ILE B 1 160 ? -5.512 19.047 16.969 1 71.31 160 ILE B N 1
ATOM 5415 C CA . ILE B 1 160 ? -4.977 19.75 15.812 1 71.31 160 ILE B CA 1
ATOM 5416 C C . ILE B 1 160 ? -4.078 18.812 15.008 1 71.31 160 ILE B C 1
ATOM 5418 O O . ILE B 1 160 ? -3.783 19.078 13.844 1 71.31 160 ILE B O 1
ATOM 5422 N N . SER B 1 161 ? -3.709 17.719 15.617 1 75.5 161 SER B N 1
ATOM 5423 C CA . SER B 1 161 ? -2.801 16.797 14.945 1 75.5 161 SER B CA 1
ATOM 5424 C C . SER B 1 161 ? -3.559 15.844 14.031 1 75.5 161 SER B C 1
ATOM 5426 O O . SER B 1 161 ? -2.953 15.008 13.359 1 75.5 161 SER B O 1
ATOM 5428 N N . TYR B 1 162 ? -4.848 16.094 13.938 1 81.94 162 TYR B N 1
ATOM 5429 C CA . TYR B 1 162 ? -5.641 15.234 13.07 1 81.94 162 TYR B CA 1
ATOM 5430 C C . TYR B 1 162 ? -5.27 15.438 11.609 1 81.94 162 TYR B C 1
ATOM 5432 O O . TYR B 1 162 ? -5.578 14.594 10.758 1 81.94 162 TYR B O 1
ATOM 5440 N N . SER B 1 163 ? -4.617 16.531 11.406 1 89.12 163 SER B N 1
ATOM 5441 C CA . SER B 1 163 ? -4.273 16.859 10.023 1 89.12 163 SER B CA 1
ATOM 5442 C C . SER B 1 163 ? -3.041 16.094 9.57 1 89.12 163 SER B C 1
ATOM 5444 O O . SER B 1 163 ? -2.742 16.047 8.375 1 89.12 163 SER B O 1
ATOM 5446 N N . LEU B 1 164 ? -2.34 15.477 10.523 1 92.31 164 LEU B N 1
ATOM 5447 C CA . LEU B 1 164 ? -1.176 14.68 10.156 1 92.31 164 LEU B CA 1
ATOM 5448 C C . LEU B 1 164 ? -1.6 13.383 9.484 1 92.31 164 LEU B C 1
ATOM 5450 O O . LEU B 1 164 ? -2.662 12.836 9.789 1 92.31 164 LEU B O 1
ATOM 5454 N N . PRO B 1 165 ? -0.797 12.938 8.578 1 89.88 165 PRO B N 1
ATOM 5455 C CA . PRO B 1 165 ? -1.17 11.711 7.867 1 89.88 165 PRO B CA 1
ATOM 5456 C C . PRO B 1 165 ? -1.225 10.492 8.781 1 89.88 165 PRO B C 1
ATOM 5458 O O . PRO B 1 165 ? -0.614 10.492 9.859 1 89.88 165 PRO B O 1
ATOM 5461 N N . HIS B 1 166 ? -1.888 9.516 8.273 1 86.25 166 HIS B N 1
ATOM 5462 C CA . HIS B 1 166 ? -2.135 8.297 9.047 1 86.25 166 HIS B CA 1
ATOM 5463 C C . HIS B 1 166 ? -0.829 7.598 9.406 1 86.25 166 HIS B C 1
ATOM 5465 O O . HIS B 1 166 ? -0.679 7.086 10.516 1 86.25 166 HIS B O 1
ATOM 5471 N N . PHE B 1 167 ? 0.125 7.574 8.477 1 86.88 167 PHE B N 1
ATOM 5472 C CA . PHE B 1 167 ? 1.346 6.824 8.742 1 86.88 167 PHE B CA 1
ATOM 5473 C C . PHE B 1 167 ? 2.139 7.461 9.875 1 86.88 167 PHE B C 1
ATOM 5475 O O . PHE B 1 167 ? 3.008 6.82 10.469 1 86.88 167 PHE B O 1
ATOM 5482 N N . VAL B 1 168 ? 1.827 8.68 10.203 1 92.75 168 VAL B N 1
ATOM 5483 C CA . VAL B 1 168 ? 2.463 9.344 11.336 1 92.75 168 VAL B CA 1
ATOM 5484 C C . VAL B 1 168 ? 1.68 9.047 12.617 1 92.75 168 VAL B C 1
ATOM 5486 O O . VAL B 1 168 ? 2.271 8.812 13.672 1 92.75 168 VAL B O 1
ATOM 5489 N N . THR B 1 169 ? 0.39 8.992 12.547 1 91 169 THR B N 1
ATOM 5490 C CA . THR B 1 169 ? -0.454 8.977 13.734 1 91 169 THR B CA 1
ATOM 5491 C C . THR B 1 169 ? -0.859 7.551 14.094 1 91 169 THR B C 1
ATOM 5493 O O . THR B 1 169 ? -1.356 7.301 15.195 1 91 169 THR B O 1
ATOM 5496 N N . GLN B 1 170 ? -0.703 6.641 13.258 1 84.25 170 GLN B N 1
ATOM 5497 C CA . GLN B 1 170 ? -1.221 5.285 13.414 1 84.25 170 GLN B CA 1
ATOM 5498 C C . GLN B 1 170 ? -0.7 4.645 14.695 1 84.25 170 GLN B C 1
ATOM 5500 O O . GLN B 1 170 ? -1.459 4.008 15.43 1 84.25 170 GLN B O 1
ATOM 5505 N N . SER B 1 171 ? 0.592 4.805 14.938 1 83.44 171 SER B N 1
ATOM 5506 C CA . SER B 1 171 ? 1.188 4.168 16.109 1 83.44 171 SER B CA 1
ATOM 5507 C C . SER B 1 171 ? 0.602 4.727 17.391 1 83.44 171 SER B C 1
ATOM 5509 O O . SER B 1 171 ? 0.464 4 18.391 1 83.44 171 SER B O 1
ATOM 5511 N N . TYR B 1 172 ? 0.252 5.945 17.375 1 87.38 172 TYR B N 1
ATOM 5512 C CA . TYR B 1 172 ? -0.345 6.594 18.531 1 87.38 172 TYR B CA 1
ATOM 5513 C C . TYR B 1 172 ? -1.666 5.934 18.922 1 87.38 172 TYR B C 1
ATOM 5515 O O . TYR B 1 172 ? -1.938 5.703 20.094 1 87.38 172 TYR B O 1
ATOM 5523 N N . ARG B 1 173 ? -2.387 5.582 18 1 79.38 173 ARG B N 1
ATOM 5524 C CA . ARG B 1 173 ? -3.721 5.031 18.203 1 79.38 173 ARG B CA 1
ATOM 5525 C C . ARG B 1 173 ? -3.65 3.549 18.562 1 79.38 173 ARG B C 1
ATOM 5527 O O . ARG B 1 173 ? -4.5 3.039 19.297 1 79.38 173 ARG B O 1
ATOM 5534 N N . LEU B 1 174 ? -2.654 2.924 18.047 1 77.44 174 LEU B N 1
ATOM 5535 C CA . LEU B 1 174 ? -2.525 1.482 18.234 1 77.44 174 LEU B CA 1
ATOM 5536 C C . LEU B 1 174 ? -1.906 1.172 19.594 1 77.44 174 LEU B C 1
ATOM 5538 O O . LEU B 1 174 ? -2.029 0.051 20.094 1 77.44 174 LEU B O 1
ATOM 5542 N N . ALA B 1 175 ? -1.264 2.15 20.156 1 80.31 175 ALA B N 1
ATOM 5543 C CA . ALA B 1 175 ? -0.532 1.902 21.391 1 80.31 175 ALA B CA 1
ATOM 5544 C C . ALA B 1 175 ? -1.101 2.73 22.531 1 80.31 175 ALA B C 1
ATOM 5546 O O . ALA B 1 175 ? -0.356 3.406 23.25 1 80.31 175 ALA B O 1
ATOM 5547 N N . LEU B 1 176 ? -2.342 2.764 22.828 1 75.19 176 LEU B N 1
ATOM 5548 C CA . LEU B 1 176 ? -3.033 3.59 23.812 1 75.19 176 LEU B CA 1
ATOM 5549 C C . LEU B 1 176 ? -2.406 3.436 25.188 1 75.19 176 LEU B C 1
ATOM 5551 O O . LEU B 1 176 ? -2.357 4.391 25.969 1 75.19 176 LEU B O 1
ATOM 5555 N N . GLY B 1 177 ? -1.763 2.387 25.547 1 75.06 177 GLY B N 1
ATOM 5556 C CA . GLY B 1 177 ? -1.201 2.168 26.859 1 75.06 177 GLY B CA 1
ATOM 5557 C C . GLY B 1 177 ? 0.276 2.5 26.953 1 75.06 177 GLY B C 1
ATOM 5558 O O . GLY B 1 177 ? 0.859 2.49 28.031 1 75.06 177 GLY B O 1
ATOM 5559 N N . SER B 1 178 ? 0.792 3 25.906 1 84.56 178 SER B N 1
ATOM 5560 C CA . SER B 1 178 ? 2.229 3.258 25.906 1 84.56 178 SER B CA 1
ATOM 5561 C C . SER B 1 178 ? 2.525 4.742 26.094 1 84.56 178 SER B C 1
ATOM 5563 O O . SER B 1 178 ? 1.951 5.59 25.422 1 84.56 178 SER B O 1
ATOM 5565 N N . ALA B 1 179 ? 3.434 5.016 26.969 1 86.5 179 ALA B N 1
ATOM 5566 C CA . ALA B 1 179 ? 3.85 6.391 27.219 1 86.5 179 ALA B CA 1
ATOM 5567 C C . ALA B 1 179 ? 4.777 6.902 26.125 1 86.5 179 ALA B C 1
ATOM 5569 O O . ALA B 1 179 ? 5.027 8.109 26.031 1 86.5 179 ALA B O 1
ATOM 5570 N N . GLU B 1 180 ? 5.242 6.02 25.297 1 91.12 180 GLU B N 1
ATOM 5571 C CA . GLU B 1 180 ? 6.25 6.375 24.312 1 91.12 180 GLU B CA 1
ATOM 5572 C C . GLU B 1 180 ? 5.602 6.879 23.031 1 91.12 180 GLU B C 1
ATOM 5574 O O . GLU B 1 180 ? 6.281 7.43 22.156 1 91.12 180 GLU B O 1
ATOM 5579 N N . ARG B 1 181 ? 4.309 6.84 22.922 1 90.25 181 ARG B N 1
ATOM 5580 C CA . ARG B 1 181 ? 3.633 7.012 21.641 1 90.25 181 ARG B CA 1
ATOM 5581 C C . ARG B 1 181 ? 3.529 8.484 21.281 1 90.25 181 ARG B C 1
ATOM 5583 O O . ARG B 1 181 ? 3.113 8.82 20.156 1 90.25 181 ARG B O 1
ATOM 5590 N N . ASN B 1 182 ? 3.867 9.414 22.172 1 93.69 182 ASN B N 1
ATOM 5591 C CA . ASN B 1 182 ? 3.729 10.844 21.906 1 93.69 182 ASN B CA 1
ATOM 5592 C C . ASN B 1 182 ? 4.969 11.617 22.344 1 93.69 182 ASN B C 1
ATOM 5594 O O . ASN B 1 182 ? 4.855 12.703 22.906 1 93.69 182 ASN B O 1
ATOM 5598 N N . ARG B 1 183 ? 6.137 11.18 22 1 95.38 183 ARG B N 1
ATOM 5599 C CA . ARG B 1 183 ? 7.355 11.797 22.516 1 95.38 183 ARG B CA 1
ATOM 5600 C C . ARG B 1 183 ? 8.047 12.633 21.453 1 95.38 183 ARG B C 1
ATOM 5602 O O . ARG B 1 183 ? 8.703 13.633 21.75 1 95.38 183 ARG B O 1
ATOM 5609 N N . ASP B 1 184 ? 7.957 12.25 20.266 1 96.94 184 ASP B N 1
ATOM 5610 C CA . ASP B 1 184 ? 8.805 12.781 19.203 1 96.94 184 ASP B CA 1
ATOM 5611 C C . ASP B 1 184 ? 8.227 14.07 18.641 1 96.94 184 ASP B C 1
ATOM 5613 O O . ASP B 1 184 ? 7.008 14.203 18.5 1 96.94 184 ASP B O 1
ATOM 5617 N N . ARG B 1 185 ? 9.188 15.023 18.375 1 97.5 185 ARG B N 1
ATOM 5618 C CA . ARG B 1 185 ? 8.797 16.312 17.828 1 97.5 185 ARG B CA 1
ATOM 5619 C C . ARG B 1 185 ? 9.75 16.766 16.719 1 97.5 185 ARG B C 1
ATOM 5621 O O . ARG B 1 185 ? 10.93 16.391 16.719 1 97.5 185 ARG B O 1
ATOM 5628 N N . VAL B 1 186 ? 9.211 17.484 15.766 1 98.19 186 VAL B N 1
ATOM 5629 C CA . VAL B 1 186 ? 10.008 18.297 14.852 1 98.19 186 VAL B CA 1
ATOM 5630 C C . VAL B 1 186 ? 9.797 19.766 15.156 1 98.19 186 VAL B C 1
ATOM 5632 O O . VAL B 1 186 ? 8.664 20.219 15.383 1 98.19 186 VAL B O 1
ATOM 5635 N N . VAL B 1 187 ? 10.875 20.516 15.25 1 97.94 187 VAL B N 1
ATOM 5636 C CA . VAL B 1 187 ? 10.82 21.938 15.547 1 97.94 187 VAL B CA 1
ATOM 5637 C C . VAL B 1 187 ? 11.453 22.734 14.406 1 97.94 187 VAL B C 1
ATOM 5639 O O . VAL B 1 187 ? 12.523 22.375 13.914 1 97.94 187 VAL B O 1
ATOM 5642 N N . VAL B 1 188 ? 10.758 23.75 14.016 1 97.75 188 VAL B N 1
ATOM 5643 C CA . VAL B 1 188 ? 11.305 24.609 12.969 1 97.75 188 VAL B CA 1
ATOM 5644 C C . VAL B 1 188 ? 11.539 26.016 13.523 1 97.75 188 VAL B C 1
ATOM 5646 O O . VAL B 1 188 ? 10.844 26.453 14.438 1 97.75 188 VAL B O 1
ATOM 5649 N N . ARG B 1 189 ? 12.562 26.625 13.008 1 96.62 189 ARG B N 1
ATOM 5650 C CA . ARG B 1 189 ? 12.852 28.031 13.297 1 96.62 189 ARG B CA 1
ATOM 5651 C C . ARG B 1 189 ? 12.586 28.906 12.078 1 96.62 189 ARG B C 1
ATOM 5653 O O . ARG B 1 189 ? 13.164 28.688 11.016 1 96.62 189 ARG B O 1
ATOM 5660 N N . THR B 1 190 ? 11.734 29.859 12.242 1 94.81 190 THR B N 1
ATOM 5661 C CA . THR B 1 190 ? 11.367 30.719 11.125 1 94.81 190 THR B CA 1
ATOM 5662 C C . THR B 1 190 ? 12.383 31.844 10.945 1 94.81 190 THR B C 1
ATOM 5664 O O . THR B 1 190 ? 13.055 32.219 11.906 1 94.81 190 THR B O 1
ATOM 5667 N N . SER B 1 191 ? 12.445 32.344 9.719 1 91.31 191 SER B N 1
ATOM 5668 C CA . SER B 1 191 ? 13.219 33.562 9.438 1 91.31 191 SER B CA 1
ATOM 5669 C C . SER B 1 191 ? 12.453 34.812 9.859 1 91.31 191 SER B C 1
ATOM 5671 O O . SER B 1 191 ? 11.25 34.75 10.102 1 91.31 191 SER B O 1
ATOM 5673 N N . PRO B 1 192 ? 13.172 35.875 9.953 1 83.81 192 PRO B N 1
ATOM 5674 C CA . PRO B 1 192 ? 12.5 37.125 10.367 1 83.81 192 PRO B CA 1
ATOM 5675 C C . PRO B 1 192 ? 11.367 37.5 9.43 1 83.81 192 PRO B C 1
ATOM 5677 O O . PRO B 1 192 ? 10.336 38.031 9.875 1 83.81 192 PRO B O 1
ATOM 5680 N N . ASN B 1 193 ? 11.547 37.312 8.125 1 75.38 193 ASN B N 1
ATOM 5681 C CA . ASN B 1 193 ? 10.484 37.688 7.191 1 75.38 193 ASN B CA 1
ATOM 5682 C C . ASN B 1 193 ? 9.531 36.5 6.961 1 75.38 193 ASN B C 1
ATOM 5684 O O . ASN B 1 193 ? 8.539 36.625 6.238 1 75.38 193 ASN B O 1
ATOM 5688 N N . ARG B 1 194 ? 9.828 35.438 7.66 1 71.56 194 ARG B N 1
ATOM 5689 C CA . ARG B 1 194 ? 9.016 34.219 7.742 1 71.56 194 ARG B CA 1
ATOM 5690 C C . ARG B 1 194 ? 8.805 33.594 6.359 1 71.56 194 ARG B C 1
ATOM 5692 O O . ARG B 1 194 ? 7.824 32.906 6.129 1 71.56 194 ARG B O 1
ATOM 5699 N N . GLU B 1 195 ? 9.68 33.938 5.465 1 79.94 195 GLU B N 1
ATOM 5700 C CA . GLU B 1 195 ? 9.594 33.406 4.105 1 79.94 195 GLU B CA 1
ATOM 5701 C C . GLU B 1 195 ? 10.273 32.062 3.986 1 79.94 195 GLU B C 1
ATOM 5703 O O . GLU B 1 195 ? 9.93 31.266 3.113 1 79.94 195 GLU B O 1
ATOM 5708 N N . TYR B 1 196 ? 11.164 31.875 4.789 1 92.88 196 TYR B N 1
ATOM 5709 C CA . TYR B 1 196 ? 11.898 30.609 4.781 1 92.88 196 TYR B CA 1
ATOM 5710 C C . TYR B 1 196 ? 12.211 30.141 6.199 1 92.88 196 TYR B C 1
ATOM 5712 O O . TYR B 1 196 ? 11.883 30.844 7.168 1 92.88 196 TYR B O 1
ATOM 5720 N N . LEU B 1 197 ? 12.609 28.953 6.336 1 96.62 197 LEU B N 1
ATOM 5721 C CA . LEU B 1 197 ? 13.039 28.406 7.625 1 96.62 197 LEU B CA 1
ATOM 5722 C C . LEU B 1 197 ? 14.547 28.531 7.789 1 96.62 197 LEU B C 1
ATOM 5724 O O . LEU B 1 197 ? 15.305 28.219 6.867 1 96.62 197 LEU B O 1
ATOM 5728 N N . GLU B 1 198 ? 14.969 28.938 8.922 1 95.75 198 GLU B N 1
ATOM 5729 C CA . GLU B 1 198 ? 16.406 29.031 9.211 1 95.75 198 GLU B CA 1
ATOM 5730 C C . GLU B 1 198 ? 16.953 27.688 9.656 1 95.75 198 GLU B C 1
ATOM 5732 O O . GLU B 1 198 ? 18.141 27.391 9.43 1 95.75 198 GLU B O 1
ATOM 5737 N N . ALA B 1 199 ? 16.109 26.969 10.273 1 96.56 199 ALA B N 1
ATOM 5738 C CA . ALA B 1 199 ? 16.578 25.672 10.766 1 96.56 199 ALA B CA 1
ATOM 5739 C C . ALA B 1 199 ? 15.422 24.719 11.008 1 96.56 199 ALA B C 1
ATOM 5741 O O . ALA B 1 199 ? 14.281 25.141 11.195 1 96.56 199 ALA B O 1
ATOM 5742 N N . VAL B 1 200 ? 15.711 23.469 10.898 1 98.31 200 VAL B N 1
ATOM 5743 C CA . VAL B 1 200 ? 14.828 22.359 11.25 1 98.31 200 VAL B CA 1
ATOM 5744 C C . VAL B 1 200 ? 15.508 21.469 12.289 1 98.31 200 VAL B C 1
ATOM 5746 O O . VAL B 1 200 ? 16.688 21.109 12.133 1 98.31 200 VAL B O 1
ATOM 5749 N N . TYR B 1 201 ? 14.812 21.141 13.367 1 98.31 201 TYR B N 1
ATOM 5750 C CA . TYR B 1 201 ? 15.336 20.281 14.43 1 98.31 201 TYR B CA 1
ATOM 5751 C C . TYR B 1 201 ? 14.422 19.078 14.664 1 98.31 201 TYR B C 1
ATOM 5753 O O . TYR B 1 201 ? 13.219 19.156 14.406 1 98.31 201 TYR B O 1
ATOM 5761 N N . ILE B 1 202 ? 15.008 17.984 15.039 1 98.5 202 ILE B N 1
ATOM 5762 C CA . ILE B 1 202 ? 14.25 16.875 15.609 1 98.5 202 ILE B CA 1
ATOM 5763 C C . ILE B 1 202 ? 14.57 16.734 17.094 1 98.5 202 ILE B C 1
ATOM 5765 O O . ILE B 1 202 ? 15.703 16.969 17.516 1 98.5 202 ILE B O 1
ATOM 5769 N N . THR B 1 203 ? 13.555 16.453 17.875 1 97.69 203 THR B N 1
ATOM 5770 C CA . THR B 1 203 ? 13.719 16.328 19.312 1 97.69 203 THR B CA 1
ATOM 5771 C C . THR B 1 203 ? 12.664 15.406 19.906 1 97.69 203 THR B C 1
ATOM 5773 O O . THR B 1 203 ? 11.938 14.734 19.172 1 97.69 203 THR B O 1
ATOM 5776 N N . GLN B 1 204 ? 12.727 15.227 21.172 1 96.81 204 GLN B N 1
ATOM 5777 C CA . GLN B 1 204 ? 11.773 14.391 21.891 1 96.81 204 GLN B CA 1
ATOM 5778 C C . GLN B 1 204 ? 11.594 14.867 23.328 1 96.81 204 GLN B C 1
ATOM 5780 O O . GLN B 1 204 ? 12.492 15.5 23.891 1 96.81 204 GLN B O 1
ATOM 5785 N N . ARG B 1 205 ? 10.438 14.602 23.797 1 95.31 205 ARG B N 1
ATOM 5786 C CA . ARG B 1 205 ? 10.211 14.836 25.219 1 95.31 205 ARG B CA 1
ATOM 5787 C C . ARG B 1 205 ? 10.93 13.797 26.078 1 95.31 205 ARG B C 1
ATOM 5789 O O . ARG B 1 205 ? 11.18 12.68 25.609 1 95.31 205 ARG B O 1
ATOM 5796 N N . TYR B 1 206 ? 11.148 14.188 27.328 1 93.81 206 TYR B N 1
ATOM 5797 C CA . TYR B 1 206 ? 11.602 13.195 28.297 1 93.81 206 TYR B CA 1
ATOM 5798 C C . TYR B 1 206 ? 10.531 12.141 28.547 1 93.81 206 TYR B C 1
ATOM 5800 O O . TYR B 1 206 ? 9.344 12.375 28.312 1 93.81 206 TYR B O 1
ATOM 5808 N N . PRO B 1 207 ? 10.984 10.953 28.938 1 90.62 207 PRO B N 1
ATOM 5809 C CA . PRO B 1 207 ? 9.992 9.938 29.297 1 90.62 207 PRO B CA 1
ATOM 5810 C C . PRO B 1 207 ? 9.016 10.414 30.359 1 90.62 207 PRO B C 1
ATOM 5812 O O . PRO B 1 207 ? 9.367 11.258 31.188 1 90.62 207 PRO B O 1
ATOM 5815 N N . LEU B 1 208 ? 7.879 9.883 30.344 1 87.62 208 LEU B N 1
ATOM 5816 C CA . LEU B 1 208 ? 6.789 10.32 31.203 1 87.62 208 LEU B CA 1
ATOM 5817 C C . LEU B 1 208 ? 7.184 10.203 32.688 1 87.62 208 LEU B C 1
ATOM 5819 O O . LEU B 1 208 ? 6.715 10.977 33.5 1 87.62 208 LEU B O 1
ATOM 5823 N N . ASN B 1 209 ? 7.965 9.266 33 1 86.94 209 ASN B N 1
ATOM 5824 C CA . ASN B 1 209 ? 8.367 9.055 34.406 1 86.94 209 ASN B CA 1
ATOM 5825 C C . ASN B 1 209 ? 9.445 10.047 34.812 1 86.94 209 ASN B C 1
ATOM 5827 O O . ASN B 1 209 ? 9.789 10.125 36 1 86.94 209 ASN B O 1
ATOM 5831 N N . ASP B 1 210 ? 9.93 10.773 33.938 1 90.56 210 ASP B N 1
ATOM 5832 C CA . ASP B 1 210 ? 10.914 11.812 34.25 1 90.56 210 ASP B CA 1
ATOM 5833 C C . ASP B 1 210 ? 10.234 13.086 34.719 1 90.56 210 ASP B C 1
ATOM 5835 O O . ASP B 1 210 ? 9.211 13.5 34.188 1 90.56 210 ASP B O 1
ATOM 5839 N N . PRO B 1 211 ? 10.781 13.82 35.719 1 89.56 211 PRO B N 1
ATOM 5840 C CA . PRO B 1 211 ? 10.211 15.086 36.188 1 89.56 211 PRO B CA 1
ATOM 5841 C C . PRO B 1 211 ? 10.211 16.156 35.094 1 89.56 211 PRO B C 1
ATOM 5843 O O . PRO B 1 211 ? 9.453 17.125 35.188 1 89.56 211 PRO B O 1
ATOM 5846 N N . ARG B 1 212 ? 10.992 15.969 34.156 1 87.69 212 ARG B N 1
ATOM 5847 C CA . ARG B 1 212 ? 11.094 16.922 33.062 1 87.69 212 ARG B CA 1
ATOM 5848 C C . ARG B 1 212 ? 10.25 16.484 31.875 1 87.69 212 ARG B C 1
ATOM 5850 O O . ARG B 1 212 ? 10.508 16.875 30.734 1 87.69 212 ARG B O 1
ATOM 5857 N N . SER B 1 213 ? 9.297 15.711 32.031 1 89.81 213 SER B N 1
ATOM 5858 C CA . SER B 1 213 ? 8.523 15.039 31 1 89.81 213 SER B CA 1
ATOM 5859 C C . SER B 1 213 ? 7.852 16.047 30.078 1 89.81 213 SER B C 1
ATOM 5861 O O . SER B 1 213 ? 7.512 15.734 28.938 1 89.81 213 SER B O 1
ATOM 5863 N N . ASN B 1 214 ? 7.789 17.297 30.484 1 87.62 214 ASN B N 1
ATOM 5864 C CA . ASN B 1 214 ? 7.141 18.312 29.672 1 87.62 214 ASN B CA 1
ATOM 5865 C C . ASN B 1 214 ? 8.164 19.109 28.859 1 87.62 214 ASN B C 1
ATOM 5867 O O . ASN B 1 214 ? 7.789 19.969 28.062 1 87.62 214 ASN B O 1
ATOM 5871 N N . GLN B 1 215 ? 9.367 18.703 29 1 92.19 215 GLN B N 1
ATOM 5872 C CA . GLN B 1 215 ? 10.438 19.406 28.312 1 92.19 215 GLN B CA 1
ATOM 5873 C C . GLN B 1 215 ? 11.039 18.547 27.203 1 92.19 215 GLN B C 1
ATOM 5875 O O . GLN B 1 215 ? 10.867 17.328 27.203 1 92.19 215 GLN B O 1
ATOM 5880 N N . TYR B 1 216 ? 11.648 19.266 26.344 1 95.38 216 TYR B N 1
ATOM 5881 C CA . TYR B 1 216 ? 12.422 18.547 25.328 1 95.38 216 TYR B CA 1
ATOM 5882 C C . TYR B 1 216 ? 13.797 18.156 25.859 1 95.38 216 TYR B C 1
ATOM 5884 O O . TYR B 1 216 ? 14.375 18.859 26.688 1 95.38 216 TYR B O 1
ATOM 5892 N N . ASP B 1 217 ? 14.289 17.031 25.422 1 94.06 217 ASP B N 1
ATOM 5893 C CA . ASP B 1 217 ? 15.57 16.484 25.844 1 94.06 217 ASP B CA 1
ATOM 5894 C C . ASP B 1 217 ? 16.719 17.031 25 1 94.06 217 ASP B C 1
ATOM 5896 O O . ASP B 1 217 ? 16.891 16.641 23.844 1 94.06 217 ASP B O 1
ATOM 5900 N N . PRO B 1 218 ? 17.578 17.828 25.594 1 93.56 218 PRO B N 1
ATOM 5901 C CA . PRO B 1 218 ? 18.656 18.406 24.797 1 93.56 218 PRO B CA 1
ATOM 5902 C C . PRO B 1 218 ? 19.641 17.344 24.312 1 93.56 218 PRO B C 1
ATOM 5904 O O . PRO B 1 218 ? 20.281 17.531 23.266 1 93.56 218 PRO B O 1
ATOM 5907 N N . GLN B 1 219 ? 19.781 16.203 24.969 1 92.5 219 GLN B N 1
ATOM 5908 C CA . GLN B 1 219 ? 20.719 15.156 24.609 1 92.5 219 GLN B CA 1
ATOM 5909 C C . GLN B 1 219 ? 20.234 14.383 23.375 1 92.5 219 GLN B C 1
ATOM 5911 O O . GLN B 1 219 ? 21.016 13.703 22.719 1 92.5 219 GLN B O 1
ATOM 5916 N N . ASN B 1 220 ? 19 14.492 23.188 1 95.62 220 ASN B N 1
ATOM 5917 C CA . ASN B 1 220 ? 18.422 13.828 22.016 1 95.62 220 ASN B CA 1
ATOM 5918 C C . ASN B 1 220 ? 17.75 14.836 21.078 1 95.62 220 ASN B C 1
ATOM 5920 O O . ASN B 1 220 ? 16.625 14.617 20.625 1 95.62 220 ASN B O 1
ATOM 5924 N N . THR B 1 221 ? 18.359 15.969 20.938 1 97.31 221 THR B N 1
ATOM 5925 C CA . THR B 1 221 ? 17.953 17.016 20 1 97.31 221 THR B CA 1
ATOM 5926 C C . THR B 1 221 ? 19.016 17.234 18.938 1 97.31 221 THR B C 1
ATOM 5928 O O . THR B 1 221 ? 20.203 17.344 19.25 1 97.31 221 THR B O 1
ATOM 5931 N N . TRP B 1 222 ? 18.609 17.266 17.688 1 98.06 222 TRP B N 1
ATOM 5932 C CA . TRP B 1 222 ? 19.531 17.375 16.562 1 98.06 222 TRP B CA 1
ATOM 5933 C C . TRP B 1 222 ? 19.016 18.375 15.531 1 98.06 222 TRP B C 1
ATOM 5935 O O . TRP B 1 222 ? 17.812 18.469 15.297 1 98.06 222 TRP B O 1
ATOM 5945 N N . ARG B 1 223 ? 19.953 19.047 14.977 1 98.19 223 ARG B N 1
ATOM 5946 C CA . ARG B 1 223 ? 19.641 19.859 13.805 1 98.19 223 ARG B CA 1
ATOM 5947 C C . ARG B 1 223 ? 19.703 19.031 12.523 1 98.19 223 ARG B C 1
ATOM 5949 O O . ARG B 1 223 ? 20.578 18.172 12.375 1 98.19 223 ARG B O 1
ATOM 5956 N N . ILE B 1 224 ? 18.766 19.203 11.625 1 98.38 224 ILE B N 1
ATOM 5957 C CA . ILE B 1 224 ? 18.75 18.516 10.344 1 98.38 224 ILE B CA 1
ATOM 5958 C C . ILE B 1 224 ? 19.359 19.406 9.266 1 98.38 224 ILE B C 1
ATOM 5960 O O . ILE B 1 224 ? 18.906 20.547 9.07 1 98.38 224 ILE B O 1
ATOM 5964 N N . SER B 1 225 ? 20.297 18.938 8.555 1 97.75 225 SER B N 1
ATOM 5965 C CA . SER B 1 225 ? 20.922 19.734 7.504 1 97.75 225 SER B CA 1
ATOM 5966 C C . SER B 1 225 ? 20.031 19.812 6.266 1 97.75 225 SER B C 1
ATOM 5968 O O . SER B 1 225 ? 19.219 18.922 6.023 1 97.75 225 SER B O 1
ATOM 5970 N N . PRO B 1 226 ? 20.234 20.875 5.496 1 97.12 226 PRO B N 1
ATOM 5971 C CA . PRO B 1 226 ? 19.547 20.922 4.203 1 97.12 226 PRO B CA 1
ATOM 5972 C C . PRO B 1 226 ? 19.875 19.719 3.316 1 97.12 226 PRO B C 1
ATOM 5974 O O . PRO B 1 226 ? 19.016 19.25 2.566 1 97.12 226 PRO B O 1
ATOM 5977 N N . ALA B 1 227 ? 21.062 19.203 3.438 1 95.44 227 ALA B N 1
ATOM 5978 C CA . ALA B 1 227 ? 21.469 18.047 2.646 1 95.44 227 ALA B CA 1
ATOM 5979 C C . ALA B 1 227 ? 20.641 16.828 3.008 1 95.44 227 ALA B C 1
ATOM 5981 O O . ALA B 1 227 ? 20.203 16.078 2.127 1 95.44 227 ALA B O 1
ATOM 5982 N N . LEU B 1 228 ? 20.453 16.625 4.262 1 96.5 228 LEU B N 1
ATOM 5983 C CA . LEU B 1 228 ? 19.641 15.492 4.703 1 96.5 228 LEU B CA 1
ATOM 5984 C C . LEU B 1 228 ? 18.203 15.648 4.254 1 96.5 228 LEU B C 1
ATOM 5986 O O . LEU B 1 228 ? 17.578 14.68 3.812 1 96.5 228 LEU B O 1
ATOM 5990 N N . LEU B 1 229 ? 17.672 16.828 4.367 1 96.06 229 LEU B N 1
ATOM 5991 C CA . LEU B 1 229 ? 16.328 17.094 3.898 1 96.06 229 LEU B CA 1
ATOM 5992 C C . LEU B 1 229 ? 16.188 16.75 2.418 1 96.06 229 LEU B C 1
ATOM 5994 O O . LEU B 1 229 ? 15.211 16.109 2.012 1 96.06 229 LEU B O 1
ATOM 5998 N N . ARG B 1 230 ? 17.188 17.109 1.648 1 92.38 230 ARG B N 1
ATOM 5999 C CA . ARG B 1 230 ? 17.188 16.797 0.223 1 92.38 230 ARG B CA 1
ATOM 6000 C C . ARG B 1 230 ? 17.25 15.289 -0.007 1 92.38 230 ARG B C 1
ATOM 6002 O O . ARG B 1 230 ? 16.562 14.758 -0.879 1 92.38 230 ARG B O 1
ATOM 6009 N N . GLU B 1 231 ? 18.078 14.719 0.765 1 90.69 231 GLU B N 1
ATOM 6010 C CA . GLU B 1 231 ? 18.25 13.273 0.617 1 90.69 231 GLU B CA 1
ATOM 6011 C C . GLU B 1 231 ? 16.938 12.539 0.899 1 90.69 231 GLU B C 1
ATOM 6013 O O . GLU B 1 231 ? 16.562 11.625 0.159 1 90.69 231 GLU B O 1
ATOM 6018 N N . ILE B 1 232 ? 16.266 12.875 1.929 1 90.88 232 ILE B N 1
ATOM 6019 C CA . ILE B 1 232 ? 14.992 12.242 2.279 1 90.88 232 ILE B CA 1
ATOM 6020 C C . ILE B 1 232 ? 13.984 12.453 1.153 1 90.88 232 ILE B C 1
ATOM 6022 O O . ILE B 1 232 ? 13.281 11.516 0.759 1 90.88 232 ILE B O 1
ATOM 6026 N N . ARG B 1 233 ? 13.969 13.578 0.626 1 85.81 233 ARG B N 1
ATOM 6027 C CA . ARG B 1 233 ? 13.031 13.906 -0.442 1 85.81 233 ARG B CA 1
ATOM 6028 C C . ARG B 1 233 ? 13.367 13.141 -1.719 1 85.81 233 ARG B C 1
ATOM 6030 O O . ARG B 1 233 ? 12.469 12.703 -2.443 1 85.81 233 ARG B O 1
ATOM 6037 N N . ASN B 1 234 ? 14.57 13.016 -1.927 1 77 234 ASN B N 1
ATOM 6038 C CA . ASN B 1 234 ? 15.008 12.391 -3.17 1 77 234 ASN B CA 1
ATOM 6039 C C . ASN B 1 234 ? 14.828 10.875 -3.129 1 77 234 ASN B C 1
ATOM 6041 O O . ASN B 1 234 ? 14.766 10.227 -4.176 1 77 234 ASN B O 1
ATOM 6045 N N . LEU B 1 235 ? 14.906 10.312 -1.9 1 73.94 235 LEU B N 1
ATOM 6046 C CA . LEU B 1 235 ? 14.617 8.883 -1.819 1 73.94 235 LEU B CA 1
ATOM 6047 C C . LEU B 1 235 ? 13.258 8.562 -2.43 1 73.94 235 LEU B C 1
ATOM 6049 O O . LEU B 1 235 ? 13.047 7.461 -2.939 1 73.94 235 LEU B O 1
ATOM 6053 N N . SER B 1 236 ? 12.422 9.461 -2.264 1 59.69 236 SER B N 1
ATOM 6054 C CA . SER B 1 236 ? 11.023 9.32 -2.658 1 59.69 236 SER B CA 1
ATOM 6055 C C . SER B 1 236 ? 10.828 9.648 -4.137 1 59.69 236 SER B C 1
ATOM 6057 O O . SER B 1 236 ? 9.773 9.367 -4.703 1 59.69 236 SER B O 1
ATOM 6059 N N . ALA B 1 237 ? 11.836 10.219 -4.598 1 58.72 237 ALA B N 1
ATOM 6060 C CA . ALA B 1 237 ? 11.594 10.688 -5.961 1 58.72 237 ALA B CA 1
ATOM 6061 C C . ALA B 1 237 ? 11.18 9.531 -6.871 1 58.72 237 ALA B C 1
ATOM 6063 O O . ALA B 1 237 ? 11.922 8.555 -7.012 1 58.72 237 ALA B O 1
ATOM 6064 N N . ASN B 1 238 ? 9.969 9.484 -7.195 1 57.59 238 ASN B N 1
ATOM 6065 C CA . ASN B 1 238 ? 9.375 8.609 -8.203 1 57.59 238 ASN B CA 1
ATOM 6066 C C . ASN B 1 238 ? 9.078 7.223 -7.641 1 57.59 238 ASN B C 1
ATOM 6068 O O . ASN B 1 238 ? 9.07 6.238 -8.383 1 57.59 238 ASN B O 1
ATOM 6072 N N . ARG B 1 239 ? 9.133 7.25 -6.203 1 64.75 239 ARG B N 1
ATOM 6073 C CA . ARG B 1 239 ? 8.875 5.938 -5.621 1 64.75 239 ARG B CA 1
ATOM 6074 C C . ARG B 1 239 ? 7.594 5.949 -4.789 1 64.75 239 ARG B C 1
ATOM 6076 O O . ARG B 1 239 ? 7.379 6.859 -3.986 1 64.75 239 ARG B O 1
ATOM 6083 N N . LYS B 1 240 ? 6.758 5.043 -5.035 1 65.38 240 LYS B N 1
ATOM 6084 C CA . LYS B 1 240 ? 5.555 4.867 -4.23 1 65.38 240 LYS B CA 1
ATOM 6085 C C . LYS B 1 240 ? 5.895 4.348 -2.836 1 65.38 240 LYS B C 1
ATOM 6087 O O . LYS B 1 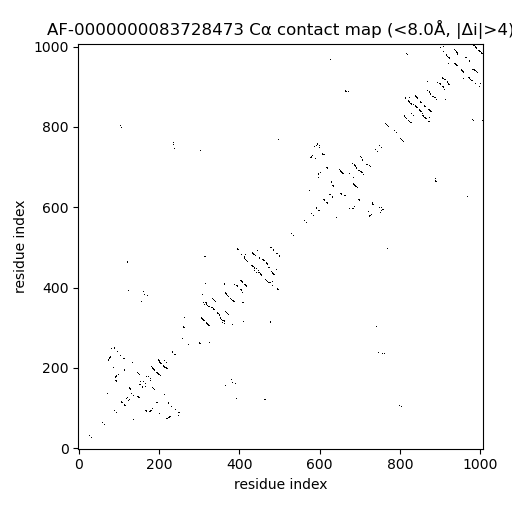240 ? 5.137 4.562 -1.887 1 65.38 240 LYS B O 1
ATOM 6092 N N . ASP B 1 241 ? 7.016 3.725 -2.717 1 72.69 241 ASP B N 1
ATOM 6093 C CA . ASP B 1 241 ? 7.398 3.088 -1.461 1 72.69 241 ASP B CA 1
ATOM 6094 C C . ASP B 1 241 ? 8.484 3.891 -0.747 1 72.69 241 ASP B C 1
ATOM 6096 O O . ASP B 1 241 ? 9.297 3.326 -0.013 1 72.69 241 ASP B O 1
ATOM 6100 N N . SER B 1 242 ? 8.461 5.172 -0.991 1 79.31 242 SER B N 1
ATOM 6101 C CA . SER B 1 242 ? 9.531 6.031 -0.501 1 79.31 242 SER B CA 1
ATOM 6102 C C . SER B 1 242 ? 9.617 6 1.021 1 79.31 242 SER B C 1
ATOM 6104 O O . SER B 1 242 ? 10.711 5.98 1.589 1 79.31 242 SER B O 1
ATOM 6106 N N . LEU B 1 243 ? 8.484 5.965 1.678 1 86.31 243 LEU B N 1
ATOM 6107 C CA . LEU B 1 243 ? 8.492 5.926 3.137 1 86.31 243 LEU B CA 1
ATOM 6108 C C . LEU B 1 243 ? 9.164 4.656 3.643 1 86.31 243 LEU B C 1
ATOM 6110 O O . LEU B 1 243 ? 10.008 4.711 4.539 1 86.31 243 LEU B O 1
ATOM 6114 N N . SER B 1 244 ? 8.836 3.559 3.043 1 80.5 244 SER B N 1
ATOM 6115 C CA . SER B 1 244 ? 9.414 2.277 3.445 1 80.5 244 SER B CA 1
ATOM 6116 C C . SER B 1 244 ? 10.922 2.268 3.268 1 80.5 244 SER B C 1
ATOM 6118 O O . SER B 1 244 ? 11.656 1.787 4.137 1 80.5 244 SER B O 1
ATOM 6120 N N . VAL B 1 245 ? 11.375 2.75 2.172 1 82.44 245 VAL B N 1
ATOM 6121 C CA . VAL B 1 245 ? 12.805 2.801 1.88 1 82.44 245 VAL B CA 1
ATOM 6122 C C . VAL B 1 245 ? 13.5 3.717 2.881 1 82.44 245 VAL B C 1
ATOM 6124 O O . VAL B 1 245 ? 14.57 3.385 3.393 1 82.44 245 VAL B O 1
ATOM 6127 N N . PHE B 1 246 ? 12.891 4.836 3.166 1 90.25 246 PHE B N 1
ATOM 6128 C CA . PHE B 1 246 ? 13.453 5.754 4.148 1 90.25 246 PHE B CA 1
ATOM 6129 C C . PHE B 1 246 ? 13.57 5.082 5.512 1 90.25 246 PHE B C 1
ATOM 6131 O O . PHE B 1 246 ? 14.633 5.141 6.145 1 90.25 246 PHE B O 1
ATOM 6138 N N . LEU B 1 247 ? 12.5 4.473 5.977 1 88.5 247 LEU B N 1
ATOM 6139 C CA . LEU B 1 247 ? 12.5 3.82 7.281 1 88.5 247 LEU B CA 1
ATOM 6140 C C . LEU B 1 247 ? 13.562 2.729 7.348 1 88.5 247 LEU B C 1
ATOM 6142 O O . LEU B 1 247 ? 14.234 2.57 8.367 1 88.5 247 LEU B O 1
ATOM 6146 N N . TYR B 1 248 ? 13.711 2.02 6.254 1 83.44 248 TYR B N 1
ATOM 6147 C CA . TYR B 1 248 ? 14.742 0.987 6.195 1 83.44 248 TYR B CA 1
ATOM 6148 C C . TYR B 1 248 ? 16.125 1.599 6.289 1 83.44 248 TYR B C 1
ATOM 6150 O O . TYR B 1 248 ? 16.969 1.134 7.066 1 83.44 248 TYR B O 1
ATOM 6158 N N . THR B 1 249 ? 16.391 2.625 5.566 1 85.25 249 THR B N 1
ATOM 6159 C CA . THR B 1 249 ? 17.703 3.256 5.535 1 85.25 249 THR B CA 1
ATOM 6160 C C . THR B 1 249 ? 18.016 3.91 6.875 1 85.25 249 THR B C 1
ATOM 6162 O O . THR B 1 249 ? 19.188 3.986 7.273 1 85.25 249 THR B O 1
ATOM 6165 N N . ALA B 1 250 ? 16.953 4.348 7.531 1 91.06 250 ALA B N 1
ATOM 6166 C CA . ALA B 1 250 ? 17.141 4.965 8.844 1 91.06 250 ALA B CA 1
ATOM 6167 C C . ALA B 1 250 ? 17.172 3.914 9.945 1 91.06 250 ALA B C 1
ATOM 6169 O O . ALA B 1 250 ? 17.266 4.25 11.125 1 91.06 250 ALA B O 1
ATOM 6170 N N . SER B 1 251 ? 17.062 2.635 9.633 1 88 251 SER B N 1
ATOM 6171 C CA . SER B 1 251 ? 17.156 1.497 10.539 1 88 251 SER B CA 1
ATOM 6172 C C . SER B 1 251 ? 15.984 1.457 11.516 1 88 251 SER B C 1
ATOM 6174 O O . SER B 1 251 ? 16.172 1.236 12.711 1 88 251 SER B O 1
ATOM 6176 N N . TYR B 1 252 ? 14.852 1.876 11.023 1 88.62 252 TYR B N 1
ATOM 6177 C CA . TYR B 1 252 ? 13.648 1.673 11.828 1 88.62 252 TYR B CA 1
ATOM 6178 C C . TYR B 1 252 ? 13.461 0.198 12.156 1 88.62 252 TYR B C 1
ATOM 6180 O O . TYR B 1 252 ? 13.594 -0.663 11.289 1 88.62 252 TYR B O 1
ATOM 6188 N N . ASP B 1 253 ? 13.094 -0.09 13.406 1 81.75 253 ASP B N 1
ATOM 6189 C CA . ASP B 1 253 ? 12.922 -1.469 13.859 1 81.75 253 ASP B CA 1
ATOM 6190 C C . ASP B 1 253 ? 11.516 -1.979 13.539 1 81.75 253 ASP B C 1
ATOM 6192 O O . ASP B 1 253 ? 10.617 -1.882 14.375 1 81.75 253 ASP B O 1
ATOM 6196 N N . VAL B 1 254 ? 11.406 -2.523 12.508 1 72.62 254 VAL B N 1
ATOM 6197 C CA . VAL B 1 254 ? 10.102 -3.006 12.055 1 72.62 254 VAL B CA 1
ATOM 6198 C C . VAL B 1 254 ? 9.625 -4.133 12.977 1 72.62 254 VAL B C 1
ATOM 6200 O O . VAL B 1 254 ? 8.422 -4.34 13.133 1 72.62 254 VAL B O 1
ATOM 6203 N N . SER B 1 255 ? 10.531 -4.855 13.555 1 66.06 255 SER B N 1
ATOM 6204 C CA . SER B 1 255 ? 10.188 -5.977 14.414 1 66.06 255 SER B CA 1
ATOM 6205 C C . SER B 1 255 ? 9.523 -5.5 15.703 1 66.06 255 SER B C 1
ATOM 6207 O O . SER B 1 255 ? 8.891 -6.289 16.406 1 66.06 255 SER B O 1
ATOM 6209 N N . SER B 1 256 ? 9.719 -4.25 15.898 1 69 256 SER B N 1
ATOM 6210 C CA . SER B 1 256 ? 9.125 -3.697 17.109 1 69 256 SER B CA 1
ATOM 6211 C C . SER B 1 256 ? 7.609 -3.59 16.984 1 69 256 SER B C 1
ATOM 6213 O O . SER B 1 256 ? 6.906 -3.434 17.984 1 69 256 SER B O 1
ATOM 6215 N N . ILE B 1 257 ? 7.297 -3.432 15.672 1 61.5 257 ILE B N 1
ATOM 6216 C CA . ILE B 1 257 ? 5.855 -3.395 15.453 1 61.5 257 ILE B CA 1
ATOM 6217 C C . ILE B 1 257 ? 5.242 -4.75 15.805 1 61.5 257 ILE B C 1
ATOM 6219 O O . ILE B 1 257 ? 5.59 -5.77 15.203 1 61.5 257 ILE B O 1
ATOM 6223 N N . ASN B 1 258 ? 5.074 -4.945 16.938 1 50.22 258 ASN B N 1
ATOM 6224 C CA . ASN B 1 258 ? 4.402 -6.199 17.25 1 50.22 258 ASN B CA 1
ATOM 6225 C C . ASN B 1 258 ? 3.197 -6.441 16.359 1 50.22 258 ASN B C 1
ATOM 6227 O O . ASN B 1 258 ? 2.061 -6.168 16.734 1 50.22 258 ASN B O 1
ATOM 6231 N N . PHE B 1 259 ? 3.498 -6.008 15.133 1 48.56 259 PHE B N 1
ATOM 6232 C CA . PHE B 1 259 ? 2.393 -6.184 14.195 1 48.56 259 PHE B CA 1
ATOM 6233 C C . PHE B 1 259 ? 1.807 -7.586 14.305 1 48.56 259 PHE B C 1
ATOM 6235 O O . PHE B 1 259 ? 0.849 -7.922 13.609 1 48.56 259 PHE B O 1
ATOM 6242 N N . ASN B 1 260 ? 2.639 -8.508 14.852 1 43.38 260 ASN B N 1
ATOM 6243 C CA . ASN B 1 260 ? 2.059 -9.836 14.953 1 43.38 260 ASN B CA 1
ATOM 6244 C C . ASN B 1 260 ? 0.565 -9.781 15.266 1 43.38 260 ASN B C 1
ATOM 6246 O O . ASN B 1 260 ? -0.177 -10.711 14.945 1 43.38 260 ASN B O 1
ATOM 6250 N N . LYS B 1 261 ? 0.285 -8.703 15.906 1 44.66 261 LYS B N 1
ATOM 6251 C CA . LYS B 1 261 ? -1.113 -8.781 16.328 1 44.66 261 LYS B CA 1
ATOM 6252 C C . LYS B 1 261 ? -2.049 -8.609 15.125 1 44.66 261 LYS B C 1
ATOM 6254 O O . LYS B 1 261 ? -3.152 -9.164 15.117 1 44.66 261 LYS B O 1
ATOM 6259 N N . TYR B 1 262 ? -1.563 -7.824 14.125 1 46.44 262 TYR B N 1
ATOM 6260 C CA . TYR B 1 262 ? -2.584 -7.625 13.102 1 46.44 262 TYR B CA 1
ATOM 6261 C C . TYR B 1 262 ? -2.158 -8.25 11.773 1 46.44 262 TYR B C 1
ATOM 6263 O O . TYR B 1 262 ? -2.811 -8.047 10.75 1 46.44 262 TYR B O 1
ATOM 6271 N N . CYS B 1 263 ? -0.921 -8.781 11.742 1 49.72 263 CYS B N 1
ATOM 6272 C CA . CYS B 1 263 ? -0.602 -9.625 10.602 1 49.72 263 CYS B CA 1
ATOM 6273 C C . CYS B 1 263 ? -1.299 -10.977 10.711 1 49.72 263 CYS B C 1
ATOM 6275 O O . CYS B 1 263 ? -1.31 -11.586 11.781 1 49.72 263 CYS B O 1
ATOM 6277 N N . TYR B 1 264 ? -2.275 -11.109 9.914 1 45.03 264 TYR B N 1
ATOM 6278 C CA . TYR B 1 264 ? -3.029 -12.359 9.961 1 45.03 264 TYR B CA 1
ATOM 6279 C C . TYR B 1 264 ? -2.477 -13.367 8.961 1 45.03 264 TYR B C 1
ATOM 6281 O O . TYR B 1 264 ? -2.035 -12.992 7.871 1 45.03 264 TYR B O 1
ATOM 6289 N N . TYR B 1 265 ? -1.916 -14.344 9.492 1 42.69 265 TYR B N 1
ATOM 6290 C CA . TYR B 1 265 ? -1.467 -15.477 8.688 1 42.69 265 TYR B CA 1
ATOM 6291 C C . TYR B 1 265 ? -2.586 -15.984 7.785 1 42.69 265 TYR B C 1
ATOM 6293 O O . TYR B 1 265 ? -3.74 -16.078 8.211 1 42.69 265 TYR B O 1
ATOM 6301 N N . THR B 1 266 ? -2.334 -15.812 6.488 1 39.19 266 THR B N 1
ATOM 6302 C CA . THR B 1 266 ? -3.191 -16.453 5.496 1 39.19 266 THR B CA 1
ATOM 6303 C C . THR B 1 266 ? -2.654 -17.828 5.129 1 39.19 266 THR B C 1
ATOM 6305 O O . THR B 1 266 ? -1.44 -18.031 5.066 1 39.19 266 THR B O 1
ATOM 6308 N N . GLY B 1 267 ? -3.141 -19 5.848 1 38.78 267 GLY B N 1
ATOM 6309 C CA . GLY B 1 267 ? -2.881 -20.391 5.5 1 38.78 267 GLY B CA 1
ATOM 6310 C C . GLY B 1 267 ? -3.734 -21.375 6.281 1 38.78 267 GLY B C 1
ATOM 6311 O O . GLY B 1 267 ? -4.297 -21.016 7.32 1 38.78 267 GLY B O 1
ATOM 6312 N N . PRO B 1 268 ? -4.09 -22.375 5.617 1 36.38 268 PRO B N 1
ATOM 6313 C CA . PRO B 1 268 ? -5.023 -23.328 6.203 1 36.38 268 PRO B CA 1
ATOM 6314 C C . PRO B 1 268 ? -4.699 -23.656 7.66 1 36.38 268 PRO B C 1
ATOM 6316 O O . PRO B 1 268 ? -5.602 -23.969 8.438 1 36.38 268 PRO B O 1
ATOM 6319 N N . ASP B 1 269 ? -3.504 -24.016 7.988 1 34.62 269 ASP B N 1
ATOM 6320 C CA . ASP B 1 269 ? -3.23 -24.703 9.258 1 34.62 269 ASP B CA 1
ATOM 6321 C C . ASP B 1 269 ? -2.945 -23.688 10.367 1 34.62 269 ASP B C 1
ATOM 6323 O O . ASP B 1 269 ? -2.34 -24.031 11.383 1 34.62 269 ASP B O 1
ATOM 6327 N N . ILE B 1 270 ? -3.131 -22.547 10.164 1 35.34 270 ILE B N 1
ATOM 6328 C CA . ILE B 1 270 ? -2.711 -21.719 11.289 1 35.34 270 ILE B CA 1
ATOM 6329 C C . ILE B 1 270 ? -3.799 -21.719 12.359 1 35.34 270 ILE B C 1
ATOM 6331 O O . ILE B 1 270 ? -4.914 -21.234 12.117 1 35.34 270 ILE B O 1
ATOM 6335 N N . ASN B 1 271 ? -3.775 -22.516 13.266 1 31.86 271 ASN B N 1
ATOM 6336 C CA . ASN B 1 271 ? -4.465 -22.266 14.531 1 31.86 271 ASN B CA 1
ATOM 6337 C C . ASN B 1 271 ? -4.18 -20.875 15.062 1 31.86 271 ASN B C 1
ATOM 6339 O O . ASN B 1 271 ? -3.053 -20.562 15.453 1 31.86 271 ASN B O 1
ATOM 6343 N N . ILE B 1 272 ? -4.828 -19.922 14.695 1 34.75 272 ILE B N 1
ATOM 6344 C CA . ILE B 1 272 ? -4.891 -18.531 15.148 1 34.75 272 ILE B CA 1
ATOM 6345 C C . ILE B 1 272 ? -4.641 -18.469 16.656 1 34.75 272 ILE B C 1
ATOM 6347 O O . ILE B 1 272 ? -4.219 -17.438 17.172 1 34.75 272 ILE B O 1
ATOM 6351 N N . ASP B 1 273 ? -5.035 -19.422 17.391 1 33.31 273 ASP B N 1
ATOM 6352 C CA . ASP B 1 273 ? -4.906 -19.391 18.844 1 33.31 273 ASP B CA 1
ATOM 6353 C C . ASP B 1 273 ? -3.451 -19.172 19.266 1 33.31 273 ASP B C 1
ATOM 6355 O O . ASP B 1 273 ? -3.178 -18.625 20.328 1 33.31 273 ASP B O 1
ATOM 6359 N N . GLN B 1 274 ? -2.555 -19.688 18.578 1 33.44 274 GLN B N 1
ATOM 6360 C CA . GLN B 1 274 ? -1.189 -19.688 19.094 1 33.44 274 GLN B CA 1
ATOM 6361 C C . GLN B 1 274 ? -0.523 -18.328 18.875 1 33.44 274 GLN B C 1
ATOM 6363 O O . GLN B 1 274 ? 0.425 -17.984 19.578 1 33.44 274 GLN B O 1
ATOM 6368 N N . VAL B 1 275 ? -0.948 -17.562 17.953 1 35.72 275 VAL B N 1
ATOM 6369 C CA . VAL B 1 275 ? -0.303 -16.266 17.766 1 35.72 275 VAL B CA 1
ATOM 6370 C C . VAL B 1 275 ? -0.877 -15.25 18.75 1 35.72 275 VAL B C 1
ATOM 6372 O O . VAL B 1 275 ? -0.181 -14.32 19.172 1 35.72 275 VAL B O 1
ATOM 6375 N N . GLU B 1 276 ? -2.129 -15.305 19.031 1 36.44 276 GLU B N 1
ATOM 6376 C CA . GLU B 1 276 ? -2.674 -14.422 20.062 1 36.44 276 GLU B CA 1
ATOM 6377 C C . GLU B 1 276 ? -1.968 -14.625 21.406 1 36.44 276 GLU B C 1
ATOM 6379 O O . GLU B 1 276 ? -1.752 -13.664 22.141 1 36.44 276 GLU B O 1
ATOM 6384 N N . GLU B 1 277 ? -1.799 -15.867 21.859 1 33.84 277 GLU B N 1
ATOM 6385 C CA . GLU B 1 277 ? -1.226 -16.125 23.172 1 33.84 277 GLU B CA 1
ATOM 6386 C C . GLU B 1 277 ? 0.211 -15.625 23.266 1 33.84 277 GLU B C 1
ATOM 6388 O O . GLU B 1 277 ? 0.67 -15.227 24.328 1 33.84 277 GLU B O 1
ATOM 6393 N N . ALA B 1 278 ? 0.952 -15.766 22.25 1 32.41 278 ALA B N 1
ATOM 6394 C CA . ALA B 1 278 ? 2.336 -15.336 22.422 1 32.41 278 ALA B CA 1
ATOM 6395 C C . ALA B 1 278 ? 2.424 -13.82 22.562 1 32.41 278 ALA B C 1
ATOM 6397 O O . ALA B 1 278 ? 3.318 -13.305 23.234 1 32.41 278 ALA B O 1
ATOM 6398 N N . SER B 1 279 ? 1.571 -13.117 21.891 1 32.22 279 SER B N 1
ATOM 6399 C CA . SER B 1 279 ? 1.7 -11.664 22 1 32.22 279 SER B CA 1
ATOM 6400 C C . SER B 1 279 ? 1.151 -11.148 23.328 1 32.22 279 SER B C 1
ATOM 6402 O O . SER B 1 279 ? 1.548 -10.078 23.797 1 32.22 279 SER B O 1
ATOM 6404 N N . ALA B 1 280 ? 0.062 -11.641 23.906 1 30.69 280 ALA B N 1
ATOM 6405 C CA . ALA B 1 280 ? -0.497 -11.062 25.125 1 30.69 280 ALA B CA 1
ATOM 6406 C C . ALA B 1 280 ? 0.41 -11.328 26.312 1 30.69 280 ALA B C 1
ATOM 6408 O O . ALA B 1 280 ? 0.296 -10.664 27.359 1 30.69 280 ALA B O 1
ATOM 6409 N N . GLN B 1 281 ? 0.868 -12.547 26.578 1 29.78 281 GLN B N 1
ATOM 6410 C CA . GLN B 1 281 ? 1.36 -12.734 27.938 1 29.78 281 GLN B CA 1
ATOM 6411 C C . GLN B 1 281 ? 2.611 -11.891 28.188 1 29.78 281 GLN B C 1
ATOM 6413 O O . GLN B 1 281 ? 2.861 -11.461 29.312 1 29.78 281 GLN B O 1
ATOM 6418 N N . GLN B 1 282 ? 3.881 -12.367 27.797 1 30.02 282 GLN B N 1
ATOM 6419 C CA . GLN B 1 282 ? 5.016 -11.992 28.641 1 30.02 282 GLN B CA 1
ATOM 6420 C C . GLN B 1 282 ? 5.418 -10.539 28.391 1 30.02 282 GLN B C 1
ATOM 6422 O O . GLN B 1 282 ? 5.43 -10.07 27.25 1 30.02 282 GLN B O 1
ATOM 6427 N N . PRO B 1 283 ? 5.43 -9.711 29.391 1 28.69 283 PRO B N 1
ATOM 6428 C CA . PRO B 1 283 ? 6.23 -8.477 29.375 1 28.69 283 PRO B CA 1
ATOM 6429 C C . PRO B 1 283 ? 7.57 -8.656 28.656 1 28.69 283 PRO B C 1
ATOM 6431 O O . PRO B 1 283 ? 8.164 -9.734 28.719 1 28.69 283 PRO B O 1
ATOM 6434 N N . PRO B 1 284 ? 7.934 -7.91 27.688 1 28.84 284 PRO B N 1
ATOM 6435 C CA . PRO B 1 284 ? 9.32 -8.07 27.219 1 28.84 284 PRO B CA 1
ATOM 6436 C C . PRO B 1 284 ? 10.305 -8.211 28.375 1 28.84 284 PRO B C 1
ATOM 6438 O O . PRO B 1 284 ? 10.523 -7.258 29.125 1 28.84 284 PRO B O 1
ATOM 6441 N N . THR B 1 285 ? 10.359 -9.133 29.297 1 28.81 285 THR B N 1
ATOM 6442 C CA . THR B 1 285 ? 11.648 -9.195 29.969 1 28.81 285 THR B CA 1
ATOM 6443 C C . THR B 1 285 ? 12.789 -9.234 28.953 1 28.81 285 THR B C 1
ATOM 6445 O O . THR B 1 285 ? 12.594 -9.672 27.812 1 28.81 285 THR B O 1
ATOM 6448 N N . GLU B 1 286 ? 14.148 -8.672 29.422 1 27.95 286 GLU B N 1
ATOM 6449 C CA . GLU B 1 286 ? 15.391 -8.461 28.703 1 27.95 286 GLU B CA 1
ATOM 6450 C C . GLU B 1 286 ? 15.648 -9.594 27.703 1 27.95 286 GLU B C 1
ATOM 6452 O O . GLU B 1 286 ? 16.109 -9.352 26.594 1 27.95 286 GLU B O 1
ATOM 6457 N N . SER B 1 287 ? 15.969 -10.789 28.281 1 24.8 287 SER B N 1
ATOM 6458 C CA . SER B 1 287 ? 16.609 -11.938 27.641 1 24.8 287 SER B CA 1
ATOM 6459 C C . SER B 1 287 ? 15.719 -12.516 26.547 1 24.8 287 SER B C 1
ATOM 6461 O O . SER B 1 287 ? 16.219 -13.031 25.547 1 24.8 287 SER B O 1
ATOM 6463 N N . THR B 1 288 ? 14.602 -12.922 26.953 1 23.39 288 THR B N 1
ATOM 6464 C CA . THR B 1 288 ? 13.82 -13.891 26.203 1 23.39 288 THR B CA 1
ATOM 6465 C C . THR B 1 288 ? 13.031 -13.203 25.094 1 23.39 288 THR B C 1
ATOM 6467 O O . THR B 1 288 ? 12 -13.711 24.656 1 23.39 288 THR B O 1
ATOM 6470 N N . ALA B 1 289 ? 13.141 -11.961 25 1 26.23 289 ALA B N 1
ATOM 6471 C CA . ALA B 1 289 ? 12.609 -11.477 23.734 1 26.23 289 ALA B CA 1
ATOM 6472 C C . ALA B 1 289 ? 12.992 -12.414 22.594 1 26.23 289 ALA B 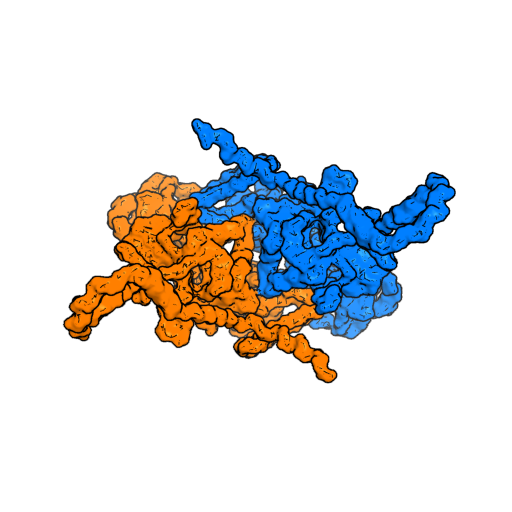C 1
ATOM 6474 O O . ALA B 1 289 ? 13.992 -12.188 21.891 1 26.23 289 ALA B O 1
ATOM 6475 N N . VAL B 1 290 ? 13.414 -13.555 23 1 24.69 290 VAL B N 1
ATOM 6476 C CA . VAL B 1 290 ? 13.523 -14.609 22.016 1 24.69 290 VAL B CA 1
ATOM 6477 C C . VAL B 1 290 ? 12.398 -14.484 20.984 1 24.69 290 VAL B C 1
ATOM 6479 O O . VAL B 1 290 ? 11.219 -14.445 21.359 1 24.69 290 VAL B O 1
ATOM 6482 N N . ASN B 1 291 ? 12.617 -13.773 19.938 1 27.27 291 ASN B N 1
ATOM 6483 C CA . ASN B 1 291 ? 12.078 -13.938 18.594 1 27.27 291 ASN B CA 1
ATOM 6484 C C . ASN B 1 291 ? 11.414 -15.297 18.406 1 27.27 291 ASN B C 1
ATOM 6486 O O . ASN B 1 291 ? 12.094 -16.297 18.188 1 27.27 291 ASN B O 1
ATOM 6490 N N . LYS B 1 292 ? 10.852 -15.742 19.391 1 28.08 292 LYS B N 1
ATOM 6491 C CA . LYS B 1 292 ? 10.062 -16.891 18.953 1 28.08 292 LYS B CA 1
ATOM 6492 C C . LYS B 1 292 ? 9.523 -16.672 17.531 1 28.08 292 LYS B C 1
ATOM 6494 O O . LYS B 1 292 ? 8.609 -15.875 17.328 1 28.08 292 LYS B O 1
ATOM 6499 N N . ARG B 1 293 ? 10.383 -16.438 16.688 1 29.92 293 ARG B N 1
ATOM 6500 C CA . ARG B 1 293 ? 10.133 -16.906 15.328 1 29.92 293 ARG B CA 1
ATOM 6501 C C . ARG B 1 293 ? 8.977 -17.906 15.289 1 29.92 293 ARG B C 1
ATOM 6503 O O . ARG B 1 293 ? 9.07 -19 15.852 1 29.92 293 ARG B O 1
ATOM 6510 N N . VAL B 1 294 ? 7.887 -17.469 15.859 1 29.45 294 VAL B N 1
ATOM 6511 C CA . VAL B 1 294 ? 7.008 -18.453 15.258 1 29.45 294 VAL B CA 1
ATOM 6512 C C . VAL B 1 294 ? 7.758 -19.219 14.164 1 29.45 294 VAL B C 1
ATOM 6514 O O . VAL B 1 294 ? 8.156 -18.641 13.156 1 29.45 294 VAL B O 1
ATOM 6517 N N . SER B 1 295 ? 8.781 -19.891 14.484 1 30.23 295 SER B N 1
ATOM 6518 C CA . SER B 1 295 ? 9.195 -20.953 13.562 1 30.23 295 SER B CA 1
ATOM 6519 C C . SER B 1 295 ? 8.094 -21.281 12.562 1 30.23 295 SER B C 1
ATOM 6521 O O . SER B 1 295 ? 7.234 -22.125 12.836 1 30.23 295 SER B O 1
ATOM 6523 N N . LEU B 1 296 ? 7.438 -20.359 12.164 1 31.83 296 LEU B N 1
ATOM 6524 C CA . LEU B 1 296 ? 6.762 -20.641 10.898 1 31.83 296 LEU B CA 1
ATOM 6525 C C . LEU B 1 296 ? 7.555 -21.625 10.062 1 31.83 296 LEU B C 1
ATOM 6527 O O . LEU B 1 296 ? 8.172 -21.25 9.062 1 31.83 296 LEU B O 1
ATOM 6531 N N . SER B 1 297 ? 8.516 -22.188 10.508 1 32.44 297 SER B N 1
ATOM 6532 C CA . SER B 1 297 ? 9.281 -23.266 9.914 1 32.44 297 SER B CA 1
ATOM 6533 C C . SER B 1 297 ? 8.461 -24.016 8.859 1 32.44 297 SER B C 1
ATOM 6535 O O . SER B 1 297 ? 8.93 -24.234 7.742 1 32.44 297 SER B O 1
ATOM 6537 N N . ASN B 1 298 ? 7.656 -25.016 9.391 1 32.25 298 ASN B N 1
ATOM 6538 C CA . ASN B 1 298 ? 7.117 -26.031 8.5 1 32.25 298 ASN B CA 1
ATOM 6539 C C . ASN B 1 298 ? 6.055 -25.453 7.562 1 32.25 298 ASN B C 1
ATOM 6541 O O . ASN B 1 298 ? 5.707 -26.078 6.562 1 32.25 298 ASN B O 1
ATOM 6545 N N . SER B 1 299 ? 4.918 -24.812 8.188 1 33.81 299 SER B N 1
ATOM 6546 C CA . SER B 1 299 ? 3.742 -24.625 7.336 1 33.81 299 SER B CA 1
ATOM 6547 C C . SER B 1 299 ? 3.951 -23.5 6.336 1 33.81 299 SER B C 1
ATOM 6549 O O . SER B 1 299 ? 4.574 -22.484 6.656 1 33.81 299 SER B O 1
ATOM 6551 N N . ASN B 1 300 ? 4.066 -23.719 5.082 1 38.5 300 ASN B N 1
ATOM 6552 C CA . ASN B 1 300 ? 3.881 -23.109 3.77 1 38.5 300 ASN B CA 1
ATOM 6553 C C . ASN B 1 300 ? 3.045 -21.828 3.857 1 38.5 300 ASN B C 1
ATOM 6555 O O . ASN B 1 300 ? 2.439 -21.422 2.869 1 38.5 300 ASN B O 1
ATOM 6559 N N . ASN B 1 301 ? 2.816 -21.391 5.195 1 39.88 301 ASN B N 1
ATOM 6560 C CA . ASN B 1 301 ? 1.815 -20.328 5.207 1 39.88 301 ASN B CA 1
ATOM 6561 C C . ASN B 1 301 ? 2.447 -18.969 4.961 1 39.88 301 ASN B C 1
ATOM 6563 O O . ASN B 1 301 ? 3.385 -18.578 5.664 1 39.88 301 ASN B O 1
ATOM 6567 N N . HIS B 1 302 ? 2.574 -18.656 3.816 1 44.16 302 HIS B N 1
ATOM 6568 C CA . HIS B 1 302 ? 2.896 -17.266 3.465 1 44.16 302 HIS B CA 1
ATOM 6569 C C . HIS B 1 302 ? 2.078 -16.281 4.293 1 44.16 302 HIS B C 1
ATOM 6571 O O . HIS B 1 302 ? 0.862 -16.438 4.426 1 44.16 302 HIS B O 1
ATOM 6577 N N . VAL B 1 303 ? 2.721 -15.703 5.371 1 46.47 303 VAL B N 1
ATOM 6578 C CA . VAL B 1 303 ? 2.109 -14.625 6.148 1 46.47 303 VAL B CA 1
ATOM 6579 C C . VAL B 1 303 ? 2.047 -13.352 5.309 1 46.47 303 VAL B C 1
ATOM 6581 O O . VAL B 1 303 ? 3.062 -12.906 4.77 1 46.47 303 VAL B O 1
ATOM 6584 N N . GLU B 1 304 ? 0.932 -13.188 4.629 1 49.41 304 GLU B N 1
ATOM 6585 C CA . GLU B 1 304 ? 0.81 -11.859 4.031 1 49.41 304 GLU B CA 1
ATOM 6586 C C . GLU B 1 304 ? 0.335 -10.836 5.059 1 49.41 304 GLU B C 1
ATOM 6588 O O . GLU B 1 304 ? -0.671 -11.047 5.738 1 49.41 304 GLU B O 1
ATOM 6593 N N . CYS B 1 305 ? 1.18 -9.977 5.516 1 54.41 305 CYS B N 1
ATOM 6594 C CA . CYS B 1 305 ? 0.871 -8.891 6.441 1 54.41 305 CYS B CA 1
ATOM 6595 C C . CYS B 1 305 ? 0.289 -7.691 5.703 1 54.41 305 CYS B C 1
ATOM 6597 O O . CYS B 1 305 ? 1.009 -6.984 4.996 1 54.41 305 CYS B O 1
ATOM 6599 N N . ASN B 1 306 ? -1.06 -7.91 5.383 1 59.19 306 ASN B N 1
ATOM 6600 C CA . ASN B 1 306 ? -1.661 -6.719 4.793 1 59.19 306 ASN B CA 1
ATOM 6601 C C . ASN B 1 306 ? -2.15 -5.75 5.863 1 59.19 306 ASN B C 1
ATOM 6603 O O . ASN B 1 306 ? -2.693 -6.168 6.887 1 59.19 306 ASN B O 1
ATOM 6607 N N . GLU B 1 307 ? -1.785 -4.527 5.766 1 69.75 307 GLU B N 1
ATOM 6608 C CA . GLU B 1 307 ? -2.285 -3.492 6.664 1 69.75 307 GLU B CA 1
ATOM 6609 C C . GLU B 1 307 ? -3.77 -3.225 6.426 1 69.75 307 GLU B C 1
ATOM 6611 O O . GLU B 1 307 ? -4.191 -3.006 5.289 1 69.75 307 GLU B O 1
ATOM 6616 N N . ILE B 1 308 ? -4.559 -3.451 7.52 1 82.38 308 ILE B N 1
ATOM 6617 C CA . ILE B 1 308 ? -5.973 -3.109 7.445 1 82.38 308 ILE B CA 1
ATOM 6618 C C . ILE B 1 308 ? -6.129 -1.616 7.164 1 82.38 308 ILE B C 1
ATOM 6620 O O . ILE B 1 308 ? -5.43 -0.79 7.758 1 82.38 308 ILE B O 1
ATOM 6624 N N . PHE B 1 309 ? -6.891 -1.326 6.242 1 86.56 309 PHE B N 1
ATOM 6625 C CA . PHE B 1 309 ? -7.148 0.056 5.855 1 86.56 309 PHE B CA 1
ATOM 6626 C C . PHE B 1 309 ? -8.555 0.477 6.258 1 86.56 309 PHE B C 1
ATOM 6628 O O . PHE B 1 309 ? -9.531 -0.2 5.926 1 86.56 309 PHE B O 1
ATOM 6635 N N . LEU B 1 310 ? -8.648 1.525 7.062 1 90.75 310 LEU B N 1
ATOM 6636 C CA . LEU B 1 310 ? -9.906 2.145 7.469 1 90.75 310 LEU B CA 1
ATOM 6637 C C . LEU B 1 310 ? -9.875 3.65 7.227 1 90.75 310 LEU B C 1
ATOM 6639 O O . LEU B 1 310 ? -8.898 4.32 7.578 1 90.75 310 LEU B O 1
ATOM 6643 N N . GLU B 1 311 ? -10.977 4.168 6.625 1 92.56 311 GLU B N 1
ATOM 6644 C CA . GLU B 1 311 ? -11.008 5.609 6.395 1 92.56 311 GLU B CA 1
ATOM 6645 C C . GLU B 1 311 ? -12.445 6.125 6.344 1 92.56 311 GLU B C 1
ATOM 6647 O O . GLU B 1 311 ? -13.367 5.371 6.039 1 92.56 311 GLU B O 1
ATOM 6652 N N . VAL B 1 312 ? -12.562 7.352 6.723 1 93 312 VAL B N 1
ATOM 6653 C CA . VAL B 1 312 ? -13.828 8.062 6.594 1 93 312 VAL B CA 1
ATOM 6654 C C . VAL B 1 312 ? -13.734 9.094 5.477 1 93 312 VAL B C 1
ATOM 6656 O O . VAL B 1 312 ? -12.719 9.781 5.344 1 93 312 VAL B O 1
ATOM 6659 N N . LYS B 1 313 ? -14.711 9.117 4.625 1 92.69 313 LYS B N 1
ATOM 6660 C CA . LYS B 1 313 ? -14.805 10.07 3.521 1 92.69 313 LYS B CA 1
ATOM 6661 C C . LYS B 1 313 ? -16.172 10.75 3.496 1 92.69 313 LYS B C 1
ATOM 6663 O O . LYS B 1 313 ? -17.047 10.438 4.309 1 92.69 313 LYS B O 1
ATOM 6668 N N . ALA B 1 314 ? -16.344 11.656 2.586 1 94.5 314 ALA B N 1
ATOM 6669 C CA . ALA B 1 314 ? -17.594 12.375 2.441 1 94.5 314 ALA B CA 1
ATOM 6670 C C . ALA B 1 314 ? -18.5 11.719 1.397 1 94.5 314 ALA B C 1
ATOM 6672 O O . ALA B 1 314 ? -18.016 11.258 0.358 1 94.5 314 ALA B O 1
ATOM 6673 N N . THR B 1 315 ? -19.781 11.68 1.695 1 93.44 315 THR B N 1
ATOM 6674 C CA . THR B 1 315 ? -20.781 11.383 0.662 1 93.44 315 THR B CA 1
ATOM 6675 C C . THR B 1 315 ? -21.203 12.656 -0.06 1 93.44 315 THR B C 1
ATOM 6677 O O . THR B 1 315 ? -20.719 13.75 0.257 1 93.44 315 THR B O 1
ATOM 6680 N N . ASP B 1 316 ? -22.109 12.508 -1.003 1 93.38 316 ASP B N 1
ATOM 6681 C CA . ASP B 1 316 ? -22.594 13.656 -1.769 1 93.38 316 ASP B CA 1
ATOM 6682 C C . ASP B 1 316 ? -23.578 14.484 -0.956 1 93.38 316 ASP B C 1
ATOM 6684 O O . ASP B 1 316 ? -23.922 15.609 -1.339 1 93.38 316 ASP B O 1
ATOM 6688 N N . LYS B 1 317 ? -23.969 13.977 0.17 1 95.25 317 LYS B N 1
ATOM 6689 C CA . LYS B 1 317 ? -25 14.656 0.95 1 95.25 317 LYS B CA 1
ATOM 6690 C C . LYS B 1 317 ? -24.453 15.133 2.289 1 95.25 317 LYS B C 1
ATOM 6692 O O . LYS B 1 317 ? -25.219 15.445 3.207 1 95.25 317 LYS B O 1
ATOM 6697 N N . GLY B 1 318 ? -23.141 15.117 2.443 1 96.19 318 GLY B N 1
ATOM 6698 C CA . GLY B 1 318 ? -22.516 15.633 3.656 1 96.19 318 GLY B CA 1
ATOM 6699 C C . GLY B 1 318 ? -22.438 14.594 4.766 1 96.19 318 GLY B C 1
ATOM 6700 O O . GLY B 1 318 ? -22.047 14.914 5.887 1 96.19 318 GLY B O 1
ATOM 6701 N N . TYR B 1 319 ? -22.859 13.398 4.438 1 94.88 319 TYR B N 1
ATOM 6702 C CA . TYR B 1 319 ? -22.75 12.312 5.398 1 94.88 319 TYR B CA 1
ATOM 6703 C C . TYR B 1 319 ? -21.406 11.609 5.301 1 94.88 319 TYR B C 1
ATOM 6705 O O . TYR B 1 319 ? -20.656 11.844 4.355 1 94.88 319 TYR B O 1
ATOM 6713 N N . ALA B 1 320 ? -21.125 10.852 6.371 1 94.12 320 ALA B N 1
ATOM 6714 C CA . ALA B 1 320 ? -19.875 10.094 6.402 1 94.12 320 ALA B CA 1
ATOM 6715 C C . ALA B 1 320 ? -20.016 8.773 5.645 1 94.12 320 ALA B C 1
ATOM 6717 O O . ALA B 1 320 ? -21.062 8.117 5.707 1 94.12 320 ALA B O 1
ATOM 6718 N N . ARG B 1 321 ? -19.016 8.469 4.906 1 92.62 321 ARG B N 1
ATOM 6719 C CA . ARG B 1 321 ? -18.844 7.164 4.277 1 92.62 321 ARG B CA 1
ATOM 6720 C C . ARG B 1 321 ? -17.625 6.441 4.84 1 92.62 321 ARG B C 1
ATOM 6722 O O . ARG B 1 321 ? -16.547 7.031 4.961 1 92.62 321 ARG B O 1
ATOM 6729 N N . ILE B 1 322 ? -17.812 5.168 5.172 1 92.38 322 ILE B N 1
ATOM 6730 C CA . ILE B 1 322 ? -16.688 4.375 5.652 1 92.38 322 ILE B CA 1
ATOM 6731 C C . ILE B 1 322 ? -16.141 3.506 4.523 1 92.38 322 ILE B C 1
ATOM 6733 O O . ILE B 1 322 ? -16.906 2.941 3.74 1 92.38 322 ILE B O 1
ATOM 6737 N N . ARG B 1 323 ? -14.883 3.434 4.453 1 91.44 323 ARG B N 1
ATOM 6738 C CA . ARG B 1 323 ? -14.164 2.545 3.545 1 91.44 323 ARG B CA 1
ATOM 6739 C C . ARG B 1 323 ? -13.195 1.649 4.309 1 91.44 323 ARG B C 1
ATOM 6741 O O . ARG B 1 323 ? -12.492 2.111 5.211 1 91.44 323 ARG B O 1
ATOM 6748 N N . TRP B 1 324 ? -13.203 0.382 3.99 1 90.94 324 TRP B N 1
ATOM 6749 C CA . TRP B 1 324 ? -12.258 -0.541 4.609 1 90.94 324 TRP B CA 1
ATOM 6750 C C . TRP B 1 324 ? -11.688 -1.508 3.576 1 90.94 324 TRP B C 1
ATOM 6752 O O . TRP B 1 324 ? -12.289 -1.719 2.518 1 90.94 324 TRP B O 1
ATOM 6762 N N . SER B 1 325 ? -10.461 -1.97 3.857 1 88.31 325 SER B N 1
ATOM 6763 C CA . SER B 1 325 ? -9.859 -3.002 3.021 1 88.31 325 SER B CA 1
ATOM 6764 C C . SER B 1 325 ? -8.883 -3.859 3.82 1 88.31 325 SER B C 1
ATOM 6766 O O . SER B 1 325 ? -8.422 -3.455 4.891 1 88.31 325 SER B O 1
ATOM 6768 N N . ASN B 1 326 ? -8.719 -5.102 3.359 1 82.69 326 ASN B N 1
ATOM 6769 C CA . ASN B 1 326 ? -7.707 -6.035 3.838 1 82.69 326 ASN B CA 1
ATOM 6770 C C . ASN B 1 326 ? -8.016 -6.523 5.25 1 82.69 326 ASN B C 1
ATOM 6772 O O . ASN B 1 326 ? -7.109 -6.688 6.07 1 82.69 326 ASN B O 1
ATOM 6776 N N . ILE B 1 327 ? -9.219 -6.566 5.551 1 86.44 327 ILE B N 1
ATOM 6777 C CA . ILE B 1 327 ? -9.562 -7.238 6.801 1 86.44 327 ILE B CA 1
ATOM 6778 C C . ILE B 1 327 ? -9.328 -8.742 6.664 1 86.44 327 ILE B C 1
ATOM 6780 O O . ILE B 1 327 ? -9.875 -9.383 5.766 1 86.44 327 ILE B O 1
ATOM 6784 N N . PRO B 1 328 ? -8.562 -9.219 7.449 1 80.75 328 PRO B N 1
ATOM 6785 C CA . PRO B 1 328 ? -8.242 -10.641 7.324 1 80.75 328 PRO B CA 1
ATOM 6786 C C . PRO B 1 328 ? -9.453 -11.547 7.562 1 80.75 328 PRO B C 1
ATOM 6788 O O . PRO B 1 328 ? -10.305 -11.234 8.406 1 80.75 328 PRO B O 1
ATOM 6791 N N . ASP B 1 329 ? -9.484 -12.711 7 1 79.88 329 ASP B N 1
ATOM 6792 C CA . ASP B 1 329 ? -10.555 -13.695 7.129 1 79.88 329 ASP B CA 1
ATOM 6793 C C . ASP B 1 329 ? -10.711 -14.156 8.578 1 79.88 329 ASP B C 1
ATOM 6795 O O . ASP B 1 329 ? -11.82 -14.398 9.039 1 79.88 329 ASP B O 1
ATOM 6799 N N . THR B 1 330 ? -9.609 -14.273 9.203 1 77.44 330 THR B N 1
ATOM 6800 C CA . THR B 1 330 ? -9.633 -14.75 10.586 1 77.44 330 THR B CA 1
ATOM 6801 C C . THR B 1 330 ? -10.453 -13.805 11.461 1 77.44 330 THR B C 1
ATOM 6803 O O . THR B 1 330 ? -11.18 -14.258 12.352 1 77.44 330 THR B O 1
ATOM 6806 N N . LEU B 1 331 ? -10.289 -12.555 11.211 1 83.5 331 LEU B N 1
ATOM 6807 C CA . LEU B 1 331 ? -11.078 -11.586 11.969 1 83.5 331 LEU B CA 1
ATOM 6808 C C . LEU B 1 331 ? -12.547 -11.633 11.562 1 83.5 331 LEU B C 1
ATOM 6810 O O . LEU B 1 331 ? -13.438 -11.539 12.406 1 83.5 331 LEU B O 1
ATOM 6814 N N . LEU B 1 332 ? -12.703 -11.781 10.32 1 87.25 332 LEU B N 1
ATOM 6815 C CA . LEU B 1 332 ? -14.078 -11.867 9.82 1 87.25 332 LEU B CA 1
ATOM 6816 C C . LEU B 1 332 ? -14.797 -13.07 10.414 1 87.25 332 LEU B C 1
ATOM 6818 O O . LEU B 1 332 ? -15.977 -12.992 10.75 1 87.25 332 LEU B O 1
ATOM 6822 N N . ASP B 1 333 ? -14.117 -14.164 10.57 1 84.62 333 ASP B N 1
ATOM 6823 C CA . ASP B 1 333 ? -14.695 -15.375 11.141 1 84.62 333 ASP B CA 1
ATOM 6824 C C . ASP B 1 333 ? -15.055 -15.172 12.609 1 84.62 333 ASP B C 1
ATOM 6826 O O . ASP B 1 333 ? -16.016 -15.766 13.102 1 84.62 333 ASP B O 1
ATOM 6830 N N . LYS B 1 334 ? -14.227 -14.391 13.266 1 84.19 334 LYS B N 1
ATOM 6831 C CA . LYS B 1 334 ? -14.477 -14.109 14.672 1 84.19 334 LYS B CA 1
ATOM 6832 C C . LYS B 1 334 ? -15.625 -13.125 14.852 1 84.19 334 LYS B C 1
ATOM 6834 O O . LYS B 1 334 ? -16.094 -12.891 15.969 1 84.19 334 LYS B O 1
ATOM 6839 N N . GLY B 1 335 ? -16.031 -12.555 13.797 1 88.88 335 GLY B N 1
ATOM 6840 C CA . GLY B 1 335 ? -17.141 -11.609 13.867 1 88.88 335 GLY B CA 1
ATOM 6841 C C . GLY B 1 335 ? -16.688 -10.195 14.18 1 88.88 335 GLY B C 1
ATOM 6842 O O . GLY B 1 335 ? -16.594 -9.805 15.344 1 88.88 335 GLY B O 1
ATOM 6843 N N . VAL B 1 336 ? -16.422 -9.469 13.188 1 89.25 336 VAL B N 1
ATOM 6844 C CA . VAL B 1 336 ? -16 -8.078 13.367 1 89.25 336 VAL B CA 1
ATOM 6845 C C . VAL B 1 336 ? -16.891 -7.152 12.555 1 89.25 336 VAL B C 1
ATOM 6847 O O . VAL B 1 336 ? -17.656 -7.609 11.695 1 89.25 336 VAL B O 1
ATOM 6850 N N . GLN B 1 337 ? -16.859 -5.953 12.898 1 91.69 337 GLN B N 1
ATOM 6851 C CA . GLN B 1 337 ? -17.578 -4.891 12.195 1 91.69 337 GLN B CA 1
ATOM 6852 C C . GLN B 1 337 ? -16.766 -3.6 12.18 1 91.69 337 GLN B C 1
ATOM 6854 O O . GLN B 1 337 ? -15.828 -3.434 12.969 1 91.69 337 GLN B O 1
ATOM 6859 N N . VAL B 1 338 ? -17.047 -2.801 11.172 1 92.56 338 VAL B N 1
ATOM 6860 C CA . VAL B 1 338 ? -16.422 -1.491 11.078 1 92.56 338 VAL B CA 1
ATOM 6861 C C . VAL B 1 338 ? -17.406 -0.406 11.508 1 92.56 338 VAL B C 1
ATOM 6863 O O . VAL B 1 338 ? -18.484 -0.27 10.922 1 92.56 338 VAL B O 1
ATOM 6866 N N . ASN B 1 339 ? -17.016 0.356 12.508 1 91.56 339 ASN B N 1
ATOM 6867 C CA . ASN B 1 339 ? -17.859 1.403 13.062 1 91.56 339 ASN B CA 1
ATOM 6868 C C . ASN B 1 339 ? -17.203 2.775 12.953 1 91.56 339 ASN B C 1
ATOM 6870 O O . ASN B 1 339 ? -15.977 2.875 12.852 1 91.56 339 ASN B O 1
ATOM 6874 N N . VAL B 1 340 ? -18.062 3.762 12.867 1 92.56 340 VAL B N 1
ATOM 6875 C CA . VAL B 1 340 ? -17.578 5.129 13 1 92.56 340 VAL B CA 1
ATOM 6876 C C . VAL B 1 340 ? -17.766 5.617 14.438 1 92.56 340 VAL B C 1
ATOM 6878 O O . VAL B 1 340 ? -18.891 5.605 14.953 1 92.56 340 VAL B O 1
ATOM 6881 N N . CYS B 1 341 ? -16.672 5.977 15.016 1 89.81 341 CYS B N 1
ATOM 6882 C CA . CYS B 1 341 ? -16.719 6.32 16.438 1 89.81 341 CYS B CA 1
ATOM 6883 C C . CYS B 1 341 ? -16.297 7.77 16.656 1 89.81 341 CYS B C 1
ATOM 6885 O O . CYS B 1 341 ? -15.484 8.305 15.906 1 89.81 341 CYS B O 1
ATOM 6887 N N . LYS B 1 342 ? -16.938 8.398 17.562 1 88.06 342 LYS B N 1
ATOM 6888 C CA . LYS B 1 342 ? -16.578 9.719 18.047 1 88.06 342 LYS B CA 1
ATOM 6889 C C . LYS B 1 342 ? -16.781 9.82 19.562 1 88.06 342 LYS B C 1
ATOM 6891 O O . LYS B 1 342 ? -17.875 9.57 20.062 1 88.06 342 LYS B O 1
ATOM 6896 N N . ASP B 1 343 ? -15.734 10.258 20.234 1 79.06 343 ASP B N 1
ATOM 6897 C CA . ASP B 1 343 ? -15.805 10.477 21.672 1 79.06 343 ASP B CA 1
ATOM 6898 C C . ASP B 1 343 ? -16.391 9.266 22.391 1 79.06 343 ASP B C 1
ATOM 6900 O O . ASP B 1 343 ? -17.312 9.398 23.203 1 79.06 343 ASP B O 1
ATOM 6904 N N . GLY B 1 344 ? -16.031 8.094 21.953 1 74.12 344 GLY B N 1
ATOM 6905 C CA . GLY B 1 344 ? -16.422 6.879 22.656 1 74.12 344 GLY B CA 1
ATOM 6906 C C . GLY B 1 344 ? -17.719 6.293 22.141 1 74.12 344 GLY B C 1
ATOM 6907 O O . GLY B 1 344 ? -18.062 5.152 22.469 1 74.12 344 GLY B O 1
ATOM 6908 N N . SER B 1 345 ? -18.516 7.094 21.453 1 82.75 345 SER B N 1
ATOM 6909 C CA . SER B 1 345 ? -19.75 6.586 20.875 1 82.75 345 SER B CA 1
ATOM 6910 C C . SER B 1 345 ? -19.547 6.129 19.438 1 82.75 345 SER B C 1
ATOM 6912 O O . SER B 1 345 ? -18.891 6.809 18.656 1 82.75 345 SER B O 1
ATOM 6914 N N . CYS B 1 346 ? -20.094 4.949 19.203 1 86.75 346 CYS B N 1
ATOM 6915 C CA . CYS B 1 346 ? -19.859 4.375 17.875 1 86.75 346 CYS B CA 1
ATOM 6916 C C . CYS B 1 346 ? -21.172 4.078 17.172 1 86.75 346 CYS B C 1
ATOM 6918 O O . CYS B 1 346 ? -22.156 3.717 17.812 1 86.75 346 CYS B O 1
ATOM 6920 N N . LEU B 1 347 ? -21.219 4.418 15.914 1 84.62 347 LEU B N 1
ATOM 6921 C CA . LEU B 1 347 ? -22.312 4.012 15.047 1 84.62 347 LEU B CA 1
ATOM 6922 C C . LEU B 1 347 ? -21.891 2.865 14.133 1 84.62 347 LEU B C 1
ATOM 6924 O O . LEU B 1 347 ? -20.812 2.902 13.547 1 84.62 347 LEU B O 1
ATOM 6928 N N . THR B 1 348 ? -22.781 1.884 14.008 1 75.5 348 THR B N 1
ATOM 6929 C CA . THR B 1 348 ? -22.438 0.593 13.422 1 75.5 348 THR B CA 1
ATOM 6930 C C . THR B 1 348 ? -22.688 0.594 11.922 1 75.5 348 THR B C 1
ATOM 6932 O O . THR B 1 348 ? -23.656 1.206 11.453 1 75.5 348 THR B O 1
ATOM 6935 N N . SER B 1 349 ? -21.719 -0.075 11.305 1 75.31 349 SER B N 1
ATOM 6936 C CA . SER B 1 349 ? -21.875 -0.391 9.891 1 75.31 349 SER B CA 1
ATOM 6937 C C . SER B 1 349 ? -21.734 -1.888 9.633 1 75.31 349 SER B C 1
ATOM 6939 O O . SER B 1 349 ? -20.781 -2.516 10.117 1 75.31 349 SER B O 1
ATOM 6941 N N . PRO B 1 350 ? -22.766 -2.475 8.922 1 76.31 350 PRO B N 1
ATOM 6942 C CA . PRO B 1 350 ? -22.578 -3.881 8.547 1 76.31 350 PRO B CA 1
ATOM 6943 C C . PRO B 1 350 ? -21.547 -4.074 7.449 1 76.31 350 PRO B C 1
ATOM 6945 O O . PRO B 1 350 ? -21.547 -3.344 6.457 1 76.31 350 PRO B O 1
ATOM 6948 N N . ILE B 1 351 ? -20.516 -4.883 7.707 1 82.12 351 ILE B N 1
ATOM 6949 C CA . ILE B 1 351 ? -19.531 -5.105 6.656 1 82.12 351 ILE B CA 1
ATOM 6950 C C . ILE B 1 351 ? -19.844 -6.406 5.922 1 82.12 351 ILE B C 1
ATOM 6952 O O . ILE B 1 351 ? -19.188 -6.734 4.926 1 82.12 351 ILE B O 1
ATOM 6956 N N . ASP B 1 352 ? -20.922 -7.117 6.164 1 76.19 352 ASP B N 1
ATOM 6957 C CA . ASP B 1 352 ? -21.406 -8.312 5.473 1 76.19 352 ASP B CA 1
ATOM 6958 C C . ASP B 1 352 ? -20.266 -9.32 5.266 1 76.19 352 ASP B C 1
ATOM 6960 O O . ASP B 1 352 ? -20.141 -9.898 4.188 1 76.19 352 ASP B O 1
ATOM 6964 N N . LYS B 1 353 ? -19.297 -9.445 6.199 1 81.19 353 LYS B N 1
ATOM 6965 C CA . LYS B 1 353 ? -18.172 -10.383 6.18 1 81.19 353 LYS B CA 1
ATOM 6966 C C . LYS B 1 353 ? -17.281 -10.141 4.969 1 81.19 353 LYS B C 1
ATOM 6968 O O . LYS B 1 353 ? -16.719 -11.086 4.41 1 81.19 353 LYS B O 1
ATOM 6973 N N . ARG B 1 354 ? -17.219 -8.992 4.523 1 86.88 354 ARG B N 1
ATOM 6974 C CA . ARG B 1 354 ? -16.359 -8.656 3.404 1 86.88 354 ARG B CA 1
ATOM 6975 C C . ARG B 1 354 ? -15.039 -8.055 3.893 1 86.88 354 ARG B C 1
ATOM 6977 O O . ARG B 1 354 ? -15.031 -7.246 4.824 1 86.88 354 ARG B O 1
ATOM 6984 N N . SER B 1 355 ? -13.984 -8.5 3.178 1 87.5 355 SER B N 1
ATOM 6985 C CA . SER B 1 355 ? -12.664 -7.988 3.543 1 87.5 355 SER B CA 1
ATOM 6986 C C . SER B 1 355 ? -12.469 -6.559 3.055 1 87.5 355 SER B C 1
ATOM 6988 O O . SER B 1 355 ? -11.531 -5.875 3.477 1 87.5 355 SER B O 1
ATOM 6990 N N . TYR B 1 356 ? -13.328 -6.098 2.17 1 89.5 356 TYR B N 1
ATOM 6991 C CA . TYR B 1 356 ? -13.281 -4.746 1.621 1 89.5 356 TYR B CA 1
ATOM 6992 C C . TYR B 1 356 ? -14.688 -4.23 1.33 1 89.5 356 TYR B C 1
ATOM 6994 O O . TYR B 1 356 ? -15.625 -5.012 1.197 1 89.5 356 TYR B O 1
ATOM 7002 N N . GLY B 1 357 ? -14.781 -2.889 1.315 1 87.88 357 GLY B N 1
ATOM 7003 C CA . GLY B 1 357 ? -16.078 -2.322 0.977 1 87.88 357 GLY B CA 1
ATOM 7004 C C . GLY B 1 357 ? -16.234 -0.875 1.401 1 87.88 357 GLY B C 1
ATOM 7005 O O . GLY B 1 357 ? -15.25 -0.239 1.808 1 87.88 357 GLY B O 1
ATOM 7006 N N . THR B 1 358 ? -17.328 -0.321 1.058 1 88.31 358 THR B N 1
ATOM 7007 C CA . THR B 1 358 ? -17.75 1.008 1.494 1 88.31 358 THR B CA 1
ATOM 7008 C C . THR B 1 358 ? -19.156 0.971 2.07 1 88.31 358 THR B C 1
ATOM 7010 O O . THR B 1 358 ? -19.953 0.084 1.737 1 88.31 358 THR B O 1
ATOM 7013 N N . TYR B 1 359 ? -19.422 1.828 2.943 1 90.25 359 TYR B N 1
ATOM 7014 C CA . TYR B 1 359 ? -20.766 1.952 3.514 1 90.25 359 TYR B CA 1
ATOM 7015 C C . TYR B 1 359 ? -21.062 3.398 3.885 1 90.25 359 TYR B C 1
ATOM 7017 O O . TYR B 1 359 ? -20.25 4.062 4.535 1 90.25 359 TYR B O 1
ATOM 7025 N N . ASP B 1 360 ? -22.188 3.895 3.414 1 89.31 360 ASP B N 1
ATOM 7026 C CA . ASP B 1 360 ? -22.625 5.238 3.766 1 89.31 360 ASP B CA 1
ATOM 7027 C C . ASP B 1 360 ? -23.375 5.242 5.098 1 89.31 360 ASP B C 1
ATOM 7029 O O . ASP B 1 360 ? -24.391 4.57 5.246 1 89.31 360 ASP B O 1
ATOM 7033 N N . ILE B 1 361 ? -22.812 6.016 5.988 1 89.56 361 ILE B N 1
ATOM 7034 C CA . ILE B 1 361 ? -23.438 6.109 7.301 1 89.56 361 ILE B CA 1
ATOM 7035 C C . ILE B 1 361 ? -24.281 7.375 7.379 1 89.56 361 ILE B C 1
ATOM 7037 O O . ILE B 1 361 ? -23.922 8.414 6.824 1 89.56 361 ILE B O 1
ATOM 7041 N N . ARG B 1 362 ? -25.484 7.258 8 1 86.75 362 ARG B N 1
ATOM 7042 C CA . ARG B 1 362 ? -26.344 8.422 8.148 1 86.75 362 ARG B CA 1
ATOM 7043 C C . ARG B 1 362 ? -25.891 9.305 9.305 1 86.75 362 ARG B C 1
ATOM 7045 O O . ARG B 1 362 ? -26.672 9.562 10.234 1 86.75 362 ARG B O 1
ATOM 7052 N N . LYS B 1 363 ? -24.75 9.656 9.352 1 91.25 363 LYS B N 1
ATOM 7053 C CA . LYS B 1 363 ? -24.141 10.625 10.266 1 91.25 363 LYS B CA 1
ATOM 7054 C C . LYS B 1 363 ? -23.375 11.695 9.492 1 91.25 363 LYS B C 1
ATOM 7056 O O . LYS B 1 363 ? -22.656 11.391 8.531 1 91.25 363 LYS B O 1
ATOM 7061 N N . TYR B 1 364 ? -23.625 12.828 10 1 94.81 364 TYR B N 1
ATOM 7062 C CA . TYR B 1 364 ? -22.953 13.938 9.328 1 94.81 364 TYR B CA 1
ATOM 7063 C C . TYR B 1 364 ? -21.453 13.859 9.5 1 94.81 364 TYR B C 1
ATOM 7065 O O . TYR B 1 364 ? -20.953 13.43 10.547 1 94.81 364 TYR B O 1
ATOM 7073 N N . LEU B 1 365 ? -20.75 14.273 8.438 1 95.75 365 LEU B N 1
ATOM 7074 C CA . LEU B 1 365 ? -19.281 14.312 8.461 1 95.75 365 LEU B CA 1
ATOM 7075 C C . LEU B 1 365 ? -18.797 15.43 9.375 1 95.75 365 LEU B C 1
ATOM 7077 O O . LEU B 1 365 ? -19.109 16.609 9.164 1 95.75 365 LEU B O 1
ATOM 7081 N N . ASN B 1 366 ? -18.047 15.023 10.383 1 94.12 366 ASN B N 1
ATOM 7082 C CA . ASN B 1 366 ? -17.531 15.977 11.359 1 94.12 366 ASN B CA 1
ATOM 7083 C C . ASN B 1 366 ? -16.125 15.625 11.797 1 94.12 366 ASN B C 1
ATOM 7085 O O . ASN B 1 366 ? -15.711 14.469 11.711 1 94.12 366 ASN B O 1
ATOM 7089 N N . LYS B 1 367 ? -15.492 16.672 12.266 1 93.44 367 LYS B N 1
ATOM 7090 C CA . LYS B 1 367 ? -14.18 16.469 12.883 1 93.44 367 LYS B CA 1
ATOM 7091 C C . LYS B 1 367 ? -14.25 15.477 14.031 1 93.44 367 LYS B C 1
ATOM 7093 O O . LYS B 1 367 ? -15.211 15.492 14.812 1 93.44 367 LYS B O 1
ATOM 7098 N N . GLY B 1 368 ? -13.273 14.602 14.086 1 91.94 368 GLY B N 1
ATOM 7099 C CA . GLY B 1 368 ? -13.188 13.719 15.234 1 91.94 368 GLY B CA 1
ATOM 7100 C C . GLY B 1 368 ? -13.734 12.328 14.969 1 91.94 368 GLY B C 1
ATOM 7101 O O . GLY B 1 368 ? -13.562 11.414 15.773 1 91.94 368 GLY B O 1
ATOM 7102 N N . LEU B 1 369 ? -14.391 12.141 13.852 1 93 369 LEU B N 1
ATOM 7103 C CA . LEU B 1 369 ? -14.875 10.812 13.492 1 93 369 LEU B CA 1
ATOM 7104 C C . LEU B 1 369 ? -13.711 9.867 13.219 1 93 369 LEU B C 1
ATOM 7106 O O . LEU B 1 369 ? -12.727 10.25 12.578 1 93 369 LEU B O 1
ATOM 7110 N N . SER B 1 370 ? -13.82 8.703 13.789 1 91.38 370 SER B N 1
ATOM 7111 C CA . SER B 1 370 ? -12.805 7.68 13.562 1 91.38 370 SER B CA 1
ATOM 7112 C C . SER B 1 370 ? -13.438 6.352 13.156 1 91.38 370 SER B C 1
ATOM 7114 O O . SER B 1 370 ? -14.359 5.867 13.828 1 91.38 370 SER B O 1
ATOM 7116 N N . PRO B 1 371 ? -13.031 5.793 12.016 1 92.5 371 PRO B N 1
ATOM 7117 C CA . PRO B 1 371 ? -13.469 4.434 11.688 1 92.5 371 PRO B CA 1
ATOM 7118 C C . PRO B 1 371 ? -12.766 3.373 12.531 1 92.5 371 PRO B C 1
ATOM 7120 O O . PRO B 1 371 ? -11.531 3.336 12.578 1 92.5 371 PRO B O 1
ATOM 7123 N N . CYS B 1 372 ? -13.5 2.547 13.211 1 90.56 372 CYS B N 1
ATOM 7124 C CA . CYS B 1 372 ? -12.922 1.571 14.125 1 90.56 372 CYS B CA 1
ATOM 7125 C C . CYS B 1 372 ? -13.414 0.164 13.805 1 90.56 372 CYS B C 1
ATOM 7127 O O . CYS B 1 372 ? -14.594 -0.033 13.516 1 90.56 372 CYS B O 1
ATOM 7129 N N . LEU B 1 373 ? -12.461 -0.751 13.742 1 90 373 LEU B N 1
ATOM 7130 C CA . LEU B 1 373 ? -12.773 -2.174 13.656 1 90 373 LEU B CA 1
ATOM 7131 C C . LEU B 1 373 ? -12.992 -2.77 15.039 1 90 373 LEU B C 1
ATOM 7133 O O . LEU B 1 373 ? -12.125 -2.658 15.914 1 90 373 LEU B O 1
ATOM 7137 N N . GLN B 1 374 ? -14.141 -3.305 15.219 1 89.25 374 GLN B N 1
ATOM 7138 C CA . GLN B 1 374 ? -14.508 -3.836 16.531 1 89.25 374 GLN B CA 1
ATOM 7139 C C . GLN B 1 374 ? -15.125 -5.227 16.406 1 89.25 374 GLN B C 1
ATOM 7141 O O . GLN B 1 374 ? -15.695 -5.57 15.375 1 89.25 374 GLN B O 1
ATOM 7146 N N . TYR B 1 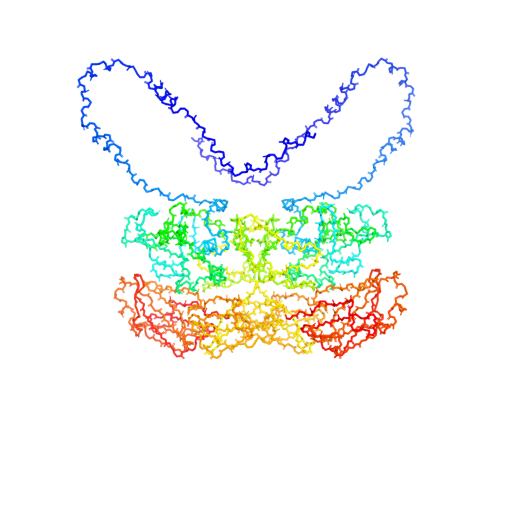375 ? -14.938 -5.957 17.453 1 88.38 375 TYR B N 1
ATOM 7147 C CA . TYR B 1 375 ? -15.68 -7.215 17.531 1 88.38 375 TYR B CA 1
ATOM 7148 C C . TYR B 1 375 ? -17.172 -6.961 17.719 1 88.38 375 TYR B C 1
ATOM 7150 O O . TYR B 1 375 ? -17.562 -6.047 18.453 1 88.38 375 TYR B O 1
ATOM 7158 N N . VAL B 1 376 ? -17.969 -7.82 17.125 1 88.81 376 VAL B N 1
ATOM 7159 C CA . VAL B 1 376 ? -19.422 -7.664 17.188 1 88.81 376 VAL B CA 1
ATOM 7160 C C . VAL B 1 376 ? -19.922 -7.984 18.594 1 88.81 376 VAL B C 1
ATOM 7162 O O . VAL B 1 376 ? -20.797 -7.289 19.109 1 88.81 376 VAL B O 1
ATOM 7165 N N . VAL B 1 377 ? -19.438 -8.969 19.219 1 87 377 VAL B N 1
ATOM 7166 C CA . VAL B 1 377 ? -19.984 -9.508 20.453 1 87 377 VAL B CA 1
ATOM 7167 C C . VAL B 1 377 ? -19.672 -8.562 21.609 1 87 377 VAL B C 1
ATOM 7169 O O . VAL B 1 377 ? -20.578 -8.078 22.297 1 87 377 VAL B O 1
ATOM 7172 N N . ASN B 1 378 ? -18.422 -8.234 21.891 1 85.5 378 ASN B N 1
ATOM 7173 C CA . ASN B 1 378 ? -18.062 -7.445 23.062 1 85.5 378 ASN B CA 1
ATOM 7174 C C . ASN B 1 378 ? -17.734 -6.004 22.688 1 85.5 378 ASN B C 1
ATOM 7176 O O . ASN B 1 378 ? -17.406 -5.191 23.562 1 85.5 378 ASN B O 1
ATOM 7180 N N . LYS B 1 379 ? -17.719 -5.711 21.5 1 82.94 379 LYS B N 1
ATOM 7181 C CA . LYS B 1 379 ? -17.484 -4.363 20.984 1 82.94 379 LYS B CA 1
ATOM 7182 C C . LYS B 1 379 ? -16.078 -3.877 21.312 1 82.94 379 LYS B C 1
ATOM 7184 O O . LYS B 1 379 ? -15.812 -2.674 21.281 1 82.94 379 LYS B O 1
ATOM 7189 N N . SER B 1 380 ? -15.297 -4.891 21.656 1 83.56 380 SER B N 1
ATOM 7190 C CA . SER B 1 380 ? -13.914 -4.508 21.906 1 83.56 380 SER B CA 1
ATOM 7191 C C . SER B 1 380 ? -13.234 -4.012 20.625 1 83.56 380 SER B C 1
ATOM 7193 O O . SER B 1 380 ? -13.445 -4.574 19.547 1 83.56 380 SER B O 1
ATOM 7195 N N . GLU B 1 381 ? -12.484 -2.975 20.828 1 83.31 381 GLU B N 1
ATOM 7196 C CA . GLU B 1 381 ? -11.812 -2.338 19.703 1 83.31 381 GLU B CA 1
ATOM 7197 C C . GLU B 1 381 ? -10.547 -3.1 19.312 1 83.31 381 GLU B C 1
ATOM 7199 O O . GLU B 1 381 ? -9.719 -3.422 20.172 1 83.31 381 GLU B O 1
ATOM 7204 N N . ILE B 1 382 ? -10.469 -3.385 18.078 1 81.81 382 ILE B N 1
ATOM 7205 C CA . ILE B 1 382 ? -9.266 -4 17.531 1 81.81 382 ILE B CA 1
ATOM 7206 C C . ILE B 1 382 ? -8.297 -2.914 17.078 1 81.81 382 ILE B C 1
ATOM 7208 O O . ILE B 1 382 ? -7.129 -2.906 17.484 1 81.81 382 ILE B O 1
ATOM 7212 N N . MET B 1 383 ? -8.805 -2.041 16.25 1 83.44 383 MET B N 1
ATOM 7213 C CA . MET B 1 383 ? -8.016 -0.907 15.781 1 83.44 383 MET B CA 1
ATOM 7214 C C . MET B 1 383 ? -8.914 0.189 15.219 1 83.44 383 MET B C 1
ATOM 7216 O O . MET B 1 383 ? -10.07 -0.064 14.883 1 83.44 383 MET B O 1
ATOM 7220 N N . CYS B 1 384 ? -8.289 1.373 15.102 1 86.5 384 CYS B N 1
ATOM 7221 C CA . CYS B 1 384 ? -9.008 2.486 14.492 1 86.5 384 CYS B CA 1
ATOM 7222 C C . CYS B 1 384 ? -8.172 3.135 13.391 1 86.5 384 CYS B C 1
ATOM 7224 O O . CYS B 1 384 ? -6.941 3.16 13.477 1 86.5 384 CYS B O 1
ATOM 7226 N N . GLY B 1 385 ? -8.875 3.482 12.352 1 87.06 385 GLY B N 1
ATOM 7227 C CA . GLY B 1 385 ? -8.227 4.297 11.336 1 87.06 385 GLY B CA 1
ATOM 7228 C C . GLY B 1 385 ? -7.977 5.727 11.781 1 87.06 385 GLY B C 1
ATOM 7229 O O . GLY B 1 385 ? -8.219 6.07 12.938 1 87.06 385 GLY B O 1
ATOM 7230 N N . PRO B 1 386 ? -7.48 6.547 10.852 1 87.75 386 PRO B N 1
ATOM 7231 C CA . PRO B 1 386 ? -7.191 7.945 11.18 1 87.75 386 PRO B CA 1
ATOM 7232 C C . PRO B 1 386 ? -8.445 8.727 11.57 1 87.75 386 PRO B C 1
ATOM 7234 O O . PRO B 1 386 ? -9.508 8.531 10.984 1 87.75 386 PRO B O 1
ATOM 7237 N N . THR B 1 387 ? -8.258 9.578 12.594 1 91.12 387 THR B N 1
ATOM 7238 C CA . THR B 1 387 ? -9.336 10.484 12.977 1 91.12 387 THR B CA 1
ATOM 7239 C C . THR B 1 387 ? -9.57 11.539 11.898 1 91.12 387 THR B C 1
ATOM 7241 O O . THR B 1 387 ? -8.617 12.117 11.375 1 91.12 387 THR B O 1
ATOM 7244 N N . TYR B 1 388 ? -10.75 11.727 11.602 1 93.12 388 TYR B N 1
ATOM 7245 C CA . TYR B 1 388 ? -11.109 12.602 10.484 1 93.12 388 TYR B CA 1
ATOM 7246 C C . TYR B 1 388 ? -10.836 14.062 10.836 1 93.12 388 TYR B C 1
ATOM 7248 O O . TYR B 1 388 ? -11.211 14.531 11.914 1 93.12 388 TYR B O 1
ATOM 7256 N N . ASP B 1 389 ? -10.148 14.719 9.93 1 93.12 389 ASP B N 1
ATOM 7257 C CA . ASP B 1 389 ? -9.891 16.156 10 1 93.12 389 ASP B CA 1
ATOM 7258 C C . ASP B 1 389 ? -10.953 16.953 9.25 1 93.12 389 ASP B C 1
ATOM 7260 O O . ASP B 1 389 ? -11.344 16.578 8.141 1 93.12 389 ASP B O 1
ATOM 7264 N N . ASP B 1 390 ? -11.453 18.031 9.773 1 94.12 390 ASP B N 1
ATOM 7265 C CA . ASP B 1 390 ? -12.586 18.75 9.203 1 94.12 390 ASP B CA 1
ATOM 7266 C C . ASP B 1 390 ? -12.188 19.453 7.914 1 94.12 390 ASP B C 1
ATOM 7268 O O . ASP B 1 390 ? -13.047 19.984 7.203 1 94.12 390 ASP B O 1
ATOM 7272 N N . THR B 1 391 ? -10.922 19.531 7.598 1 95.25 391 THR B N 1
ATOM 7273 C CA . THR B 1 391 ? -10.461 20.188 6.383 1 95.25 391 THR B CA 1
ATOM 7274 C C . THR B 1 391 ? -10.047 19.156 5.332 1 95.25 391 THR B C 1
ATOM 7276 O O . THR B 1 391 ? -9.445 19.516 4.316 1 95.25 391 THR B O 1
ATOM 7279 N N . ASP B 1 392 ? -10.266 17.891 5.605 1 93.06 392 ASP B N 1
ATOM 7280 C CA . ASP B 1 392 ? -9.789 16.797 4.75 1 93.06 392 ASP B CA 1
ATOM 7281 C C . ASP B 1 392 ? -8.266 16.828 4.621 1 93.06 392 ASP B C 1
ATOM 7283 O O . ASP B 1 392 ? -7.727 16.531 3.555 1 93.06 392 ASP B O 1
ATOM 7287 N N . ARG B 1 393 ? -7.621 17.328 5.609 1 90.25 393 ARG B N 1
ATOM 7288 C CA . ARG B 1 393 ? -6.172 17.406 5.762 1 90.25 393 ARG B CA 1
ATOM 7289 C C . ARG B 1 393 ? -5.562 18.344 4.719 1 90.25 393 ARG B C 1
ATOM 7291 O O . ARG B 1 393 ? -4.434 18.125 4.27 1 90.25 393 ARG B O 1
ATOM 7298 N N . LYS B 1 394 ? -6.32 19.312 4.301 1 92.38 394 LYS B N 1
ATOM 7299 C CA . LYS B 1 394 ? -5.836 20.297 3.34 1 92.38 394 LYS B CA 1
ATOM 7300 C C . LYS B 1 394 ? -5.484 21.609 4.027 1 92.38 394 LYS B C 1
ATOM 7302 O O . LYS B 1 394 ? -6.195 22.047 4.938 1 92.38 394 LYS B O 1
ATOM 7307 N N . LEU B 1 395 ? -4.426 22.156 3.537 1 92.56 395 LEU B N 1
ATOM 7308 C CA . LEU B 1 395 ? -3.963 23.406 4.102 1 92.56 395 LEU B CA 1
ATOM 7309 C C . LEU B 1 395 ? -4.738 24.594 3.518 1 92.56 395 LEU B C 1
ATOM 7311 O O . LEU B 1 395 ? -5.328 24.469 2.439 1 92.56 395 LEU B O 1
ATOM 7315 N N . PRO B 1 396 ? -4.754 25.703 4.266 1 95.38 396 PRO B N 1
ATOM 7316 C CA . PRO B 1 396 ? -5.309 26.922 3.68 1 95.38 396 PRO B CA 1
ATOM 7317 C C . PRO B 1 396 ? -4.551 27.375 2.434 1 95.38 396 PRO B C 1
ATOM 7319 O O . PRO B 1 396 ? -3.338 27.156 2.332 1 95.38 396 PRO B O 1
ATOM 7322 N N . VAL B 1 397 ? -5.312 28 1.556 1 95.5 397 VAL B N 1
ATOM 7323 C CA . VAL B 1 397 ? -4.707 28.531 0.344 1 95.5 397 VAL B CA 1
ATOM 7324 C C . VAL B 1 397 ? -4.559 30.047 0.479 1 95.5 397 VAL B C 1
ATOM 7326 O O . VAL B 1 397 ? -5.477 30.734 0.937 1 95.5 397 VAL B O 1
ATOM 7329 N N . ASP B 1 398 ? -3.479 30.562 0.046 1 93.12 398 ASP B N 1
ATOM 7330 C CA . ASP B 1 398 ? -3.203 31.984 0.177 1 93.12 398 ASP B CA 1
ATOM 7331 C C . ASP B 1 398 ? -4.02 32.781 -0.828 1 93.12 398 ASP B C 1
ATOM 7333 O O . ASP B 1 398 ? -4.18 32.375 -1.979 1 93.12 398 ASP B O 1
ATOM 7337 N N . ILE B 1 399 ? -4.57 33.844 -0.309 1 95.75 399 ILE B N 1
ATOM 7338 C CA . ILE B 1 399 ? -5.164 34.844 -1.205 1 95.75 399 ILE B CA 1
ATOM 7339 C C . ILE B 1 399 ? -4.07 35.75 -1.772 1 95.75 399 ILE B C 1
ATOM 7341 O O . ILE B 1 399 ? -3.506 36.562 -1.055 1 95.75 399 ILE B O 1
ATOM 7345 N N . LYS B 1 400 ? -3.828 35.594 -3.027 1 91.44 400 LYS B N 1
ATOM 7346 C CA . LYS B 1 400 ? -2.691 36.25 -3.674 1 91.44 400 LYS B CA 1
ATOM 7347 C C . LYS B 1 400 ? -2.738 37.75 -3.486 1 91.44 400 LYS B C 1
ATOM 7349 O O . LYS B 1 400 ? -3.768 38.375 -3.742 1 91.44 400 LYS B O 1
ATOM 7354 N N . GLY B 1 401 ? -1.595 38.281 -3.055 1 92 401 GLY B N 1
ATOM 7355 C CA . GLY B 1 401 ? -1.475 39.75 -2.934 1 92 401 GLY B CA 1
ATOM 7356 C C . GLY B 1 401 ? -1.903 40.25 -1.576 1 92 401 GLY B C 1
ATOM 7357 O O . GLY B 1 401 ? -1.772 41.469 -1.295 1 92 401 GLY B O 1
ATOM 7358 N N . TYR B 1 402 ? -2.373 39.375 -0.758 1 95.06 402 TYR B N 1
ATOM 7359 C CA . TYR B 1 402 ? -2.875 39.781 0.543 1 95.06 402 TYR B CA 1
ATOM 7360 C C . TYR B 1 402 ? -2.391 38.844 1.646 1 95.06 402 TYR B C 1
ATOM 7362 O O . TYR B 1 402 ? -2.156 37.656 1.405 1 95.06 402 TYR B O 1
ATOM 7370 N N . ASP B 1 403 ? -2.295 39.344 2.807 1 93.12 403 ASP B N 1
ATOM 7371 C CA . ASP B 1 403 ? -1.918 38.562 3.975 1 93.12 403 ASP B CA 1
ATOM 7372 C C . ASP B 1 403 ? -3.125 37.812 4.555 1 93.12 403 ASP B C 1
ATOM 7374 O O . ASP B 1 403 ? -3.445 37.969 5.734 1 93.12 403 ASP B O 1
ATOM 7378 N N . ALA B 1 404 ? -3.689 37.062 3.762 1 96.69 404 ALA B N 1
ATOM 7379 C CA . ALA B 1 404 ? -4.895 36.312 4.102 1 96.69 404 ALA B CA 1
ATOM 7380 C C . ALA B 1 404 ? -4.938 34.969 3.365 1 96.69 404 ALA B C 1
ATOM 7382 O O . ALA B 1 404 ? -4.258 34.781 2.352 1 96.69 404 ALA B O 1
ATOM 7383 N N . SER B 1 405 ? -5.625 34.031 3.918 1 97.31 405 SER B N 1
ATOM 7384 C CA . SER B 1 405 ? -5.781 32.719 3.314 1 97.31 405 SER B CA 1
ATOM 7385 C C . SER B 1 405 ? -7.223 32.219 3.43 1 97.31 405 SER B C 1
ATOM 7387 O O . SER B 1 405 ? -7.988 32.719 4.254 1 97.31 405 SER B O 1
ATOM 7389 N N . LEU B 1 406 ? -7.555 31.344 2.527 1 98.31 406 LEU B N 1
ATOM 7390 C CA . LEU B 1 406 ? -8.867 30.719 2.467 1 98.31 406 LEU B CA 1
ATOM 7391 C C . LEU B 1 406 ? -8.766 29.219 2.705 1 98.31 406 LEU B C 1
ATOM 7393 O O . LEU B 1 406 ? -7.867 28.547 2.182 1 98.31 406 LEU B O 1
ATOM 7397 N N . GLN B 1 407 ? -9.664 28.688 3.525 1 97.81 407 GLN B N 1
ATOM 7398 C CA . GLN B 1 407 ? -9.664 27.25 3.777 1 97.81 407 GLN B CA 1
ATOM 7399 C C . GLN B 1 407 ? -11.094 26.703 3.811 1 97.81 407 GLN B C 1
ATOM 7401 O O . GLN B 1 407 ? -11.977 27.297 4.43 1 97.81 407 GLN B O 1
ATOM 7406 N N . LEU B 1 408 ? -11.281 25.641 3.066 1 98.31 408 LEU B N 1
ATOM 7407 C CA . LEU B 1 408 ? -12.539 24.906 3.092 1 98.31 408 LEU B CA 1
ATOM 7408 C C . LEU B 1 408 ? -12.539 23.875 4.215 1 98.31 408 LEU B C 1
ATOM 7410 O O . LEU B 1 408 ? -11.531 23.203 4.449 1 98.31 408 LEU B O 1
ATOM 7414 N N . TYR B 1 409 ? -13.633 23.797 4.992 1 97.75 409 TYR B N 1
ATOM 7415 C CA . TYR B 1 409 ? -13.781 22.781 6.027 1 97.75 409 TYR B CA 1
ATOM 7416 C C . TYR B 1 409 ? -15.242 22.375 6.188 1 97.75 409 TYR B C 1
ATOM 7418 O O . TYR B 1 409 ? -16.109 22.891 5.488 1 97.75 409 TYR B O 1
ATOM 7426 N N . THR B 1 410 ? -15.492 21.344 6.949 1 98.12 410 THR B N 1
ATOM 7427 C CA . THR B 1 410 ? -16.859 20.875 7.117 1 98.12 410 THR B CA 1
ATOM 7428 C C . THR B 1 410 ? -17.266 20.906 8.586 1 98.12 410 THR B C 1
ATOM 7430 O O . THR B 1 410 ? -16.438 20.703 9.477 1 98.12 410 THR B O 1
ATOM 7433 N N . LYS B 1 411 ? -18.406 21.297 8.82 1 97.38 411 LYS B N 1
ATOM 7434 C CA . LYS B 1 411 ? -19.094 21.234 10.102 1 97.38 411 LYS B CA 1
ATOM 7435 C C . LYS B 1 411 ? -20.531 20.734 9.93 1 97.38 411 LYS B C 1
ATOM 7437 O O . LYS B 1 411 ? -21.312 21.328 9.172 1 97.38 411 LYS B O 1
ATOM 7442 N N . ASP B 1 412 ? -20.797 19.656 10.562 1 96.88 412 ASP B N 1
ATOM 7443 C CA . ASP B 1 412 ? -22.125 19.062 10.516 1 96.88 412 ASP B CA 1
ATOM 7444 C C . ASP B 1 412 ? -22.531 18.719 9.086 1 96.88 412 ASP B C 1
ATOM 7446 O O . ASP B 1 412 ? -23.688 18.891 8.695 1 96.88 412 ASP B O 1
ATOM 7450 N N . GLY B 1 413 ? -21.547 18.375 8.273 1 97.5 413 GLY B N 1
ATOM 7451 C CA . GLY B 1 413 ? -21.812 17.906 6.926 1 97.5 413 GLY B CA 1
ATOM 7452 C C . GLY B 1 413 ? -21.953 19.031 5.914 1 97.5 413 GLY B C 1
ATOM 7453 O O . GLY B 1 413 ? -22.234 18.781 4.742 1 97.5 413 GLY B O 1
ATOM 7454 N N . TYR B 1 414 ? -21.719 20.219 6.363 1 98.38 414 TYR B N 1
ATOM 7455 C CA . TYR B 1 414 ? -21.875 21.344 5.457 1 98.38 414 TYR B CA 1
ATOM 7456 C C . TYR B 1 414 ? -20.516 21.875 5.016 1 98.38 414 TYR B C 1
ATOM 7458 O O . TYR B 1 414 ? -19.516 21.688 5.711 1 98.38 414 TYR B O 1
ATOM 7466 N N . ALA B 1 415 ? -20.516 22.5 3.797 1 98.69 415 ALA B N 1
ATOM 7467 C CA . ALA B 1 415 ? -19.328 23.188 3.312 1 98.69 415 ALA B CA 1
ATOM 7468 C C . ALA B 1 415 ? -19.172 24.547 3.986 1 98.69 415 ALA B C 1
ATOM 7470 O O . ALA B 1 415 ? -20.016 25.438 3.822 1 98.69 415 ALA B O 1
ATOM 7471 N N . CYS B 1 416 ? -18.188 24.641 4.723 1 98.62 416 CYS B N 1
ATOM 7472 C CA . CYS B 1 416 ? -17.859 25.875 5.422 1 98.62 416 CYS B CA 1
ATOM 7473 C C . CYS B 1 416 ? -16.516 26.438 4.957 1 98.62 416 CYS B C 1
ATOM 7475 O O . CYS B 1 416 ? -15.734 25.719 4.316 1 98.62 416 CYS B O 1
ATOM 7477 N N . ALA B 1 417 ? -16.297 27.688 5.211 1 98.62 417 ALA B N 1
ATOM 7478 C CA . ALA B 1 417 ? -15.016 28.312 4.855 1 98.62 417 ALA B CA 1
ATOM 7479 C C . ALA B 1 417 ? -14.477 29.156 6.004 1 98.62 417 ALA B C 1
ATOM 7481 O O . ALA B 1 417 ? -15.25 29.672 6.82 1 98.62 417 ALA B O 1
ATOM 7482 N N . ARG B 1 418 ? -13.18 29.188 6.031 1 97.44 418 ARG B N 1
ATOM 7483 C CA . ARG B 1 418 ? -12.453 30.062 6.961 1 97.44 418 ARG B CA 1
ATOM 7484 C C . ARG B 1 418 ? -11.609 31.078 6.211 1 97.44 418 ARG B C 1
ATOM 7486 O O . ARG B 1 418 ? -10.93 30.75 5.242 1 97.44 418 ARG B O 1
ATOM 7493 N N . LEU B 1 419 ? -11.766 32.281 6.656 1 98.12 419 LEU B N 1
ATOM 7494 C CA . LEU B 1 419 ? -10.828 33.344 6.277 1 98.12 419 LEU B CA 1
ATOM 7495 C C . LEU B 1 419 ? -9.82 33.594 7.395 1 98.12 419 LEU B C 1
ATOM 7497 O O . LEU B 1 419 ? -10.203 33.938 8.508 1 98.12 419 LEU B O 1
ATOM 7501 N N . ILE B 1 420 ? -8.641 33.344 7.047 1 97.62 420 ILE B N 1
ATOM 7502 C CA . ILE B 1 420 ? -7.555 33.531 8.008 1 97.62 420 ILE B CA 1
ATOM 7503 C C . ILE B 1 420 ? -6.758 34.781 7.656 1 97.62 420 ILE B C 1
ATOM 7505 O O . ILE B 1 420 ? -5.977 34.781 6.699 1 97.62 420 ILE B O 1
ATOM 7509 N N . ILE B 1 421 ? -6.855 35.781 8.492 1 97.31 421 ILE B N 1
ATOM 7510 C CA . ILE B 1 421 ? -6.316 37.094 8.188 1 97.31 421 ILE B CA 1
ATOM 7511 C C . ILE B 1 421 ? -5.219 37.438 9.195 1 97.31 421 ILE B C 1
ATOM 7513 O O . ILE B 1 421 ? -5.441 37.406 10.406 1 97.31 421 ILE B O 1
ATOM 7517 N N . LYS B 1 422 ? -4.133 37.781 8.641 1 94.12 422 LYS B N 1
ATOM 7518 C CA . LYS B 1 422 ? -3.035 38.188 9.516 1 94.12 422 LYS B CA 1
ATOM 7519 C C . LYS B 1 422 ? -3.396 39.438 10.305 1 94.12 422 LYS B C 1
ATOM 7521 O O . LYS B 1 422 ? -4.02 40.344 9.773 1 94.12 422 LYS B O 1
ATOM 7526 N N . ASN B 1 423 ? -2.896 39.5 11.477 1 91.19 423 ASN B N 1
ATOM 7527 C CA . ASN B 1 423 ? -3.236 40.625 12.359 1 91.19 423 ASN B CA 1
ATOM 7528 C C . ASN B 1 423 ? -2.74 41.938 11.812 1 91.19 423 ASN B C 1
ATOM 7530 O O . ASN B 1 423 ? -3.363 43 12.031 1 91.19 423 ASN B O 1
ATOM 7534 N N . THR B 1 424 ? -1.673 41.906 11.125 1 89.31 424 THR B N 1
ATOM 7535 C CA . THR B 1 424 ? -1.074 43.125 10.609 1 89.31 424 THR B CA 1
ATOM 7536 C C . THR B 1 424 ? -1.867 43.656 9.422 1 89.31 424 THR B C 1
ATOM 7538 O O . THR B 1 424 ? -1.689 44.812 9.008 1 89.31 424 THR B O 1
ATOM 7541 N N . PHE B 1 425 ? -2.705 42.844 8.828 1 95.06 425 PHE B N 1
ATOM 7542 C CA . PHE B 1 425 ? -3.605 43.281 7.77 1 95.06 425 PHE B CA 1
ATOM 7543 C C . PHE B 1 425 ? -4.852 43.938 8.352 1 95.06 425 PHE B C 1
ATOM 7545 O O . PHE B 1 425 ? -5.957 43.438 8.219 1 95.06 425 PHE B O 1
ATOM 7552 N N . SER B 1 426 ? -4.73 45.125 8.852 1 92.62 426 SER B N 1
ATOM 7553 C CA . SER B 1 426 ? -5.746 45.75 9.672 1 92.62 426 SER B CA 1
ATOM 7554 C C . SER B 1 426 ? -6.863 46.344 8.812 1 92.62 426 SER B C 1
ATOM 7556 O O . SER B 1 426 ? -8 46.469 9.273 1 92.62 426 SER B O 1
ATOM 7558 N N . ASP B 1 427 ? -6.59 46.75 7.605 1 95.19 427 ASP B N 1
ATOM 7559 C CA . ASP B 1 427 ? -7.594 47.406 6.77 1 95.19 427 ASP B CA 1
ATOM 7560 C C . ASP B 1 427 ? -8.281 46.375 5.852 1 95.19 427 ASP B C 1
ATOM 7562 O O . ASP B 1 427 ? -8.719 46.719 4.754 1 95.19 427 ASP B O 1
ATOM 7566 N N . TRP B 1 428 ? -8.273 45.125 6.238 1 96.38 428 TRP B N 1
ATOM 7567 C CA . TRP B 1 428 ? -8.766 44.062 5.352 1 96.38 428 TRP B CA 1
ATOM 7568 C C . TRP B 1 428 ? -10.242 44.25 5.047 1 96.38 428 TRP B C 1
ATOM 7570 O O . TRP B 1 428 ? -10.711 43.938 3.951 1 96.38 428 TRP B O 1
ATOM 7580 N N . MET B 1 429 ? -11.07 44.844 5.945 1 95.81 429 MET B N 1
ATOM 7581 C CA . MET B 1 429 ? -12.5 45.062 5.746 1 95.81 429 MET B CA 1
ATOM 7582 C C . MET B 1 429 ? -12.758 46.031 4.59 1 95.81 429 MET B C 1
ATOM 7584 O O . MET B 1 429 ? -13.742 45.875 3.863 1 95.81 429 MET B O 1
ATOM 7588 N N . ASN B 1 430 ? -11.938 46.969 4.496 1 95.81 430 ASN B N 1
ATOM 7589 C CA . ASN B 1 430 ? -12.039 47.906 3.381 1 95.81 430 ASN B CA 1
ATOM 7590 C C . ASN B 1 430 ? -11.586 47.281 2.07 1 95.81 430 ASN B C 1
ATOM 7592 O O . ASN B 1 430 ? -12.25 47.406 1.045 1 95.81 430 ASN B O 1
ATOM 7596 N N . LYS B 1 431 ? -10.414 46.625 2.141 1 96.12 431 LYS B N 1
ATOM 7597 C CA . LYS B 1 431 ? -9.844 46.031 0.942 1 96.12 431 LYS B CA 1
ATOM 7598 C C . LYS B 1 431 ? -10.75 44.906 0.399 1 96.12 431 LYS B C 1
ATOM 7600 O O . LYS B 1 431 ? -10.828 44.719 -0.814 1 96.12 431 LYS B O 1
ATOM 7605 N N . PHE B 1 432 ? -11.438 44.219 1.368 1 97.06 432 PHE B N 1
ATOM 7606 C CA . PHE B 1 432 ? -12.289 43.094 0.977 1 97.06 432 PHE B CA 1
ATOM 7607 C C . PHE B 1 432 ? -13.758 43.5 1.002 1 97.06 432 PHE B C 1
ATOM 7609 O O . PHE B 1 432 ? -14.641 42.625 1.074 1 97.06 432 PHE B O 1
ATOM 7616 N N . GLY B 1 433 ? -14.016 44.719 0.98 1 95.38 433 GLY B N 1
ATOM 7617 C CA . GLY B 1 433 ? -15.367 45.219 1.092 1 95.38 433 GLY B CA 1
ATOM 7618 C C . GLY B 1 433 ? -16.312 44.656 0.036 1 95.38 433 GLY B C 1
ATOM 7619 O O . GLY B 1 433 ? -17.5 44.469 0.294 1 95.38 433 GLY B O 1
ATOM 7620 N N . SER B 1 434 ? -15.82 44.406 -1.129 1 95.19 434 SER B N 1
ATOM 7621 C CA . SER B 1 434 ? -16.625 43.875 -2.219 1 95.19 434 SER B CA 1
ATOM 7622 C C . SER B 1 434 ? -16.266 42.438 -2.527 1 95.19 434 SER B C 1
ATOM 7624 O O . SER B 1 434 ? -16.688 41.875 -3.555 1 95.19 434 SER B O 1
ATOM 7626 N N . SER B 1 435 ? -15.453 41.875 -1.688 1 96.94 435 SER B N 1
ATOM 7627 C CA . SER B 1 435 ? -14.977 40.531 -1.934 1 96.94 435 SER B CA 1
ATOM 7628 C C . SER B 1 435 ? -15.977 39.5 -1.412 1 96.94 435 SER B C 1
ATOM 7630 O O . SER B 1 435 ? -16.766 39.781 -0.513 1 96.94 435 SER B O 1
ATOM 7632 N N . TRP B 1 436 ? -15.953 38.312 -1.993 1 97.56 436 TRP B N 1
ATOM 7633 C CA . TRP B 1 436 ? -16.859 37.25 -1.592 1 97.56 436 TRP B CA 1
ATOM 7634 C C . TRP B 1 436 ? -16.25 35.875 -1.863 1 97.56 436 TRP B C 1
ATOM 7636 O O . TRP B 1 436 ? -15.25 35.781 -2.57 1 97.56 436 TRP B O 1
ATOM 7646 N N . VAL B 1 437 ? -16.812 34.875 -1.16 1 98.25 437 VAL B N 1
ATOM 7647 C CA . VAL B 1 437 ? -16.406 33.5 -1.322 1 98.25 437 VAL B CA 1
ATOM 7648 C C . VAL B 1 437 ? -17.531 32.688 -1.963 1 98.25 437 VAL B C 1
ATOM 7650 O O . VAL B 1 437 ? -18.672 32.719 -1.469 1 98.25 437 VAL B O 1
ATOM 7653 N N . GLY B 1 438 ? -17.203 32.062 -3.121 1 98.19 438 GLY B N 1
ATOM 7654 C CA . GLY B 1 438 ? -18.141 31.156 -3.76 1 98.19 438 GLY B CA 1
ATOM 7655 C C . GLY B 1 438 ? -17.906 29.703 -3.381 1 98.19 438 GLY B C 1
ATOM 7656 O O . GLY B 1 438 ? -16.766 29.25 -3.256 1 98.19 438 GLY B O 1
ATOM 7657 N N . PHE B 1 439 ? -19.016 29.016 -3.148 1 98.69 439 PHE B N 1
ATOM 7658 C CA . PHE B 1 439 ? -18.984 27.578 -2.881 1 98.69 439 PHE B CA 1
ATOM 7659 C C . PHE B 1 439 ? -19.438 26.781 -4.098 1 98.69 439 PHE B C 1
ATOM 7661 O O . PHE B 1 439 ? -20.469 27.109 -4.703 1 98.69 439 PHE B O 1
ATOM 7668 N N . TYR B 1 440 ? -18.641 25.781 -4.402 1 98.12 440 TYR B N 1
ATOM 7669 C CA . TYR B 1 440 ? -18.891 24.969 -5.582 1 98.12 440 TYR B CA 1
ATOM 7670 C C . TYR B 1 440 ? -19.016 23.5 -5.211 1 98.12 440 TYR B C 1
ATOM 7672 O O . TYR B 1 440 ? -18.172 22.953 -4.508 1 98.12 440 TYR B O 1
ATOM 7680 N N . SER B 1 441 ? -20.062 22.828 -5.703 1 96.56 441 SER B N 1
ATOM 7681 C CA . SER B 1 441 ? -20.234 21.406 -5.484 1 96.56 441 SER B CA 1
ATOM 7682 C C . SER B 1 441 ? -19.328 20.594 -6.402 1 96.56 441 SER B C 1
ATOM 7684 O O . SER B 1 441 ? -19.156 19.391 -6.199 1 96.56 441 SER B O 1
ATOM 7686 N N . ASP B 1 442 ? -18.828 21.234 -7.367 1 93.81 442 ASP B N 1
ATOM 7687 C CA . ASP B 1 442 ? -17.953 20.656 -8.383 1 93.81 442 ASP B CA 1
ATOM 7688 C C . ASP B 1 442 ? -16.859 21.656 -8.781 1 93.81 442 ASP B C 1
ATOM 7690 O O . ASP B 1 442 ? -17.156 22.75 -9.25 1 93.81 442 ASP B O 1
ATOM 7694 N N . HIS B 1 443 ? -15.641 21.188 -8.656 1 93.62 443 HIS B N 1
ATOM 7695 C CA . HIS B 1 443 ? -14.523 22.109 -8.867 1 93.62 443 HIS B CA 1
ATOM 7696 C C . HIS B 1 443 ? -14.352 22.438 -10.344 1 93.62 443 HIS B C 1
ATOM 7698 O O . HIS B 1 443 ? -13.633 23.375 -10.703 1 93.62 443 HIS B O 1
ATOM 7704 N N . ASN B 1 444 ? -15 21.719 -11.203 1 89.88 444 ASN B N 1
ATOM 7705 C CA . ASN B 1 444 ? -14.883 21.969 -12.641 1 89.88 444 ASN B CA 1
ATOM 7706 C C . ASN B 1 444 ? -15.852 23.047 -13.102 1 89.88 444 ASN B C 1
ATOM 7708 O O . ASN B 1 444 ? -15.789 23.5 -14.25 1 89.88 444 ASN B O 1
ATOM 7712 N N . LYS B 1 445 ? -16.703 23.438 -12.234 1 94.38 445 LYS B N 1
ATOM 7713 C CA . LYS B 1 445 ? -17.641 24.5 -12.594 1 94.38 445 LYS B CA 1
ATOM 7714 C C . LYS B 1 445 ? -16.906 25.812 -12.875 1 94.38 445 LYS B C 1
ATOM 7716 O O . LYS B 1 445 ? -15.898 26.109 -12.227 1 94.38 445 LYS B O 1
ATOM 7721 N N . TYR B 1 446 ? -17.516 26.547 -13.742 1 94.75 446 TYR B N 1
ATOM 7722 C CA . TYR B 1 446 ? -17 27.875 -13.992 1 94.75 446 TYR B CA 1
ATOM 7723 C C . TYR B 1 446 ? -17.234 28.797 -12.797 1 94.75 446 TYR B C 1
ATOM 7725 O O . TYR B 1 446 ? -18.125 28.531 -11.977 1 94.75 446 TYR B O 1
ATOM 7733 N N . ASN B 1 447 ? -16.484 29.828 -12.766 1 95.56 447 ASN B N 1
ATOM 7734 C CA . ASN B 1 447 ? -16.531 30.75 -11.633 1 95.56 447 ASN B CA 1
ATOM 7735 C C . ASN B 1 447 ? -17.938 31.328 -11.438 1 95.56 447 ASN B C 1
ATOM 7737 O O . ASN B 1 447 ? -18.375 31.562 -10.312 1 95.56 447 ASN B O 1
ATOM 7741 N N . TYR B 1 448 ? -18.656 31.531 -12.523 1 95 448 TYR B N 1
ATOM 7742 C CA . TYR B 1 448 ? -19.953 32.156 -12.414 1 95 448 TYR B CA 1
ATOM 7743 C C . TYR B 1 448 ? -21.031 31.156 -12.023 1 95 448 TYR B C 1
ATOM 7745 O O . TYR B 1 448 ? -22.156 31.531 -11.672 1 95 448 TYR B O 1
ATOM 7753 N N . ASN B 1 449 ? -20.75 29.922 -12.031 1 96.25 449 ASN B N 1
ATOM 7754 C CA . ASN B 1 449 ? -21.719 28.875 -11.734 1 96.25 449 ASN B CA 1
ATOM 7755 C C . ASN B 1 449 ? -21.609 28.391 -10.289 1 96.25 449 ASN B C 1
ATOM 7757 O O . ASN B 1 449 ? -21.547 27.188 -10.031 1 96.25 449 ASN B O 1
ATOM 7761 N N . TYR B 1 450 ? -21.5 29.312 -9.352 1 96.44 450 TYR B N 1
ATOM 7762 C CA . TYR B 1 450 ? -21.406 28.953 -7.941 1 96.44 450 TYR B CA 1
ATOM 7763 C C . TYR B 1 450 ? -22.75 28.469 -7.418 1 96.44 450 TYR B C 1
ATOM 7765 O O . TYR B 1 450 ? -23.797 28.875 -7.922 1 96.44 450 TYR B O 1
ATOM 7773 N N . ASP B 1 451 ? -22.734 27.625 -6.426 1 98 451 ASP B N 1
ATOM 7774 C CA . ASP B 1 451 ? -23.953 27.109 -5.812 1 98 451 ASP B CA 1
ATOM 7775 C C . ASP B 1 451 ? -24.484 28.078 -4.754 1 98 451 ASP B C 1
ATOM 7777 O O . ASP B 1 451 ? -25.703 28.281 -4.648 1 98 451 ASP B O 1
ATOM 7781 N N . THR B 1 452 ? -23.656 28.562 -3.932 1 98 452 THR B N 1
ATOM 7782 C CA . THR B 1 452 ? -23.969 29.578 -2.939 1 98 452 THR B CA 1
ATOM 7783 C C . THR B 1 452 ? -22.75 30.469 -2.691 1 98 452 THR B C 1
ATOM 7785 O O . THR B 1 452 ? -21.688 30.234 -3.25 1 98 452 THR B O 1
ATOM 7788 N N . HIS B 1 453 ? -22.906 31.578 -1.961 1 96.94 453 HIS B N 1
ATOM 7789 C CA . HIS B 1 453 ? -21.797 32.5 -1.719 1 96.94 453 HIS B CA 1
ATOM 7790 C C . HIS B 1 453 ? -22 33.25 -0.415 1 96.94 453 HIS B C 1
ATOM 7792 O O . HIS B 1 453 ? -23.062 33.188 0.201 1 96.94 453 HIS B O 1
ATOM 7798 N N . GLN B 1 454 ? -21.031 33.875 0.03 1 97.88 454 GLN B N 1
ATOM 7799 C CA . GLN B 1 454 ? -21.047 34.75 1.189 1 97.88 454 GLN B CA 1
ATOM 7800 C C . GLN B 1 454 ? -20.031 35.875 1.031 1 97.88 454 GLN B C 1
ATOM 7802 O O . GLN B 1 454 ? -18.906 35.656 0.561 1 97.88 454 GLN B O 1
ATOM 7807 N N . MET B 1 455 ? -20.484 37.031 1.382 1 97.38 455 MET B N 1
ATOM 7808 C CA . MET B 1 455 ? -19.562 38.156 1.379 1 97.38 455 MET B CA 1
ATOM 7809 C C . MET B 1 455 ? -18.469 37.969 2.428 1 97.38 455 MET B C 1
ATOM 7811 O O . MET B 1 455 ? -18.75 37.531 3.543 1 97.38 455 MET B O 1
ATOM 7815 N N . ALA B 1 456 ? -17.25 38.344 2.055 1 97.94 456 ALA B N 1
ATOM 7816 C CA . ALA B 1 456 ? -16.109 38.125 2.932 1 97.94 456 ALA B CA 1
ATOM 7817 C C . ALA B 1 456 ? -16.281 38.875 4.258 1 97.94 456 ALA B C 1
ATOM 7819 O O . ALA B 1 456 ? -15.977 38.312 5.32 1 97.94 456 ALA B O 1
ATOM 7820 N N . THR B 1 457 ? -16.797 40.031 4.219 1 96.88 457 THR B N 1
ATOM 7821 C CA . THR B 1 457 ? -16.891 40.875 5.406 1 96.88 457 THR B CA 1
ATOM 7822 C C . THR B 1 457 ? -18.016 40.375 6.32 1 96.88 457 THR B C 1
ATOM 7824 O O . THR B 1 457 ? -18.141 40.844 7.461 1 96.88 457 THR B O 1
ATOM 7827 N N . TYR B 1 458 ? -18.781 39.5 5.887 1 97.62 458 TYR B N 1
ATOM 7828 C CA . TYR B 1 458 ? -19.906 39 6.688 1 97.62 458 TYR B CA 1
ATOM 7829 C C . TYR B 1 458 ? -19.531 37.688 7.395 1 97.62 458 TYR B C 1
ATOM 7831 O O . TYR B 1 458 ? -20.359 37.094 8.078 1 97.62 458 TYR B O 1
ATOM 7839 N N . PHE B 1 459 ? -18.312 37.25 7.172 1 98.31 459 PHE B N 1
ATOM 7840 C CA . PHE B 1 459 ? -17.828 36.125 7.953 1 98.31 459 PHE B CA 1
ATOM 7841 C C . PHE B 1 459 ? -17.781 36.469 9.438 1 98.31 459 PHE B C 1
ATOM 7843 O O . PHE B 1 459 ? -17.5 37.594 9.805 1 98.31 459 PHE B O 1
ATOM 7850 N N . GLN B 1 460 ? -18.016 35.5 10.242 1 97.94 460 GLN B N 1
ATOM 7851 C CA . GLN B 1 460 ? -18.062 35.719 11.688 1 97.94 460 GLN B CA 1
ATOM 7852 C C . GLN B 1 460 ? -16.719 35.438 12.336 1 97.94 460 GLN B C 1
ATOM 7854 O O . GLN B 1 460 ? -16.062 34.406 12.039 1 97.94 460 GLN B O 1
ATOM 7859 N N . TYR B 1 461 ? -16.359 36.25 13.195 1 96.88 461 TYR B N 1
ATOM 7860 C CA . TYR B 1 461 ? -15.109 36.094 13.93 1 96.88 461 TYR B CA 1
ATOM 7861 C C . TYR B 1 461 ? -15.18 34.875 14.852 1 96.88 461 TYR B C 1
ATOM 7863 O O . TYR B 1 461 ? -16.125 34.75 15.633 1 96.88 461 TYR B O 1
ATOM 7871 N N . GLU B 1 462 ? -14.211 34.031 14.727 1 95.25 462 GLU B N 1
ATOM 7872 C CA . GLU B 1 462 ? -14.188 32.812 15.547 1 95.25 462 GLU B CA 1
ATOM 7873 C C . GLU B 1 462 ? -13.086 32.875 16.594 1 95.25 462 GLU B C 1
ATOM 7875 O O . GLU B 1 462 ? -13.219 32.312 17.672 1 95.25 462 GLU B O 1
ATOM 7880 N N . GLY B 1 463 ? -11.945 33.5 16.281 1 92.31 463 GLY B N 1
ATOM 7881 C CA . GLY B 1 463 ? -10.852 33.594 17.234 1 92.31 463 GLY B CA 1
ATOM 7882 C C . GLY B 1 463 ? -9.508 33.812 16.578 1 92.31 463 GLY B C 1
ATOM 7883 O O . GLY B 1 463 ? -9.43 34.062 15.375 1 92.31 463 GLY B O 1
ATOM 7884 N N . MET B 1 464 ? -8.484 33.75 17.469 1 89.38 464 MET B N 1
ATOM 7885 C CA . MET B 1 464 ? -7.117 33.969 17.016 1 89.38 464 MET B CA 1
ATOM 7886 C C . MET B 1 464 ? -6.312 32.688 17.031 1 89.38 464 MET B C 1
ATOM 7888 O O . MET B 1 464 ? -6.48 31.844 17.922 1 89.38 464 MET B O 1
ATOM 7892 N N . VAL B 1 465 ? -5.562 32.562 16.016 1 82.25 465 VAL B N 1
ATOM 7893 C CA . VAL B 1 465 ? -4.555 31.5 15.961 1 82.25 465 VAL B CA 1
ATOM 7894 C C . VAL B 1 465 ? -3.195 32.094 15.625 1 82.25 465 VAL B C 1
ATOM 7896 O O . VAL B 1 465 ? -2.969 32.562 14.492 1 82.25 465 VAL B O 1
ATOM 7899 N N . GLY B 1 466 ? -2.307 32.094 16.578 1 80.25 466 GLY B N 1
ATOM 7900 C CA . GLY B 1 466 ? -1.042 32.781 16.375 1 80.25 466 GLY B CA 1
ATOM 7901 C C . GLY B 1 466 ? -1.209 34.25 16.062 1 80.25 466 GLY B C 1
ATOM 7902 O O . GLY B 1 466 ? -1.84 34.969 16.844 1 80.25 466 GLY B O 1
ATOM 7903 N N . GLN B 1 467 ? -0.673 34.562 14.875 1 84.5 467 GLN B N 1
ATOM 7904 C CA . GLN B 1 467 ? -0.737 35.969 14.469 1 84.5 467 GLN B CA 1
ATOM 7905 C C . GLN B 1 467 ? -1.877 36.219 13.484 1 84.5 467 GLN B C 1
ATOM 7907 O O . GLN B 1 467 ? -1.857 37.188 12.719 1 84.5 467 GLN B O 1
ATOM 7912 N N . TYR B 1 468 ? -2.844 35.312 13.555 1 93 468 TYR B N 1
ATOM 7913 C CA . TYR B 1 468 ? -3.926 35.375 12.586 1 93 468 TYR B CA 1
ATOM 7914 C C . TYR B 1 468 ? -5.281 35.438 13.281 1 93 468 TYR B C 1
ATOM 7916 O O . TYR B 1 468 ? -5.477 34.812 14.328 1 93 468 TYR B O 1
ATOM 7924 N N . ASN B 1 469 ? -6.148 36.219 12.688 1 95.88 469 ASN B N 1
ATOM 7925 C CA . ASN B 1 469 ? -7.562 36.188 13.039 1 95.88 469 ASN B CA 1
ATOM 7926 C C . ASN B 1 469 ? -8.352 35.281 12.109 1 95.88 469 ASN B C 1
ATOM 7928 O O . ASN B 1 469 ? -8.156 35.312 10.891 1 95.88 469 ASN B O 1
ATOM 7932 N N . MET B 1 470 ? -9.172 34.5 12.703 1 96.62 470 MET B N 1
ATOM 7933 C CA . MET B 1 470 ? -9.953 33.531 11.906 1 96.62 470 MET B CA 1
ATOM 7934 C C . MET B 1 470 ? -11.414 33.969 11.859 1 96.62 470 MET B C 1
ATOM 7936 O O . MET B 1 470 ? -12.023 34.25 12.891 1 96.62 470 MET B O 1
ATOM 7940 N N . TYR B 1 471 ? -12 34.062 10.664 1 98.06 471 TYR B N 1
ATOM 7941 C CA . TYR B 1 471 ? -13.406 34.344 10.406 1 98.06 471 TYR B CA 1
ATOM 7942 C C . TYR B 1 471 ? -14.055 33.156 9.68 1 98.06 471 TYR B C 1
ATOM 7944 O O . TYR B 1 471 ? -13.469 32.594 8.758 1 98.06 471 TYR B O 1
ATOM 7952 N N . VAL B 1 472 ? -15.266 32.781 10.109 1 98.38 472 VAL B N 1
ATOM 7953 C CA . VAL B 1 472 ? -15.828 31.531 9.578 1 98.38 472 VAL B CA 1
ATOM 7954 C C . VAL B 1 472 ? -17.234 31.797 9.031 1 98.38 472 VAL B C 1
ATOM 7956 O O . VAL B 1 472 ? -17.891 32.75 9.438 1 98.38 472 VAL B O 1
ATOM 7959 N N . TYR B 1 473 ? -17.609 30.984 8.078 1 98.62 473 TYR B N 1
ATOM 7960 C CA . TYR B 1 473 ? -18.969 30.922 7.523 1 98.62 473 TYR B CA 1
ATOM 7961 C C . TYR B 1 473 ? -19.312 29.5 7.086 1 98.62 473 TYR B C 1
ATOM 7963 O O . TYR B 1 473 ? -18.484 28.828 6.461 1 98.62 473 TYR B O 1
ATOM 7971 N N . CYS B 1 474 ? -20.469 29.078 7.48 1 98.44 474 CYS B N 1
ATOM 7972 C CA . CYS B 1 474 ? -20.969 27.781 7.031 1 98.44 474 CYS B CA 1
ATOM 7973 C C . CYS B 1 474 ? -22.125 27.953 6.059 1 98.44 474 CYS B C 1
ATOM 7975 O O . CYS B 1 474 ? -23.141 28.578 6.391 1 98.44 474 CYS B O 1
ATOM 7977 N N . SER B 1 475 ? -21.984 27.375 4.902 1 98.31 475 SER B N 1
ATOM 7978 C CA . SER B 1 475 ? -23.016 27.453 3.885 1 98.31 475 SER B CA 1
ATOM 7979 C C . SER B 1 475 ? -24.094 26.391 4.098 1 98.31 475 SER B C 1
ATOM 7981 O O . SER B 1 475 ? -24 25.594 5.031 1 98.31 475 SER B O 1
ATOM 7983 N N . ASN B 1 476 ? -25.109 26.5 3.211 1 96.88 476 ASN B N 1
ATOM 7984 C CA . ASN B 1 476 ? -26.141 25.469 3.23 1 96.88 476 ASN B CA 1
ATOM 7985 C C . ASN B 1 476 ? -25.844 24.344 2.246 1 96.88 476 ASN B C 1
ATOM 7987 O O . ASN B 1 476 ? -26.656 23.438 2.066 1 96.88 476 ASN B O 1
ATOM 7991 N N . MET B 1 477 ? -24.703 24.391 1.664 1 98 477 MET B N 1
ATOM 7992 C CA . MET B 1 477 ? -24.281 23.344 0.74 1 98 477 MET B CA 1
ATOM 7993 C C . MET B 1 477 ? -23.625 22.188 1.491 1 98 477 MET B C 1
ATOM 7995 O O . MET B 1 477 ? -22.812 22.406 2.396 1 98 477 MET B O 1
ATOM 7999 N N . ALA B 1 478 ? -24 21 1.122 1 97.88 478 ALA B N 1
ATOM 8000 C CA . ALA B 1 478 ? -23.344 19.828 1.701 1 97.88 478 ALA B CA 1
ATOM 8001 C C . ALA B 1 478 ? -21.875 19.766 1.275 1 97.88 478 ALA B C 1
ATOM 8003 O O . ALA B 1 478 ? -21.547 20.047 0.124 1 97.88 478 ALA B O 1
ATOM 8004 N N . ILE B 1 479 ? -21.047 19.453 2.258 1 98.12 479 ILE B N 1
ATOM 8005 C CA . ILE B 1 479 ? -19.688 19.094 1.85 1 98.12 479 ILE B CA 1
ATOM 8006 C C . ILE B 1 479 ? -19.719 17.781 1.07 1 98.12 479 ILE B C 1
ATOM 8008 O O . ILE B 1 479 ? -20.453 16.859 1.421 1 98.12 479 ILE B O 1
ATOM 8012 N N . ARG B 1 480 ? -19.016 17.703 0.005 1 96.06 480 ARG B N 1
ATOM 8013 C CA . ARG B 1 480 ? -19.047 16.547 -0.889 1 96.06 480 ARG B CA 1
ATOM 8014 C C . ARG B 1 480 ? -17.75 16.438 -1.686 1 96.06 480 ARG B C 1
ATOM 8016 O O . ARG B 1 480 ? -16.969 17.375 -1.75 1 96.06 480 ARG B O 1
ATOM 8023 N N . PRO B 1 481 ? -17.531 15.234 -2.246 1 93.69 481 PRO B N 1
ATOM 8024 C CA . PRO B 1 481 ? -16.375 15.117 -3.137 1 93.69 481 PRO B CA 1
ATOM 8025 C C . PRO B 1 481 ? -16.359 16.203 -4.223 1 93.69 481 PRO B C 1
ATOM 8027 O O . PRO B 1 481 ? -17.406 16.547 -4.77 1 93.69 481 PRO B O 1
ATOM 8030 N N . GLU B 1 482 ? -15.242 16.828 -4.469 1 93.81 482 GLU B N 1
ATOM 8031 C CA . GLU B 1 482 ? -14.984 17.828 -5.512 1 93.81 482 GLU B CA 1
ATOM 8032 C C . GLU B 1 482 ? -15.398 19.219 -5.066 1 93.81 482 GLU B C 1
ATOM 8034 O O . GLU B 1 482 ? -15.219 20.188 -5.801 1 93.81 482 GLU B O 1
ATOM 8039 N N . ALA B 1 483 ? -15.961 19.281 -3.908 1 97.25 483 ALA B N 1
ATOM 8040 C CA . ALA B 1 483 ? -16.359 20.594 -3.412 1 97.25 483 ALA B CA 1
ATOM 8041 C C . ALA B 1 483 ? -15.156 21.531 -3.34 1 97.25 483 ALA B C 1
ATOM 8043 O O . ALA B 1 483 ? -14.039 21.094 -3.053 1 97.25 483 ALA B O 1
ATOM 8044 N N . GLN B 1 484 ? -15.398 22.797 -3.555 1 97.94 484 GLN B N 1
ATOM 8045 C CA . GLN B 1 484 ? -14.336 23.797 -3.561 1 97.94 484 GLN B CA 1
ATOM 8046 C C . GLN B 1 484 ? -14.859 25.172 -3.17 1 97.94 484 GLN B C 1
ATOM 8048 O O . GLN B 1 484 ? -16.031 25.484 -3.408 1 97.94 484 GLN B O 1
ATOM 8053 N N . ALA B 1 485 ? -14.102 25.906 -2.488 1 98.56 485 ALA B N 1
ATOM 8054 C CA . ALA B 1 485 ? -14.359 27.312 -2.223 1 98.56 485 ALA B CA 1
ATOM 8055 C C . ALA B 1 485 ? -13.391 28.203 -2.99 1 98.56 485 ALA B C 1
ATOM 8057 O O . ALA B 1 485 ? -12.211 27.875 -3.117 1 98.56 485 ALA B O 1
ATOM 8058 N N . ARG B 1 486 ? -13.906 29.297 -3.492 1 98.06 486 ARG B N 1
ATOM 8059 C CA . ARG B 1 486 ? -13.102 30.25 -4.258 1 98.06 486 ARG B CA 1
ATOM 8060 C C . ARG B 1 486 ? -13.289 31.672 -3.74 1 98.06 486 ARG B C 1
ATOM 8062 O O . ARG B 1 486 ? -14.391 32.031 -3.336 1 98.06 486 ARG B O 1
ATOM 8069 N N . PHE B 1 487 ? -12.242 32.406 -3.775 1 98.31 487 PHE B N 1
ATOM 8070 C CA . PHE B 1 487 ? -12.273 33.781 -3.312 1 98.31 487 PHE B CA 1
ATOM 8071 C C . PHE B 1 487 ? -12.25 34.75 -4.492 1 98.31 487 PHE B C 1
ATOM 8073 O O . PHE B 1 487 ? -11.414 34.625 -5.387 1 98.31 487 PHE B O 1
ATOM 8080 N N . PHE B 1 488 ? -13.125 35.75 -4.406 1 97.44 488 PHE B N 1
ATOM 8081 C CA . PHE B 1 488 ? -13.242 36.75 -5.434 1 97.44 488 PHE B CA 1
ATOM 8082 C C . PHE B 1 488 ? -13.086 38.156 -4.832 1 97.44 488 PHE B C 1
ATOM 8084 O O . PHE B 1 488 ? -13.695 38.469 -3.805 1 97.44 488 PHE B O 1
ATOM 8091 N N . LEU B 1 489 ? -12.305 38.938 -5.453 1 94.94 489 LEU B N 1
ATOM 8092 C CA . LEU B 1 489 ? -12.07 40.312 -4.961 1 94.94 489 LEU B CA 1
ATOM 8093 C C . LEU B 1 489 ? -13.227 41.219 -5.328 1 94.94 489 LEU B C 1
ATOM 8095 O O . LEU B 1 489 ? -13.523 42.188 -4.598 1 94.94 489 LEU B O 1
ATOM 8099 N N . HIS B 1 490 ? -13.641 41.062 -6.594 1 87.69 490 HIS B N 1
ATOM 8100 C CA . HIS B 1 490 ? -14.703 41.938 -7.105 1 87.69 490 HIS B CA 1
ATOM 8101 C C . HIS B 1 490 ? -15.797 41.094 -7.777 1 87.69 490 HIS B C 1
ATOM 8103 O O . HIS B 1 490 ? -15.766 39.875 -7.758 1 87.69 490 HIS B O 1
ATOM 8109 N N . LYS B 1 491 ? -16.672 41.875 -8.227 1 78.56 491 LYS B N 1
ATOM 8110 C CA . LYS B 1 491 ? -17.844 41.219 -8.82 1 78.56 491 LYS B CA 1
ATOM 8111 C C . LYS B 1 491 ? -17.469 40.5 -10.125 1 78.56 491 LYS B C 1
ATOM 8113 O O . LYS B 1 491 ? -18.219 39.656 -10.602 1 78.56 491 LYS B O 1
ATOM 8118 N N . GLU B 1 492 ? -16.234 40.688 -10.414 1 83.75 492 GLU B N 1
ATOM 8119 C CA . GLU B 1 492 ? -15.805 39.969 -11.602 1 83.75 492 GLU B CA 1
ATOM 8120 C C . GLU B 1 492 ? -15.492 38.531 -11.281 1 83.75 492 GLU B C 1
ATOM 8122 O O . GLU B 1 492 ? -15.148 38.188 -10.141 1 83.75 492 GLU B O 1
ATOM 8127 N N . TYR B 1 493 ? -15.836 37.625 -12.086 1 90 493 TYR B N 1
ATOM 8128 C CA . TYR B 1 493 ? -15.719 36.188 -11.859 1 90 493 TYR B CA 1
ATOM 8129 C C . TYR B 1 493 ? -14.305 35.719 -12.133 1 90 493 TYR B C 1
ATOM 8131 O O . TYR B 1 493 ? -14.102 34.719 -12.844 1 90 493 TYR B O 1
ATOM 8139 N N . VAL B 1 494 ? -13.375 36.562 -11.547 1 91.12 494 VAL B N 1
ATOM 8140 C CA . VAL B 1 494 ? -11.984 36.094 -11.562 1 91.12 494 VAL B CA 1
ATOM 8141 C C . VAL B 1 494 ? -11.547 35.719 -10.148 1 91.12 494 VAL B C 1
ATOM 8143 O O . VAL B 1 494 ? -11.383 36.594 -9.289 1 91.12 494 VAL B O 1
ATOM 8146 N N . SER B 1 495 ? -11.398 34.469 -9.953 1 94.06 495 SER B N 1
ATOM 8147 C CA . SER B 1 495 ? -11.008 34 -8.633 1 94.06 495 SER B CA 1
ATOM 8148 C C . SER B 1 495 ? -9.516 34.219 -8.391 1 94.06 495 SER B C 1
ATOM 8150 O O . SER B 1 495 ? -8.703 34.031 -9.297 1 94.06 495 SER B O 1
ATOM 8152 N N . ILE B 1 496 ? -9.133 34.562 -7.207 1 94.5 496 ILE B N 1
ATOM 8153 C CA . ILE B 1 496 ? -7.723 34.812 -6.914 1 94.5 496 ILE B CA 1
ATOM 8154 C C . ILE B 1 496 ? -7.223 33.781 -5.902 1 94.5 496 ILE B C 1
ATOM 8156 O O . ILE B 1 496 ? -6.035 33.75 -5.574 1 94.5 496 ILE B O 1
ATOM 8160 N N . ALA B 1 497 ? -8.078 33 -5.387 1 95.94 497 ALA B N 1
ATOM 8161 C CA . ALA B 1 497 ? -7.73 31.859 -4.551 1 95.94 497 ALA B CA 1
ATOM 8162 C C . ALA B 1 497 ? -8.773 30.75 -4.684 1 95.94 497 ALA B C 1
ATOM 8164 O O . ALA B 1 497 ? -9.977 31.016 -4.699 1 95.94 497 ALA B O 1
ATOM 8165 N N . MET B 1 498 ? -8.336 29.562 -4.816 1 96.75 498 MET B N 1
ATOM 8166 C CA . MET B 1 498 ? -9.18 28.375 -4.883 1 96.75 498 MET B CA 1
ATOM 8167 C C . MET B 1 498 ? -8.672 27.281 -3.934 1 96.75 498 MET B C 1
ATOM 8169 O O . MET B 1 498 ? -7.496 26.922 -3.982 1 96.75 498 MET B O 1
ATOM 8173 N N . THR B 1 499 ? -9.523 26.891 -3.057 1 96.56 499 THR B N 1
ATOM 8174 C CA . THR B 1 499 ? -9.117 25.797 -2.168 1 96.56 499 THR B CA 1
ATOM 8175 C C . THR B 1 499 ? -8.906 24.516 -2.951 1 96.56 499 THR B C 1
ATOM 8177 O O . THR B 1 499 ? -9.414 24.359 -4.066 1 96.56 499 THR B O 1
ATOM 8180 N N . ILE B 1 500 ? -8.141 23.594 -2.357 1 90.94 500 ILE B N 1
ATOM 8181 C CA . ILE B 1 500 ? -8 22.266 -2.943 1 90.94 500 ILE B CA 1
ATOM 8182 C C . ILE B 1 500 ? -9.344 21.531 -2.891 1 90.94 500 ILE B C 1
ATOM 8184 O O . ILE B 1 500 ? -10.016 21.531 -1.854 1 90.94 500 ILE B O 1
ATOM 8188 N N . PRO B 1 501 ? -9.758 20.969 -4.027 1 93.06 501 PRO B N 1
ATOM 8189 C CA . PRO B 1 501 ? -11.047 20.266 -4.016 1 93.06 501 PRO B CA 1
ATOM 8190 C C . PRO B 1 501 ? -11.102 19.156 -2.971 1 93.06 501 PRO B C 1
ATOM 8192 O O . PRO B 1 501 ? -10.086 18.5 -2.703 1 93.06 501 PRO B O 1
ATOM 8195 N N . TRP B 1 502 ? -12.234 19 -2.414 1 94.38 502 TRP B N 1
ATOM 8196 C CA . TRP B 1 502 ? -12.461 17.938 -1.445 1 94.38 502 TRP B CA 1
ATOM 8197 C C . TRP B 1 502 ? -12.227 16.562 -2.08 1 94.38 502 TRP B C 1
ATOM 8199 O O . TRP B 1 502 ? -12.625 16.328 -3.223 1 94.38 502 TRP B O 1
ATOM 8209 N N . GLU B 1 503 ? -11.641 15.719 -1.354 1 87.5 503 GLU B N 1
ATOM 8210 C CA . GLU B 1 503 ? -11.219 14.422 -1.882 1 87.5 503 GLU B CA 1
ATOM 8211 C C . GLU B 1 503 ? -12.422 13.57 -2.281 1 87.5 503 GLU B C 1
ATOM 8213 O O . GLU B 1 503 ? -13.43 13.539 -1.574 1 87.5 503 GLU B O 1
ATOM 8218 N N . ARG B 1 504 ? -12.195 12.836 -3.426 1 84 504 ARG B N 1
ATOM 8219 C CA . ARG B 1 504 ? -13.227 11.945 -3.945 1 84 504 ARG B CA 1
ATOM 8220 C C . ARG B 1 504 ? -13.102 10.547 -3.34 1 84 504 ARG B C 1
ATOM 8222 O O . ARG B 1 504 ? -11.992 10.078 -3.078 1 84 504 ARG B O 1
#

Secondary structure (DSSP, 8-state):
-TTSSTTGGGSGGG----------HHHHHHHHHHHGGGS--TT-SGGGSS----TTHHHHHHHHHS---------PEE-SGGGGTTS-SS-BTT--HHHHHHHHHTTEEE-TT--EEESS-GGGTGGG-EEE--TT--SPPPS-TTT--EEEE--TTSGGGGGS-HHHHHHHHHTTT-GGGG-EEEEEEE-TTSSSEEEEEEEEBPPTTSTTTTSB-GGG-EEEPHHHHHHHHHHTTT-TTHHHHHHHHTT-BGGGSGGGGT----STT--THHHHHHHHH----SS--------TTSS------PPPEEEEEE-TTSEEEEEEE---HHHHHH-EEEEEEETTEEEEE--TT-SSEEEEEEEE--TT-EEEEEETTT--EEEE-PPPPTTTT-PPEE-TTSSEEEEEEEETTEEEEEEEEETT-TTHHHHTTT-EEEEESSTTS-TT--SEEEEGGGPEEEEEETTEEEEEEEEEEEP-TT-EEEEESSSSS-EEEEPPPPP-/-----TT--SSTTS----------HHHHHHHHHHHGGGS---STTGGGSS----TTHHHHHHHHHS-------PPPEE-SGGGGTTS-SS-BTT--HHHHHHHHHTTEEE-TT--EEESS-GGGTGGG-EEE--TT--SPPPS-TTT--EEEE--TTSGGGGGS-HHHHHHHHHTTT-GGGG-EEEEEEE-TTSSSEEEEEEEEBPPTTSTTTTSB-GGG-EEEPHHHHHHHHHHTTT-TTHHHHHHHHTT-BGGGS-GGGT-EE-STT--THHHHHHHHH----SS--------TTSS---EE-PPPEEEEEE-TTSEEEEEEE---HHHHHH-EEEEEEETTEEEEE--TT-SSEEEEEEEE--TT-EEEEEETTT--EEEE-PPPPTTTTPPPEE-TTSSEEEEEEEETTEEEEEEEEETT-TTHHHHTTT-EEEEESSTTS-TT--SEEEEGGGPEEEEEETTEEEEEEEEEEEP-TT-EEEEESSSSS-EEEEPPPPP-

Foldseek 3Di:
DVPPPPPPPPPCPPPPPPPPPPPPPVVVVVVVVVVVVVPDCPPVPDPPPDPPPDPVVVVVVVVVVVCPVVPLPAFAEDQALLSLQPADAQLFFPGQGLVVLLVQLQQWDQDPVRWTFGPDQLLLCALNKDFDPPPVSLHDDDPDPVQKTKIKDQQLVDLSNLLPDQSRCFRVFQCVPDQNNRWKMKMWMADSPRRTTPWIKIWTADGPPDPRRVDTDSVRMYTYGSNHSVVLNVCCVVNPCSSVVSSVSSNRDPVNCVCLVVQDFPADPDPPVVSVVVVPDDDPDDPPVPCVVCCCVPDPTDRDRDDWDWDWAAALQQFIKIWIAQRDLVLLVQAKFKWKDAPHDTDTDDPVSDRTDMDTDPFGDDFRIWIFIAHPPPRDTPGITRTDDQQNSFDWKDQPPFQWTKGWGDDRQFTKMKIKHFLVRPCVCVQQVAKKKFKDSALPDALVPGPDMDRPNPFDWDQDRRRITMGMDTDPRGQHFRMKMFMDRHPDSDTRIITDTGHD/DPDDPPPPPPPPPPPPPPPPPPPPPVVVVVVVVVVVVVPDPPPPPPPPPPPPPDPVVVVVVVVVVVCCVVPLPAFAEDQALLSLQPADAQLFFPGQGLVVLLVQLQQWDQDPVRWTFGPDQLLLCALNKDFDPPPVSLHDDDPDPVQKTKIKDQQLVDLSNLLPDQSRCFRVFQCVPDQNNRWKMKMWMADSPRRTTPWIKIWTADGPPDPRRVDTDSVRMYTYGSNHSVNLNVCCVVNPCSSVVSSVSSNRDPVNCVCLVQQDFDDDPDPPVVSVVVPPDDDPDDPPVVCVPVCCVPDPTDRDRDDWDWDWAAAQQQFIKIWIAQRDLVLLVQAKFKWKDAPHDTDTDDPVSDRTDMDTDPFGDDFRIWIFIAHPPPRDTDGITRTDDQQNSFDWWDQPPFQWTKGWGDDRQFTKMKIKHFQVRPCVCVQQVAKKKFKDSALPDALVPGPDIDRPNPFDWDQDRRRITMGMDTDPRGQHFRMKMFMDRHPDSDTRIITDTGHD

Nearest PDB structures (foldseek):
  8oe0-assembly1_C  TM=2.860E-01  e=2.314E-01  Mus musculus
  7a4y-assembly2_B  TM=2.700E-01  e=4.852E-01  Lama glama
  7v24-assembly1_H  TM=2.515E-01  e=1.018E+00  Homo sapiens
  1inf-assembly1_A  TM=2.287E-01  e=1.353E+00  Influenza B virus
  8wc6-assembly1_N  TM=2.912E-01  e=3.564E+00  synthetic construct

Sequence (1008 aa):
MLTSVFIYIEKLKRIPIAIVVLFNFSSIINIILSYYRTITLSVIPSLCHRFTMGRECLPFIFLMLLPVALVWANPPTLNTTSDLINIEFGHRFPRHGLHLLYFIAHHLDVDDNNIIRPNFVPDRGDWGFFSYSDSEGVFPPLLDQNQQGYYSVGNLNLQISYSLPHFVTQSYRLALGSAERNRDRVVVRTSPNREYLEAVYITQRYPLNDPRSNQYDPQNTWRISPALLREIRNLSANRKDSLSVFLYTASYDVSSINFNKYCYYTGPDINIDQVEEASAQQPPTESTAVNKRVSLSNSNNHVECNEIFLEVKATDKGYARIRWSNIPDTLLDKGVQVNVCKDGSCLTSPIDKRSYGTYDIRKYLNKGLSPCLQYVVNKSEIMCGPTYDDTDRKLPVDIKGYDASLQLYTKDGYACARLIIKNTFSDWMNKFGSSWVGFYSDHNKYNYNYDTHQMATYFQYEGMVGQYNMYVYCSNMAIRPEAQARFFLHKEYVSIAMTIPWERMLTSVFIYIEKLKRIPIAIVVLFNFSSIINIILSYYRTITLSVIPSLCHRFTMGRECLPFIFLMLLPVALVWANPPTLNTTSDLINIEFGHRFPRHGLHLLYFIAHHLDVDDNNIIRPNFVPDRGDWGFFSYSDSEGVFPPLLDQNQQGYYSVGNLNLQISYSLPHFVTQSYRLALGSAERNRDRVVVRTSPNREYLEAVYITQRYPLNDPRSNQYDPQNTWRISPALLREIRNLSANRKDSLSVFLYTASYDVSSINFNKYCYYTGPDINIDQVEEASAQQPPTESTAVNKRVSLSNSNNHVECNEIFLEVKATDKGYARIRWSNIPDTLLDKGVQVNVCKDGSCLTSPIDKRSYGTYDIRKYLNKGLSPCLQYVVNKSEIMCGPTYDDTDRKLPVDIKGYDASLQLYTKDGYACARLIIKNTFSDWMNKFGSSWVGFYSDHNKYNYNYDTHQMATYFQYEGMVGQYNMYVYCSNMAIRPEAQARFFLHKEYVSIAMTIPWER